Protein 1F8V (pdb70)

Sequence (1046 aa):
NRRNKARKVVSRSTALVPMAPASQRTGPAPRKPRKRNQALVRNPRLTDAGLAFLKCAFAAPDFSVDPGKGIPDNFHGRTLAIKDCNTTSVVFTPNTDTYIVVAPVPGFAYFRAEVAVGAQPTTFVGVPYPTYATNFGAGSQNGLPAVNNYSKFRYASMACGLYPTSNMMQFSGSVQVWRVDLNLSEAVNPAVTAITPAPGVFANFVDKRINGLRGIRPLAPRDNYSGNFIDGAYTFAFDKSTDFEWCDFVRSLEFSESNVLGAATAMKLLAPGGGTDTTLTGLGNVNTLVYKISTPTGAVNTAILRTWNCIELQPYTDSALFQFSGVSPPFDPLALECYHNLKMRFPVAVSSRENSKFWEGVLRVLNQISGTHQLTGMYMNPRLTDAGLAFLKCAFAAPDFSVDPGKGIPDNFHGRTLAIKDCNTTSVVFTPNTDTYIVVAPVPGFAYFRAEVAVGAQPTTFVGVPYPTYATNFGAGSQNGLPAVNNYSKFRYASMACGLYPTSNMMQFSGSVQVWRVDLNLSEAVNPAVTAITPAPGVFANFVDKRINGLRGIRPLAPRDNYSGNFIDGAYTFAFDKSTDFEWCDFVRSLEFSESNVLGAATAMKLLAPGGGTDTTLTGLGNVNTLVYKISTPTGAVNTAILRTWNCIELQPYTDSALFQFSGVSPPFDPLALECYHNLKMRFPVAVSSRENSKFWEGVLRVLNQISGTLSVIRLTDAGLAFLKCAFAAPDFSVDPGKGIPDNFHGRTLAIKDCNTTSVVFTPNTDTYIVVAPVPGFAYFRAEVAVGAQPTTFVGVPYPTYATNFGAGSQNGLPAVNNYSKFRYASMACGLYPTSNMMQFSGSVQVWRVDLNLSEAVNPAVTAITPAPGVFANFVDKRINGLRGIRPLAPRDNYSGNFIDGAYTFAFDKSTDFEWCDFVRSLEFSESNVLGAATAMKLLAPGGGTDTTLTGLGNVNTLVYKISTPTGAVNTAILRTWNCIELQPYTDSALFQFSGVSPPFDPLALECYHNLKMRFPVAVSSRENSKFWEGVLRVLNQISGTLSVI

Secondary structure (P-SEA, 3-state):
cccbbbbbccccccccccccbbbbbcccccccccccccbbbbbbcccaaaaaaaaaaccccccccccccccccccccbbbbbbbbbbbbbbbcccbbbbbcccccccccbbbbbccccccccbbbbbbccccccccccccccccccccccccccccccbbbbbbcccccccccbbbbbccccccbbbbbbbbcccccccbbbbbbbbbbcccccccccccccccccccccccccbbbbbcccccbbbbbbbccccccccccccccccccccccccccccccccccbbbbbbbbbbccccbbbbbbbbbbbbbbbccccccccccccccccccaaaaaaaaaaccccccccccccc/cccccaaaaaaaaaaccccccccccccccccccccccccccccccccccccccbbbbbcccccccccbbbbbccccccccbbbbbbccccccccccccccccccccccccccccccbbbbbbccccccbbbbbbbbccccccbbbbbbbbcccccccbbbbbbbbbbccccccccccccccbbbbcccccccbbbbbccccbbbbbbbbccccccccccccccccccccccccccccccccccbbbbbbbbbbcccbbbbbbbbbbbbbbbbccccccccccccccccccaaaaaaaaaaccccccccccccc/cccaaaaaaaaaaccccccccccccccccccccccccccccccbbbbbccccbbbbbbcccccccbbbbbccccccccbbbbbbccccccccccccccccccccccccccccccbbbbbbcccccccccbbbbbccccccbbbbbbbbcccccccbbbbbbbbbbcccccccccccccccccccccccccbbbbbcccccbbbbbbbccccccccccccccccccccccccccccccccccbbbbbbbbbbcccbbbbbbbbbbbbbbbbccccccccccccccccccaaaaaaaaaaccccccccccccc/caaaaaaaaaaaaaccccccccccc/ccaaaaaaaaaaacccccccc/ccaaaaaaaaaaaaccccccc

Foldseek 3Di:
DDDQDFAADDDDPPVPDDGDDGHDDDDDDDDDDDDPVPDDDDDQDFDQQLVLLQCCAWVVPPDPDRSHFAHAAPPFFKWFKDWDKDKFKDWADAQWKKKWKQFAFPFFQTWIFIGHQQDWTFETETDGDPCQCVAQNWFQCGQHPVRHFFFKKFFSWKKKWKAWDDDPPQAWWKKKKFWWAKDKDKDWDWDAPAVPPPVGDIDIDIAMAIPTQVCQGNDDDPQMDMDILNLIKMTIWDFPPPQRDMDGWDWDQKHWRDRDPPPVRIHIYGYPPSCRTHTGTHGHGTIMMMMITGHHHSHTIMTMMMMTTMMITHGDCPRPSNVNIDTGHHHNVSSSVCRVVCVVPDRSMDGPRPD/DVVVVVVVVVVVVQDDCCHDDVPDD/DDDDDQQLVLLLCCAWVVPPDPDNSHFFDAAPPFFKWQKDWDKDKFKDWADAQWKKKWKQFAFPFFLTWIFTGGQQDWTAETETDGDPCQCVAQNWFQCGQDPVRHFFFKKFWSWKKKWWFWDDDPVFFFWKKKKFWWAKDKDKDWAKDAPAVPPPVGDIDIDIAMAMPTQVQQGNDHDPQIDMDGLNLIKIGIWDFPDPQRDMDGWDWDQKHWRDRDPPPPRIHIYGYPPSCRTHTGTHGHRTIMMMIITHHHPRHIIMTIMMMITMMITHGDCPRPSSVNIDTGHHHDVVSSVVRVVCVVPDRSMGGSVVD/DPVVVVVVVVVVVDDDDDDDD/DFDQQLVLLLCCAWPVPPDDDRSHQFDAAPPFFWWFKDKFKDKDKDWADAQWKKKWKQFQFPQFRTWIFIGGQQDWTFETETDGGPCQCQAQNWAQCGQPPVRHFFFKKFWSWKKKWWAWDDDPPFAWWKKKKFWWAKDKDKDWDWDAPAVPPPVGDIDIDIAIAMPTLNCQGNDDDPQMDMDIQNLIKITIWDFPPLQRDMGGWDWDQKHWHDRDPPPPRIHIYGYPPSCRTHTGTHGHRTIMMMMITGHHHRGTIMTMMMMITIMITHGDCDHPSSVNIDTRHHHGVPSVVVRVVCVVPDRSMDGNVPD/DCVVVVVVVVCVVCVVVDPPD

InterPro domains:
  IPR000696 Peptidase A6, nodavirus coat protein [PF01829] (52-397)
  IPR000696 Peptidase A6, nodavirus coat protein [PR00863] (55-83)
  IPR000696 Peptidase A6, nodavirus coat protein [PR00863] (106-117)
  IPR000696 Peptidase A6, nodavirus coat protein [PR00863] (159-185)
  IPR000696 Peptidase A6, nodavirus coat protein [PR00863] (227-243)
  IPR000696 Peptidase A6, nodavirus coat protein [PR00863] (304-322)
  IPR000696 Peptidase A6, nodavirus coat protein [PR00863] (379-393)
  IPR029053 Viral coat protein subunit [G3DSA:2.60.120.20] (51-361)

CATH classification: 2.60.120.20

B-factor: mean 33.84, std 40.81, range [3.7, 229.76]

Structure (mmCIF, N/CA/C/O backbone):
data_1F8V
#
_entry.id   1F8V
#
_cell.length_a   329.332
_cell.length_b   346.944
_cell.length_c   424.893
_cell.angle_alpha   90.00
_cell.angle_beta   90.83
_cell.angle_gamma   90.00
#
_symmetry.space_group_name_H-M   'P 1 21 1'
#
loop_
_entity.id
_entity.type
_entity.pdbx_description
1 polymer RNA
2 polymer 'MATURE CAPSID PROTEIN BETA'
3 polymer 'MATURE CAPSID PROTEIN GAMMA'
4 non-polymer 'CALCIUM ION'
5 non-polymer 'SULFATE ION'
6 water water
#
loop_
_atom_site.group_PDB
_atom_site.id
_atom_site.type_symbol
_atom_site.label_atom_id
_atom_site.label_alt_id
_atom_site.label_comp_id
_atom_site.label_asym_id
_atom_site.label_entity_id
_atom_site.label_seq_id
_atom_site.pdbx_PDB_ins_code
_atom_site.Cartn_x
_atom_site.Cartn_y
_atom_site.Cartn_z
_atom_site.occupancy
_atom_site.B_iso_or_equiv
_atom_site.auth_seq_id
_atom_site.auth_comp_id
_atom_site.auth_asym_id
_atom_site.auth_atom_id
_atom_site.pdbx_PDB_model_num
ATOM 510 N N . ASN B 2 1 ? 153.395 -57.356 161.323 1.00 87.50 7 ASN A N 1
ATOM 511 C CA . ASN B 2 1 ? 153.092 -55.952 160.909 1.00 87.28 7 ASN A CA 1
ATOM 512 C C . ASN B 2 1 ? 154.221 -54.979 161.274 1.00 86.03 7 ASN A C 1
ATOM 513 O O . ASN B 2 1 ? 154.060 -53.761 161.150 1.00 86.44 7 ASN A O 1
ATOM 518 N N . ARG B 2 2 ? 155.366 -55.510 161.703 1.00 83.43 8 ARG A N 1
ATOM 519 C CA . ARG B 2 2 ? 156.478 -54.651 162.090 1.00 79.77 8 ARG A CA 1
ATOM 520 C C . ARG B 2 2 ? 157.711 -54.680 161.196 1.00 76.19 8 ARG A C 1
ATOM 521 O O . ARG B 2 2 ? 158.004 -55.669 160.523 1.00 75.19 8 ARG A O 1
ATOM 529 N N . ARG B 2 3 ? 158.433 -53.566 161.228 1.00 72.08 9 ARG A N 1
ATOM 530 C CA . ARG B 2 3 ? 159.621 -53.340 160.423 1.00 68.68 9 ARG A CA 1
ATOM 531 C C . ARG B 2 3 ? 160.889 -54.113 160.765 1.00 64.94 9 ARG A C 1
ATOM 532 O O . ARG B 2 3 ? 161.144 -55.198 160.241 1.00 65.80 9 ARG A O 1
ATOM 540 N N . ASN B 2 4 ? 161.688 -53.515 161.638 1.00 59.12 10 ASN A N 1
ATOM 541 C CA . ASN B 2 4 ? 162.971 -54.053 162.061 1.00 53.51 10 ASN A CA 1
ATOM 542 C C . ASN B 2 4 ? 162.887 -55.167 163.095 1.00 52.44 10 ASN A C 1
ATOM 543 O O . ASN B 2 4 ? 163.728 -55.248 163.982 1.00 52.35 10 ASN A O 1
ATOM 548 N N . LYS B 2 5 ? 161.889 -56.036 162.983 1.00 51.71 11 LYS A N 1
ATOM 549 C CA . LYS B 2 5 ? 161.735 -57.119 163.949 1.00 51.38 11 LYS A CA 1
ATOM 550 C C . LYS B 2 5 ? 162.651 -58.310 163.675 1.00 49.82 11 LYS A C 1
ATOM 551 O O . LYS B 2 5 ? 162.952 -58.617 162.525 1.00 49.02 11 LYS A O 1
ATOM 557 N N . ALA B 2 6 ? 163.094 -58.968 164.745 1.00 49.28 12 ALA A N 1
ATOM 558 C CA . ALA B 2 6 ? 163.977 -60.126 164.644 1.00 49.32 12 ALA A CA 1
ATOM 559 C C . ALA B 2 6 ? 163.202 -61.299 164.065 1.00 50.75 12 ALA A C 1
ATOM 560 O O . ALA B 2 6 ? 162.011 -61.440 164.319 1.00 50.80 12 ALA A O 1
ATOM 562 N N . ARG B 2 7 ? 163.878 -62.142 163.292 1.00 53.58 13 ARG A N 1
ATOM 563 C CA . ARG B 2 7 ? 163.231 -63.290 162.660 1.00 56.74 13 ARG A CA 1
ATOM 564 C C . ARG B 2 7 ? 163.290 -64.558 163.483 1.00 56.83 13 ARG A C 1
ATOM 565 O O . ARG B 2 7 ? 164.360 -64.984 163.902 1.00 56.35 13 ARG A O 1
ATOM 573 N N . LYS B 2 8 ? 162.127 -65.163 163.698 1.00 58.27 14 LYS A N 1
ATOM 574 C CA . LYS B 2 8 ? 162.027 -66.402 164.459 1.00 60.17 14 LYS A CA 1
ATOM 575 C C . LYS B 2 8 ? 162.242 -67.560 163.495 1.00 60.46 14 LYS A C 1
ATOM 576 O O . LYS B 2 8 ? 162.026 -67.404 162.293 1.00 60.08 14 LYS A O 1
ATOM 582 N N . VAL B 2 9 ? 162.688 -68.709 164.007 1.00 61.31 15 VAL A N 1
ATOM 583 C CA . VAL B 2 9 ? 162.872 -69.888 163.150 1.00 61.85 15 VAL A CA 1
ATOM 584 C C . VAL B 2 9 ? 162.202 -71.140 163.758 1.00 62.68 15 VAL A C 1
ATOM 585 O O . VAL B 2 9 ? 162.699 -71.753 164.704 1.00 61.59 15 VAL A O 1
ATOM 589 N N . VAL B 2 10 ? 161.047 -71.469 163.181 1.00 64.04 16 VAL A N 1
ATOM 590 C CA . VAL B 2 10 ? 160.180 -72.593 163.542 1.00 66.09 16 VAL A CA 1
ATOM 591 C C . VAL B 2 10 ? 160.696 -73.674 164.479 1.00 66.64 16 VAL A C 1
ATOM 592 O O . VAL B 2 10 ? 161.695 -74.344 164.188 1.00 66.69 16 VAL A O 1
ATOM 596 N N . SER B 2 11 ? 159.983 -73.858 165.590 1.00 67.20 17 SER A N 1
ATOM 597 C CA . SER B 2 11 ? 160.333 -74.885 166.572 1.00 67.37 17 SER A CA 1
ATOM 598 C C . SER B 2 11 ? 159.600 -76.130 166.090 1.00 68.52 17 SER A C 1
ATOM 599 O O . SER B 2 11 ? 158.491 -76.031 165.550 1.00 68.69 17 SER A O 1
ATOM 602 N N . ARG B 2 12 ? 160.236 -77.289 166.251 1.00 68.70 18 ARG A N 1
ATOM 603 C CA . ARG B 2 12 ? 159.636 -78.552 165.852 1.00 67.73 18 ARG A CA 1
ATOM 604 C C . ARG B 2 12 ? 158.246 -78.598 166.491 1.00 68.07 18 ARG A C 1
ATOM 605 O O . ARG B 2 12 ? 157.302 -78.016 165.959 1.00 68.09 18 ARG A O 1
ATOM 613 N N . SER B 2 13 ? 158.123 -79.287 167.630 1.00 68.88 19 SER A N 1
ATOM 614 C CA . SER B 2 13 ? 156.849 -79.369 168.366 1.00 67.57 19 SER A CA 1
ATOM 615 C C . SER B 2 13 ? 156.799 -78.081 169.174 1.00 64.73 19 SER A C 1
ATOM 616 O O . SER B 2 13 ? 157.672 -77.810 170.001 1.00 64.41 19 SER A O 1
ATOM 619 N N . THR B 2 14 ? 155.787 -77.271 168.930 1.00 61.95 20 THR A N 1
ATOM 620 C CA . THR B 2 14 ? 155.700 -76.012 169.641 1.00 57.74 20 THR A CA 1
ATOM 621 C C . THR B 2 14 ? 155.320 -76.227 171.119 1.00 53.31 20 THR A C 1
ATOM 622 O O . THR B 2 14 ? 155.431 -75.314 171.939 1.00 52.47 20 THR A O 1
ATOM 626 N N . ALA B 2 15 ? 154.927 -77.456 171.458 1.00 47.80 21 ALA A N 1
ATOM 627 C CA . ALA B 2 15 ? 154.531 -77.797 172.824 1.00 41.55 21 ALA A CA 1
ATOM 628 C C . ALA B 2 15 ? 155.609 -78.560 173.603 1.00 38.24 21 ALA A C 1
ATOM 629 O O . ALA B 2 15 ? 155.660 -78.507 174.833 1.00 36.58 21 ALA A O 1
ATOM 631 N N . LEU B 2 16 ? 156.473 -79.262 172.876 1.00 34.56 22 LEU A N 1
ATOM 632 C CA . LEU B 2 16 ? 157.528 -80.066 173.477 1.00 30.17 22 LEU A CA 1
ATOM 633 C C . LEU B 2 16 ? 158.926 -79.451 173.487 1.00 28.96 22 LEU A C 1
ATOM 634 O O . LEU B 2 16 ? 159.851 -80.012 174.087 1.00 29.61 22 LEU A O 1
ATOM 639 N N . VAL B 2 17 ? 159.091 -78.314 172.824 1.00 26.60 23 VAL A N 1
ATOM 640 C CA . VAL B 2 17 ? 160.389 -77.658 172.769 1.00 24.60 23 VAL A CA 1
ATOM 641 C C . VAL B 2 17 ? 160.290 -76.209 173.226 1.00 25.20 23 VAL A C 1
ATOM 642 O O . VAL B 2 17 ? 159.467 -75.452 172.710 1.00 26.56 23 VAL A O 1
ATOM 646 N N . PRO B 2 18 ? 161.114 -75.805 174.213 1.00 24.77 24 PRO A N 1
ATOM 647 C CA . PRO B 2 18 ? 161.085 -74.420 174.699 1.00 24.99 24 PRO A CA 1
ATOM 648 C C . PRO B 2 18 ? 161.429 -73.469 173.549 1.00 27.01 24 PRO A C 1
ATOM 649 O O . PRO B 2 18 ? 162.153 -73.846 172.622 1.00 28.81 24 PRO A O 1
ATOM 653 N N . MET B 2 19 ? 160.923 -72.242 173.603 1.00 28.15 25 MET A N 1
ATOM 654 C CA . MET B 2 19 ? 161.185 -71.287 172.532 1.00 29.38 25 MET A CA 1
ATOM 655 C C . MET B 2 19 ? 162.617 -70.767 172.519 1.00 28.10 25 MET A C 1
ATOM 656 O O . MET B 2 19 ? 163.192 -70.451 173.567 1.00 27.95 25 MET A O 1
ATOM 661 N N . ALA B 2 20 ? 163.187 -70.694 171.318 1.00 26.41 26 ALA A N 1
ATOM 662 C CA . ALA B 2 20 ? 164.545 -70.196 171.133 1.00 25.04 26 ALA A CA 1
ATOM 663 C C . ALA B 2 20 ? 164.452 -68.720 170.766 1.00 24.93 26 ALA A C 1
ATOM 664 O O . ALA B 2 20 ? 163.416 -68.257 170.277 1.00 26.29 26 ALA A O 1
ATOM 666 N N . PRO B 2 21 ? 165.536 -67.962 170.985 1.00 23.99 27 PRO A N 1
ATOM 667 C CA . PRO B 2 21 ? 165.526 -66.531 170.665 1.00 23.42 27 PRO A CA 1
ATOM 668 C C . PRO B 2 21 ? 165.553 -66.227 169.162 1.00 23.76 27 PRO A C 1
ATOM 669 O O . PRO B 2 21 ? 166.302 -66.854 168.404 1.00 24.43 27 PRO A O 1
ATOM 673 N N . ALA B 2 22 ? 164.736 -65.264 168.736 1.00 23.69 28 ALA A N 1
ATOM 674 C CA . ALA B 2 22 ? 164.682 -64.870 167.329 1.00 22.80 28 ALA A CA 1
ATOM 675 C C . ALA B 2 22 ? 166.030 -64.308 166.889 1.00 22.92 28 ALA A C 1
ATOM 676 O O . ALA B 2 22 ? 166.725 -63.646 167.667 1.00 22.90 28 ALA A O 1
ATOM 678 N N . SER B 2 23 ? 166.375 -64.563 165.628 1.00 23.36 29 SER A N 1
ATOM 679 C CA . SER B 2 23 ? 167.645 -64.141 165.039 1.00 23.39 29 SER A CA 1
ATOM 680 C C . SER B 2 23 ? 167.784 -62.651 164.772 1.00 22.13 29 SER A C 1
ATOM 681 O O . SER B 2 23 ? 166.840 -61.995 164.331 1.00 22.63 29 SER A O 1
ATOM 684 N N . GLN B 2 24 ? 168.975 -62.124 165.044 1.00 21.09 30 GLN A N 1
ATOM 685 C CA . GLN B 2 24 ? 169.263 -60.710 164.820 1.00 19.21 30 GLN A CA 1
ATOM 686 C C . GLN B 2 24 ? 170.469 -60.573 163.890 1.00 18.70 30 GLN A C 1
ATOM 687 O O . GLN B 2 24 ? 171.049 -61.576 163.460 1.00 19.35 30 GLN A O 1
ATOM 693 N N . ARG B 2 25 ? 170.852 -59.342 163.575 1.00 17.76 31 ARG A N 1
ATOM 694 C CA . ARG B 2 25 ? 171.986 -59.142 162.684 1.00 18.00 31 ARG A CA 1
ATOM 695 C C . ARG B 2 25 ? 172.843 -57.933 163.000 1.00 18.97 31 ARG A C 1
ATOM 696 O O . ARG B 2 25 ? 172.453 -57.038 163.765 1.00 19.21 31 ARG A O 1
ATOM 704 N N . THR B 2 26 ? 174.026 -57.927 162.395 1.00 19.47 32 THR A N 1
ATOM 705 C CA . THR B 2 26 ? 174.977 -56.843 162.546 1.00 20.87 32 THR A CA 1
ATOM 706 C C . THR B 2 26 ? 175.005 -56.086 161.224 1.00 23.43 32 THR A C 1
ATOM 707 O O . THR B 2 26 ? 175.159 -56.675 160.143 1.00 24.27 32 THR A O 1
ATOM 711 N N . GLY B 2 27 ? 174.846 -54.773 161.311 1.00 25.35 33 GLY A N 1
ATOM 712 C CA . GLY B 2 27 ? 174.840 -53.969 160.107 1.00 27.42 33 GLY A CA 1
ATOM 713 C C . GLY B 2 27 ? 173.506 -54.094 159.394 1.00 28.03 33 GLY A C 1
ATOM 714 O O . GLY B 2 27 ? 172.766 -55.056 159.610 1.00 26.80 33 GLY A O 1
ATOM 715 N N . PRO B 2 28 ? 173.175 -53.134 158.522 1.00 28.88 34 PRO A N 1
ATOM 716 C CA . PRO B 2 28 ? 171.903 -53.190 157.803 1.00 29.73 34 PRO A CA 1
ATOM 717 C C . PRO B 2 28 ? 171.858 -54.382 156.867 1.00 31.41 34 PRO A C 1
ATOM 718 O O . PRO B 2 28 ? 172.904 -54.900 156.452 1.00 32.45 34 PRO A O 1
ATOM 722 N N . ALA B 2 29 ? 170.643 -54.810 156.544 1.00 32.57 35 ALA A N 1
ATOM 723 C CA . ALA B 2 29 ? 170.432 -55.937 155.652 1.00 35.35 35 ALA A CA 1
ATOM 724 C C . ALA B 2 29 ? 170.595 -55.494 154.203 1.00 38.53 35 ALA A C 1
ATOM 725 O O . ALA B 2 29 ? 170.643 -54.296 153.914 1.00 38.37 35 ALA A O 1
ATOM 727 N N . PRO B 2 30 ? 170.709 -56.455 153.271 1.00 41.82 36 PRO A N 1
ATOM 728 C CA . PRO B 2 30 ? 170.859 -56.079 151.862 1.00 45.67 36 PRO A CA 1
ATOM 729 C C . PRO B 2 30 ? 169.654 -55.261 151.390 1.00 50.67 36 PRO A C 1
ATOM 730 O O . PRO B 2 30 ? 168.516 -55.538 151.776 1.00 51.09 36 PRO A O 1
ATOM 734 N N . ARG B 2 31 ? 169.909 -54.256 150.558 1.00 56.67 37 ARG A N 1
ATOM 735 C CA . ARG B 2 31 ? 168.855 -53.387 150.047 1.00 63.18 37 ARG A CA 1
ATOM 736 C C . ARG B 2 31 ? 167.798 -54.154 149.271 1.00 66.87 37 ARG A C 1
ATOM 737 O O . ARG B 2 31 ? 168.077 -55.209 148.710 1.00 66.27 37 ARG A O 1
ATOM 745 N N . LYS B 2 32 ? 166.582 -53.616 149.247 1.00 72.53 38 LYS A N 1
ATOM 746 C CA . LYS B 2 32 ? 165.481 -54.248 148.529 1.00 78.39 38 LYS A CA 1
ATOM 747 C C . LYS B 2 32 ? 165.887 -54.374 147.067 1.00 82.65 38 LYS A C 1
ATOM 748 O O . LYS B 2 32 ? 166.496 -53.460 146.506 1.00 82.69 38 LYS A O 1
ATOM 754 N N . PRO B 2 33 ? 165.550 -55.510 146.429 1.00 86.94 39 PRO A N 1
ATOM 755 C CA . PRO B 2 33 ? 165.885 -55.765 145.024 1.00 90.80 39 PRO A CA 1
ATOM 756 C C . PRO B 2 33 ? 165.768 -54.555 144.095 1.00 95.12 39 PRO A C 1
ATOM 757 O O . PRO B 2 33 ? 164.857 -53.728 144.233 1.00 95.29 39 PRO A O 1
ATOM 761 N N . ARG B 2 34 ? 166.706 -54.462 143.152 1.00 99.82 40 ARG A N 1
ATOM 762 C CA . ARG B 2 34 ? 166.732 -53.372 142.179 1.00 103.99 40 ARG A CA 1
ATOM 763 C C . ARG B 2 34 ? 165.602 -53.545 141.166 1.00 106.58 40 ARG A C 1
ATOM 764 O O . ARG B 2 34 ? 165.273 -54.670 140.771 1.00 106.96 40 ARG A O 1
ATOM 772 N N . LYS B 2 35 ? 165.010 -52.426 140.755 1.00 108.87 41 LYS A N 1
ATOM 773 C CA . LYS B 2 35 ? 163.915 -52.440 139.788 1.00 110.68 41 LYS A CA 1
ATOM 774 C C . LYS B 2 35 ? 164.426 -52.748 138.375 1.00 112.12 41 LYS A C 1
ATOM 775 O O . LYS B 2 35 ? 165.600 -52.520 138.064 1.00 112.01 41 LYS A O 1
ATOM 781 N N . ARG B 2 36 ? 163.543 -53.269 137.525 1.00 113.82 42 ARG A N 1
ATOM 782 C CA . ARG B 2 36 ? 163.910 -53.617 136.152 1.00 115.33 42 ARG A CA 1
ATOM 783 C C . ARG B 2 36 ? 163.983 -52.401 135.217 1.00 115.79 42 ARG A C 1
ATOM 784 O O . ARG B 2 36 ? 164.211 -52.553 134.013 1.00 115.73 42 ARG A O 1
ATOM 792 N N . ASN B 2 37 ? 163.790 -51.202 135.773 1.00 116.16 43 ASN A N 1
ATOM 793 C CA . ASN B 2 37 ? 163.851 -49.964 134.988 1.00 115.72 43 ASN A CA 1
ATOM 794 C C . ASN B 2 37 ? 165.304 -49.515 134.804 1.00 114.76 43 ASN A C 1
ATOM 795 O O . ASN B 2 37 ? 165.615 -48.746 133.890 1.00 114.93 43 ASN A O 1
ATOM 800 N N . GLN B 2 38 ? 166.181 -49.994 135.688 1.00 113.12 44 GLN A N 1
ATOM 801 C CA . GLN B 2 38 ? 167.607 -49.671 135.637 1.00 110.79 44 GLN A CA 1
ATOM 802 C C . GLN B 2 38 ? 168.248 -50.455 134.488 1.00 108.76 44 GLN A C 1
ATOM 803 O O . GLN B 2 38 ? 169.206 -51.215 134.675 1.00 108.23 44 GLN A O 1
ATOM 809 N N . ALA B 2 39 ? 167.694 -50.250 133.295 1.00 105.98 45 ALA A N 1
ATOM 810 C CA . ALA B 2 39 ? 168.143 -50.917 132.082 1.00 102.51 45 ALA A CA 1
ATOM 811 C C . ALA B 2 39 ? 169.449 -50.356 131.536 1.00 99.80 45 ALA A C 1
ATOM 812 O O . ALA B 2 39 ? 169.495 -49.231 131.030 1.00 99.92 45 ALA A O 1
ATOM 814 N N . LEU B 2 40 ? 170.509 -51.149 131.650 1.00 95.81 46 LEU A N 1
ATOM 815 C CA . LEU B 2 40 ? 171.814 -50.765 131.135 1.00 91.49 46 LEU A CA 1
ATOM 816 C C . LEU B 2 40 ? 171.961 -51.535 129.828 1.00 88.67 46 LEU A C 1
ATOM 817 O O . LEU B 2 40 ? 172.067 -52.760 129.832 1.00 88.62 46 LEU A O 1
ATOM 822 N N . VAL B 2 41 ? 171.951 -50.819 128.710 1.00 85.04 47 VAL A N 1
ATOM 823 C CA . VAL B 2 41 ? 172.053 -51.460 127.405 1.00 81.79 47 VAL A CA 1
ATOM 824 C C . VAL B 2 41 ? 173.476 -51.576 126.885 1.00 80.11 47 VAL A C 1
ATOM 825 O O . VAL B 2 41 ? 174.298 -50.694 127.104 1.00 80.13 47 VAL A O 1
ATOM 829 N N . ARG B 2 42 ? 173.760 -52.666 126.182 1.00 78.01 48 ARG A N 1
ATOM 830 C CA . ARG B 2 42 ? 175.092 -52.889 125.646 1.00 76.23 48 ARG A CA 1
ATOM 831 C C . ARG B 2 42 ? 175.116 -53.026 124.132 1.00 76.54 48 ARG A C 1
ATOM 832 O O . ARG B 2 42 ? 174.229 -53.629 123.529 1.00 76.22 48 ARG A O 1
ATOM 840 N N . ASN B 2 43 ? 176.152 -52.457 123.526 1.00 77.58 49 ASN A N 1
ATOM 841 C CA . ASN B 2 43 ? 176.333 -52.513 122.081 1.00 78.21 49 ASN A CA 1
ATOM 842 C C . ASN B 2 43 ? 177.368 -53.586 121.758 1.00 76.67 49 ASN A C 1
ATOM 843 O O . ASN B 2 43 ? 178.543 -53.472 122.114 1.00 76.39 49 ASN A O 1
ATOM 848 N N . PRO B 2 44 ? 176.933 -54.660 121.095 1.00 75.14 50 PRO A N 1
ATOM 849 C CA . PRO B 2 44 ? 177.875 -55.726 120.753 1.00 72.52 50 PRO A CA 1
ATOM 850 C C . PRO B 2 44 ? 178.781 -55.343 119.582 1.00 68.75 50 PRO A C 1
ATOM 851 O O . PRO B 2 44 ? 178.446 -55.566 118.419 1.00 68.50 50 PRO A O 1
ATOM 855 N N . ARG B 2 45 ? 179.928 -54.756 119.908 1.00 64.47 51 ARG A N 1
ATOM 856 C CA . ARG B 2 45 ? 180.905 -54.341 118.906 1.00 59.38 51 ARG A CA 1
ATOM 857 C C . ARG B 2 45 ? 182.280 -54.909 119.252 1.00 53.06 51 ARG A C 1
ATOM 858 O O . ARG B 2 45 ? 182.730 -54.826 120.394 1.00 52.22 51 ARG A O 1
ATOM 866 N N . LEU B 2 46 ? 182.948 -55.497 118.274 1.00 45.52 52 LEU A N 1
ATOM 867 C CA . LEU B 2 46 ? 184.271 -56.039 118.526 1.00 39.05 52 LEU A CA 1
ATOM 868 C C . LEU B 2 46 ? 185.291 -54.932 118.296 1.00 36.23 52 LEU A C 1
ATOM 869 O O . LEU B 2 46 ? 185.285 -54.300 117.248 1.00 36.65 52 LEU A O 1
ATOM 874 N N . THR B 2 47 ? 186.161 -54.677 119.267 1.00 33.21 53 THR A N 1
ATOM 875 C CA . THR B 2 47 ? 187.158 -53.629 119.088 1.00 29.79 53 THR A CA 1
ATOM 876 C C . THR B 2 47 ? 188.329 -54.147 118.272 1.00 29.68 53 THR A C 1
ATOM 877 O O . THR B 2 47 ? 188.518 -55.350 118.128 1.00 29.65 53 THR A O 1
ATOM 881 N N . ASP B 2 48 ? 189.109 -53.227 117.727 1.00 30.15 54 ASP A N 1
ATOM 882 C CA . ASP B 2 48 ? 190.259 -53.585 116.917 1.00 30.54 54 ASP A CA 1
ATOM 883 C C . ASP B 2 48 ? 191.261 -54.460 117.681 1.00 28.65 54 ASP A C 1
ATOM 884 O O . ASP B 2 48 ? 191.708 -55.497 117.180 1.00 27.75 54 ASP A O 1
ATOM 889 N N . ALA B 2 49 ? 191.612 -54.032 118.892 1.00 26.13 55 ALA A N 1
ATOM 890 C CA . ALA B 2 49 ? 192.552 -54.769 119.732 1.00 22.93 55 ALA A CA 1
ATOM 891 C C . ALA B 2 49 ? 191.963 -56.100 120.171 1.00 21.63 55 ALA A C 1
ATOM 892 O O . ALA B 2 49 ? 192.690 -57.074 120.358 1.00 23.06 55 ALA A O 1
ATOM 894 N N . GLY B 2 50 ? 190.647 -56.133 120.350 1.00 19.58 56 GLY A N 1
ATOM 895 C CA . GLY B 2 50 ? 189.990 -57.355 120.764 1.00 17.80 56 GLY A CA 1
ATOM 896 C C . GLY B 2 50 ? 190.119 -58.376 119.660 1.00 17.62 56 GLY A C 1
ATOM 897 O O . GLY B 2 50 ? 190.279 -59.571 119.905 1.00 18.73 56 GLY A O 1
ATOM 898 N N . LEU B 2 51 ? 190.051 -57.894 118.426 1.00 16.93 57 LEU A N 1
ATOM 899 C CA . LEU B 2 51 ? 190.172 -58.759 117.266 1.00 15.76 57 LEU A CA 1
ATOM 900 C C . LEU B 2 51 ? 191.606 -59.274 117.165 1.00 14.48 57 LEU A C 1
ATOM 901 O O . LEU B 2 51 ? 191.838 -60.453 116.910 1.00 13.46 57 LEU A O 1
ATOM 906 N N . ALA B 2 52 ? 192.567 -58.379 117.372 1.00 13.51 58 ALA A N 1
ATOM 907 C CA . ALA B 2 52 ? 193.976 -58.748 117.327 1.00 12.84 58 ALA A CA 1
ATOM 908 C C . ALA B 2 52 ? 194.270 -59.767 118.424 1.00 12.94 58 ALA A C 1
ATOM 909 O O . ALA B 2 52 ? 195.049 -60.703 118.232 1.00 12.51 58 ALA A O 1
ATOM 911 N N . PHE B 2 53 ? 193.642 -59.566 119.579 1.00 12.89 59 PHE A N 1
ATOM 912 C CA . PHE B 2 53 ? 193.816 -60.445 120.728 1.00 12.89 59 PHE A CA 1
ATOM 913 C C . PHE B 2 53 ? 193.392 -61.855 120.339 1.00 13.11 59 PHE A C 1
ATOM 914 O O . PHE B 2 53 ? 194.034 -62.842 120.708 1.00 13.22 59 PHE A O 1
ATOM 922 N N . LEU B 2 54 ? 192.322 -61.937 119.560 1.00 13.31 60 LEU A N 1
ATOM 923 C CA . LEU B 2 54 ? 191.805 -63.219 119.117 1.00 13.62 60 LEU A CA 1
ATOM 924 C C . LEU B 2 54 ? 192.736 -63.886 118.113 1.00 14.05 60 LEU A C 1
ATOM 925 O O . LEU B 2 54 ? 192.929 -65.095 118.166 1.00 14.22 60 LEU A O 1
ATOM 930 N N . LYS B 2 55 ? 193.301 -63.102 117.195 1.00 14.62 61 LYS A N 1
ATOM 931 C CA . LYS B 2 55 ? 194.218 -63.641 116.189 1.00 15.40 61 LYS A CA 1
ATOM 932 C C . LYS B 2 55 ? 195.461 -64.185 116.877 1.00 17.02 61 LYS A C 1
ATOM 933 O O . LYS B 2 55 ? 195.878 -65.322 116.647 1.00 17.58 61 LYS A O 1
ATOM 939 N N . CYS B 2 56 ? 196.058 -63.358 117.724 1.00 18.22 62 CYS A N 1
ATOM 940 C CA . CYS B 2 56 ? 197.249 -63.754 118.449 1.00 19.74 62 CYS A CA 1
ATOM 941 C C . CYS B 2 56 ? 197.005 -65.033 119.250 1.00 19.73 62 CYS A C 1
ATOM 942 O O . CYS B 2 56 ? 197.859 -65.918 119.303 1.00 20.34 62 CYS A O 1
ATOM 945 N N . ALA B 2 57 ? 195.831 -65.137 119.864 1.00 19.77 63 ALA A N 1
ATOM 946 C CA . ALA B 2 57 ? 195.509 -66.307 120.668 1.00 19.71 63 ALA A CA 1
ATOM 947 C C . ALA B 2 57 ? 195.437 -67.605 119.875 1.00 20.65 63 ALA A C 1
ATOM 948 O O . ALA B 2 57 ? 196.132 -68.570 120.191 1.00 21.77 63 ALA A O 1
ATOM 950 N N . PHE B 2 58 ? 194.620 -67.627 118.830 1.00 21.11 64 PHE A N 1
ATOM 951 C CA . PHE B 2 58 ? 194.436 -68.843 118.051 1.00 21.78 64 PHE A CA 1
ATOM 952 C C . PHE B 2 58 ? 195.240 -69.032 116.770 1.00 22.95 64 PHE A C 1
ATOM 953 O O . PHE B 2 58 ? 195.796 -70.106 116.545 1.00 24.32 64 PHE A O 1
ATOM 961 N N . ALA B 2 59 ? 195.295 -68.008 115.925 1.00 23.15 65 ALA A N 1
ATOM 962 C CA . ALA B 2 59 ? 196.017 -68.107 114.658 1.00 22.37 65 ALA A CA 1
ATOM 963 C C . ALA B 2 59 ? 197.371 -67.406 114.697 1.00 22.30 65 ALA A C 1
ATOM 964 O O . ALA B 2 59 ? 197.695 -66.605 113.823 1.00 22.37 65 ALA A O 1
ATOM 966 N N . ALA B 2 60 ? 198.163 -67.731 115.710 1.00 22.76 66 ALA A N 1
ATOM 967 C CA . ALA B 2 60 ? 199.488 -67.145 115.894 1.00 23.25 66 ALA A CA 1
ATOM 968 C C . ALA B 2 60 ? 200.372 -67.014 114.632 1.00 23.10 66 ALA A C 1
ATOM 969 O O . ALA B 2 60 ? 200.961 -65.960 114.382 1.00 23.94 66 ALA A O 1
ATOM 971 N N . PRO B 2 61 ? 200.474 -68.075 113.820 1.00 22.44 67 PRO A N 1
ATOM 972 C CA . PRO B 2 61 ? 201.307 -68.002 112.618 1.00 22.10 67 PRO A CA 1
ATOM 973 C C . PRO B 2 61 ? 200.691 -67.492 111.310 1.00 23.83 67 PRO A C 1
ATOM 974 O O . PRO B 2 61 ? 201.359 -67.505 110.273 1.00 24.77 67 PRO A O 1
ATOM 978 N N . ASP B 2 62 ? 199.452 -67.013 111.343 1.00 24.82 68 ASP A N 1
ATOM 979 C CA . ASP B 2 62 ? 198.792 -66.599 110.106 1.00 25.02 68 ASP A CA 1
ATOM 980 C C . ASP B 2 62 ? 198.903 -65.168 109.580 1.00 23.99 68 ASP A C 1
ATOM 981 O O . ASP B 2 62 ? 198.220 -64.824 108.613 1.00 23.63 68 ASP A O 1
ATOM 986 N N . PHE B 2 63 ? 199.755 -64.332 110.166 1.00 23.00 69 PHE A N 1
ATOM 987 C CA . PHE B 2 63 ? 199.836 -62.951 109.684 1.00 21.62 69 PHE A CA 1
ATOM 988 C C . PHE B 2 63 ? 201.222 -62.433 109.342 1.00 20.96 69 PHE A C 1
ATOM 989 O O . PHE B 2 63 ? 202.227 -63.096 109.610 1.00 22.85 69 PHE A O 1
ATOM 997 N N . SER B 2 64 ? 201.263 -61.252 108.732 1.00 18.48 70 SER A N 1
ATOM 998 C CA . SER B 2 64 ? 202.517 -60.636 108.321 1.00 17.04 70 SER A CA 1
ATOM 999 C C . SER B 2 64 ? 203.380 -60.214 109.501 1.00 17.37 70 SER A C 1
ATOM 1000 O O . SER B 2 64 ? 204.603 -60.312 109.440 1.00 18.28 70 SER A O 1
ATOM 1003 N N . VAL B 2 65 ? 202.738 -59.745 110.566 1.00 17.50 71 VAL A N 1
ATOM 1004 C CA . VAL B 2 65 ? 203.420 -59.289 111.781 1.00 17.47 71 VAL A CA 1
ATOM 1005 C C . VAL B 2 65 ? 202.518 -59.668 112.949 1.00 19.33 71 VAL A C 1
ATOM 1006 O O . VAL B 2 65 ? 201.309 -59.517 112.848 1.00 20.23 71 VAL A O 1
ATOM 1010 N N . ASP B 2 66 ? 203.086 -60.151 114.051 1.00 22.28 72 ASP A N 1
ATOM 1011 C CA . ASP B 2 66 ? 202.264 -60.535 115.192 1.00 25.49 72 ASP A CA 1
ATOM 1012 C C . ASP B 2 66 ? 201.303 -59.418 115.595 1.00 26.71 72 ASP A C 1
ATOM 1013 O O . ASP B 2 66 ? 201.717 -58.336 116.057 1.00 27.89 72 ASP A O 1
ATOM 1018 N N . PRO B 2 67 ? 199.992 -59.681 115.450 1.00 25.93 73 PRO A N 1
ATOM 1019 C CA . PRO B 2 67 ? 198.919 -58.737 115.769 1.00 25.22 73 PRO A CA 1
ATOM 1020 C C . PRO B 2 67 ? 198.663 -58.495 117.249 1.00 26.18 73 PRO A C 1
ATOM 1021 O O . PRO B 2 67 ? 198.148 -57.442 117.616 1.00 27.55 73 PRO A O 1
ATOM 1025 N N . GLY B 2 68 ? 199.016 -59.466 118.090 1.00 25.85 74 GLY A N 1
ATOM 1026 C CA . GLY B 2 68 ? 198.794 -59.335 119.519 1.00 25.81 74 GLY A CA 1
ATOM 1027 C C . GLY B 2 68 ? 199.153 -57.989 120.124 1.00 26.47 74 GLY A C 1
ATOM 1028 O O . GLY B 2 68 ? 200.140 -57.359 119.734 1.00 27.07 74 GLY A O 1
ATOM 1029 N N . LYS B 2 69 ? 198.344 -57.543 121.082 1.00 27.02 75 LYS A N 1
ATOM 1030 C CA . LYS B 2 69 ? 198.578 -56.273 121.763 1.00 26.79 75 LYS A CA 1
ATOM 1031 C C . LYS B 2 69 ? 198.320 -56.426 123.258 1.00 26.16 75 LYS A C 1
ATOM 1032 O O . LYS B 2 69 ? 198.623 -55.527 124.043 1.00 26.96 75 LYS A O 1
ATOM 1038 N N . GLY B 2 70 ? 197.767 -57.572 123.647 1.00 24.95 76 GLY A N 1
ATOM 1039 C CA . GLY B 2 70 ? 197.475 -57.818 125.050 1.00 23.15 76 GLY A CA 1
ATOM 1040 C C . GLY B 2 70 ? 196.035 -58.251 125.265 1.00 21.73 76 GLY A C 1
ATOM 1041 O O . GLY B 2 70 ? 195.293 -58.438 124.301 1.00 22.68 76 GLY A O 1
ATOM 1042 N N . ILE B 2 71 ? 195.635 -58.421 126.520 1.00 19.80 77 ILE A N 1
ATOM 1043 C CA . ILE B 2 71 ? 194.267 -58.826 126.832 1.00 18.20 77 ILE A CA 1
ATOM 1044 C C . ILE B 2 71 ? 193.405 -57.572 126.981 1.00 18.58 77 ILE A C 1
ATOM 1045 O O . ILE B 2 71 ? 193.720 -56.682 127.780 1.00 19.25 77 ILE A O 1
ATOM 1050 N N . PRO B 2 72 ? 192.297 -57.492 126.219 1.00 18.46 78 PRO A N 1
ATOM 1051 C CA . PRO B 2 72 ? 191.385 -56.349 126.248 1.00 18.63 78 PRO A CA 1
ATOM 1052 C C . PRO B 2 72 ? 190.364 -56.417 127.368 1.00 19.54 78 PRO A C 1
ATOM 1053 O O . PRO B 2 72 ? 189.159 -56.474 127.120 1.00 20.63 78 PRO A O 1
ATOM 1057 N N . ASP B 2 73 ? 190.838 -56.425 128.603 1.00 19.74 79 ASP A N 1
ATOM 1058 C CA . ASP B 2 73 ? 189.921 -56.458 129.721 1.00 20.28 79 ASP A CA 1
ATOM 1059 C C . ASP B 2 73 ? 190.039 -55.158 130.509 1.00 20.83 79 ASP A C 1
ATOM 1060 O O . ASP B 2 73 ? 190.609 -54.171 130.021 1.00 21.44 79 ASP A O 1
ATOM 1065 N N . ASN B 2 74 ? 189.512 -55.157 131.728 1.00 20.42 80 ASN A N 1
ATOM 1066 C CA . ASN B 2 74 ? 189.523 -53.965 132.553 1.00 19.83 80 ASN A CA 1
ATOM 1067 C C . ASN B 2 74 ? 190.846 -53.618 133.206 1.00 19.42 80 ASN A C 1
ATOM 1068 O O . ASN B 2 74 ? 190.902 -52.716 134.040 1.00 20.50 80 ASN A O 1
ATOM 1073 N N . PHE B 2 75 ? 191.918 -54.310 132.836 1.00 18.17 81 PHE A N 1
ATOM 1074 C CA . PHE B 2 75 ? 193.205 -53.987 133.430 1.00 17.32 81 PHE A CA 1
ATOM 1075 C C . PHE B 2 75 ? 193.555 -52.551 133.041 1.00 17.63 81 PHE A C 1
ATOM 1076 O O . PHE B 2 75 ? 193.985 -51.759 133.889 1.00 17.44 81 PHE A O 1
ATOM 1084 N N . HIS B 2 76 ? 193.369 -52.233 131.756 1.00 18.14 82 HIS A N 1
ATOM 1085 C CA . HIS B 2 76 ? 193.608 -50.891 131.211 1.00 18.26 82 HIS A CA 1
ATOM 1086 C C . HIS B 2 76 ? 194.721 -50.164 131.963 1.00 17.89 82 HIS A C 1
ATOM 1087 O O . HIS B 2 76 ? 194.482 -49.145 132.612 1.00 18.51 82 HIS A O 1
ATOM 1094 N N . GLY B 2 77 ? 195.937 -50.688 131.874 1.00 17.17 83 GLY A N 1
ATOM 1095 C CA . GLY B 2 77 ? 197.047 -50.077 132.579 1.00 16.06 83 GLY A CA 1
ATOM 1096 C C . GLY B 2 77 ? 198.360 -50.120 131.830 1.00 15.63 83 GLY A C 1
ATOM 1097 O O . GLY B 2 77 ? 198.413 -50.497 130.660 1.00 15.92 83 GLY A O 1
ATOM 1098 N N . ARG B 2 78 ? 199.430 -49.734 132.514 1.00 15.47 84 ARG A N 1
ATOM 1099 C CA . ARG B 2 78 ? 200.756 -49.706 131.910 1.00 14.99 84 ARG A CA 1
ATOM 1100 C C . ARG B 2 78 ? 201.369 -51.101 131.872 1.00 14.99 84 ARG A C 1
ATOM 1101 O O . ARG B 2 78 ? 201.594 -51.728 132.916 1.00 16.07 84 ARG A O 1
ATOM 1109 N N . THR B 2 79 ? 201.616 -51.587 130.660 1.00 14.17 85 THR A N 1
ATOM 1110 C CA . THR B 2 79 ? 202.209 -52.899 130.478 1.00 14.65 85 THR A CA 1
ATOM 1111 C C . THR B 2 79 ? 203.303 -52.888 129.431 1.00 15.62 85 THR A C 1
ATOM 1112 O O . THR B 2 79 ? 203.533 -51.893 128.742 1.00 16.58 85 THR A O 1
ATOM 1116 N N . LEU B 2 80 ? 203.986 -54.019 129.342 1.00 15.58 86 LEU A N 1
ATOM 1117 C CA . LEU B 2 80 ? 205.029 -54.243 128.363 1.00 15.09 86 LEU A CA 1
ATOM 1118 C C . LEU B 2 80 ? 204.560 -55.582 127.817 1.00 15.60 86 LEU A C 1
ATOM 1119 O O . LEU B 2 80 ? 204.395 -56.544 128.575 1.00 16.76 86 LEU A O 1
ATOM 1124 N N . ALA B 2 81 ? 204.291 -55.641 126.520 1.00 15.15 87 ALA A N 1
ATOM 1125 C CA . ALA B 2 81 ? 203.808 -56.875 125.924 1.00 15.27 87 ALA A CA 1
ATOM 1126 C C . ALA B 2 81 ? 204.865 -57.566 125.091 1.00 17.05 87 ALA A C 1
ATOM 1127 O O . ALA B 2 81 ? 205.386 -57.004 124.124 1.00 18.17 87 ALA A O 1
ATOM 1129 N N . ILE B 2 82 ? 205.184 -58.794 125.472 1.00 17.20 88 ILE A N 1
ATOM 1130 C CA . ILE B 2 82 ? 206.162 -59.558 124.732 1.00 17.58 88 ILE A CA 1
ATOM 1131 C C . ILE B 2 82 ? 205.428 -60.389 123.690 1.00 18.82 88 ILE A C 1
ATOM 1132 O O . ILE B 2 82 ? 204.555 -61.189 124.028 1.00 19.55 88 ILE A O 1
ATOM 1137 N N . LYS B 2 83 ? 205.763 -60.175 122.425 1.00 18.96 89 LYS A N 1
ATOM 1138 C CA . LYS B 2 83 ? 205.166 -60.943 121.343 1.00 19.80 89 LYS A CA 1
ATOM 1139 C C . LYS B 2 83 ? 206.371 -61.596 120.684 1.00 20.27 89 LYS A C 1
ATOM 1140 O O . LYS B 2 83 ? 207.090 -60.954 119.915 1.00 20.32 89 LYS A O 1
ATOM 1146 N N . ASP B 2 84 ? 206.609 -62.865 120.998 1.00 20.27 90 ASP A N 1
ATOM 1147 C CA . ASP B 2 84 ? 207.759 -63.550 120.435 1.00 20.28 90 ASP A CA 1
ATOM 1148 C C . ASP B 2 84 ? 207.553 -65.011 120.071 1.00 20.61 90 ASP A C 1
ATOM 1149 O O . ASP B 2 84 ? 206.594 -65.657 120.506 1.00 21.23 90 ASP A O 1
ATOM 1154 N N . CYS B 2 85 ? 208.474 -65.522 119.262 1.00 19.78 91 CYS A N 1
ATOM 1155 C CA . CYS B 2 85 ? 208.434 -66.904 118.824 1.00 19.45 91 CYS A CA 1
ATOM 1156 C C . CYS B 2 85 ? 209.837 -67.451 118.655 1.00 19.41 91 CYS A C 1
ATOM 1157 O O . CYS B 2 85 ? 210.651 -66.901 117.908 1.00 19.13 91 CYS A O 1
ATOM 1160 N N . ASN B 2 86 ? 210.100 -68.554 119.345 1.00 19.55 92 ASN A N 1
ATOM 1161 C CA . ASN B 2 86 ? 211.384 -69.222 119.278 1.00 19.22 92 ASN A CA 1
ATOM 1162 C C . ASN B 2 86 ? 211.361 -70.291 118.179 1.00 18.79 92 ASN A C 1
ATOM 1163 O O . ASN B 2 86 ? 210.768 -71.356 118.348 1.00 18.59 92 ASN A O 1
ATOM 1168 N N . THR B 2 87 ? 212.016 -69.992 117.058 1.00 18.59 93 THR A N 1
ATOM 1169 C CA . THR B 2 87 ? 212.077 -70.889 115.902 1.00 18.46 93 THR A CA 1
ATOM 1170 C C . THR B 2 87 ? 213.471 -71.518 115.811 1.00 18.20 93 THR A C 1
ATOM 1171 O O . THR B 2 87 ? 214.454 -70.824 115.533 1.00 18.42 93 THR A O 1
ATOM 1175 N N . THR B 2 88 ? 213.552 -72.830 116.029 1.00 17.25 94 THR A N 1
ATOM 1176 C CA . THR B 2 88 ? 214.835 -73.537 116.008 1.00 15.98 94 THR A CA 1
ATOM 1177 C C . THR B 2 88 ? 214.783 -74.910 115.358 1.00 16.51 94 THR A C 1
ATOM 1178 O O . THR B 2 88 ? 213.732 -75.544 115.300 1.00 17.43 94 THR A O 1
ATOM 1182 N N . SER B 2 89 ? 215.934 -75.377 114.885 1.00 16.85 95 SER A N 1
ATOM 1183 C CA . SER B 2 89 ? 216.013 -76.684 114.241 1.00 17.09 95 SER A CA 1
ATOM 1184 C C . SER B 2 89 ? 216.377 -77.760 115.246 1.00 16.97 95 SER A C 1
ATOM 1185 O O . SER B 2 89 ? 217.270 -77.572 116.072 1.00 17.74 95 SER A O 1
ATOM 1188 N N . VAL B 2 90 ? 215.686 -78.891 115.178 1.00 16.07 96 VAL A N 1
ATOM 1189 C CA . VAL B 2 90 ? 215.951 -79.967 116.116 1.00 15.28 96 VAL A CA 1
ATOM 1190 C C . VAL B 2 90 ? 216.058 -81.333 115.451 1.00 16.14 96 VAL A C 1
ATOM 1191 O O . VAL B 2 90 ? 215.673 -81.516 114.286 1.00 15.41 96 VAL A O 1
ATOM 1195 N N . VAL B 2 91 ? 216.605 -82.286 116.202 1.00 15.82 97 VAL A N 1
ATOM 1196 C CA . VAL B 2 91 ? 216.743 -83.650 115.717 1.00 15.21 97 VAL A CA 1
ATOM 1197 C C . VAL B 2 91 ? 216.294 -84.586 116.811 1.00 16.49 97 VAL A C 1
ATOM 1198 O O . VAL B 2 91 ? 216.604 -84.382 117.985 1.00 18.07 97 VAL A O 1
ATOM 1202 N N . PHE B 2 92 ? 215.560 -85.617 116.430 1.00 17.11 98 PHE A N 1
ATOM 1203 C CA . PHE B 2 92 ? 215.092 -86.563 117.412 1.00 17.68 98 PHE A CA 1
ATOM 1204 C C . PHE B 2 92 ? 215.950 -87.799 117.368 1.00 18.08 98 PHE A C 1
ATOM 1205 O O . PHE B 2 92 ? 216.143 -88.415 116.318 1.00 18.79 98 PHE A O 1
ATOM 1213 N N . THR B 2 93 ? 216.492 -88.130 118.530 1.00 17.83 99 THR A N 1
ATOM 1214 C CA . THR B 2 93 ? 217.355 -89.279 118.693 1.00 16.16 99 THR A CA 1
ATOM 1215 C C . THR B 2 93 ? 216.688 -90.578 118.284 1.00 16.05 99 THR A C 1
ATOM 1216 O O . THR B 2 93 ? 215.599 -90.918 118.766 1.00 16.01 99 THR A O 1
ATOM 1220 N N . PRO B 2 94 ? 217.334 -91.323 117.377 1.00 15.25 100 PRO A N 1
ATOM 1221 C CA . PRO B 2 94 ? 216.769 -92.592 116.921 1.00 15.57 100 PRO A CA 1
ATOM 1222 C C . PRO B 2 94 ? 216.512 -93.520 118.088 1.00 16.11 100 PRO A C 1
ATOM 1223 O O . PRO B 2 94 ? 217.273 -93.549 119.056 1.00 14.64 100 PRO A O 1
ATOM 1227 N N . ASN B 2 95 ? 215.418 -94.260 117.985 1.00 17.47 101 ASN A N 1
ATOM 1228 C CA . ASN B 2 95 ? 215.016 -95.199 119.011 1.00 18.19 101 ASN A CA 1
ATOM 1229 C C . ASN B 2 95 ? 214.771 -94.537 120.364 1.00 18.82 101 ASN A C 1
ATOM 1230 O O . ASN B 2 95 ? 215.321 -94.953 121.384 1.00 18.87 101 ASN A O 1
ATOM 1235 N N . THR B 2 96 ? 213.942 -93.498 120.367 1.00 19.70 102 THR A N 1
ATOM 1236 C CA . THR B 2 96 ? 213.597 -92.800 121.597 1.00 20.34 102 THR A CA 1
ATOM 1237 C C . THR B 2 96 ? 212.228 -92.161 121.480 1.00 21.23 102 THR A C 1
ATOM 1238 O O . THR B 2 96 ? 211.667 -92.014 120.387 1.00 20.85 102 THR A O 1
ATOM 1242 N N . ASP B 2 97 ? 211.696 -91.795 122.636 1.00 21.57 103 ASP A N 1
ATOM 1243 C CA . ASP B 2 97 ? 210.430 -91.103 122.725 1.00 21.50 103 ASP A CA 1
ATOM 1244 C C . ASP B 2 97 ? 210.907 -89.760 123.249 1.00 21.53 103 ASP A C 1
ATOM 1245 O O . ASP B 2 97 ? 211.490 -89.693 124.333 1.00 21.49 103 ASP A O 1
ATOM 1250 N N . THR B 2 98 ? 210.713 -88.699 122.473 1.00 20.71 104 THR A N 1
ATOM 1251 C CA . THR B 2 98 ? 211.136 -87.375 122.914 1.00 19.49 104 THR A CA 1
ATOM 1252 C C . THR B 2 98 ? 209.925 -86.548 123.304 1.00 19.00 104 THR A C 1
ATOM 1253 O O . THR B 2 98 ? 208.915 -86.540 122.597 1.00 18.92 104 THR A O 1
ATOM 1257 N N . TYR B 2 99 ? 210.022 -85.863 124.438 1.00 18.28 105 TYR A N 1
ATOM 1258 C CA . TYR B 2 99 ? 208.928 -85.023 124.899 1.00 18.05 105 TYR A CA 1
ATOM 1259 C C . TYR B 2 99 ? 209.328 -83.557 124.866 1.00 17.86 105 TYR A C 1
ATOM 1260 O O . TYR B 2 99 ? 210.309 -83.150 125.491 1.00 18.74 105 TYR A O 1
ATOM 1269 N N . ILE B 2 100 ? 208.584 -82.775 124.095 1.00 17.22 106 ILE A N 1
ATOM 1270 C CA . ILE B 2 100 ? 208.814 -81.341 124.017 1.00 16.84 106 ILE A CA 1
ATOM 1271 C C . ILE B 2 100 ? 207.638 -80.758 124.786 1.00 17.31 106 ILE A C 1
ATOM 1272 O O . ILE B 2 100 ? 206.493 -80.815 124.330 1.00 18.31 106 ILE A O 1
ATOM 1277 N N . VAL B 2 101 ? 207.914 -80.221 125.966 1.00 16.42 107 VAL A N 1
ATOM 1278 C CA . VAL B 2 101 ? 206.861 -79.668 126.792 1.00 15.53 107 VAL A CA 1
ATOM 1279 C C . VAL B 2 101 ? 206.889 -78.152 126.782 1.00 15.96 107 VAL A C 1
ATOM 1280 O O . VAL B 2 101 ? 207.860 -77.540 127.229 1.00 16.80 107 VAL A O 1
ATOM 1284 N N . VAL B 2 102 ? 205.821 -77.554 126.260 1.00 15.69 108 VAL A N 1
ATOM 1285 C CA . VAL B 2 102 ? 205.713 -76.103 126.194 1.00 15.64 108 VAL A CA 1
ATOM 1286 C C . VAL B 2 102 ? 204.837 -75.621 127.344 1.00 16.13 108 VAL A C 1
ATOM 1287 O O . VAL B 2 102 ? 203.607 -75.673 127.262 1.00 16.10 108 VAL A O 1
ATOM 1291 N N . ALA B 2 103 ? 205.482 -75.169 128.419 1.00 16.26 109 ALA A N 1
ATOM 1292 C CA . ALA B 2 103 ? 204.780 -74.679 129.603 1.00 15.97 109 ALA A CA 1
ATOM 1293 C C . ALA B 2 103 ? 204.985 -73.176 129.724 1.00 16.17 109 ALA A C 1
ATOM 1294 O O . ALA B 2 103 ? 206.003 -72.648 129.273 1.00 17.29 109 ALA A O 1
ATOM 1296 N N . PRO B 2 104 ? 204.024 -72.468 130.345 1.00 15.63 110 PRO A N 1
ATOM 1297 C CA . PRO B 2 104 ? 204.105 -71.016 130.518 1.00 14.30 110 PRO A CA 1
ATOM 1298 C C . PRO B 2 104 ? 205.099 -70.524 131.567 1.00 14.33 110 PRO A C 1
ATOM 1299 O O . PRO B 2 104 ? 204.713 -69.910 132.561 1.00 15.04 110 PRO A O 1
ATOM 1303 N N . VAL B 2 105 ? 206.379 -70.806 131.354 1.00 13.54 111 VAL A N 1
ATOM 1304 C CA . VAL B 2 105 ? 207.408 -70.332 132.269 1.00 12.74 111 VAL A CA 1
ATOM 1305 C C . VAL B 2 105 ? 208.110 -69.215 131.514 1.00 12.49 111 VAL A C 1
ATOM 1306 O O . VAL B 2 105 ? 208.831 -69.468 130.551 1.00 13.03 111 VAL A O 1
ATOM 1310 N N . PRO B 2 106 ? 207.879 -67.959 131.920 1.00 11.96 112 PRO A N 1
ATOM 1311 C CA . PRO B 2 106 ? 208.508 -66.815 131.250 1.00 11.84 112 PRO A CA 1
ATOM 1312 C C . PRO B 2 106 ? 210.007 -66.989 131.036 1.00 12.37 112 PRO A C 1
ATOM 1313 O O . PRO B 2 106 ? 210.737 -67.354 131.954 1.00 13.51 112 PRO A O 1
ATOM 1317 N N . GLY B 2 107 ? 210.458 -66.738 129.814 1.00 12.58 113 GLY A N 1
ATOM 1318 C CA . GLY B 2 107 ? 211.870 -66.868 129.517 1.00 13.54 113 GLY A CA 1
ATOM 1319 C C . GLY B 2 107 ? 212.264 -68.173 128.856 1.00 14.68 113 GLY A C 1
ATOM 1320 O O . GLY B 2 107 ? 213.342 -68.262 128.265 1.00 15.88 113 GLY A O 1
ATOM 1321 N N . PHE B 2 108 ? 211.402 -69.183 128.934 1.00 14.60 114 PHE A N 1
ATOM 1322 C CA . PHE B 2 108 ? 211.714 -70.476 128.344 1.00 15.76 114 PHE A CA 1
ATOM 1323 C C . PHE B 2 108 ? 210.861 -70.841 127.146 1.00 16.53 114 PHE A C 1
ATOM 1324 O O . PHE B 2 108 ? 209.655 -70.650 127.162 1.00 19.21 114 PHE A O 1
ATOM 1332 N N . ALA B 2 109 ? 211.496 -71.367 126.103 1.00 17.25 115 ALA A N 1
ATOM 1333 C CA . ALA B 2 109 ? 210.781 -71.766 124.901 1.00 17.05 115 ALA A CA 1
ATOM 1334 C C . ALA B 2 109 ? 210.085 -73.108 125.126 1.00 18.37 115 ALA A C 1
ATOM 1335 O O . ALA B 2 109 ? 208.938 -73.285 124.728 1.00 20.16 115 ALA A O 1
ATOM 1337 N N . TYR B 2 110 ? 210.772 -74.052 125.768 1.00 18.75 116 TYR A N 1
ATOM 1338 C CA . TYR B 2 110 ? 210.188 -75.366 126.056 1.00 18.13 116 TYR A CA 1
ATOM 1339 C C . TYR B 2 110 ? 211.105 -76.193 126.939 1.00 17.84 116 TYR A C 1
ATOM 1340 O O . TYR B 2 110 ? 212.215 -75.771 127.272 1.00 17.31 116 TYR A O 1
ATOM 1349 N N . PHE B 2 111 ? 210.627 -77.376 127.311 1.00 17.38 117 PHE A N 1
ATOM 1350 C CA . PHE B 2 111 ? 211.382 -78.285 128.162 1.00 17.82 117 PHE A CA 1
ATOM 1351 C C . PHE B 2 111 ? 211.482 -79.624 127.460 1.00 18.12 117 PHE A C 1
ATOM 1352 O O . PHE B 2 111 ? 210.488 -80.147 126.961 1.00 19.65 117 PHE A O 1
ATOM 1360 N N . ARG B 2 112 ? 212.688 -80.175 127.412 1.00 17.43 118 ARG A N 1
ATOM 1361 C CA . ARG B 2 112 ? 212.899 -81.428 126.710 1.00 16.54 118 ARG A CA 1
ATOM 1362 C C . ARG B 2 112 ? 213.285 -82.604 127.579 1.00 16.83 118 ARG A C 1
ATOM 1363 O O . ARG B 2 112 ? 213.890 -82.447 128.641 1.00 17.06 118 ARG A O 1
ATOM 1371 N N . ALA B 2 113 ? 212.917 -83.787 127.100 1.00 16.84 119 ALA A N 1
ATOM 1372 C CA . ALA B 2 113 ? 213.217 -85.044 127.765 1.00 17.07 119 ALA A CA 1
ATOM 1373 C C . ALA B 2 113 ? 213.256 -86.130 126.698 1.00 18.20 119 ALA A C 1
ATOM 1374 O O . ALA B 2 113 ? 212.413 -86.177 125.799 1.00 19.50 119 ALA A O 1
ATOM 1376 N N . GLU B 2 114 ? 214.262 -86.988 126.799 1.00 19.57 120 GLU A N 1
ATOM 1377 C CA . GLU B 2 114 ? 214.474 -88.093 125.869 1.00 19.45 120 GLU A CA 1
ATOM 1378 C C . GLU B 2 114 ? 214.368 -89.377 126.669 1.00 18.85 120 GLU A C 1
ATOM 1379 O O . GLU B 2 114 ? 214.875 -89.473 127.788 1.00 19.19 120 GLU A O 1
ATOM 1385 N N . VAL B 2 115 ? 213.745 -90.389 126.099 1.00 17.90 121 VAL A N 1
ATOM 1386 C CA . VAL B 2 115 ? 213.578 -91.610 126.852 1.00 15.86 121 VAL A CA 1
ATOM 1387 C C . VAL B 2 115 ? 213.469 -92.811 125.913 1.00 16.48 121 VAL A C 1
ATOM 1388 O O . VAL B 2 115 ? 213.259 -92.660 124.702 1.00 17.36 121 VAL A O 1
ATOM 1392 N N . ALA B 2 116 ? 213.644 -94.005 126.462 1.00 16.31 122 ALA A N 1
ATOM 1393 C CA . ALA B 2 116 ? 213.541 -95.211 125.654 1.00 15.63 122 ALA A CA 1
ATOM 1394 C C . ALA B 2 116 ? 212.119 -95.273 125.128 1.00 15.25 122 ALA A C 1
ATOM 1395 O O . ALA B 2 116 ? 211.175 -94.951 125.849 1.00 14.96 122 ALA A O 1
ATOM 1397 N N . VAL B 2 117 ? 211.949 -95.679 123.879 1.00 15.31 123 VAL A N 1
ATOM 1398 C CA . VAL B 2 117 ? 210.596 -95.758 123.341 1.00 14.78 123 VAL A CA 1
ATOM 1399 C C . VAL B 2 117 ? 209.704 -96.601 124.255 1.00 15.31 123 VAL A C 1
ATOM 1400 O O . VAL B 2 117 ? 209.979 -97.774 124.486 1.00 17.36 123 VAL A O 1
ATOM 1404 N N . GLY B 2 118 ? 208.644 -95.994 124.782 1.00 15.68 124 GLY A N 1
ATOM 1405 C CA . GLY B 2 118 ? 207.740 -96.716 125.658 1.00 15.00 124 GLY A CA 1
ATOM 1406 C C . GLY B 2 118 ? 207.981 -96.409 127.121 1.00 15.97 124 GLY A C 1
ATOM 1407 O O . GLY B 2 118 ? 207.123 -96.667 127.965 1.00 16.05 124 GLY A O 1
ATOM 1408 N N . ALA B 2 119 ? 209.148 -95.846 127.422 1.00 16.83 125 ALA A N 1
ATOM 1409 C CA . ALA B 2 119 ? 209.520 -95.511 128.793 1.00 17.38 125 ALA A CA 1
ATOM 1410 C C . ALA B 2 119 ? 208.846 -94.248 129.332 1.00 19.55 125 ALA A C 1
ATOM 1411 O O . ALA B 2 119 ? 208.232 -93.473 128.578 1.00 22.64 125 ALA A O 1
ATOM 1413 N N . GLN B 2 120 ? 208.988 -94.042 130.640 1.00 19.36 126 GLN A N 1
ATOM 1414 C CA . GLN B 2 120 ? 208.411 -92.890 131.317 1.00 19.93 126 GLN A CA 1
ATOM 1415 C C . GLN B 2 120 ? 209.415 -91.777 131.561 1.00 20.31 126 GLN A C 1
ATOM 1416 O O . GLN B 2 120 ? 210.405 -91.965 132.272 1.00 21.64 126 GLN A O 1
ATOM 1422 N N . PRO B 2 121 ? 209.168 -90.591 130.984 1.00 19.99 127 PRO A N 1
ATOM 1423 C CA . PRO B 2 121 ? 210.068 -89.443 131.160 1.00 19.83 127 PRO A CA 1
ATOM 1424 C C . PRO B 2 121 ? 209.994 -88.930 132.599 1.00 19.79 127 PRO A C 1
ATOM 1425 O O . PRO B 2 121 ? 208.983 -89.108 133.272 1.00 20.21 127 PRO A O 1
ATOM 1429 N N . THR B 2 122 ? 211.053 -88.294 133.080 1.00 20.18 128 THR A N 1
ATOM 1430 C CA . THR B 2 122 ? 211.028 -87.783 134.445 1.00 20.44 128 THR A CA 1
ATOM 1431 C C . THR B 2 122 ? 211.414 -86.320 134.520 1.00 20.02 128 THR A C 1
ATOM 1432 O O . THR B 2 122 ? 210.664 -85.490 135.044 1.00 20.39 128 THR A O 1
ATOM 1436 N N . THR B 2 123 ? 212.588 -86.002 133.997 1.00 18.30 129 THR A N 1
ATOM 1437 C CA . THR B 2 123 ? 213.048 -84.632 134.035 1.00 17.92 129 THR A CA 1
ATOM 1438 C C . THR B 2 123 ? 213.078 -83.989 132.664 1.00 17.82 129 THR A C 1
ATOM 1439 O O . THR B 2 123 ? 213.645 -84.534 131.711 1.00 19.13 129 THR A O 1
ATOM 1443 N N . PHE B 2 124 ? 212.449 -82.823 132.578 1.00 16.41 130 PHE A N 1
ATOM 1444 C CA . PHE B 2 124 ? 212.398 -82.063 131.343 1.00 14.69 130 PHE A CA 1
ATOM 1445 C C . PHE B 2 124 ? 213.240 -80.817 131.565 1.00 14.68 130 PHE A C 1
ATOM 1446 O O . PHE B 2 124 ? 212.970 -80.017 132.470 1.00 15.17 130 PHE A O 1
ATOM 1454 N N . VAL B 2 125 ? 214.275 -80.664 130.749 1.00 13.71 131 VAL A N 1
ATOM 1455 C CA . VAL B 2 125 ? 215.169 -79.527 130.883 1.00 12.98 131 VAL A CA 1
ATOM 1456 C C . VAL B 2 125 ? 214.796 -78.372 129.978 1.00 13.57 131 VAL A C 1
ATOM 1457 O O . VAL B 2 125 ? 214.554 -78.553 128.783 1.00 14.00 131 VAL A O 1
ATOM 1461 N N . GLY B 2 126 ? 214.771 -77.179 130.563 1.00 13.07 132 GLY A N 1
ATOM 1462 C CA . GLY B 2 126 ? 214.407 -75.995 129.818 1.00 14.14 132 GLY A CA 1
ATOM 1463 C C . GLY B 2 126 ? 215.392 -75.488 128.787 1.00 15.11 132 GLY A C 1
ATOM 1464 O O . GLY B 2 126 ? 216.611 -75.594 128.942 1.00 16.23 132 GLY A O 1
ATOM 1465 N N . VAL B 2 127 ? 214.831 -74.942 127.714 1.00 15.59 133 VAL A N 1
ATOM 1466 C CA . VAL B 2 127 ? 215.587 -74.351 126.616 1.00 14.82 133 VAL A CA 1
ATOM 1467 C C . VAL B 2 127 ? 215.062 -72.922 126.629 1.00 16.18 133 VAL A C 1
ATOM 1468 O O . VAL B 2 127 ? 213.904 -72.675 126.281 1.00 17.17 133 VAL A O 1
ATOM 1472 N N . PRO B 2 128 ? 215.900 -71.960 127.042 1.00 16.34 134 PRO A N 1
ATOM 1473 C CA . PRO B 2 128 ? 215.471 -70.560 127.103 1.00 16.53 134 PRO A CA 1
ATOM 1474 C C . PRO B 2 128 ? 215.466 -69.769 125.807 1.00 17.25 134 PRO A C 1
ATOM 1475 O O . PRO B 2 128 ? 216.123 -70.135 124.829 1.00 18.34 134 PRO A O 1
ATOM 1479 N N . TYR B 2 129 ? 214.709 -68.677 125.816 1.00 16.97 135 TYR A N 1
ATOM 1480 C CA . TYR B 2 129 ? 214.653 -67.773 124.679 1.00 16.73 135 TYR A CA 1
ATOM 1481 C C . TYR B 2 129 ? 215.944 -66.968 124.814 1.00 17.04 135 TYR A C 1
ATOM 1482 O O . TYR B 2 129 ? 216.415 -66.704 125.931 1.00 16.78 135 TYR A O 1
ATOM 1491 N N . PRO B 2 130 ? 216.542 -66.573 123.687 1.00 16.40 136 PRO A N 1
ATOM 1492 C CA . PRO B 2 130 ? 217.778 -65.784 123.734 1.00 16.24 136 PRO A CA 1
ATOM 1493 C C . PRO B 2 130 ? 217.557 -64.455 124.464 1.00 17.05 136 PRO A C 1
ATOM 1494 O O . PRO B 2 130 ? 218.504 -63.804 124.898 1.00 18.63 136 PRO A O 1
ATOM 1498 N N . THR B 2 131 ? 216.298 -64.059 124.605 1.00 17.54 137 THR A N 1
ATOM 1499 C CA . THR B 2 131 ? 215.962 -62.804 125.273 1.00 18.04 137 THR A CA 1
ATOM 1500 C C . THR B 2 131 ? 215.914 -62.911 126.796 1.00 17.66 137 THR A C 1
ATOM 1501 O O . THR B 2 131 ? 215.749 -61.904 127.488 1.00 17.79 137 THR A O 1
ATOM 1505 N N . TYR B 2 132 ? 216.051 -64.124 127.319 1.00 16.27 138 TYR A N 1
ATOM 1506 C CA . TYR B 2 132 ? 215.977 -64.317 128.756 1.00 15.07 138 TYR A CA 1
ATOM 1507 C C . TYR B 2 132 ? 216.726 -63.264 129.570 1.00 14.69 138 TYR A C 1
ATOM 1508 O O . TYR B 2 132 ? 216.130 -62.574 130.402 1.00 14.66 138 TYR A O 1
ATOM 1517 N N . ALA B 2 133 ? 218.028 -63.146 129.337 1.00 14.36 139 ALA A N 1
ATOM 1518 C CA . ALA B 2 133 ? 218.843 -62.186 130.069 1.00 13.80 139 ALA A CA 1
ATOM 1519 C C . ALA B 2 133 ? 218.267 -60.782 129.986 1.00 14.33 139 ALA A C 1
ATOM 1520 O O . ALA B 2 133 ? 218.152 -60.092 130.999 1.00 14.69 139 ALA A O 1
ATOM 1522 N N . THR B 2 134 ? 217.910 -60.365 128.774 1.00 14.05 140 THR A N 1
ATOM 1523 C CA . THR B 2 134 ? 217.338 -59.040 128.554 1.00 14.21 140 THR A CA 1
ATOM 1524 C C . THR B 2 134 ? 216.116 -58.787 129.424 1.00 14.48 140 THR A C 1
ATOM 1525 O O . THR B 2 134 ? 215.916 -57.679 129.930 1.00 14.34 140 THR A O 1
ATOM 1529 N N . ASN B 2 135 ? 215.298 -59.819 129.595 1.00 13.92 141 ASN A N 1
ATOM 1530 C CA . ASN B 2 135 ? 214.084 -59.691 130.373 1.00 13.90 141 ASN A CA 1
ATOM 1531 C C . ASN B 2 135 ? 214.225 -59.921 131.861 1.00 15.30 141 ASN A C 1
ATOM 1532 O O . ASN B 2 135 ? 213.743 -59.122 132.667 1.00 15.40 141 ASN A O 1
ATOM 1537 N N . PHE B 2 136 ? 214.904 -61.000 132.231 1.00 16.32 142 PHE A N 1
ATOM 1538 C CA . PHE B 2 136 ? 215.013 -61.348 133.637 1.00 17.30 142 PHE A CA 1
ATOM 1539 C C . PHE B 2 136 ? 216.358 -61.258 134.327 1.00 18.52 142 PHE A C 1
ATOM 1540 O O . PHE B 2 136 ? 216.493 -61.666 135.485 1.00 18.56 142 PHE A O 1
ATOM 1548 N N . GLY B 2 137 ? 217.350 -60.717 133.630 1.00 19.14 143 GLY A N 1
ATOM 1549 C CA . GLY B 2 137 ? 218.653 -60.562 134.241 1.00 20.49 143 GLY A CA 1
ATOM 1550 C C . GLY B 2 137 ? 219.672 -61.624 133.898 1.00 22.16 143 GLY A C 1
ATOM 1551 O O . GLY B 2 137 ? 219.337 -62.706 133.406 1.00 22.79 143 GLY A O 1
ATOM 1552 N N . ALA B 2 138 ? 220.932 -61.298 134.173 1.00 23.07 144 ALA A N 1
ATOM 1553 C CA . ALA B 2 138 ? 222.042 -62.195 133.907 1.00 22.96 144 ALA A CA 1
ATOM 1554 C C . ALA B 2 138 ? 222.849 -62.464 135.178 1.00 24.18 144 ALA A C 1
ATOM 1555 O O . ALA B 2 138 ? 222.601 -61.871 136.236 1.00 25.61 144 ALA A O 1
ATOM 1557 N N . GLY B 2 139 ? 223.816 -63.368 135.075 1.00 24.06 145 GLY A N 1
ATOM 1558 C CA . GLY B 2 139 ? 224.637 -63.681 136.226 1.00 24.33 145 GLY A CA 1
ATOM 1559 C C . GLY B 2 139 ? 223.940 -64.595 137.203 1.00 24.65 145 GLY A C 1
ATOM 1560 O O . GLY B 2 139 ? 222.838 -65.077 136.948 1.00 25.61 145 GLY A O 1
ATOM 1561 N N . SER B 2 140 ? 224.592 -64.836 138.329 1.00 24.83 146 SER A N 1
ATOM 1562 C CA . SER B 2 140 ? 224.048 -65.707 139.357 1.00 24.88 146 SER A CA 1
ATOM 1563 C C . SER B 2 140 ? 222.714 -65.207 139.878 1.00 25.50 146 SER A C 1
ATOM 1564 O O . SER B 2 140 ? 221.891 -65.988 140.354 1.00 26.33 146 SER A O 1
ATOM 1567 N N . GLN B 2 141 ? 222.503 -63.901 139.790 1.00 25.66 147 GLN A N 1
ATOM 1568 C CA . GLN B 2 141 ? 221.277 -63.305 140.290 1.00 24.96 147 GLN A CA 1
ATOM 1569 C C . GLN B 2 141 ? 220.099 -63.421 139.329 1.00 24.04 147 GLN A C 1
ATOM 1570 O O . GLN B 2 141 ? 218.974 -63.073 139.687 1.00 23.42 147 GLN A O 1
ATOM 1576 N N . ASN B 2 142 ? 220.366 -63.917 138.121 1.00 22.56 148 ASN A N 1
ATOM 1577 C CA . ASN B 2 142 ? 219.345 -64.056 137.087 1.00 20.61 148 ASN A CA 1
ATOM 1578 C C . ASN B 2 142 ? 218.006 -64.523 137.639 1.00 20.39 148 ASN A C 1
ATOM 1579 O O . ASN B 2 142 ? 217.930 -65.507 138.377 1.00 19.96 148 ASN A O 1
ATOM 1584 N N . GLY B 2 143 ? 216.953 -63.786 137.288 1.00 19.78 149 GLY A N 1
ATOM 1585 C CA . GLY B 2 143 ? 215.619 -64.120 137.742 1.00 18.75 149 GLY A CA 1
ATOM 1586 C C . GLY B 2 143 ? 215.177 -63.431 139.022 1.00 19.24 149 GLY A C 1
ATOM 1587 O O . GLY B 2 143 ? 213.983 -63.283 139.264 1.00 20.96 149 GLY A O 1
ATOM 1588 N N . LEU B 2 144 ? 216.114 -62.988 139.850 1.00 18.60 150 LEU A N 1
ATOM 1589 C CA . LEU B 2 144 ? 215.729 -62.347 141.103 1.00 17.59 150 LEU A CA 1
ATOM 1590 C C . LEU B 2 144 ? 215.332 -60.872 140.983 1.00 18.25 150 LEU A C 1
ATOM 1591 O O . LEU B 2 144 ? 215.679 -60.197 140.008 1.00 16.79 150 LEU A O 1
ATOM 1596 N N . PRO B 2 145 ? 214.592 -60.358 141.988 1.00 18.90 151 PRO A N 1
ATOM 1597 C CA . PRO B 2 145 ? 214.111 -58.972 142.044 1.00 18.39 151 PRO A CA 1
ATOM 1598 C C . PRO B 2 145 ? 215.140 -57.921 141.671 1.00 18.75 151 PRO A C 1
ATOM 1599 O O . PRO B 2 145 ? 214.809 -56.901 141.058 1.00 19.94 151 PRO A O 1
ATOM 1603 N N . ALA B 2 146 ? 216.388 -58.163 142.048 1.00 18.40 152 ALA A N 1
ATOM 1604 C CA . ALA B 2 146 ? 217.440 -57.206 141.761 1.00 16.81 152 ALA A CA 1
ATOM 1605 C C . ALA B 2 146 ? 217.702 -57.039 140.274 1.00 17.02 152 ALA A C 1
ATOM 1606 O O . ALA B 2 146 ? 217.985 -55.935 139.817 1.00 18.04 152 ALA A O 1
ATOM 1608 N N . VAL B 2 147 ? 217.591 -58.123 139.515 1.00 16.33 153 VAL A N 1
ATOM 1609 C CA . VAL B 2 147 ? 217.868 -58.061 138.086 1.00 14.84 153 VAL A CA 1
ATOM 1610 C C . VAL B 2 147 ? 216.675 -58.295 137.170 1.00 15.77 153 VAL A C 1
ATOM 1611 O O . VAL B 2 147 ? 216.783 -58.131 135.958 1.00 15.77 153 VAL A O 1
ATOM 1615 N N . ASN B 2 148 ? 215.540 -58.683 137.738 1.00 16.28 154 ASN A N 1
ATOM 1616 C CA . ASN B 2 148 ? 214.350 -58.909 136.931 1.00 16.09 154 ASN A CA 1
ATOM 1617 C C . ASN B 2 148 ? 213.855 -57.555 136.438 1.00 16.77 154 ASN A C 1
ATOM 1618 O O . ASN B 2 148 ? 213.999 -56.551 137.129 1.00 17.56 154 ASN A O 1
ATOM 1623 N N . ASN B 2 149 ? 213.265 -57.516 135.253 1.00 16.75 155 ASN A N 1
ATOM 1624 C CA . ASN B 2 149 ? 212.771 -56.253 134.726 1.00 16.72 155 ASN A CA 1
ATOM 1625 C C . ASN B 2 149 ? 211.255 -56.096 134.799 1.00 17.03 155 ASN A C 1
ATOM 1626 O O . ASN B 2 149 ? 210.705 -55.105 134.313 1.00 17.76 155 ASN A O 1
ATOM 1631 N N . TYR B 2 150 ? 210.595 -57.075 135.413 1.00 16.62 156 TYR A N 1
ATOM 1632 C CA . TYR B 2 150 ? 209.146 -57.071 135.566 1.00 16.69 156 TYR A CA 1
ATOM 1633 C C . TYR B 2 150 ? 208.768 -57.506 136.971 1.00 17.06 156 TYR A C 1
ATOM 1634 O O . TYR B 2 150 ? 209.558 -58.156 137.659 1.00 17.16 156 TYR A O 1
ATOM 1643 N N . SER B 2 151 ? 207.552 -57.161 137.389 1.00 16.17 157 SER A N 1
ATOM 1644 C CA . SER B 2 151 ? 207.091 -57.515 138.725 1.00 15.82 157 SER A CA 1
ATOM 1645 C C . SER B 2 151 ? 205.824 -58.368 138.710 1.00 15.44 157 SER A C 1
ATOM 1646 O O . SER B 2 151 ? 205.354 -58.819 139.760 1.00 15.54 157 SER A O 1
ATOM 1649 N N . LYS B 2 152 ? 205.276 -58.587 137.520 1.00 14.39 158 LYS A N 1
ATOM 1650 C CA . LYS B 2 152 ? 204.079 -59.406 137.372 1.00 13.83 158 LYS A CA 1
ATOM 1651 C C . LYS B 2 152 ? 203.868 -59.755 135.912 1.00 13.80 158 LYS A C 1
ATOM 1652 O O . LYS B 2 152 ? 204.273 -59.009 135.014 1.00 14.09 158 LYS A O 1
ATOM 1658 N N . PHE B 2 153 ? 203.231 -60.891 135.669 1.00 13.12 159 PHE A N 1
ATOM 1659 C CA . PHE B 2 153 ? 203.011 -61.323 134.300 1.00 13.16 159 PHE A CA 1
ATOM 1660 C C . PHE B 2 153 ? 201.766 -62.177 134.150 1.00 13.37 159 PHE A C 1
ATOM 1661 O O . PHE B 2 153 ? 201.244 -62.726 135.122 1.00 13.38 159 PHE A O 1
ATOM 1669 N N . ARG B 2 154 ? 201.298 -62.281 132.914 1.00 12.96 160 ARG A N 1
ATOM 1670 C CA . ARG B 2 154 ? 200.148 -63.106 132.598 1.00 13.18 160 ARG A CA 1
ATOM 1671 C C . ARG B 2 154 ? 200.254 -63.387 131.104 1.00 13.48 160 ARG A C 1
ATOM 1672 O O . ARG B 2 154 ? 200.696 -62.534 130.329 1.00 13.32 160 ARG A O 1
ATOM 1680 N N . TYR B 2 155 ? 199.898 -64.602 130.707 1.00 14.18 161 TYR A N 1
ATOM 1681 C CA . TYR B 2 155 ? 199.988 -64.999 129.307 1.00 15.69 161 TYR A CA 1
ATOM 1682 C C . TYR B 2 155 ? 198.719 -64.693 128.533 1.00 16.05 161 TYR A C 1
ATOM 1683 O O . TYR B 2 155 ? 197.625 -65.082 128.938 1.00 16.75 161 TYR A O 1
ATOM 1692 N N . ALA B 2 156 ? 198.871 -63.998 127.412 1.00 16.55 162 ALA A N 1
ATOM 1693 C CA . ALA B 2 156 ? 197.734 -63.657 126.569 1.00 16.57 162 ALA A CA 1
ATOM 1694 C C . ALA B 2 156 ? 197.591 -64.744 125.519 1.00 17.38 162 ALA A C 1
ATOM 1695 O O . ALA B 2 156 ? 196.507 -64.983 125.000 1.00 18.97 162 ALA A O 1
ATOM 1697 N N . SER B 2 157 ? 198.696 -65.407 125.203 1.00 18.01 163 SER A N 1
ATOM 1698 C CA . SER B 2 157 ? 198.667 -66.475 124.221 1.00 18.10 163 SER A CA 1
ATOM 1699 C C . SER B 2 157 ? 199.947 -67.309 124.267 1.00 17.93 163 SER A C 1
ATOM 1700 O O . SER B 2 157 ? 200.974 -66.873 124.791 1.00 17.43 163 SER A O 1
ATOM 1703 N N . MET B 2 158 ? 199.860 -68.521 123.731 1.00 17.44 164 MET A N 1
ATOM 1704 C CA . MET B 2 158 ? 200.986 -69.443 123.668 1.00 16.59 164 MET A CA 1
ATOM 1705 C C . MET B 2 158 ? 200.612 -70.557 122.698 1.00 16.70 164 MET A C 1
ATOM 1706 O O . MET B 2 158 ? 199.504 -71.100 122.755 1.00 16.13 164 MET A O 1
ATOM 1711 N N . ALA B 2 159 ? 201.529 -70.888 121.796 1.00 16.46 165 ALA A N 1
ATOM 1712 C CA . ALA B 2 159 ? 201.275 -71.937 120.820 1.00 16.52 165 ALA A CA 1
ATOM 1713 C C . ALA B 2 159 ? 202.571 -72.606 120.412 1.00 17.16 165 ALA A C 1
ATOM 1714 O O . ALA B 2 159 ? 203.659 -72.091 120.661 1.00 17.76 165 ALA A O 1
ATOM 1716 N N . CYS B 2 160 ? 202.445 -73.763 119.779 1.00 17.58 166 CYS A N 1
ATOM 1717 C CA . CYS B 2 160 ? 203.606 -74.494 119.328 1.00 17.01 166 CYS A CA 1
ATOM 1718 C C . CYS B 2 160 ? 203.351 -75.172 117.992 1.00 17.21 166 CYS A C 1
ATOM 1719 O O . CYS B 2 160 ? 202.239 -75.624 117.701 1.00 17.44 166 CYS A O 1
ATOM 1722 N N . GLY B 2 161 ? 204.393 -75.240 117.178 1.00 17.13 167 GLY A N 1
ATOM 1723 C CA . GLY B 2 161 ? 204.272 -75.875 115.886 1.00 16.81 167 GLY A CA 1
ATOM 1724 C C . GLY B 2 161 ? 205.511 -76.692 115.594 1.00 17.50 167 GLY A C 1
ATOM 1725 O O . GLY B 2 161 ? 206.639 -76.239 115.821 1.00 17.55 167 GLY A O 1
ATOM 1726 N N . LEU B 2 162 ? 205.301 -77.911 115.110 1.00 17.33 168 LEU A N 1
ATOM 1727 C CA . LEU B 2 162 ? 206.398 -78.797 114.758 1.00 16.44 168 LEU A CA 1
ATOM 1728 C C . LEU B 2 162 ? 206.387 -78.981 113.246 1.00 16.32 168 LEU A C 1
ATOM 1729 O O . LEU B 2 162 ? 205.448 -79.557 112.691 1.00 16.52 168 LEU A O 1
ATOM 1734 N N . TYR B 2 163 ? 207.433 -78.492 112.586 1.00 15.79 169 TYR A N 1
ATOM 1735 C CA . TYR B 2 163 ? 207.537 -78.573 111.134 1.00 16.61 169 TYR A CA 1
ATOM 1736 C C . TYR B 2 163 ? 208.613 -79.547 110.672 1.00 17.92 169 TYR A C 1
ATOM 1737 O O . TYR B 2 163 ? 209.800 -79.209 110.620 1.00 19.09 169 TYR A O 1
ATOM 1746 N N . PRO B 2 164 ? 208.207 -80.778 110.319 1.00 18.02 170 PRO A N 1
ATOM 1747 C CA . PRO B 2 164 ? 209.146 -81.806 109.863 1.00 17.80 170 PRO A CA 1
ATOM 1748 C C . PRO B 2 164 ? 210.035 -81.340 108.719 1.00 17.86 170 PRO A C 1
ATOM 1749 O O . PRO B 2 164 ? 209.585 -80.629 107.822 1.00 18.93 170 PRO A O 1
ATOM 1753 N N . THR B 2 165 ? 211.300 -81.745 108.754 1.00 17.98 171 THR A N 1
ATOM 1754 C CA . THR B 2 165 ? 212.237 -81.377 107.703 1.00 16.79 171 THR A CA 1
ATOM 1755 C C . THR B 2 165 ? 212.950 -82.586 107.091 1.00 16.82 171 THR A C 1
ATOM 1756 O O . THR B 2 165 ? 213.931 -82.427 106.371 1.00 17.86 171 THR A O 1
ATOM 1760 N N . SER B 2 166 ? 212.448 -83.788 107.373 1.00 16.69 172 SER A N 1
ATOM 1761 C CA . SER B 2 166 ? 213.014 -85.024 106.824 1.00 18.06 172 SER A CA 1
ATOM 1762 C C . SER B 2 166 ? 212.336 -85.318 105.488 1.00 18.76 172 SER A C 1
ATOM 1763 O O . SER B 2 166 ? 211.283 -84.759 105.204 1.00 20.71 172 SER A O 1
ATOM 1766 N N . ASN B 2 167 ? 212.927 -86.171 104.655 1.00 19.16 173 ASN A N 1
ATOM 1767 C CA . ASN B 2 167 ? 212.268 -86.511 103.402 1.00 19.55 173 ASN A CA 1
ATOM 1768 C C . ASN B 2 167 ? 211.331 -87.676 103.727 1.00 20.78 173 ASN A C 1
ATOM 1769 O O . ASN B 2 167 ? 211.359 -88.209 104.841 1.00 19.34 173 ASN A O 1
ATOM 1774 N N . MET B 2 168 ? 210.504 -88.068 102.763 1.00 22.66 174 MET A N 1
ATOM 1775 C CA . MET B 2 168 ? 209.511 -89.112 102.979 1.00 24.97 174 MET A CA 1
ATOM 1776 C C . MET B 2 168 ? 210.001 -90.532 103.154 1.00 25.68 174 MET A C 1
ATOM 1777 O O . MET B 2 168 ? 209.203 -91.432 103.419 1.00 26.08 174 MET A O 1
ATOM 1782 N N . MET B 2 169 ? 211.302 -90.749 103.017 1.00 26.58 175 MET A N 1
ATOM 1783 C CA . MET B 2 169 ? 211.833 -92.091 103.174 1.00 27.01 175 MET A CA 1
ATOM 1784 C C . MET B 2 169 ? 212.735 -92.235 104.394 1.00 25.81 175 MET A C 1
ATOM 1785 O O . MET B 2 169 ? 212.737 -93.274 105.045 1.00 26.70 175 MET A O 1
ATOM 1790 N N . GLN B 2 170 ? 213.483 -91.187 104.717 1.00 23.35 176 GLN A N 1
ATOM 1791 C CA . GLN B 2 170 ? 214.408 -91.231 105.841 1.00 21.45 176 GLN A CA 1
ATOM 1792 C C . GLN B 2 170 ? 213.819 -91.183 107.246 1.00 20.98 176 GLN A C 1
ATOM 1793 O O . GLN B 2 170 ? 214.447 -91.638 108.202 1.00 22.06 176 GLN A O 1
ATOM 1799 N N . PHE B 2 171 ? 212.626 -90.629 107.384 1.00 20.42 177 PHE A N 1
ATOM 1800 C CA . PHE B 2 171 ? 212.000 -90.521 108.696 1.00 19.46 177 PHE A CA 1
ATOM 1801 C C . PHE B 2 171 ? 211.158 -91.751 109.001 1.00 19.13 177 PHE A C 1
ATOM 1802 O O . PHE B 2 171 ? 211.066 -92.690 108.201 1.00 18.39 177 PHE A O 1
ATOM 1810 N N . SER B 2 172 ? 210.536 -91.708 110.173 1.00 17.87 178 SER A N 1
ATOM 1811 C CA . SER B 2 172 ? 209.607 -92.728 110.631 1.00 17.63 178 SER A CA 1
ATOM 1812 C C . SER B 2 172 ? 209.172 -92.408 112.045 1.00 17.61 178 SER A C 1
ATOM 1813 O O . SER B 2 172 ? 209.934 -91.840 112.828 1.00 18.90 178 SER A O 1
ATOM 1816 N N . GLY B 2 173 ? 207.936 -92.755 112.374 1.00 16.35 179 GLY A N 1
ATOM 1817 C CA . GLY B 2 173 ? 207.468 -92.471 113.710 1.00 16.12 179 GLY A CA 1
ATOM 1818 C C . GLY B 2 173 ? 206.196 -91.657 113.795 1.00 16.26 179 GLY A C 1
ATOM 1819 O O . GLY B 2 173 ? 205.456 -91.515 112.819 1.00 15.73 179 GLY A O 1
ATOM 1820 N N . SER B 2 174 ? 205.972 -91.087 114.976 1.00 16.28 180 SER A N 1
ATOM 1821 C CA . SER B 2 174 ? 204.770 -90.327 115.244 1.00 16.21 180 SER A CA 1
ATOM 1822 C C . SER B 2 174 ? 204.945 -89.038 116.029 1.00 17.23 180 SER A C 1
ATOM 1823 O O . SER B 2 174 ? 205.992 -88.774 116.625 1.00 17.60 180 SER A O 1
ATOM 1826 N N . VAL B 2 175 ? 203.876 -88.246 116.015 1.00 17.85 181 VAL A N 1
ATOM 1827 C CA . VAL B 2 175 ? 203.787 -86.998 116.757 1.00 17.18 181 VAL A CA 1
ATOM 1828 C C . VAL B 2 175 ? 202.475 -87.109 117.483 1.00 17.69 181 VAL A C 1
ATOM 1829 O O . VAL B 2 175 ? 201.479 -87.579 116.927 1.00 17.83 181 VAL A O 1
ATOM 1833 N N . GLN B 2 176 ? 202.466 -86.674 118.727 1.00 17.16 182 GLN A N 1
ATOM 1834 C CA . GLN B 2 176 ? 201.249 -86.716 119.489 1.00 15.95 182 GLN A CA 1
ATOM 1835 C C . GLN B 2 176 ? 201.234 -85.475 120.332 1.00 16.40 182 GLN A C 1
ATOM 1836 O O . GLN B 2 176 ? 202.269 -85.053 120.853 1.00 17.32 182 GLN A O 1
ATOM 1842 N N . VAL B 2 177 ? 200.060 -84.873 120.442 1.00 15.71 183 VAL A N 1
ATOM 1843 C CA . VAL B 2 177 ? 199.928 -83.656 121.209 1.00 14.71 183 VAL A CA 1
ATOM 1844 C C . VAL B 2 177 ? 198.726 -83.738 122.114 1.00 14.74 183 VAL A C 1
ATOM 1845 O O . VAL B 2 177 ? 197.725 -84.375 121.781 1.00 14.69 183 VAL A O 1
ATOM 1849 N N . TRP B 2 178 ? 198.852 -83.116 123.277 1.00 14.40 184 TRP A N 1
ATOM 1850 C CA . TRP B 2 178 ? 197.763 -83.032 124.232 1.00 15.48 184 TRP A CA 1
ATOM 1851 C C . TRP B 2 178 ? 198.137 -81.961 125.247 1.00 15.13 184 TRP A C 1
ATOM 1852 O O . TRP B 2 178 ? 199.290 -81.528 125.290 1.00 15.95 184 TRP A O 1
ATOM 1863 N N . ARG B 2 179 ? 197.170 -81.498 126.030 1.00 13.89 185 ARG A N 1
ATOM 1864 C CA . ARG B 2 179 ? 197.449 -80.453 127.003 1.00 13.23 185 ARG A CA 1
ATOM 1865 C C . ARG B 2 179 ? 197.276 -80.935 128.429 1.00 14.07 185 ARG A C 1
ATOM 1866 O O . ARG B 2 179 ? 196.419 -81.769 128.722 1.00 14.32 185 ARG A O 1
ATOM 1874 N N . VAL B 2 180 ? 198.094 -80.402 129.323 1.00 14.78 186 VAL A N 1
ATOM 1875 C CA . VAL B 2 180 ? 197.996 -80.763 130.725 1.00 15.69 186 VAL A CA 1
ATOM 1876 C C . VAL B 2 180 ? 197.857 -79.459 131.498 1.00 17.03 186 VAL A C 1
ATOM 1877 O O . VAL B 2 180 ? 198.406 -78.431 131.096 1.00 16.72 186 VAL A O 1
ATOM 1881 N N . ASP B 2 181 ? 197.099 -79.491 132.586 1.00 18.81 187 ASP A N 1
ATOM 1882 C CA . ASP B 2 181 ? 196.899 -78.293 133.386 1.00 20.99 187 ASP A CA 1
ATOM 1883 C C . ASP B 2 181 ? 197.960 -78.243 134.474 1.00 20.60 187 ASP A C 1
ATOM 1884 O O . ASP B 2 181 ? 197.754 -78.726 135.586 1.00 20.83 187 ASP A O 1
ATOM 1889 N N . LEU B 2 182 ? 199.108 -77.669 134.141 1.00 19.68 188 LEU A N 1
ATOM 1890 C CA . LEU B 2 182 ? 200.192 -77.552 135.098 1.00 18.24 188 LEU A CA 1
ATOM 1891 C C . LEU B 2 182 ? 199.938 -76.361 136.000 1.00 17.97 188 LEU A C 1
ATOM 1892 O O . LEU B 2 182 ? 199.701 -75.252 135.523 1.00 19.23 188 LEU A O 1
ATOM 1897 N N . ASN B 2 183 ? 199.978 -76.597 137.303 1.00 17.49 189 ASN A N 1
ATOM 1898 C CA . ASN B 2 183 ? 199.760 -75.546 138.285 1.00 17.09 189 ASN A CA 1
ATOM 1899 C C . ASN B 2 183 ? 200.778 -75.723 139.393 1.00 17.17 189 ASN A C 1
ATOM 1900 O O . ASN B 2 183 ? 201.123 -76.851 139.754 1.00 18.11 189 ASN A O 1
ATOM 1905 N N . LEU B 2 184 ? 201.272 -74.613 139.925 1.00 16.43 190 LEU A N 1
ATOM 1906 C CA . LEU B 2 184 ? 202.223 -74.685 141.020 1.00 15.41 190 LEU A CA 1
ATOM 1907 C C . LEU B 2 184 ? 201.410 -75.086 142.236 1.00 16.20 190 LEU A C 1
ATOM 1908 O O . LEU B 2 184 ? 200.184 -74.971 142.245 1.00 16.21 190 LEU A O 1
ATOM 1913 N N . SER B 2 185 ? 202.089 -75.569 143.261 1.00 17.27 191 SER A N 1
ATOM 1914 C CA . SER B 2 185 ? 201.412 -75.969 144.477 1.00 17.85 191 SER A CA 1
ATOM 1915 C C . SER B 2 185 ? 202.408 -75.868 145.616 1.00 18.43 191 SER A C 1
ATOM 1916 O O . SER B 2 185 ? 203.577 -75.537 145.402 1.00 18.04 191 SER A O 1
ATOM 1919 N N . GLU B 2 186 ? 201.950 -76.143 146.828 1.00 19.09 192 GLU A N 1
ATOM 1920 C CA . GLU B 2 186 ? 202.826 -76.062 147.978 1.00 19.85 192 GLU A CA 1
ATOM 1921 C C . GLU B 2 186 ? 202.655 -77.239 148.917 1.00 19.76 192 GLU A C 1
ATOM 1922 O O . GLU B 2 186 ? 201.661 -77.969 148.856 1.00 19.69 192 GLU A O 1
ATOM 1928 N N . ALA B 2 187 ? 203.653 -77.422 149.772 1.00 18.60 193 ALA A N 1
ATOM 1929 C CA . ALA B 2 187 ? 203.647 -78.472 150.776 1.00 17.69 193 ALA A CA 1
ATOM 1930 C C . ALA B 2 187 ? 204.286 -77.832 151.996 1.00 18.21 193 ALA A C 1
ATOM 1931 O O . ALA B 2 187 ? 205.257 -77.081 151.875 1.00 18.66 193 ALA A O 1
ATOM 1933 N N . VAL B 2 188 ? 203.728 -78.094 153.169 1.00 18.57 194 VAL A N 1
ATOM 1934 C CA . VAL B 2 188 ? 204.276 -77.529 154.392 1.00 18.66 194 VAL A CA 1
ATOM 1935 C C . VAL B 2 188 ? 205.103 -78.611 155.053 1.00 19.00 194 VAL A C 1
ATOM 1936 O O . VAL B 2 188 ? 204.601 -79.697 155.328 1.00 19.72 194 VAL A O 1
ATOM 1940 N N . ASN B 2 189 ? 206.374 -78.311 155.293 1.00 19.96 195 ASN A N 1
ATOM 1941 C CA . ASN B 2 189 ? 207.291 -79.266 155.899 1.00 20.16 195 ASN A CA 1
ATOM 1942 C C . ASN B 2 189 ? 208.186 -78.597 156.922 1.00 20.71 195 ASN A C 1
ATOM 1943 O O . ASN B 2 189 ? 208.381 -77.382 156.888 1.00 21.78 195 ASN A O 1
ATOM 1948 N N . PRO B 2 190 ? 208.761 -79.386 157.841 1.00 20.56 196 PRO A N 1
ATOM 1949 C CA . PRO B 2 190 ? 209.633 -78.815 158.868 1.00 20.25 196 PRO A CA 1
ATOM 1950 C C . PRO B 2 190 ? 211.030 -78.474 158.371 1.00 20.01 196 PRO A C 1
ATOM 1951 O O . PRO B 2 190 ? 211.543 -79.094 157.440 1.00 20.19 196 PRO A O 1
ATOM 1955 N N . ALA B 2 191 ? 211.624 -77.468 159.000 1.00 19.79 197 ALA A N 1
ATOM 1956 C CA . ALA B 2 191 ? 212.969 -77.019 158.674 1.00 20.59 197 ALA A CA 1
ATOM 1957 C C . ALA B 2 191 ? 213.598 -76.584 159.994 1.00 21.76 197 ALA A C 1
ATOM 1958 O O . ALA B 2 191 ? 212.887 -76.228 160.941 1.00 22.02 197 ALA A O 1
ATOM 1960 N N . VAL B 2 192 ? 214.924 -76.611 160.064 1.00 22.44 198 VAL A N 1
ATOM 1961 C CA . VAL B 2 192 ? 215.604 -76.236 161.294 1.00 23.68 198 VAL A CA 1
ATOM 1962 C C . VAL B 2 192 ? 215.585 -74.739 161.597 1.00 24.82 198 VAL A C 1
ATOM 1963 O O . VAL B 2 192 ? 215.976 -73.899 160.788 1.00 24.27 198 VAL A O 1
ATOM 1967 N N . THR B 2 193 ? 215.124 -74.434 162.801 1.00 26.76 199 THR A N 1
ATOM 1968 C CA . THR B 2 193 ? 214.996 -73.076 163.301 1.00 27.83 199 THR A CA 1
ATOM 1969 C C . THR B 2 193 ? 216.224 -72.678 164.118 1.00 29.36 199 THR A C 1
ATOM 1970 O O . THR B 2 193 ? 216.665 -71.526 164.090 1.00 29.02 199 THR A O 1
ATOM 1974 N N . ALA B 2 194 ? 216.759 -73.653 164.847 1.00 30.48 200 ALA A N 1
ATOM 1975 C CA . ALA B 2 194 ? 217.940 -73.479 165.683 1.00 30.36 200 ALA A CA 1
ATOM 1976 C C . ALA B 2 194 ? 218.637 -74.835 165.730 1.00 31.47 200 ALA A C 1
ATOM 1977 O O . ALA B 2 194 ? 217.971 -75.877 165.769 1.00 31.47 200 ALA A O 1
ATOM 1979 N N . ILE B 2 195 ? 219.969 -74.828 165.719 1.00 31.94 201 ILE A N 1
ATOM 1980 C CA . ILE B 2 195 ? 220.737 -76.073 165.756 1.00 32.28 201 ILE A CA 1
ATOM 1981 C C . ILE B 2 195 ? 220.994 -76.546 167.190 1.00 33.76 201 ILE A C 1
ATOM 1982 O O . ILE B 2 195 ? 221.631 -77.573 167.419 1.00 34.13 201 ILE A O 1
ATOM 1987 N N . THR B 2 196 ? 220.460 -75.794 168.145 1.00 35.04 202 THR A N 1
ATOM 1988 C CA . THR B 2 196 ? 220.618 -76.078 169.563 1.00 35.47 202 THR A CA 1
ATOM 1989 C C . THR B 2 196 ? 219.271 -76.027 170.266 1.00 36.86 202 THR A C 1
ATOM 1990 O O . THR B 2 196 ? 218.509 -75.072 170.096 1.00 38.12 202 THR A O 1
ATOM 1994 N N . PRO B 2 197 ? 218.960 -77.046 171.077 1.00 37.44 203 PRO A N 1
ATOM 1995 C CA . PRO B 2 197 ? 219.792 -78.219 171.357 1.00 38.01 203 PRO A CA 1
ATOM 1996 C C . PRO B 2 197 ? 219.489 -79.343 170.380 1.00 38.40 203 PRO A C 1
ATOM 1997 O O . PRO B 2 197 ? 218.336 -79.522 169.989 1.00 39.33 203 PRO A O 1
ATOM 2001 N N . ALA B 2 198 ? 220.510 -80.105 169.998 1.00 38.08 204 ALA A N 1
ATOM 2002 C CA . ALA B 2 198 ? 220.318 -81.212 169.064 1.00 38.03 204 ALA A CA 1
ATOM 2003 C C . ALA B 2 198 ? 219.100 -82.050 169.469 1.00 38.28 204 ALA A C 1
ATOM 2004 O O . ALA B 2 198 ? 218.786 -82.166 170.654 1.00 38.65 204 ALA A O 1
ATOM 2006 N N . PRO B 2 199 ? 218.390 -82.636 168.485 1.00 38.14 205 PRO A N 1
ATOM 2007 C CA . PRO B 2 199 ? 218.660 -82.561 167.043 1.00 37.75 205 PRO A CA 1
ATOM 2008 C C . PRO B 2 199 ? 218.235 -81.233 166.408 1.00 37.44 205 PRO A C 1
ATOM 2009 O O . PRO B 2 199 ? 218.068 -81.142 165.189 1.00 37.17 205 PRO A O 1
ATOM 2013 N N . GLY B 2 200 ? 218.059 -80.211 167.243 1.00 36.82 206 GLY A N 1
ATOM 2014 C CA . GLY B 2 200 ? 217.671 -78.903 166.747 1.00 35.71 206 GLY A CA 1
ATOM 2015 C C . GLY B 2 200 ? 216.204 -78.565 166.932 1.00 34.62 206 GLY A C 1
ATOM 2016 O O . GLY B 2 200 ? 215.388 -79.414 167.299 1.00 34.44 206 GLY A O 1
ATOM 2017 N N . VAL B 2 201 ? 215.874 -77.305 166.673 1.00 33.29 207 VAL A N 1
ATOM 2018 C CA . VAL B 2 201 ? 214.508 -76.820 166.789 1.00 31.28 207 VAL A CA 1
ATOM 2019 C C . VAL B 2 201 ? 213.893 -76.675 165.397 1.00 30.89 207 VAL A C 1
ATOM 2020 O O . VAL B 2 201 ? 214.545 -76.208 164.460 1.00 29.75 207 VAL A O 1
ATOM 2024 N N . PHE B 2 202 ? 212.633 -77.073 165.268 1.00 30.42 208 PHE A N 1
ATOM 2025 C CA . PHE B 2 202 ? 211.951 -77.009 163.985 1.00 29.73 208 PHE A CA 1
ATOM 2026 C C . PHE B 2 202 ? 210.683 -76.168 163.962 1.00 29.68 208 PHE A C 1
ATOM 2027 O O . PHE B 2 202 ? 210.121 -75.810 164.997 1.00 29.66 208 PHE A O 1
ATOM 2035 N N . ALA B 2 203 ? 210.249 -75.870 162.745 1.00 29.36 209 ALA A N 1
ATOM 2036 C CA . ALA B 2 203 ? 209.043 -75.107 162.478 1.00 28.02 209 ALA A CA 1
ATOM 2037 C C . ALA B 2 203 ? 208.657 -75.548 161.078 1.00 28.07 209 ALA A C 1
ATOM 2038 O O . ALA B 2 203 ? 209.499 -76.061 160.332 1.00 27.56 209 ALA A O 1
ATOM 2040 N N . ASN B 2 204 ? 207.394 -75.366 160.718 1.00 27.46 210 ASN A N 1
ATOM 2041 C CA . ASN B 2 204 ? 206.946 -75.770 159.401 1.00 26.90 210 ASN A CA 1
ATOM 2042 C C . ASN B 2 204 ? 206.942 -74.607 158.435 1.00 26.04 210 ASN A C 1
ATOM 2043 O O . ASN B 2 204 ? 206.316 -73.579 158.685 1.00 27.39 210 ASN A O 1
ATOM 2048 N N . PHE B 2 205 ? 207.656 -74.783 157.331 1.00 23.78 211 PHE A N 1
ATOM 2049 C CA . PHE B 2 205 ? 207.750 -73.768 156.303 1.00 22.60 211 PHE A CA 1
ATOM 2050 C C . PHE B 2 205 ? 207.145 -74.334 155.032 1.00 22.43 211 PHE A C 1
ATOM 2051 O O . PHE B 2 205 ? 206.905 -75.540 154.933 1.00 21.61 211 PHE A O 1
ATOM 2059 N N . VAL B 2 206 ? 206.884 -73.475 154.057 1.00 22.02 212 VAL A N 1
ATOM 2060 C CA . VAL B 2 206 ? 206.300 -73.969 152.823 1.00 22.06 212 VAL A CA 1
ATOM 2061 C C . VAL B 2 206 ? 207.339 -74.131 151.732 1.00 21.91 212 VAL A C 1
ATOM 2062 O O . VAL B 2 206 ? 208.274 -73.335 151.612 1.00 21.92 212 VAL A O 1
ATOM 2066 N N . ASP B 2 207 ? 207.181 -75.194 150.959 1.00 21.17 213 ASP A N 1
ATOM 2067 C CA . ASP B 2 207 ? 208.067 -75.445 149.846 1.00 22.03 213 ASP A CA 1
ATOM 2068 C C . ASP B 2 207 ? 207.175 -75.502 148.607 1.00 21.26 213 ASP A C 1
ATOM 2069 O O . ASP B 2 207 ? 205.978 -75.780 148.710 1.00 21.61 213 ASP A O 1
ATOM 2074 N N . LYS B 2 208 ? 207.746 -75.214 147.444 1.00 19.89 214 LYS A N 1
ATOM 2075 C CA . LYS B 2 208 ? 206.980 -75.215 146.207 1.00 18.86 214 LYS A CA 1
ATOM 2076 C C . LYS B 2 208 ? 207.079 -76.518 145.425 1.00 19.21 214 LYS A C 1
ATOM 2077 O O . LYS B 2 208 ? 208.114 -77.188 145.432 1.00 20.20 214 LYS A O 1
ATOM 2083 N N . ARG B 2 209 ? 205.987 -76.873 144.756 1.00 18.49 215 ARG A N 1
ATOM 2084 C CA . ARG B 2 209 ? 205.934 -78.074 143.936 1.00 17.84 215 ARG A CA 1
ATOM 2085 C C . ARG B 2 209 ? 205.128 -77.729 142.699 1.00 18.38 215 ARG A C 1
ATOM 2086 O O . ARG B 2 209 ? 204.773 -76.570 142.477 1.00 19.17 215 ARG A O 1
ATOM 2094 N N . ILE B 2 210 ? 204.837 -78.738 141.893 1.00 17.77 216 ILE A N 1
ATOM 2095 C CA . ILE B 2 210 ? 204.068 -78.521 140.690 1.00 17.29 216 ILE A CA 1
ATOM 2096 C C . ILE B 2 210 ? 203.211 -79.748 140.417 1.00 18.87 216 ILE A C 1
ATOM 2097 O O . ILE B 2 210 ? 203.699 -80.883 140.410 1.00 18.89 216 ILE A O 1
ATOM 2102 N N . ASN B 2 211 ? 201.919 -79.513 140.206 1.00 19.47 217 ASN A N 1
ATOM 2103 C CA . ASN B 2 211 ? 200.991 -80.595 139.938 1.00 18.69 217 ASN A CA 1
ATOM 2104 C C . ASN B 2 211 ? 200.683 -80.694 138.458 1.00 18.67 217 ASN A C 1
ATOM 2105 O O . ASN B 2 211 ? 200.678 -79.686 137.748 1.00 18.44 217 ASN A O 1
ATOM 2110 N N . GLY B 2 212 ? 200.450 -81.921 137.997 1.00 18.51 218 GLY A N 1
ATOM 2111 C CA . GLY B 2 212 ? 200.113 -82.140 136.606 1.00 17.56 218 GLY A CA 1
ATOM 2112 C C . GLY B 2 212 ? 201.102 -82.908 135.757 1.00 17.62 218 GLY A C 1
ATOM 2113 O O . GLY B 2 212 ? 200.700 -83.538 134.780 1.00 18.23 218 GLY A O 1
ATOM 2114 N N . LEU B 2 213 ? 202.382 -82.869 136.119 1.00 17.07 219 LEU A N 1
ATOM 2115 C CA . LEU B 2 213 ? 203.428 -83.549 135.349 1.00 16.05 219 LEU A CA 1
ATOM 2116 C C . LEU B 2 213 ? 203.209 -85.033 135.080 1.00 15.55 219 LEU A C 1
ATOM 2117 O O . LEU B 2 213 ? 203.552 -85.532 134.006 1.00 15.30 219 LEU A O 1
ATOM 2122 N N . ARG B 2 214 ? 202.645 -85.742 136.049 1.00 15.71 220 ARG A N 1
ATOM 2123 C CA . ARG B 2 214 ? 202.405 -87.169 135.883 1.00 15.87 220 ARG A CA 1
ATOM 2124 C C . ARG B 2 214 ? 201.633 -87.499 134.606 1.00 16.58 220 ARG A C 1
ATOM 2125 O O . ARG B 2 214 ? 201.680 -88.627 134.115 1.00 17.23 220 ARG A O 1
ATOM 2133 N N . GLY B 2 215 ? 200.925 -86.507 134.074 1.00 17.59 221 GLY A N 1
ATOM 2134 C CA . GLY B 2 215 ? 200.146 -86.699 132.862 1.00 16.75 221 GLY A CA 1
ATOM 2135 C C . GLY B 2 215 ? 200.997 -86.771 131.609 1.00 16.28 221 GLY A C 1
ATOM 2136 O O . GLY B 2 215 ? 200.487 -87.076 130.525 1.00 15.70 221 GLY A O 1
ATOM 2137 N N . ILE B 2 216 ? 202.286 -86.468 131.746 1.00 15.53 222 ILE A N 1
ATOM 2138 C CA . ILE B 2 216 ? 203.202 -86.546 130.612 1.00 16.27 222 ILE A CA 1
ATOM 2139 C C . ILE B 2 216 ? 203.807 -87.950 130.631 1.00 17.71 222 ILE A C 1
ATOM 2140 O O . ILE B 2 216 ? 204.745 -88.238 131.381 1.00 18.25 222 ILE A O 1
ATOM 2145 N N . ARG B 2 217 ? 203.245 -88.819 129.800 1.00 18.49 223 ARG A N 1
ATOM 2146 C CA . ARG B 2 217 ? 203.663 -90.205 129.717 1.00 19.27 223 ARG A CA 1
ATOM 2147 C C . ARG B 2 217 ? 203.488 -90.680 128.289 1.00 19.37 223 ARG A C 1
ATOM 2148 O O . ARG B 2 217 ? 202.914 -89.976 127.463 1.00 20.78 223 ARG A O 1
ATOM 2156 N N . PRO B 2 218 ? 203.965 -91.895 127.981 1.00 19.03 224 PRO A N 1
ATOM 2157 C CA . PRO B 2 218 ? 203.834 -92.425 126.620 1.00 17.53 224 PRO A CA 1
ATOM 2158 C C . PRO B 2 218 ? 202.385 -92.658 126.179 1.00 17.13 224 PRO A C 1
ATOM 2159 O O . PRO B 2 218 ? 202.078 -92.594 124.991 1.00 18.14 224 PRO A O 1
ATOM 2163 N N . LEU B 2 219 ? 201.495 -92.922 127.130 1.00 16.32 225 LEU A N 1
ATOM 2164 C CA . LEU B 2 219 ? 200.091 -93.166 126.804 1.00 15.58 225 LEU A CA 1
ATOM 2165 C C . LEU B 2 219 ? 199.253 -91.884 126.759 1.00 17.40 225 LEU A C 1
ATOM 2166 O O . LEU B 2 219 ? 198.870 -91.332 127.808 1.00 18.45 225 LEU A O 1
ATOM 2171 N N . ALA B 2 220 ? 198.948 -91.432 125.543 1.00 17.76 226 ALA A N 1
ATOM 2172 C CA . ALA B 2 220 ? 198.179 -90.204 125.341 1.00 17.75 226 ALA A CA 1
ATOM 2173 C C . ALA B 2 220 ? 196.753 -90.269 125.882 1.00 18.53 226 ALA A C 1
ATOM 2174 O O . ALA B 2 220 ? 196.008 -91.228 125.616 1.00 20.39 226 ALA A O 1
ATOM 2176 N N . PRO B 2 221 ? 196.348 -89.231 126.636 1.00 17.97 227 PRO A N 1
ATOM 2177 C CA . PRO B 2 221 ? 195.014 -89.125 127.236 1.00 18.26 227 PRO A CA 1
ATOM 2178 C C . PRO B 2 221 ? 193.926 -88.937 126.179 1.00 18.98 227 PRO A C 1
ATOM 2179 O O . PRO B 2 221 ? 194.225 -88.622 125.026 1.00 19.94 227 PRO A O 1
ATOM 2183 N N . ARG B 2 222 ? 192.668 -89.123 126.580 1.00 18.73 228 ARG A N 1
ATOM 2184 C CA . ARG B 2 222 ? 191.523 -88.989 125.670 1.00 16.84 228 ARG A CA 1
ATOM 2185 C C . ARG B 2 222 ? 191.589 -87.811 124.703 1.00 15.20 228 ARG A C 1
ATOM 2186 O O . ARG B 2 222 ? 191.473 -87.997 123.498 1.00 15.85 228 ARG A O 1
ATOM 2194 N N . ASP B 2 223 ? 191.767 -86.602 125.229 1.00 14.53 229 ASP A N 1
ATOM 2195 C CA . ASP B 2 223 ? 191.837 -85.403 124.389 1.00 14.15 229 ASP A CA 1
ATOM 2196 C C . ASP B 2 223 ? 193.239 -85.226 123.824 1.00 13.55 229 ASP A C 1
ATOM 2197 O O . ASP B 2 223 ? 194.087 -84.597 124.451 1.00 14.11 229 ASP A O 1
ATOM 2202 N N . ASN B 2 224 ? 193.484 -85.753 122.632 1.00 12.57 230 ASN A N 1
ATOM 2203 C CA . ASN B 2 224 ? 194.812 -85.630 122.054 1.00 12.16 230 ASN A CA 1
ATOM 2204 C C . ASN B 2 224 ? 194.789 -85.594 120.538 1.00 12.32 230 ASN A C 1
ATOM 2205 O O . ASN B 2 224 ? 193.737 -85.684 119.911 1.00 12.36 230 ASN A O 1
ATOM 2210 N N . TYR B 2 225 ? 195.973 -85.450 119.961 1.00 12.37 231 TYR A N 1
ATOM 2211 C CA . TYR B 2 225 ? 196.131 -85.468 118.523 1.00 12.62 231 TYR A CA 1
ATOM 2212 C C . TYR B 2 225 ? 197.242 -86.479 118.275 1.00 13.52 231 TYR A C 1
ATOM 2213 O O . TYR B 2 225 ? 198.309 -86.397 118.887 1.00 14.70 231 TYR A O 1
ATOM 2222 N N . SER B 2 226 ? 196.992 -87.436 117.392 1.00 13.35 232 SER A N 1
ATOM 2223 C CA . SER B 2 226 ? 197.992 -88.448 117.075 1.00 13.67 232 SER A CA 1
ATOM 2224 C C . SER B 2 226 ? 198.162 -88.516 115.569 1.00 14.46 232 SER A C 1
ATOM 2225 O O . SER B 2 226 ? 197.186 -88.655 114.832 1.00 15.60 232 SER A O 1
ATOM 2228 N N . GLY B 2 227 ? 199.398 -88.419 115.102 1.00 14.40 233 GLY A N 1
ATOM 2229 C CA . GLY B 2 227 ? 199.598 -88.477 113.672 1.00 15.73 233 GLY A CA 1
ATOM 2230 C C . GLY B 2 227 ? 200.964 -88.936 113.229 1.00 16.15 233 GLY A C 1
ATOM 2231 O O . GLY B 2 227 ? 201.852 -89.195 114.040 1.00 15.16 233 GLY A O 1
ATOM 2232 N N . ASN B 2 228 ? 201.119 -89.038 111.916 1.00 17.30 234 ASN A N 1
ATOM 2233 C CA . ASN B 2 228 ? 202.376 -89.450 111.325 1.00 17.43 234 ASN A CA 1
ATOM 2234 C C . ASN B 2 228 ? 203.384 -88.322 111.526 1.00 17.22 234 ASN A C 1
ATOM 2235 O O . ASN B 2 228 ? 203.086 -87.160 111.247 1.00 16.38 234 ASN A O 1
ATOM 2240 N N . PHE B 2 229 ? 204.574 -88.663 112.010 1.00 16.67 235 PHE A N 1
ATOM 2241 C CA . PHE B 2 229 ? 205.590 -87.650 112.243 1.00 16.06 235 PHE A CA 1
ATOM 2242 C C . PHE B 2 229 ? 205.716 -86.628 111.111 1.00 16.24 235 PHE A C 1
ATOM 2243 O O . PHE B 2 229 ? 205.770 -85.423 111.350 1.00 16.18 235 PHE A O 1
ATOM 2251 N N . ILE B 2 230 ? 205.755 -87.111 109.877 1.00 16.90 236 ILE A N 1
ATOM 2252 C CA . ILE B 2 230 ? 205.923 -86.240 108.722 1.00 17.61 236 ILE A CA 1
ATOM 2253 C C . ILE B 2 230 ? 204.835 -85.195 108.491 1.00 19.28 236 ILE A C 1
ATOM 2254 O O . ILE B 2 230 ? 205.007 -84.289 107.678 1.00 20.34 236 ILE A O 1
ATOM 2259 N N . ASP B 2 231 ? 203.719 -85.309 109.198 1.00 20.21 237 ASP A N 1
ATOM 2260 C CA . ASP B 2 231 ? 202.638 -84.347 109.031 1.00 20.41 237 ASP A CA 1
ATOM 2261 C C . ASP B 2 231 ? 202.742 -83.200 110.022 1.00 20.05 237 ASP A C 1
ATOM 2262 O O . ASP B 2 231 ? 201.947 -82.269 109.983 1.00 20.04 237 ASP A O 1
ATOM 2267 N N . GLY B 2 232 ? 203.727 -83.273 110.909 1.00 19.72 238 GLY A N 1
ATOM 2268 C CA . GLY B 2 232 ? 203.911 -82.231 111.898 1.00 18.82 238 GLY A CA 1
ATOM 2269 C C . GLY B 2 232 ? 202.683 -82.066 112.765 1.00 18.70 238 GLY A C 1
ATOM 2270 O O . GLY B 2 232 ? 201.794 -82.918 112.767 1.00 18.28 238 GLY A O 1
ATOM 2271 N N . ALA B 2 233 ? 202.634 -80.966 113.506 1.00 18.31 239 ALA A N 1
ATOM 2272 C CA . ALA B 2 233 ? 201.503 -80.694 114.376 1.00 18.03 239 ALA A CA 1
ATOM 2273 C C . ALA B 2 233 ? 201.570 -79.267 114.886 1.00 18.74 239 ALA A C 1
ATOM 2274 O O . ALA B 2 233 ? 202.654 -78.721 115.101 1.00 20.25 239 ALA A O 1
ATOM 2276 N N . TYR B 2 234 ? 200.402 -78.663 115.067 1.00 18.25 240 TYR A N 1
ATOM 2277 C CA . TYR B 2 234 ? 200.313 -77.305 115.573 1.00 16.73 240 TYR A CA 1
ATOM 2278 C C . TYR B 2 234 ? 199.108 -77.153 116.486 1.00 15.86 240 TYR A C 1
ATOM 2279 O O . TYR B 2 234 ? 198.084 -77.815 116.303 1.00 15.74 240 TYR A O 1
ATOM 2288 N N . THR B 2 235 ? 199.241 -76.282 117.475 1.00 14.22 241 THR A N 1
ATOM 2289 C CA . THR B 2 235 ? 198.139 -76.002 118.367 1.00 14.76 241 THR A CA 1
ATOM 2290 C C . THR B 2 235 ? 198.439 -74.836 119.285 1.00 14.86 241 THR A C 1
ATOM 2291 O O . THR B 2 235 ? 199.574 -74.363 119.367 1.00 14.27 241 THR A O 1
ATOM 2295 N N . PHE B 2 236 ? 197.398 -74.373 119.965 1.00 14.16 242 PHE A N 1
ATOM 2296 C CA . PHE B 2 236 ? 197.510 -73.253 120.878 1.00 14.29 242 PHE A CA 1
ATOM 2297 C C . PHE B 2 236 ? 197.182 -73.722 122.285 1.00 14.08 242 PHE A C 1
ATOM 2298 O O . PHE B 2 236 ? 196.595 -74.786 122.479 1.00 14.26 242 PHE A O 1
ATOM 2306 N N . ALA B 2 237 ? 197.580 -72.924 123.265 1.00 13.67 243 ALA A N 1
ATOM 2307 C CA . ALA B 2 237 ? 197.280 -73.218 124.656 1.00 13.92 243 ALA A CA 1
ATOM 2308 C C . ALA B 2 237 ? 196.220 -72.176 124.994 1.00 15.24 243 ALA A C 1
ATOM 2309 O O . ALA B 2 237 ? 196.033 -71.213 124.244 1.00 15.38 243 ALA A O 1
ATOM 2311 N N . PHE B 2 238 ? 195.507 -72.354 126.097 1.00 15.37 244 PHE A N 1
ATOM 2312 C CA . PHE B 2 238 ? 194.511 -71.361 126.450 1.00 15.47 244 PHE A CA 1
ATOM 2313 C C . PHE B 2 238 ? 194.368 -71.189 127.948 1.00 16.22 244 PHE A C 1
ATOM 2314 O O . PHE B 2 238 ? 194.781 -72.043 128.729 1.00 15.39 244 PHE A O 1
ATOM 2322 N N . ASP B 2 239 ? 193.786 -70.061 128.333 1.00 17.08 245 ASP A N 1
ATOM 2323 C CA . ASP B 2 239 ? 193.603 -69.717 129.725 1.00 17.75 245 ASP A CA 1
ATOM 2324 C C . ASP B 2 239 ? 192.919 -70.793 130.559 1.00 18.82 245 ASP A C 1
ATOM 2325 O O . ASP B 2 239 ? 191.849 -71.296 130.206 1.00 19.24 245 ASP A O 1
ATOM 2330 N N . LYS B 2 240 ? 193.560 -71.141 131.671 1.00 19.52 246 LYS A N 1
ATOM 2331 C CA . LYS B 2 240 ? 193.040 -72.146 132.584 1.00 19.76 246 LYS A CA 1
ATOM 2332 C C . LYS B 2 240 ? 192.730 -71.515 133.945 1.00 21.41 246 LYS A C 1
ATOM 2333 O O . LYS B 2 240 ? 192.295 -72.205 134.865 1.00 22.49 246 LYS A O 1
ATOM 2339 N N . SER B 2 241 ? 192.989 -70.211 134.082 1.00 23.42 247 SER A N 1
ATOM 2340 C CA . SER B 2 241 ? 192.626 -69.475 135.303 1.00 25.90 247 SER A CA 1
ATOM 2341 C C . SER B 2 241 ? 191.232 -69.075 134.851 1.00 29.65 247 SER A C 1
ATOM 2342 O O . SER B 2 241 ? 190.778 -69.565 133.810 1.00 33.87 247 SER A O 1
ATOM 2345 N N . THR B 2 242 ? 190.513 -68.208 135.537 1.00 30.57 248 THR A N 1
ATOM 2346 C CA . THR B 2 242 ? 189.192 -67.959 134.957 1.00 34.11 248 THR A CA 1
ATOM 2347 C C . THR B 2 242 ? 189.091 -66.693 134.117 1.00 33.28 248 THR A C 1
ATOM 2348 O O . THR B 2 242 ? 188.296 -66.615 133.174 1.00 33.03 248 THR A O 1
ATOM 2352 N N . ASP B 2 243 ? 189.948 -65.733 134.445 1.00 31.31 249 ASP A N 1
ATOM 2353 C CA . ASP B 2 243 ? 189.945 -64.423 133.827 1.00 29.09 249 ASP A CA 1
ATOM 2354 C C . ASP B 2 243 ? 191.316 -63.935 133.408 1.00 27.32 249 ASP A C 1
ATOM 2355 O O . ASP B 2 243 ? 191.573 -62.740 133.498 1.00 27.50 249 ASP A O 1
ATOM 2360 N N . PHE B 2 244 ? 192.198 -64.815 132.949 1.00 24.82 250 PHE A N 1
ATOM 2361 C CA . PHE B 2 244 ? 193.543 -64.367 132.594 1.00 22.93 250 PHE A CA 1
ATOM 2362 C C . PHE B 2 244 ? 194.115 -63.730 133.855 1.00 23.11 250 PHE A C 1
ATOM 2363 O O . PHE B 2 244 ? 194.426 -62.531 133.893 1.00 22.70 250 PHE A O 1
ATOM 2371 N N . GLU B 2 245 ? 194.221 -64.559 134.888 1.00 22.68 251 GLU A N 1
ATOM 2372 C CA . GLU B 2 245 ? 194.735 -64.178 136.190 1.00 23.74 251 GLU A CA 1
ATOM 2373 C C . GLU B 2 245 ? 196.188 -63.720 136.131 1.00 22.13 251 GLU A C 1
ATOM 2374 O O . GLU B 2 245 ? 196.991 -64.302 135.408 1.00 23.16 251 GLU A O 1
ATOM 2380 N N . TRP B 2 246 ? 196.530 -62.686 136.894 1.00 20.32 252 TRP A N 1
ATOM 2381 C CA . TRP B 2 246 ? 197.903 -62.181 136.919 1.00 18.52 252 TRP A CA 1
ATOM 2382 C C . TRP B 2 246 ? 198.747 -63.104 137.783 1.00 18.35 252 TRP A C 1
ATOM 2383 O O . TRP B 2 246 ? 198.275 -63.607 138.806 1.00 17.80 252 TRP A O 1
ATOM 2394 N N . CYS B 2 247 ? 199.995 -63.322 137.374 1.00 18.58 253 CYS A N 1
ATOM 2395 C CA . CYS B 2 247 ? 200.899 -64.192 138.114 1.00 18.32 253 CYS A CA 1
ATOM 2396 C C . CYS B 2 247 ? 202.116 -63.472 138.667 1.00 18.90 253 CYS A C 1
ATOM 2397 O O . CYS B 2 247 ? 202.647 -62.539 138.057 1.00 18.19 253 CYS A O 1
ATOM 2400 N N . ASP B 2 248 ? 202.545 -63.925 139.840 1.00 20.25 254 ASP A N 1
ATOM 2401 C CA . ASP B 2 248 ? 203.712 -63.377 140.508 1.00 21.13 254 ASP A CA 1
ATOM 2402 C C . ASP B 2 248 ? 204.887 -64.267 140.138 1.00 19.65 254 ASP A C 1
ATOM 2403 O O . ASP B 2 248 ? 204.708 -65.420 139.748 1.00 18.89 254 ASP A O 1
ATOM 2408 N N . PHE B 2 249 ? 206.091 -63.729 140.254 1.00 18.50 255 PHE A N 1
ATOM 2409 C CA . PHE B 2 249 ? 207.282 -64.490 139.922 1.00 17.02 255 PHE A CA 1
ATOM 2410 C C . PHE B 2 249 ? 207.703 -65.416 141.048 1.00 17.08 255 PHE A C 1
ATOM 2411 O O . PHE B 2 249 ? 207.625 -65.063 142.225 1.00 18.05 255 PHE A O 1
ATOM 2419 N N . VAL B 2 250 ? 208.129 -66.617 140.690 1.00 16.63 256 VAL A N 1
ATOM 2420 C CA . VAL B 2 250 ? 208.641 -67.542 141.688 1.00 17.47 256 VAL A CA 1
ATOM 2421 C C . VAL B 2 250 ? 209.873 -68.158 141.016 1.00 17.38 256 VAL A C 1
ATOM 2422 O O . VAL B 2 250 ? 209.782 -69.059 140.173 1.00 16.67 256 VAL A O 1
ATOM 2426 N N . ARG B 2 251 ? 211.020 -67.583 141.379 1.00 17.26 257 ARG A N 1
ATOM 2427 C CA . ARG B 2 251 ? 212.335 -67.948 140.870 1.00 17.54 257 ARG A CA 1
ATOM 2428 C C . ARG B 2 251 ? 212.845 -69.217 141.521 1.00 18.59 257 ARG A C 1
ATOM 2429 O O . ARG B 2 251 ? 213.059 -69.263 142.737 1.00 19.63 257 ARG A O 1
ATOM 2437 N N . SER B 2 252 ? 213.058 -70.243 140.708 1.00 18.20 258 SER A N 1
ATOM 2438 C CA . SER B 2 252 ? 213.524 -71.512 141.225 1.00 18.30 258 SER A CA 1
ATOM 2439 C C . SER B 2 252 ? 214.369 -72.228 140.187 1.00 19.47 258 SER A C 1
ATOM 2440 O O . SER B 2 252 ? 214.318 -71.904 139.000 1.00 19.74 258 SER A O 1
ATOM 2443 N N . LEU B 2 253 ? 215.153 -73.201 140.643 1.00 20.27 259 LEU A N 1
ATOM 2444 C CA . LEU B 2 253 ? 215.998 -73.965 139.745 1.00 21.06 259 LEU A CA 1
ATOM 2445 C C . LEU B 2 253 ? 215.174 -75.086 139.126 1.00 21.75 259 LEU A C 1
ATOM 2446 O O . LEU B 2 253 ? 215.447 -75.533 138.007 1.00 21.80 259 LEU A O 1
ATOM 2451 N N . GLU B 2 254 ? 214.166 -75.544 139.861 1.00 22.47 260 GLU A N 1
ATOM 2452 C CA . GLU B 2 254 ? 213.293 -76.590 139.353 1.00 24.08 260 GLU A CA 1
ATOM 2453 C C . GLU B 2 254 ? 211.891 -76.506 139.948 1.00 22.90 260 GLU A C 1
ATOM 2454 O O . GLU B 2 254 ? 211.692 -75.933 141.018 1.00 22.30 260 GLU A O 1
ATOM 2460 N N . PHE B 2 255 ? 210.917 -77.034 139.210 1.00 21.93 261 PHE A N 1
ATOM 2461 C CA . PHE B 2 255 ? 209.525 -77.100 139.655 1.00 20.48 261 PHE A CA 1
ATOM 2462 C C . PHE B 2 255 ? 209.321 -78.611 139.629 1.00 20.52 261 PHE A C 1
ATOM 2463 O O . PHE B 2 255 ? 209.140 -79.196 138.558 1.00 20.36 261 PHE A O 1
ATOM 2471 N N . SER B 2 256 ? 209.376 -79.246 140.796 1.00 19.58 262 SER A N 1
ATOM 2472 C CA . SER B 2 256 ? 209.260 -80.695 140.862 1.00 20.18 262 SER A CA 1
ATOM 2473 C C . SER B 2 256 ? 208.192 -81.222 141.809 1.00 20.21 262 SER A C 1
ATOM 2474 O O . SER B 2 256 ? 207.528 -80.453 142.507 1.00 20.13 262 SER A O 1
ATOM 2477 N N . GLU B 2 257 ? 208.016 -82.542 141.807 1.00 20.08 263 GLU A N 1
ATOM 2478 C CA . GLU B 2 257 ? 207.051 -83.189 142.682 1.00 20.37 263 GLU A CA 1
ATOM 2479 C C . GLU B 2 257 ? 207.625 -83.271 144.094 1.00 20.29 263 GLU A C 1
ATOM 2480 O O . GLU B 2 257 ? 206.886 -83.479 145.060 1.00 20.64 263 GLU A O 1
ATOM 2486 N N . SER B 2 258 ? 208.945 -83.114 144.200 1.00 19.73 264 SER A N 1
ATOM 2487 C CA . SER B 2 258 ? 209.646 -83.174 145.481 1.00 19.60 264 SER A CA 1
ATOM 2488 C C . SER B 2 258 ? 210.407 -81.887 145.809 1.00 19.83 264 SER A C 1
ATOM 2489 O O . SER B 2 258 ? 210.859 -81.171 144.913 1.00 19.71 264 SER A O 1
ATOM 2492 N N . ASN B 2 259 ? 210.563 -81.608 147.099 1.00 20.26 265 ASN A N 1
ATOM 2493 C CA . ASN B 2 259 ? 211.285 -80.419 147.539 1.00 20.88 265 ASN A CA 1
ATOM 2494 C C . ASN B 2 259 ? 212.770 -80.737 147.718 1.00 20.77 265 ASN A C 1
ATOM 2495 O O . ASN B 2 259 ? 213.535 -79.932 148.243 1.00 20.96 265 ASN A O 1
ATOM 2500 N N . VAL B 2 260 ? 213.168 -81.926 147.283 1.00 21.05 266 VAL A N 1
ATOM 2501 C CA . VAL B 2 260 ? 214.557 -82.349 147.370 1.00 20.96 266 VAL A CA 1
ATOM 2502 C C . VAL B 2 260 ? 215.229 -82.182 146.014 1.00 22.72 266 VAL A C 1
ATOM 2503 O O . VAL B 2 260 ? 214.820 -82.795 145.017 1.00 22.98 266 VAL A O 1
ATOM 2507 N N . LEU B 2 261 ? 216.266 -81.351 145.987 1.00 24.18 267 LEU A N 1
ATOM 2508 C CA . LEU B 2 261 ? 216.994 -81.072 144.757 1.00 25.74 267 LEU A CA 1
ATOM 2509 C C . LEU B 2 261 ? 217.515 -82.313 144.068 1.00 25.74 267 LEU A C 1
ATOM 2510 O O . LEU B 2 261 ? 218.054 -83.212 144.709 1.00 26.88 267 LEU A O 1
ATOM 2515 N N . GLY B 2 262 ? 217.339 -82.356 142.755 1.00 25.72 268 GLY A N 1
ATOM 2516 C CA . GLY B 2 262 ? 217.824 -83.478 141.979 1.00 26.83 268 GLY A CA 1
ATOM 2517 C C . GLY B 2 262 ? 217.245 -84.855 142.244 1.00 27.66 268 GLY A C 1
ATOM 2518 O O . GLY B 2 262 ? 217.759 -85.833 141.701 1.00 28.61 268 GLY A O 1
ATOM 2519 N N . ALA B 2 263 ? 216.197 -84.955 143.061 1.00 28.29 269 ALA A N 1
ATOM 2520 C CA . ALA B 2 263 ? 215.578 -86.253 143.340 1.00 28.36 269 ALA A CA 1
ATOM 2521 C C . ALA B 2 263 ? 215.340 -86.967 142.003 1.00 29.09 269 ALA A C 1
ATOM 2522 O O . ALA B 2 263 ? 214.484 -86.564 141.218 1.00 29.56 269 ALA A O 1
ATOM 2524 N N . ALA B 2 264 ? 216.109 -88.024 141.751 1.00 30.10 270 ALA A N 1
ATOM 2525 C CA . ALA B 2 264 ? 216.035 -88.777 140.498 1.00 30.01 270 ALA A CA 1
ATOM 2526 C C . ALA B 2 264 ? 214.659 -89.289 140.094 1.00 30.42 270 ALA A C 1
ATOM 2527 O O . ALA B 2 264 ? 214.313 -89.278 138.914 1.00 31.36 270 ALA A O 1
ATOM 2529 N N . THR B 2 265 ? 213.881 -89.741 141.067 1.00 30.06 271 THR A N 1
ATOM 2530 C CA . THR B 2 265 ? 212.548 -90.268 140.796 1.00 30.03 271 THR A CA 1
ATOM 2531 C C . THR B 2 265 ? 211.464 -89.204 140.622 1.00 29.52 271 THR A C 1
ATOM 2532 O O . THR B 2 265 ? 210.403 -89.482 140.062 1.00 30.93 271 THR A O 1
ATOM 2536 N N . ALA B 2 266 ? 211.721 -87.995 141.113 1.00 27.66 272 ALA A N 1
ATOM 2537 C CA . ALA B 2 266 ? 210.749 -86.914 141.021 1.00 24.93 272 ALA A CA 1
ATOM 2538 C C . ALA B 2 266 ? 210.672 -86.297 139.634 1.00 24.10 272 ALA A C 1
ATOM 2539 O O . ALA B 2 266 ? 211.693 -85.890 139.067 1.00 24.06 272 ALA A O 1
ATOM 2541 N N . MET B 2 267 ? 209.456 -86.242 139.090 1.00 22.42 273 MET A N 1
ATOM 2542 C CA . MET B 2 267 ? 209.224 -85.638 137.783 1.00 20.64 273 MET A CA 1
ATOM 2543 C C . MET B 2 267 ? 209.412 -84.147 137.982 1.00 19.96 273 MET A C 1
ATOM 2544 O O . MET B 2 267 ? 209.028 -83.603 139.023 1.00 19.50 273 MET A O 1
ATOM 2549 N N . LYS B 2 268 ? 210.000 -83.473 137.005 1.00 18.89 274 LYS A N 1
ATOM 2550 C CA . LYS B 2 268 ? 210.204 -82.056 137.186 1.00 18.19 274 LYS A CA 1
ATOM 2551 C C . LYS B 2 268 ? 210.635 -81.277 135.971 1.00 18.03 274 LYS A C 1
ATOM 2552 O O . LYS B 2 268 ? 211.136 -81.831 134.985 1.00 17.14 274 LYS A O 1
ATOM 2558 N N . LEU B 2 269 ? 210.415 -79.970 136.069 1.00 17.63 275 LEU A N 1
ATOM 2559 C CA . LEU B 2 269 ? 210.813 -79.026 135.042 1.00 17.11 275 LEU A CA 1
ATOM 2560 C C . LEU B 2 269 ? 212.099 -78.491 135.636 1.00 17.17 275 LEU A C 1
ATOM 2561 O O . LEU B 2 269 ? 212.117 -78.012 136.778 1.00 16.11 275 LEU A O 1
ATOM 2566 N N . LEU B 2 270 ? 213.175 -78.568 134.868 1.00 16.73 276 LEU A N 1
ATOM 2567 C CA . LEU B 2 270 ? 214.453 -78.136 135.383 1.00 16.13 276 LEU A CA 1
ATOM 2568 C C . LEU B 2 270 ? 215.186 -77.121 134.531 1.00 16.04 276 LEU A C 1
ATOM 2569 O O . LEU B 2 270 ? 215.358 -77.316 133.326 1.00 15.49 276 LEU A O 1
ATOM 2574 N N . ALA B 2 271 ? 215.616 -76.037 135.174 1.00 16.36 277 ALA A N 1
ATOM 2575 C CA . ALA B 2 271 ? 216.372 -74.988 134.500 1.00 17.24 277 ALA A CA 1
ATOM 2576 C C . ALA B 2 271 ? 217.724 -75.588 134.107 1.00 18.49 277 ALA A C 1
ATOM 2577 O O . ALA B 2 271 ? 218.353 -76.320 134.888 1.00 18.66 277 ALA A O 1
ATOM 2579 N N . PRO B 2 272 ? 218.205 -75.261 132.901 1.00 18.64 278 PRO A N 1
ATOM 2580 C CA . PRO B 2 272 ? 219.481 -75.788 132.420 1.00 18.44 278 PRO A CA 1
ATOM 2581 C C . PRO B 2 272 ? 220.686 -75.192 133.137 1.00 19.34 278 PRO A C 1
ATOM 2582 O O . PRO B 2 272 ? 220.586 -74.149 133.793 1.00 19.86 278 PRO A O 1
ATOM 2586 N N . GLY B 2 273 ? 221.821 -75.875 133.007 1.00 19.47 279 GLY A N 1
ATOM 2587 C CA . GLY B 2 273 ? 223.062 -75.415 133.605 1.00 19.29 279 GLY A CA 1
ATOM 2588 C C . GLY B 2 273 ? 223.022 -75.079 135.080 1.00 19.58 279 GLY A C 1
ATOM 2589 O O . GLY B 2 273 ? 223.690 -74.141 135.525 1.00 19.41 279 GLY A O 1
ATOM 2590 N N . GLY B 2 274 ? 222.245 -75.838 135.844 1.00 19.63 280 GLY A N 1
ATOM 2591 C CA . GLY B 2 274 ? 222.164 -75.580 137.266 1.00 19.98 280 GLY A CA 1
ATOM 2592 C C . GLY B 2 274 ? 221.695 -74.179 137.606 1.00 20.86 280 GLY A C 1
ATOM 2593 O O . GLY B 2 274 ? 221.999 -73.677 138.683 1.00 21.50 280 GLY A O 1
ATOM 2594 N N . GLY B 2 275 ? 220.961 -73.548 136.689 1.00 21.73 281 GLY A N 1
ATOM 2595 C CA . GLY B 2 275 ? 220.442 -72.211 136.929 1.00 22.08 281 GLY A CA 1
ATOM 2596 C C . GLY B 2 275 ? 221.494 -71.129 137.070 1.00 22.32 281 GLY A C 1
ATOM 2597 O O . GLY B 2 275 ? 221.265 -70.086 137.686 1.00 22.21 281 GLY A O 1
ATOM 2598 N N . THR B 2 276 ? 222.653 -71.384 136.484 1.00 22.55 282 THR A N 1
ATOM 2599 C CA . THR B 2 276 ? 223.768 -70.454 136.523 1.00 22.73 282 THR A CA 1
ATOM 2600 C C . THR B 2 276 ? 223.455 -69.150 135.810 1.00 23.29 282 THR A C 1
ATOM 2601 O O . THR B 2 276 ? 223.884 -68.074 136.243 1.00 23.65 282 THR A O 1
ATOM 2605 N N . ASP B 2 277 ? 222.713 -69.253 134.713 1.00 23.60 283 ASP A N 1
ATOM 2606 C CA . ASP B 2 277 ? 222.361 -68.084 133.924 1.00 24.28 283 ASP A CA 1
ATOM 2607 C C . ASP B 2 277 ? 220.876 -67.935 133.698 1.00 23.36 283 ASP A C 1
ATOM 2608 O O . ASP B 2 277 ? 220.385 -66.821 133.518 1.00 24.97 283 ASP A O 1
ATOM 2613 N N . THR B 2 278 ? 220.158 -69.049 133.696 1.00 20.63 284 THR A N 1
ATOM 2614 C CA . THR B 2 278 ? 218.728 -68.995 133.482 1.00 18.10 284 THR A CA 1
ATOM 2615 C C . THR B 2 278 ? 217.988 -69.901 134.437 1.00 18.02 284 THR A C 1
ATOM 2616 O O . THR B 2 278 ? 218.160 -71.115 134.403 1.00 19.50 284 THR A O 1
ATOM 2620 N N . THR B 2 279 ? 217.162 -69.306 135.290 1.00 17.49 285 THR A N 1
ATOM 2621 C CA . THR B 2 279 ? 216.376 -70.073 136.249 1.00 17.43 285 THR A CA 1
ATOM 2622 C C . THR B 2 279 ? 214.887 -69.988 135.911 1.00 17.24 285 THR A C 1
ATOM 2623 O O . THR B 2 279 ? 214.461 -69.123 135.145 1.00 17.33 285 THR A O 1
ATOM 2627 N N . LEU B 2 280 ? 214.100 -70.896 136.477 1.00 16.51 286 LEU A N 1
ATOM 2628 C CA . LEU B 2 280 ? 212.661 -70.891 136.256 1.00 15.28 286 LEU A CA 1
ATOM 2629 C C . LEU B 2 280 ? 212.101 -69.597 136.879 1.00 15.67 286 LEU A C 1
ATOM 2630 O O . LEU B 2 280 ? 212.436 -69.239 138.013 1.00 16.00 286 LEU A O 1
ATOM 2635 N N . THR B 2 281 ? 211.247 -68.902 136.133 1.00 15.74 287 THR A N 1
ATOM 2636 C CA . THR B 2 281 ? 210.676 -67.625 136.571 1.00 15.62 287 THR A CA 1
ATOM 2637 C C . THR B 2 281 ? 209.302 -67.685 137.254 1.00 16.27 287 THR A C 1
ATOM 2638 O O . THR B 2 281 ? 208.974 -66.843 138.100 1.00 15.77 287 THR A O 1
ATOM 2642 N N . GLY B 2 282 ? 208.499 -68.671 136.869 1.00 15.94 288 GLY A N 1
ATOM 2643 C CA . GLY B 2 282 ? 207.176 -68.823 137.440 1.00 15.60 288 GLY A CA 1
ATOM 2644 C C . GLY B 2 282 ? 206.331 -69.629 136.476 1.00 16.65 288 GLY A C 1
ATOM 2645 O O . GLY B 2 282 ? 206.840 -70.105 135.459 1.00 18.38 288 GLY A O 1
ATOM 2646 N N . LEU B 2 283 ? 205.047 -69.788 136.780 1.00 15.56 289 LEU A N 1
ATOM 2647 C CA . LEU B 2 283 ? 204.156 -70.550 135.912 1.00 14.24 289 LEU A CA 1
ATOM 2648 C C . LEU B 2 283 ? 202.903 -69.751 135.574 1.00 14.99 289 LEU A C 1
ATOM 2649 O O . LEU B 2 283 ? 202.169 -69.327 136.466 1.00 15.95 289 LEU A O 1
ATOM 2654 N N . GLY B 2 284 ? 202.654 -69.569 134.280 1.00 15.32 290 GLY A N 1
ATOM 2655 C CA . GLY B 2 284 ? 201.509 -68.790 133.829 1.00 15.89 290 GLY A CA 1
ATOM 2656 C C . GLY B 2 284 ? 200.105 -69.369 133.935 1.00 16.30 290 GLY A C 1
ATOM 2657 O O . GLY B 2 284 ? 199.898 -70.503 134.383 1.00 16.48 290 GLY A O 1
ATOM 2658 N N . ASN B 2 285 ? 199.140 -68.569 133.480 1.00 16.31 291 ASN A N 1
ATOM 2659 C CA . ASN B 2 285 ? 197.715 -68.899 133.517 1.00 16.29 291 ASN A CA 1
ATOM 2660 C C . ASN B 2 285 ? 197.173 -69.834 132.438 1.00 16.27 291 ASN A C 1
ATOM 2661 O O . ASN B 2 285 ? 196.048 -70.311 132.553 1.00 16.17 291 ASN A O 1
ATOM 2666 N N . VAL B 2 286 ? 197.939 -70.091 131.386 1.00 16.23 292 VAL A N 1
ATOM 2667 C CA . VAL B 2 286 ? 197.448 -70.980 130.335 1.00 16.18 292 VAL A CA 1
ATOM 2668 C C . VAL B 2 286 ? 197.859 -72.428 130.606 1.00 17.08 292 VAL A C 1
ATOM 2669 O O . VAL B 2 286 ? 198.751 -72.691 131.424 1.00 18.45 292 VAL A O 1
ATOM 2673 N N . ASN B 2 287 ? 197.203 -73.370 129.936 1.00 16.74 293 ASN A N 1
ATOM 2674 C CA . ASN B 2 287 ? 197.549 -74.772 130.122 1.00 16.81 293 ASN A CA 1
ATOM 2675 C C . ASN B 2 287 ? 198.868 -75.075 129.397 1.00 17.35 293 ASN A C 1
ATOM 2676 O O . ASN B 2 287 ? 199.411 -74.222 128.681 1.00 16.83 293 ASN A O 1
ATOM 2681 N N . THR B 2 288 ? 199.379 -76.288 129.584 1.00 17.38 294 THR A N 1
ATOM 2682 C CA . THR B 2 288 ? 200.646 -76.677 128.978 1.00 16.60 294 THR A CA 1
ATOM 2683 C C . THR B 2 288 ? 200.509 -77.645 127.820 1.00 16.03 294 THR A C 1
ATOM 2684 O O . THR B 2 288 ? 199.754 -78.617 127.885 1.00 15.91 294 THR A O 1
ATOM 2688 N N . LEU B 2 289 ? 201.266 -77.364 126.766 1.00 15.54 295 LEU A N 1
ATOM 2689 C CA . LEU B 2 289 ? 201.273 -78.171 125.553 1.00 15.10 295 LEU A CA 1
ATOM 2690 C C . LEU B 2 289 ? 202.322 -79.279 125.636 1.00 15.67 295 LEU A C 1
ATOM 2691 O O . LEU B 2 289 ? 203.476 -79.025 125.988 1.00 16.58 295 LEU A O 1
ATOM 2696 N N . VAL B 2 290 ? 201.922 -80.501 125.299 1.00 15.27 296 VAL A N 1
ATOM 2697 C CA . VAL B 2 290 ? 202.827 -81.647 125.340 1.00 14.56 296 VAL A CA 1
ATOM 2698 C C . VAL B 2 290 ? 202.970 -82.292 123.967 1.00 15.21 296 VAL A C 1
ATOM 2699 O O . VAL B 2 290 ? 201.985 -82.759 123.385 1.00 15.13 296 VAL A O 1
ATOM 2703 N N . TYR B 2 291 ? 204.196 -82.318 123.456 1.00 15.65 297 TYR A N 1
ATOM 2704 C CA . TYR B 2 291 ? 204.472 -82.924 122.159 1.00 16.54 297 TYR A CA 1
ATOM 2705 C C . TYR B 2 291 ? 205.324 -84.163 122.368 1.00 16.70 297 TYR A C 1
ATOM 2706 O O . TYR B 2 291 ? 206.397 -84.093 122.967 1.00 17.71 297 TYR A O 1
ATOM 2715 N N . LYS B 2 292 ? 204.846 -85.301 121.881 1.00 15.89 298 LYS A N 1
ATOM 2716 C CA . LYS B 2 292 ? 205.589 -86.539 122.025 1.00 15.03 298 LYS A CA 1
ATOM 2717 C C . LYS B 2 292 ? 205.970 -87.107 120.666 1.00 16.08 298 LYS A C 1
ATOM 2718 O O . LYS B 2 292 ? 205.103 -87.503 119.884 1.00 16.79 298 LYS A O 1
ATOM 2724 N N . ILE B 2 293 ? 207.269 -87.143 120.386 1.00 15.91 299 ILE A N 1
ATOM 2725 C CA . ILE B 2 293 ? 207.754 -87.679 119.122 1.00 15.94 299 ILE A CA 1
ATOM 2726 C C . ILE B 2 293 ? 208.416 -89.023 119.358 1.00 16.63 299 ILE A C 1
ATOM 2727 O O . ILE B 2 293 ? 209.308 -89.143 120.199 1.00 17.58 299 ILE A O 1
ATOM 2732 N N . SER B 2 294 ? 207.973 -90.035 118.621 1.00 17.26 300 SER A N 1
ATOM 2733 C CA . SER B 2 294 ? 208.549 -91.366 118.747 1.00 17.77 300 SER A CA 1
ATOM 2734 C C . SER B 2 294 ? 209.377 -91.655 117.502 1.00 18.76 300 SER A C 1
ATOM 2735 O O . SER B 2 294 ? 208.840 -91.746 116.394 1.00 18.68 300 SER A O 1
ATOM 2738 N N . THR B 2 295 ? 210.688 -91.787 117.693 1.00 18.49 301 THR A N 1
ATOM 2739 C CA . THR B 2 295 ? 211.610 -92.043 116.592 1.00 17.69 301 THR A CA 1
ATOM 2740 C C . THR B 2 295 ? 212.203 -93.441 116.688 1.00 18.47 301 THR A C 1
ATOM 2741 O O . THR B 2 295 ? 212.967 -93.736 117.605 1.00 19.21 301 THR A O 1
ATOM 2745 N N . PRO B 2 296 ? 211.857 -94.328 115.745 1.00 18.36 302 PRO A N 1
ATOM 2746 C CA . PRO B 2 296 ? 212.409 -95.684 115.794 1.00 18.35 302 PRO A CA 1
ATOM 2747 C C . PRO B 2 296 ? 213.898 -95.714 115.438 1.00 19.21 302 PRO A C 1
ATOM 2748 O O . PRO B 2 296 ? 214.475 -94.714 115.000 1.00 20.23 302 PRO A O 1
ATOM 2752 N N . THR B 2 297 ? 214.520 -96.868 115.637 1.00 19.46 303 THR A N 1
ATOM 2753 C CA . THR B 2 297 ? 215.931 -97.023 115.330 1.00 18.92 303 THR A CA 1
ATOM 2754 C C . THR B 2 297 ? 216.115 -96.809 113.836 1.00 19.24 303 THR A C 1
ATOM 2755 O O . THR B 2 297 ? 215.289 -97.251 113.040 1.00 19.94 303 THR A O 1
ATOM 2759 N N . GLY B 2 298 ? 217.190 -96.122 113.464 1.00 18.79 304 GLY A N 1
ATOM 2760 C CA . GLY B 2 298 ? 217.479 -95.888 112.063 1.00 18.76 304 GLY A CA 1
ATOM 2761 C C . GLY B 2 298 ? 216.721 -94.748 111.423 1.00 20.55 304 GLY A C 1
ATOM 2762 O O . GLY B 2 298 ? 217.054 -94.316 110.312 1.00 22.03 304 GLY A O 1
ATOM 2763 N N . ALA B 2 299 ? 215.699 -94.249 112.110 1.00 20.52 305 ALA A N 1
ATOM 2764 C CA . ALA B 2 299 ? 214.902 -93.158 111.564 1.00 18.75 305 ALA A CA 1
ATOM 2765 C C . ALA B 2 299 ? 215.634 -91.828 111.680 1.00 17.67 305 ALA A C 1
ATOM 2766 O O . ALA B 2 299 ? 216.311 -91.568 112.676 1.00 18.19 305 ALA A O 1
ATOM 2768 N N . VAL B 2 300 ? 215.515 -91.002 110.645 1.00 15.91 306 VAL A N 1
ATOM 2769 C CA . VAL B 2 300 ? 216.117 -89.673 110.647 1.00 13.75 306 VAL A CA 1
ATOM 2770 C C . VAL B 2 300 ? 214.960 -88.683 110.723 1.00 15.94 306 VAL A C 1
ATOM 2771 O O . VAL B 2 300 ? 214.348 -88.331 109.700 1.00 17.21 306 VAL A O 1
ATOM 2775 N N . ASN B 2 301 ? 214.658 -88.254 111.945 1.00 15.67 307 ASN A N 1
ATOM 2776 C CA . ASN B 2 301 ? 213.566 -87.332 112.198 1.00 14.36 307 ASN A CA 1
ATOM 2777 C C . ASN B 2 301 ? 214.086 -85.968 112.588 1.00 14.33 307 ASN A C 1
ATOM 2778 O O . ASN B 2 301 ? 214.603 -85.785 113.691 1.00 14.94 307 ASN A O 1
ATOM 2783 N N . THR B 2 302 ? 213.958 -85.013 111.677 1.00 14.69 308 THR A N 1
ATOM 2784 C CA . THR B 2 302 ? 214.389 -83.646 111.948 1.00 15.19 308 THR A CA 1
ATOM 2785 C C . THR B 2 302 ? 213.211 -82.722 111.709 1.00 15.29 308 THR A C 1
ATOM 2786 O O . THR B 2 302 ? 212.295 -83.055 110.963 1.00 15.72 308 THR A O 1
ATOM 2790 N N . ALA B 2 303 ? 213.233 -81.560 112.344 1.00 15.66 309 ALA A N 1
ATOM 2791 C CA . ALA B 2 303 ? 212.142 -80.620 112.183 1.00 15.97 309 ALA A CA 1
ATOM 2792 C C . ALA B 2 303 ? 212.497 -79.267 112.746 1.00 16.60 309 ALA A C 1
ATOM 2793 O O . ALA B 2 303 ? 213.484 -79.116 113.473 1.00 16.72 309 ALA A O 1
ATOM 2795 N N . ILE B 2 304 ? 211.699 -78.271 112.385 1.00 16.89 310 ILE A N 1
ATOM 2796 C CA . ILE B 2 304 ? 211.890 -76.952 112.948 1.00 16.74 310 ILE A CA 1
ATOM 2797 C C . ILE B 2 304 ? 210.808 -76.855 114.022 1.00 16.99 310 ILE A C 1
ATOM 2798 O O . ILE B 2 304 ? 209.667 -77.286 113.834 1.00 16.18 310 ILE A O 1
ATOM 2803 N N . LEU B 2 305 ? 211.192 -76.319 115.165 1.00 17.23 311 LEU A N 1
ATOM 2804 C CA . LEU B 2 305 ? 210.285 -76.192 116.274 1.00 17.52 311 LEU A CA 1
ATOM 2805 C C . LEU B 2 305 ? 209.994 -74.722 116.521 1.00 18.64 311 LEU A C 1
ATOM 2806 O O . LEU B 2 305 ? 210.915 -73.920 116.725 1.00 19.03 311 LEU A O 1
ATOM 2811 N N . ARG B 2 306 ? 208.712 -74.367 116.487 1.00 18.20 312 ARG A N 1
ATOM 2812 C CA . ARG B 2 306 ? 208.309 -72.993 116.726 1.00 17.32 312 ARG A CA 1
ATOM 2813 C C . ARG B 2 306 ? 207.502 -72.914 118.005 1.00 18.01 312 ARG A C 1
ATOM 2814 O O . ARG B 2 306 ? 206.562 -73.678 118.218 1.00 18.33 312 ARG A O 1
ATOM 2822 N N . THR B 2 307 ? 207.901 -71.990 118.868 1.00 19.25 313 THR A N 1
ATOM 2823 C CA . THR B 2 307 ? 207.238 -71.778 120.141 1.00 19.28 313 THR A CA 1
ATOM 2824 C C . THR B 2 307 ? 206.860 -70.311 120.227 1.00 19.60 313 THR A C 1
ATOM 2825 O O . THR B 2 307 ? 207.718 -69.435 120.155 1.00 20.63 313 THR A O 1
ATOM 2829 N N . TRP B 2 308 ? 205.567 -70.052 120.367 1.00 19.30 314 TRP A N 1
ATOM 2830 C CA . TRP B 2 308 ? 205.057 -68.692 120.443 1.00 18.58 314 TRP A CA 1
ATOM 2831 C C . TRP B 2 308 ? 204.542 -68.383 121.824 1.00 19.42 314 TRP A C 1
ATOM 2832 O O . TRP B 2 308 ? 204.128 -69.272 122.566 1.00 19.90 314 TRP A O 1
ATOM 2843 N N . ASN B 2 309 ? 204.544 -67.102 122.151 1.00 20.14 315 ASN A N 1
AT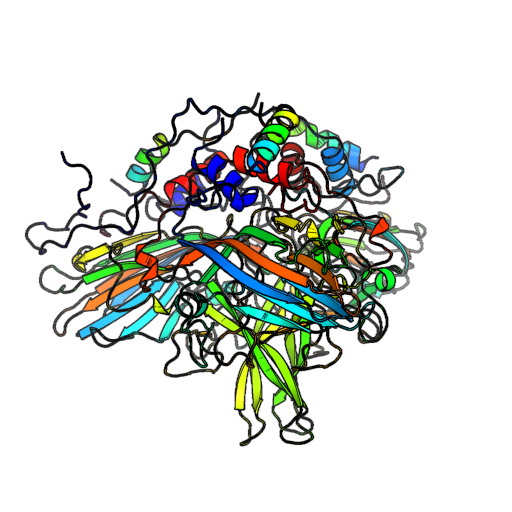OM 2844 C CA . ASN B 2 309 ? 203.976 -66.655 123.402 1.00 21.22 315 ASN A CA 1
ATOM 2845 C C . ASN B 2 309 ? 203.820 -65.142 123.435 1.00 20.75 315 ASN A C 1
ATOM 2846 O O . ASN B 2 309 ? 204.640 -64.390 122.905 1.00 20.15 315 ASN A O 1
ATOM 2851 N N . CYS B 2 310 ? 202.701 -64.714 123.998 1.00 20.42 316 CYS A N 1
ATOM 2852 C CA . CYS B 2 310 ? 202.403 -63.309 124.141 1.00 19.97 316 CYS A CA 1
ATOM 2853 C C . CYS B 2 310 ? 202.198 -63.103 125.623 1.00 18.45 316 CYS A C 1
ATOM 2854 O O . CYS B 2 310 ? 201.289 -63.682 126.206 1.00 18.54 316 CYS A O 1
ATOM 2857 N N . ILE B 2 311 ? 203.039 -62.284 126.237 1.00 17.28 317 ILE A N 1
ATOM 2858 C CA . ILE B 2 311 ? 202.929 -62.063 127.666 1.00 16.88 317 ILE A CA 1
ATOM 2859 C C . ILE B 2 311 ? 202.770 -60.602 128.044 1.00 18.00 317 ILE A C 1
ATOM 2860 O O . ILE B 2 311 ? 203.506 -59.742 127.549 1.00 18.22 317 ILE A O 1
ATOM 2865 N N . GLU B 2 312 ? 201.792 -60.327 128.906 1.00 18.16 318 GLU A N 1
ATOM 2866 C CA . GLU B 2 312 ? 201.559 -58.973 129.395 1.00 19.25 318 GLU A CA 1
ATOM 2867 C C . GLU B 2 312 ? 202.345 -58.932 130.696 1.00 17.85 318 GLU A C 1
ATOM 2868 O O . GLU B 2 312 ? 202.211 -59.831 131.537 1.00 16.38 318 GLU A O 1
ATOM 2874 N N . LEU B 2 313 ? 203.169 -57.903 130.861 1.00 16.57 319 LEU A N 1
ATOM 2875 C CA . LEU B 2 313 ? 203.971 -57.779 132.068 1.00 15.90 319 LEU A CA 1
ATOM 2876 C C . LEU B 2 313 ? 203.949 -56.383 132.657 1.00 16.39 319 LEU A C 1
ATOM 2877 O O . LEU B 2 313 ? 203.903 -55.388 131.931 1.00 16.93 319 LEU A O 1
ATOM 2882 N N . GLN B 2 314 ? 203.974 -56.319 133.984 1.00 16.52 320 GLN A N 1
ATOM 2883 C CA . GLN B 2 314 ? 204.019 -55.048 134.691 1.00 16.75 320 GLN A CA 1
ATOM 2884 C C . GLN B 2 314 ? 205.518 -54.794 134.788 1.00 17.20 320 GLN A C 1
ATOM 2885 O O . GLN B 2 314 ? 206.240 -55.515 135.472 1.00 17.63 320 GLN A O 1
ATOM 2891 N N . PRO B 2 315 ? 206.000 -53.751 134.102 1.00 17.88 321 PRO A N 1
ATOM 2892 C CA . PRO B 2 315 ? 207.414 -53.390 134.066 1.00 18.79 321 PRO A CA 1
ATOM 2893 C C . PRO B 2 315 ? 208.000 -52.550 135.177 1.00 19.92 321 PRO A C 1
ATOM 2894 O O . PRO B 2 315 ? 207.297 -51.762 135.820 1.00 21.45 321 PRO A O 1
ATOM 2898 N N . TYR B 2 316 ? 209.307 -52.731 135.379 1.00 20.20 322 TYR A N 1
ATOM 2899 C CA . TYR B 2 316 ? 210.063 -51.945 136.341 1.00 19.74 322 TYR A CA 1
ATOM 2900 C C . TYR B 2 316 ? 210.177 -50.642 135.562 1.00 19.86 322 TYR A C 1
ATOM 2901 O O . TYR B 2 316 ? 210.386 -50.663 134.345 1.00 20.90 322 TYR A O 1
ATOM 2910 N N . THR B 2 317 ? 210.045 -49.517 136.243 1.00 18.58 323 THR A N 1
ATOM 2911 C CA . THR B 2 317 ? 210.105 -48.238 135.566 1.00 18.92 323 THR A CA 1
ATOM 2912 C C . THR B 2 317 ? 211.513 -47.791 135.173 1.00 19.94 323 THR A C 1
ATOM 2913 O O . THR B 2 317 ? 211.677 -46.736 134.558 1.00 21.25 323 THR A O 1
ATOM 2917 N N . ASP B 2 318 ? 212.526 -48.587 135.503 1.00 19.99 324 ASP A N 1
ATOM 2918 C CA . ASP B 2 318 ? 213.899 -48.205 135.188 1.00 19.33 324 ASP A CA 1
ATOM 2919 C C . ASP B 2 318 ? 214.620 -48.969 134.067 1.00 19.58 324 ASP A C 1
ATOM 2920 O O . ASP B 2 318 ? 215.668 -48.522 133.603 1.00 19.81 324 ASP A O 1
ATOM 2925 N N . SER B 2 319 ? 214.074 -50.101 133.623 1.00 19.32 325 SER A N 1
ATOM 2926 C CA . SER B 2 319 ? 214.715 -50.879 132.561 1.00 18.84 325 SER A CA 1
ATOM 2927 C C . SER B 2 319 ? 214.790 -50.113 131.255 1.00 19.14 325 SER A C 1
ATOM 2928 O O . SER B 2 319 ? 214.059 -49.151 131.044 1.00 19.89 325 SER A O 1
ATOM 2931 N N . ALA B 2 320 ? 215.690 -50.543 130.378 1.00 20.73 326 ALA A N 1
ATOM 2932 C CA . ALA B 2 320 ? 215.858 -49.908 129.072 1.00 21.28 326 ALA A CA 1
ATOM 2933 C C . ALA B 2 320 ? 214.679 -50.314 128.201 1.00 21.90 326 ALA A C 1
ATOM 2934 O O . ALA B 2 320 ? 214.463 -49.760 127.120 1.00 23.40 326 ALA A O 1
ATOM 2936 N N . LEU B 2 321 ? 213.925 -51.294 128.688 1.00 20.38 327 LEU A N 1
ATOM 2937 C CA . LEU B 2 321 ? 212.761 -51.798 127.986 1.00 18.54 327 LEU A CA 1
ATOM 2938 C C . LEU B 2 321 ? 211.528 -50.940 128.249 1.00 17.12 327 LEU A C 1
ATOM 2939 O O . LEU B 2 321 ? 210.564 -50.976 127.483 1.00 16.74 327 LEU A O 1
ATOM 2944 N N . PHE B 2 322 ? 211.567 -50.165 129.327 1.00 15.10 328 PHE A N 1
ATOM 2945 C CA . PHE B 2 322 ? 210.443 -49.324 129.701 1.00 14.52 328 PHE A CA 1
ATOM 2946 C C . PHE B 2 322 ? 210.006 -48.362 128.604 1.00 15.71 328 PHE A C 1
ATOM 2947 O O . PHE B 2 322 ? 208.831 -48.002 128.515 1.00 16.63 328 PHE A O 1
ATOM 2955 N N . GLN B 2 323 ? 210.943 -47.943 127.765 1.00 16.26 329 GLN A N 1
ATOM 2956 C CA . GLN B 2 323 ? 210.608 -47.022 126.687 1.00 16.20 329 GLN A CA 1
ATOM 2957 C C . GLN B 2 323 ? 209.579 -47.590 125.707 1.00 16.59 329 GLN A C 1
ATOM 2958 O O . GLN B 2 323 ? 209.076 -46.872 124.846 1.00 17.72 329 GLN A O 1
ATOM 2964 N N . PHE B 2 324 ? 209.264 -48.874 125.830 1.00 16.32 330 PHE A N 1
ATOM 2965 C CA . PHE B 2 324 ? 208.294 -49.493 124.933 1.00 17.48 330 PHE A CA 1
ATOM 2966 C C . PHE B 2 324 ? 206.966 -49.767 125.620 1.00 17.98 330 PHE A C 1
ATOM 2967 O O . PHE B 2 324 ? 206.023 -50.250 124.997 1.00 17.16 330 PHE A O 1
ATOM 2975 N N . SER B 2 325 ? 206.893 -49.463 126.909 1.00 18.63 331 SER A N 1
ATOM 2976 C CA . SER B 2 325 ? 205.671 -49.688 127.659 1.00 18.64 331 SER A CA 1
ATOM 2977 C C . SER B 2 325 ? 204.614 -48.659 127.281 1.00 20.13 331 SER A C 1
ATOM 2978 O O . SER B 2 325 ? 204.923 -47.533 126.868 1.00 21.86 331 SER A O 1
ATOM 2981 N N . GLY B 2 326 ? 203.358 -49.056 127.426 1.00 19.88 332 GLY A N 1
ATOM 2982 C CA . GLY B 2 326 ? 202.259 -48.171 127.105 1.00 20.32 332 GLY A CA 1
ATOM 2983 C C . GLY B 2 326 ? 201.028 -48.686 127.813 1.00 20.10 332 GLY A C 1
ATOM 2984 O O . GLY B 2 326 ? 201.119 -49.608 128.630 1.00 20.49 332 GLY A O 1
ATOM 2985 N N . VAL B 2 327 ? 199.872 -48.106 127.513 1.00 19.16 333 VAL A N 1
ATOM 2986 C CA . VAL B 2 327 ? 198.658 -48.563 128.163 1.00 17.08 333 VAL A CA 1
ATOM 2987 C C . VAL B 2 327 ? 198.111 -49.753 127.388 1.00 16.30 333 VAL A C 1
ATOM 2988 O O . VAL B 2 327 ? 198.147 -49.767 126.154 1.00 15.62 333 VAL A O 1
ATOM 2992 N N . SER B 2 328 ? 197.639 -50.756 128.131 1.00 15.68 334 SER A N 1
ATOM 2993 C CA . SER B 2 328 ? 197.097 -51.981 127.558 1.00 15.80 334 SER A CA 1
ATOM 2994 C C . SER B 2 328 ? 195.789 -51.750 126.801 1.00 16.51 334 SER A C 1
ATOM 2995 O O . SER B 2 328 ? 195.187 -50.679 126.887 1.00 17.16 334 SER A O 1
ATOM 2998 N N . PRO B 2 329 ? 195.322 -52.764 126.053 1.00 16.69 335 PRO A N 1
ATOM 2999 C CA . PRO B 2 329 ? 194.083 -52.614 125.292 1.00 16.86 335 PRO A CA 1
ATOM 3000 C C . PRO B 2 329 ? 192.847 -52.216 126.078 1.00 18.70 335 PRO A C 1
ATOM 3001 O O . PRO B 2 329 ? 192.662 -52.603 127.241 1.00 19.48 335 PRO A O 1
ATOM 3005 N N . PRO B 2 330 ? 191.987 -51.403 125.448 1.00 19.92 336 PRO A N 1
ATOM 3006 C CA . PRO B 2 330 ? 190.753 -50.961 126.097 1.00 19.39 336 PRO A CA 1
ATOM 3007 C C . PRO B 2 330 ? 189.768 -52.130 126.193 1.00 19.18 336 PRO A C 1
ATOM 3008 O O . PRO B 2 330 ? 189.750 -53.019 125.334 1.00 19.21 336 PRO A O 1
ATOM 3012 N N . PHE B 2 331 ? 188.973 -52.114 127.256 1.00 19.22 337 PHE A N 1
ATOM 3013 C CA . PHE B 2 331 ? 187.962 -53.127 127.549 1.00 18.74 337 PHE A CA 1
ATOM 3014 C C . PHE B 2 331 ? 187.101 -53.537 126.349 1.00 18.71 337 PHE A C 1
ATOM 3015 O O . PHE B 2 331 ? 186.466 -52.698 125.707 1.00 20.08 337 PHE A O 1
ATOM 3023 N N . ASP B 2 332 ? 187.082 -54.833 126.054 1.00 16.96 338 ASP A N 1
ATOM 3024 C CA . ASP B 2 332 ? 186.292 -55.367 124.953 1.00 15.72 338 ASP A CA 1
ATOM 3025 C C . ASP B 2 332 ? 185.683 -56.679 125.439 1.00 15.84 338 ASP A C 1
ATOM 3026 O O . ASP B 2 332 ? 186.172 -57.768 125.131 1.00 16.37 338 ASP A O 1
ATOM 3031 N N . PRO B 2 333 ? 184.581 -56.585 126.193 1.00 15.28 339 PRO A N 1
ATOM 3032 C CA . PRO B 2 333 ? 183.883 -57.746 126.748 1.00 14.84 339 PRO A CA 1
ATOM 3033 C C . PRO B 2 333 ? 183.458 -58.767 125.704 1.00 15.24 339 PRO A C 1
ATOM 3034 O O . PRO B 2 333 ? 183.407 -59.965 125.977 1.00 16.14 339 PRO A O 1
ATOM 3038 N N . LEU B 2 334 ? 183.148 -58.299 124.506 1.00 14.93 340 LEU A N 1
ATOM 3039 C CA . LEU B 2 334 ? 182.732 -59.215 123.465 1.00 14.74 340 LEU A CA 1
ATOM 3040 C C . LEU B 2 334 ? 183.893 -60.132 123.106 1.00 15.16 340 LEU A C 1
ATOM 3041 O O . LEU B 2 334 ? 183.745 -61.360 123.061 1.00 14.23 340 LEU A O 1
ATOM 3046 N N . ALA B 2 335 ? 185.048 -59.522 122.857 1.00 15.00 341 ALA A N 1
ATOM 3047 C CA . ALA B 2 335 ? 186.256 -60.257 122.508 1.00 14.38 341 ALA A CA 1
ATOM 3048 C C . ALA B 2 335 ? 186.581 -61.296 123.580 1.00 14.42 341 ALA A C 1
ATOM 3049 O O . ALA B 2 335 ? 186.861 -62.455 123.270 1.00 14.71 341 ALA A O 1
ATOM 3051 N N . LEU B 2 336 ? 186.541 -60.880 124.842 1.00 13.63 342 LEU A N 1
ATOM 3052 C CA . LEU B 2 336 ? 186.839 -61.790 125.938 1.00 13.45 342 LEU A CA 1
ATOM 3053 C C . LEU B 2 336 ? 185.893 -62.977 125.925 1.00 14.56 342 LEU A C 1
ATOM 3054 O O . LEU B 2 336 ? 186.312 -64.130 126.022 1.00 14.95 342 LEU A O 1
ATOM 3059 N N . GLU B 2 337 ? 184.609 -62.689 125.796 1.00 15.82 343 GLU A N 1
ATOM 3060 C CA . GLU B 2 337 ? 183.608 -63.732 125.763 1.00 17.99 343 GLU A CA 1
ATOM 3061 C C . GLU B 2 337 ? 183.850 -64.687 124.595 1.00 18.10 343 GLU A C 1
ATOM 3062 O O . GLU B 2 337 ? 183.729 -65.906 124.735 1.00 17.76 343 GLU A O 1
ATOM 3068 N N . CYS B 2 338 ? 184.191 -64.126 123.440 1.00 17.85 344 CYS A N 1
ATOM 3069 C CA . CYS B 2 338 ? 184.458 -64.922 122.246 1.00 18.10 344 CYS A CA 1
ATOM 3070 C C . CYS B 2 338 ? 185.597 -65.885 122.493 1.00 17.26 344 CYS A C 1
ATOM 3071 O O . CYS B 2 338 ? 185.529 -67.063 122.140 1.00 16.57 344 CYS A O 1
ATOM 3074 N N . TYR B 2 339 ? 186.661 -65.356 123.081 1.00 16.42 345 TYR A N 1
ATOM 3075 C CA . TYR B 2 339 ? 187.832 -66.147 123.379 1.00 15.07 345 TYR A CA 1
ATOM 3076 C C . TYR B 2 339 ? 187.467 -67.375 124.198 1.00 14.64 345 TYR A C 1
ATOM 3077 O O . TYR B 2 339 ? 187.724 -68.503 123.782 1.00 14.49 345 TYR A O 1
ATOM 3086 N N . HIS B 2 340 ? 186.865 -67.154 125.361 1.00 13.67 346 HIS A N 1
ATOM 3087 C CA . HIS B 2 340 ? 186.505 -68.259 126.236 1.00 14.19 346 HIS A CA 1
ATOM 3088 C C . HIS B 2 340 ? 185.543 -69.225 125.595 1.00 15.35 346 HIS A C 1
ATOM 3089 O O . HIS B 2 340 ? 185.502 -70.402 125.938 1.00 16.00 346 HIS A O 1
ATOM 3096 N N . ASN B 2 341 ? 184.770 -68.730 124.646 1.00 16.85 347 ASN A N 1
ATOM 3097 C CA . ASN B 2 341 ? 183.826 -69.586 123.958 1.00 17.26 347 ASN A CA 1
ATOM 3098 C C . ASN B 2 341 ? 184.567 -70.429 122.913 1.00 16.65 347 ASN A C 1
ATOM 3099 O O . ASN B 2 341 ? 184.456 -71.655 122.887 1.00 16.51 347 ASN A O 1
ATOM 3104 N N . LEU B 2 342 ? 185.340 -69.752 122.072 1.00 15.33 348 LEU A N 1
ATOM 3105 C CA . LEU B 2 342 ? 186.102 -70.385 121.009 1.00 14.46 348 LEU A CA 1
ATOM 3106 C C . LEU B 2 342 ? 187.155 -71.402 121.440 1.00 14.44 348 LEU A C 1
ATOM 3107 O O . LEU B 2 342 ? 187.320 -72.434 120.792 1.00 14.57 348 LEU A O 1
ATOM 3112 N N . LYS B 2 343 ? 187.876 -71.107 122.517 1.00 14.11 349 LYS A N 1
ATOM 3113 C CA . LYS B 2 343 ? 188.948 -71.982 122.981 1.00 13.18 349 LYS A CA 1
ATOM 3114 C C . LYS B 2 343 ? 188.607 -73.463 123.077 1.00 14.38 349 LYS A C 1
ATOM 3115 O O . LYS B 2 343 ? 189.490 -74.315 123.050 1.00 15.01 349 LYS A O 1
ATOM 3121 N N . MET B 2 344 ? 187.328 -73.780 123.157 1.00 15.74 350 MET A N 1
ATOM 3122 C CA . MET B 2 344 ? 186.928 -75.168 123.279 1.00 17.20 350 MET A CA 1
ATOM 3123 C C . MET B 2 344 ? 186.480 -75.838 121.974 1.00 18.31 350 MET A C 1
ATOM 3124 O O . MET B 2 344 ? 186.265 -77.052 121.936 1.00 18.17 350 MET A O 1
ATOM 3129 N N . ARG B 2 345 ? 186.377 -75.062 120.901 1.00 19.65 351 ARG A N 1
ATOM 3130 C CA . ARG B 2 345 ? 185.877 -75.589 119.640 1.00 21.31 351 ARG A CA 1
ATOM 3131 C C . ARG B 2 345 ? 186.831 -76.033 118.547 1.00 21.50 351 ARG A C 1
ATOM 3132 O O . ARG B 2 345 ? 186.442 -76.078 117.376 1.00 22.83 351 ARG A O 1
ATOM 3140 N N . PHE B 2 346 ? 188.062 -76.378 118.894 1.00 20.99 352 PHE A N 1
ATOM 3141 C CA . PHE B 2 346 ? 189.002 -76.822 117.873 1.00 19.16 352 PHE A CA 1
ATOM 3142 C C . PHE B 2 346 ? 189.639 -78.138 118.266 1.00 17.91 352 PHE A C 1
ATOM 3143 O O . PHE B 2 346 ? 189.638 -78.505 119.440 1.00 17.71 352 PHE A O 1
ATOM 3151 N N . PRO B 2 347 ? 190.181 -78.877 117.285 1.00 16.74 353 PRO A N 1
ATOM 3152 C CA . PRO B 2 347 ? 190.818 -80.158 117.594 1.00 15.52 353 PRO A CA 1
ATOM 3153 C C . PRO B 2 347 ? 191.996 -79.872 118.511 1.00 15.44 353 PRO A C 1
ATOM 3154 O O . PRO B 2 347 ? 192.584 -78.789 118.439 1.00 15.49 353 PRO A O 1
ATOM 3158 N N . VAL B 2 348 ? 192.338 -80.824 119.375 1.00 15.01 354 VAL A N 1
ATOM 3159 C CA . VAL B 2 348 ? 193.449 -80.616 120.297 1.00 13.54 354 VAL A CA 1
ATOM 3160 C C . VAL B 2 348 ? 194.690 -80.145 119.542 1.00 14.23 354 VAL A C 1
ATOM 3161 O O . VAL B 2 348 ? 195.499 -79.395 120.070 1.00 15.66 354 VAL A O 1
ATOM 3165 N N . ALA B 2 349 ? 194.836 -80.579 118.300 1.00 14.20 355 ALA A N 1
ATOM 3166 C CA . ALA B 2 349 ? 195.958 -80.143 117.486 1.00 14.02 355 ALA A CA 1
ATOM 3167 C C . ALA B 2 349 ? 195.639 -80.475 116.048 1.00 15.30 355 ALA A C 1
ATOM 3168 O O . ALA B 2 349 ? 194.697 -81.213 115.761 1.00 15.21 355 ALA A O 1
ATOM 3170 N N . VAL B 2 350 ? 196.416 -79.916 115.137 1.00 17.32 356 VAL A N 1
ATOM 3171 C CA . VAL B 2 350 ? 196.201 -80.169 113.723 1.00 19.25 356 VAL A CA 1
ATOM 3172 C C . VAL B 2 350 ? 197.541 -80.353 113.052 1.00 21.57 356 VAL A C 1
ATOM 3173 O O . VAL B 2 350 ? 198.561 -79.877 113.543 1.00 22.44 356 VAL A O 1
ATOM 3177 N N . SER B 2 351 ? 197.545 -81.056 111.933 1.00 24.71 357 SER A N 1
ATOM 3178 C CA . SER B 2 351 ? 198.784 -81.264 111.221 1.00 28.02 357 SER A CA 1
ATOM 3179 C C . SER B 2 351 ? 199.278 -79.889 110.795 1.00 30.48 357 SER A C 1
ATOM 3180 O O . SER B 2 351 ? 198.479 -79.023 110.462 1.00 31.32 357 SER A O 1
ATOM 3183 N N . SER B 2 352 ? 200.586 -79.678 110.822 1.00 34.62 358 SER A N 1
ATOM 3184 C CA . SER B 2 352 ? 201.148 -78.397 110.426 1.00 39.70 358 SER A CA 1
ATOM 3185 C C . SER B 2 352 ? 201.440 -78.429 108.942 1.00 45.29 358 SER A C 1
ATOM 3186 O O . SER B 2 352 ? 201.291 -77.429 108.252 1.00 44.55 358 SER A O 1
ATOM 3189 N N . ARG B 2 353 ? 201.848 -79.602 108.465 1.00 54.04 359 ARG A N 1
ATOM 3190 C CA . ARG B 2 353 ? 202.190 -79.826 107.061 1.00 62.78 359 ARG A CA 1
ATOM 3191 C C . ARG B 2 353 ? 200.993 -80.294 106.240 1.00 68.79 359 ARG A C 1
ATOM 3192 O O . ARG B 2 353 ? 200.912 -81.458 105.833 1.00 69.85 359 ARG A O 1
ATOM 3200 N N . GLU B 2 354 ? 200.068 -79.374 105.998 1.00 75.96 360 GLU A N 1
ATOM 3201 C CA . GLU B 2 354 ? 198.863 -79.647 105.221 1.00 83.73 360 GLU A CA 1
ATOM 3202 C C . GLU B 2 354 ? 198.243 -78.279 104.967 1.00 87.17 360 GLU A C 1
ATOM 3203 O O . GLU B 2 354 ? 197.528 -78.068 103.976 1.00 87.92 360 GLU A O 1
ATOM 3209 N N . ASN B 2 355 ? 198.558 -77.354 105.876 1.00 90.40 361 ASN A N 1
ATOM 3210 C CA . ASN B 2 355 ? 198.075 -75.974 105.832 1.00 93.62 361 ASN A CA 1
ATOM 3211 C C . ASN B 2 355 ? 198.478 -75.227 104.547 1.00 95.08 361 ASN A C 1
ATOM 3212 O O . ASN B 2 355 ? 197.563 -74.893 103.755 1.00 95.87 361 ASN A O 1
ATOM 3218 N N . SER C 3 1 ? 196.592 -68.570 105.979 1.00 57.35 362 SER D N 1
ATOM 3219 C CA . SER C 3 1 ? 195.644 -68.077 107.026 1.00 57.14 362 SER D CA 1
ATOM 3220 C C . SER C 3 1 ? 194.528 -69.112 107.191 1.00 56.30 362 SER D C 1
ATOM 3221 O O . SER C 3 1 ? 193.375 -68.763 107.468 1.00 57.39 362 SER D O 1
ATOM 3224 N N . LYS C 3 2 ? 194.883 -70.385 107.020 1.00 53.83 363 LYS D N 1
ATOM 3225 C CA . LYS C 3 2 ? 193.923 -71.478 107.136 1.00 50.99 363 LYS D CA 1
ATOM 3226 C C . LYS C 3 2 ? 193.367 -71.627 108.544 1.00 48.23 363 LYS D C 1
ATOM 3227 O O . LYS C 3 2 ? 192.180 -71.905 108.707 1.00 47.97 363 LYS D O 1
ATOM 3233 N N . PHE C 3 3 ? 194.200 -71.445 109.565 1.00 45.36 364 PHE D N 1
ATOM 3234 C CA . PHE C 3 3 ? 193.685 -71.583 110.919 1.00 43.31 364 PHE D CA 1
ATOM 3235 C C . PHE C 3 3 ? 192.756 -70.428 111.294 1.00 41.30 364 PHE D C 1
ATOM 3236 O O . PHE C 3 3 ? 191.723 -70.639 111.935 1.00 41.04 364 PHE D O 1
ATOM 3244 N N . TRP C 3 4 ? 193.108 -69.211 110.890 1.00 38.83 365 TRP D N 1
ATOM 3245 C CA . TRP C 3 4 ? 192.272 -68.057 111.199 1.00 37.04 365 TRP D CA 1
ATOM 3246 C C . TRP C 3 4 ? 190.928 -68.177 110.493 1.00 37.47 365 TRP D C 1
ATOM 3247 O O . TRP C 3 4 ? 189.885 -67.821 111.047 1.00 36.36 365 TRP D O 1
ATOM 3258 N N . GLU C 3 5 ? 190.968 -68.664 109.257 1.00 38.32 366 GLU D N 1
ATOM 3259 C CA . GLU C 3 5 ? 189.767 -68.857 108.460 1.00 39.03 366 GLU D CA 1
ATOM 3260 C C . GLU C 3 5 ? 188.833 -69.766 109.245 1.00 36.52 366 GLU D C 1
ATOM 3261 O O . GLU C 3 5 ? 187.618 -69.573 109.262 1.00 35.47 366 GLU D O 1
ATOM 3267 N N . GLY C 3 6 ? 189.421 -70.759 109.899 1.00 34.65 367 GLY D N 1
ATOM 3268 C CA . GLY C 3 6 ? 188.646 -71.687 110.697 1.00 33.09 367 GLY D CA 1
ATOM 3269 C C . GLY C 3 6 ? 188.058 -70.986 111.901 1.00 32.07 367 GLY D C 1
ATOM 3270 O O . GLY C 3 6 ? 186.917 -71.235 112.278 1.00 32.06 367 GLY D O 1
ATOM 3271 N N . VAL C 3 7 ? 188.842 -70.109 112.514 1.00 31.60 368 VAL D N 1
ATOM 3272 C CA . VAL C 3 7 ? 188.375 -69.359 113.671 1.00 30.51 368 VAL D CA 1
ATOM 3273 C C . VAL C 3 7 ? 187.190 -68.497 113.252 1.00 29.77 368 VAL D C 1
ATOM 3274 O O . VAL C 3 7 ? 186.180 -68.436 113.946 1.00 29.28 368 VAL D O 1
ATOM 3278 N N . LEU C 3 8 ? 187.320 -67.836 112.107 1.00 29.21 369 LEU D N 1
ATOM 3279 C CA . LEU C 3 8 ? 186.257 -66.985 111.589 1.00 29.24 369 LEU D CA 1
ATOM 3280 C C . LEU C 3 8 ? 184.990 -67.791 111.391 1.00 30.62 369 LEU D C 1
ATOM 3281 O O . LEU C 3 8 ? 183.900 -67.346 111.744 1.00 30.46 369 LEU D O 1
ATOM 3286 N N . ARG C 3 9 ? 185.146 -68.976 110.811 1.00 32.85 370 ARG D N 1
ATOM 3287 C CA . ARG C 3 9 ? 184.029 -69.875 110.559 1.00 35.40 370 ARG D CA 1
ATOM 3288 C C . ARG C 3 9 ? 183.269 -70.148 111.855 1.00 36.15 370 ARG D C 1
ATOM 3289 O O . ARG C 3 9 ? 182.070 -69.888 111.948 1.00 36.39 370 ARG D O 1
ATOM 3297 N N . VAL C 3 10 ? 183.977 -70.677 112.851 1.00 36.93 371 VAL D N 1
ATOM 3298 C CA . VAL C 3 10 ? 183.389 -70.978 114.153 1.00 37.23 371 VAL D CA 1
ATOM 3299 C C . VAL C 3 10 ? 182.823 -69.699 114.764 1.00 38.63 371 VAL D C 1
ATOM 3300 O O . VAL C 3 10 ? 181.767 -69.708 115.388 1.00 38.73 371 VAL D O 1
ATOM 3304 N N . LEU C 3 11 ? 183.540 -68.598 114.580 1.00 40.41 372 LEU D N 1
ATOM 3305 C CA . LEU C 3 11 ? 183.117 -67.314 115.115 1.00 42.42 372 LEU D CA 1
ATOM 3306 C C . LEU C 3 11 ? 181.720 -66.946 114.654 1.00 45.41 372 LEU D C 1
ATOM 3307 O O . LEU C 3 11 ? 181.012 -66.217 115.339 1.00 46.48 372 LEU D O 1
ATOM 3312 N N . ASN C 3 12 ? 181.323 -67.449 113.492 1.00 49.26 373 ASN D N 1
ATOM 3313 C CA . ASN C 3 12 ? 180.002 -67.151 112.962 1.00 53.48 373 ASN D CA 1
ATOM 3314 C C . ASN C 3 12 ? 178.948 -68.132 113.440 1.00 54.91 373 ASN D C 1
ATOM 3315 O O . ASN C 3 12 ? 177.781 -67.778 113.572 1.00 55.30 373 ASN D O 1
ATOM 3320 N N . GLN C 3 13 ? 179.361 -69.364 113.709 1.00 57.14 374 GLN D N 1
ATOM 3321 C CA . GLN C 3 13 ? 178.436 -70.374 114.194 1.00 59.57 374 GLN D CA 1
ATOM 3322 C C . GLN C 3 13 ? 177.958 -70.025 115.609 1.00 61.67 374 GLN D C 1
ATOM 3323 O O . GLN C 3 13 ? 176.961 -70.569 116.080 1.00 62.42 374 GLN D O 1
ATOM 3329 N N . ILE C 3 14 ? 178.663 -69.116 116.283 1.00 63.99 375 ILE D N 1
ATOM 3330 C CA . ILE C 3 14 ? 178.286 -68.707 117.638 1.00 66.14 375 ILE D CA 1
ATOM 3331 C C . ILE C 3 14 ? 177.816 -67.254 117.708 1.00 69.15 375 ILE D C 1
ATOM 3332 O O . ILE C 3 14 ? 177.541 -6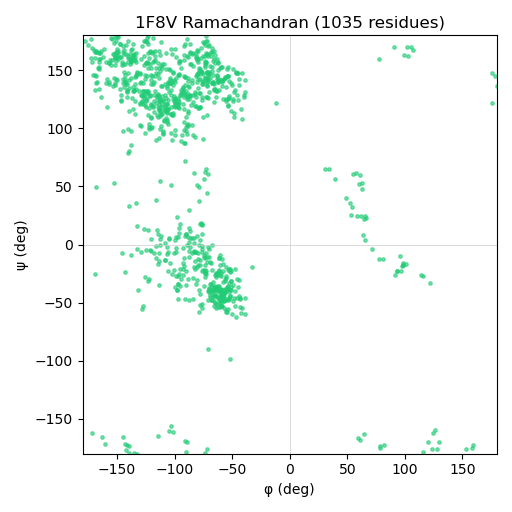6.738 118.791 1.00 69.09 375 ILE D O 1
ATOM 3337 N N . SER C 3 15 ? 177.726 -66.600 116.553 1.00 72.95 376 SER D N 1
ATOM 3338 C CA . SER C 3 15 ? 177.282 -65.210 116.489 1.00 76.94 376 SER D CA 1
ATOM 3339 C C . SER C 3 15 ? 175.756 -65.130 116.449 1.00 80.58 376 SER D C 1
ATOM 3340 O O . SER C 3 15 ? 175.140 -65.365 115.406 1.00 81.09 376 SER D O 1
ATOM 3343 N N . GLY C 3 16 ? 175.153 -64.792 117.589 1.00 84.40 377 GLY D N 1
ATOM 3344 C CA . GLY C 3 16 ? 173.704 -64.700 117.673 1.00 88.32 377 GLY D CA 1
ATOM 3345 C C . GLY C 3 16 ? 173.126 -63.335 118.019 1.00 91.21 377 GLY D C 1
ATOM 3346 O O . GLY C 3 16 ? 171.906 -63.162 117.982 1.00 91.55 377 GLY D O 1
ATOM 3347 N N . THR C 3 17 ? 173.983 -62.369 118.359 1.00 93.64 378 THR D N 1
ATOM 3348 C CA . THR C 3 17 ? 173.524 -61.014 118.699 1.00 94.99 378 THR D CA 1
ATOM 3349 C C . THR C 3 17 ? 173.797 -60.000 117.573 1.00 95.67 378 THR D C 1
ATOM 3350 O O . THR C 3 17 ? 173.541 -58.792 117.790 1.00 96.10 378 THR D O 1
ATOM 3354 N N . LEU C 3 18 ? 174.255 -60.421 116.483 1.00 95.60 379 LEU D N 1
ATOM 3355 N N . HIS C 3 33 ? 176.051 -72.046 124.111 1.00 77.95 394 HIS D N 1
ATOM 3356 C CA . HIS C 3 33 ? 175.327 -71.764 122.833 1.00 78.48 394 HIS D CA 1
ATOM 3357 C C . HIS C 3 33 ? 175.856 -70.508 122.121 1.00 77.48 394 HIS D C 1
ATOM 3358 O O . HIS C 3 33 ? 177.017 -70.464 121.694 1.00 77.08 394 HIS D O 1
ATOM 3365 N N . GLN C 3 34 ? 174.993 -69.497 121.995 1.00 75.92 395 GLN D N 1
ATOM 3366 C CA . GLN C 3 34 ? 175.338 -68.235 121.337 1.00 73.37 395 GLN D CA 1
ATOM 3367 C C . GLN C 3 34 ? 175.974 -67.248 122.304 1.00 71.09 395 GLN D C 1
ATOM 3368 O O . GLN C 3 34 ? 175.891 -67.412 123.519 1.00 70.20 395 GLN D O 1
ATOM 3374 N N . LEU C 3 35 ? 176.593 -66.211 121.753 1.00 68.91 396 LEU D N 1
ATOM 3375 C CA . LEU C 3 35 ? 177.238 -65.190 122.564 1.00 67.11 396 LEU D CA 1
ATOM 3376 C C . LEU C 3 35 ? 176.221 -64.236 123.186 1.00 67.12 396 LEU D C 1
ATOM 3377 O O . LEU C 3 35 ? 175.409 -63.632 122.486 1.00 67.95 396 LEU D O 1
ATOM 3382 N N . THR C 3 36 ? 176.271 -64.113 124.508 1.00 66.82 397 THR D N 1
ATOM 3383 C CA . THR C 3 36 ? 175.384 -63.223 125.246 1.00 66.66 397 THR D CA 1
ATOM 3384 C C . THR C 3 36 ? 176.197 -61.974 125.542 1.00 67.63 397 THR D C 1
ATOM 3385 O O . THR C 3 36 ? 176.928 -61.937 126.528 1.00 69.17 397 THR D O 1
ATOM 3389 N N . GLY C 3 37 ? 176.079 -60.961 124.689 1.00 67.57 398 GLY D N 1
ATOM 3390 C CA . GLY C 3 37 ? 176.845 -59.735 124.871 1.00 68.45 398 GLY D CA 1
ATOM 3391 C C . GLY C 3 37 ? 177.156 -59.276 126.292 1.00 69.10 398 GLY D C 1
ATOM 3392 O O . GLY C 3 37 ? 178.087 -58.495 126.501 1.00 68.32 398 GLY D O 1
ATOM 3393 N N . MET C 3 38 ? 176.391 -59.774 127.263 1.00 70.29 399 MET D N 1
ATOM 3394 C CA . MET C 3 38 ? 176.533 -59.410 128.675 1.00 70.84 399 MET D CA 1
ATOM 3395 C C . MET C 3 38 ? 177.748 -59.912 129.459 1.00 70.67 399 MET D C 1
ATOM 3396 O O . MET C 3 38 ? 177.605 -60.357 130.598 1.00 70.12 399 MET D O 1
ATOM 3401 N N . TYR C 3 39 ? 178.938 -59.842 128.873 1.00 71.18 400 TYR D N 1
ATOM 3402 C CA . TYR C 3 39 ? 180.134 -60.262 129.598 1.00 71.58 400 TYR D CA 1
ATOM 3403 C C . TYR C 3 39 ? 180.532 -59.116 130.544 1.00 73.26 400 TYR D C 1
ATOM 3404 O O . TYR C 3 39 ? 180.546 -57.951 130.144 1.00 73.61 400 TYR D O 1
ATOM 3413 N N . MET C 3 40 ? 180.857 -59.432 131.794 1.00 75.09 401 MET D N 1
ATOM 3414 C CA . MET C 3 40 ? 181.248 -58.384 132.738 1.00 77.02 401 MET D CA 1
ATOM 3415 C C . MET C 3 40 ? 182.500 -58.733 133.547 1.00 77.91 401 MET D C 1
ATOM 3416 O O . MET C 3 40 ? 182.755 -59.942 133.759 1.00 78.25 401 MET D O 1
ATOM 3422 N N . ASN D 2 43 ? 166.793 -58.707 130.341 1.00 89.61 49 ASN B N 1
ATOM 3423 C CA . ASN D 2 43 ? 166.786 -59.115 128.904 1.00 89.26 49 ASN B CA 1
ATOM 3424 C C . ASN D 2 43 ? 166.544 -60.628 128.726 1.00 87.84 49 ASN B C 1
ATOM 3425 O O . ASN D 2 43 ? 165.555 -61.029 128.096 1.00 88.07 49 ASN B O 1
ATOM 3430 N N . PRO D 2 44 ? 167.439 -61.486 129.277 1.00 85.57 50 PRO B N 1
ATOM 3431 C CA . PRO D 2 44 ? 167.300 -62.947 129.162 1.00 82.52 50 PRO B CA 1
ATOM 3432 C C . PRO D 2 44 ? 166.742 -63.650 130.415 1.00 78.95 50 PRO B C 1
ATOM 3433 O O . PRO D 2 44 ? 166.107 -63.028 131.277 1.00 78.69 50 PRO B O 1
ATOM 3437 N N . ARG D 2 45 ? 166.967 -64.963 130.480 1.00 73.96 51 ARG B N 1
ATOM 3438 C CA . ARG D 2 45 ? 166.573 -65.765 131.634 1.00 68.70 51 ARG B CA 1
ATOM 3439 C C . ARG D 2 45 ? 167.620 -66.854 131.853 1.00 63.08 51 ARG B C 1
ATOM 3440 O O . ARG D 2 45 ? 168.511 -67.047 131.023 1.00 62.07 51 ARG B O 1
ATOM 3448 N N . LEU D 2 46 ? 167.512 -67.554 132.975 1.00 56.20 52 LEU B N 1
ATOM 3449 C CA . LEU D 2 46 ? 168.476 -68.581 133.335 1.00 49.44 52 LEU B CA 1
ATOM 3450 C C . LEU D 2 46 ? 168.656 -69.728 132.352 1.00 45.47 52 LEU B C 1
ATOM 3451 O O . LEU D 2 46 ? 167.705 -70.201 131.745 1.00 44.76 52 LEU B O 1
ATOM 3456 N N . THR D 2 47 ? 169.901 -70.160 132.195 1.00 41.70 53 THR B N 1
ATOM 3457 C CA . THR D 2 47 ? 170.215 -71.282 131.329 1.00 37.55 53 THR B CA 1
ATOM 3458 C C . THR D 2 47 ? 169.990 -72.490 132.217 1.00 36.68 53 THR B C 1
ATOM 3459 O O . THR D 2 47 ? 169.917 -72.362 133.439 1.00 36.42 53 THR B O 1
ATOM 3463 N N . ASP D 2 48 ? 169.886 -73.663 131.615 1.00 35.62 54 ASP B N 1
ATOM 3464 C CA . ASP D 2 48 ? 169.654 -74.866 132.387 1.00 34.47 54 ASP B CA 1
ATOM 3465 C C . ASP D 2 48 ? 170.733 -75.092 133.441 1.00 31.36 54 ASP B C 1
ATOM 3466 O O . ASP D 2 48 ? 170.437 -75.359 134.604 1.00 29.94 54 ASP B O 1
ATOM 3471 N N . ALA D 2 49 ? 171.986 -74.985 133.024 1.00 29.11 55 ALA B N 1
ATOM 3472 C CA . ALA D 2 49 ? 173.111 -75.179 133.928 1.00 27.33 55 ALA B CA 1
ATOM 3473 C C . ALA D 2 49 ? 173.136 -74.084 134.991 1.00 26.06 55 ALA B C 1
ATOM 3474 O O . ALA D 2 49 ? 173.473 -74.337 136.146 1.00 26.70 55 ALA B O 1
ATOM 3476 N N . GLY D 2 50 ? 172.788 -72.865 134.589 1.00 23.90 56 GLY B N 1
ATOM 3477 C CA . GLY D 2 50 ? 172.772 -71.758 135.523 1.00 21.10 56 GLY B CA 1
ATOM 3478 C C . GLY D 2 50 ? 171.761 -72.026 136.617 1.00 19.77 56 GLY B C 1
ATOM 3479 O O . GLY D 2 50 ? 171.994 -71.743 137.794 1.00 19.97 56 GLY B O 1
ATOM 3480 N N . LEU D 2 51 ? 170.621 -72.577 136.231 1.00 18.05 57 LEU B N 1
ATOM 3481 C CA . LEU D 2 51 ? 169.602 -72.882 137.209 1.00 17.10 57 LEU B CA 1
ATOM 3482 C C . LEU D 2 51 ? 170.086 -73.977 138.159 1.00 16.05 57 LEU B C 1
ATOM 3483 O O . LEU D 2 51 ? 169.910 -73.877 139.373 1.00 15.71 57 LEU B O 1
ATOM 3488 N N . ALA D 2 52 ? 170.695 -75.018 137.595 1.00 14.76 58 ALA B N 1
ATOM 3489 C CA . ALA D 2 52 ? 171.226 -76.132 138.374 1.00 13.42 58 ALA B CA 1
ATOM 3490 C C . ALA D 2 52 ? 172.263 -75.615 139.364 1.00 13.66 58 ALA B C 1
ATOM 3491 O O . ALA D 2 52 ? 172.317 -76.041 140.523 1.00 13.35 58 ALA B O 1
ATOM 3493 N N . PHE D 2 53 ? 173.090 -74.695 138.878 1.00 13.69 59 PHE B N 1
ATOM 3494 C CA . PHE D 2 53 ? 174.146 -74.074 139.664 1.00 13.62 59 PHE B CA 1
ATOM 3495 C C . PHE D 2 53 ? 173.544 -73.460 140.919 1.00 13.56 59 PHE B C 1
ATOM 3496 O O . PHE D 2 53 ? 174.042 -73.660 142.031 1.00 13.28 59 PHE B O 1
ATOM 3504 N N . LEU D 2 54 ? 172.454 -72.725 140.725 1.00 13.87 60 LEU B N 1
ATOM 3505 C CA . LEU D 2 54 ? 171.754 -72.067 141.818 1.00 13.48 60 LEU B CA 1
ATOM 3506 C C . LEU D 2 54 ? 171.154 -73.081 142.783 1.00 14.14 60 LEU B C 1
ATOM 3507 O O . LEU D 2 54 ? 171.265 -72.919 143.996 1.00 14.44 60 LEU B O 1
ATOM 3512 N N . LYS D 2 55 ? 170.519 -74.124 142.247 1.00 15.12 61 LYS B N 1
ATOM 3513 C CA . LYS D 2 55 ? 169.914 -75.169 143.076 1.00 16.05 61 LYS B CA 1
ATOM 3514 C C . LYS D 2 55 ? 170.990 -75.840 143.918 1.00 17.17 61 LYS B C 1
ATOM 3515 O O . LYS D 2 55 ? 170.848 -75.998 145.131 1.00 16.99 61 LYS B O 1
ATOM 3521 N N . CYS D 2 56 ? 172.071 -76.238 143.261 1.00 18.37 62 CYS B N 1
ATOM 3522 C CA . CYS D 2 56 ? 173.172 -76.891 143.947 1.00 20.15 62 CYS B CA 1
ATOM 3523 C C . CYS D 2 56 ? 173.739 -76.006 145.055 1.00 20.05 62 CYS B C 1
ATOM 3524 O O . CYS D 2 56 ? 174.004 -76.471 146.160 1.00 20.40 62 CYS B O 1
ATOM 3527 N N . ALA D 2 57 ? 173.910 -74.725 144.757 1.00 20.34 63 ALA B N 1
ATOM 3528 C CA . ALA D 2 57 ? 174.468 -73.789 145.720 1.00 20.32 63 ALA B CA 1
ATOM 3529 C C . ALA D 2 57 ? 173.639 -73.599 146.985 1.00 21.21 63 ALA B C 1
ATOM 3530 O O . ALA D 2 57 ? 174.141 -73.769 148.095 1.00 22.25 63 ALA B O 1
ATOM 3532 N N . PHE D 2 58 ? 172.364 -73.270 146.818 1.00 21.46 64 PHE B N 1
ATOM 3533 C CA . PHE D 2 58 ? 171.501 -72.998 147.959 1.00 21.43 64 PHE B CA 1
ATOM 3534 C C . PHE D 2 58 ? 170.587 -74.100 148.481 1.00 22.31 64 PHE B C 1
ATOM 3535 O O . PHE D 2 58 ? 170.406 -74.231 149.688 1.00 23.17 64 PHE B O 1
ATOM 3543 N N . ALA D 2 59 ? 169.994 -74.879 147.587 1.00 23.06 65 ALA B N 1
ATOM 3544 C CA . ALA D 2 59 ? 169.074 -75.931 148.009 1.00 22.76 65 ALA B CA 1
ATOM 3545 C C . ALA D 2 59 ? 169.615 -77.324 147.731 1.00 22.75 65 ALA B C 1
ATOM 3546 O O . ALA D 2 59 ? 168.961 -78.141 147.085 1.00 23.12 65 ALA B O 1
ATOM 3548 N N . ALA D 2 60 ? 170.808 -77.590 148.242 1.00 22.72 66 ALA B N 1
ATOM 3549 C CA . ALA D 2 60 ? 171.470 -78.873 148.055 1.00 22.13 66 ALA B CA 1
ATOM 3550 C C . ALA D 2 60 ? 170.638 -80.136 148.329 1.00 21.53 66 ALA B C 1
ATOM 3551 O O . ALA D 2 60 ? 170.637 -81.068 147.527 1.00 22.81 66 ALA B O 1
ATOM 3553 N N . PRO D 2 61 ? 169.904 -80.180 149.449 1.00 20.29 67 PRO B N 1
ATOM 3554 C CA . PRO D 2 61 ? 169.106 -81.371 149.761 1.00 19.87 67 PRO B CA 1
ATOM 3555 C C . PRO D 2 61 ? 167.728 -81.522 149.124 1.00 21.35 67 PRO B C 1
ATOM 3556 O O . PRO D 2 61 ? 167.017 -82.483 149.419 1.00 22.27 67 PRO B O 1
ATOM 3560 N N . ASP D 2 62 ? 167.355 -80.618 148.230 1.00 22.62 68 ASP B N 1
ATOM 3561 C CA . ASP D 2 62 ? 166.006 -80.654 147.677 1.00 23.53 68 ASP B CA 1
ATOM 3562 C C . ASP D 2 62 ? 165.627 -81.454 146.437 1.00 22.82 68 ASP B C 1
ATOM 3563 O O . ASP D 2 62 ? 164.455 -81.444 146.050 1.00 22.62 68 ASP B O 1
ATOM 3568 N N . PHE D 2 63 ? 166.556 -82.161 145.810 1.00 21.82 69 PHE B N 1
ATOM 3569 C CA . PHE D 2 63 ? 166.159 -82.869 144.598 1.00 20.12 69 PHE B CA 1
ATOM 3570 C C . PHE D 2 63 ? 166.411 -84.361 144.571 1.00 19.12 69 PHE B C 1
ATOM 3571 O O . PHE D 2 63 ? 166.930 -84.931 145.534 1.00 20.92 69 PHE B O 1
ATOM 3579 N N . SER D 2 64 ? 166.000 -84.996 143.481 1.00 16.62 70 SER B N 1
ATOM 3580 C CA . SER D 2 64 ? 166.153 -86.436 143.333 1.00 15.59 70 SER B CA 1
ATOM 3581 C C . SER D 2 64 ? 167.608 -86.833 143.147 1.00 15.43 70 SER B C 1
ATOM 3582 O O . SER D 2 64 ? 168.043 -87.862 143.655 1.00 15.69 70 SER B O 1
ATOM 3585 N N . VAL D 2 65 ? 168.347 -86.010 142.412 1.00 15.52 71 VAL B N 1
ATOM 3586 C CA . VAL D 2 65 ? 169.761 -86.242 142.124 1.00 15.89 71 VAL B CA 1
ATOM 3587 C C . VAL D 2 65 ? 170.459 -84.879 142.111 1.00 18.13 71 VAL B C 1
ATOM 3588 O O . VAL D 2 65 ? 169.940 -83.925 141.535 1.00 18.15 71 VAL B O 1
ATOM 3592 N N . ASP D 2 66 ? 171.623 -84.779 142.743 1.00 20.95 72 ASP B N 1
ATOM 3593 C CA . ASP D 2 66 ? 172.336 -83.510 142.761 1.00 24.60 72 ASP B CA 1
ATOM 3594 C C . ASP D 2 66 ? 172.427 -82.916 141.355 1.00 25.28 72 ASP B C 1
ATOM 3595 O O . ASP D 2 66 ? 173.122 -83.451 140.468 1.00 26.99 72 ASP B O 1
ATOM 3600 N N . PRO D 2 67 ? 171.747 -81.774 141.145 1.00 24.11 73 PRO B N 1
ATOM 3601 C CA . PRO D 2 67 ? 171.694 -81.052 139.871 1.00 23.15 73 PRO B CA 1
ATOM 3602 C C . PRO D 2 67 ? 172.962 -80.301 139.495 1.00 23.84 73 PRO B C 1
ATOM 3603 O O . PRO D 2 67 ? 173.136 -79.938 138.332 1.00 24.70 73 PRO B O 1
ATOM 3607 N N . GLY D 2 68 ? 173.832 -80.062 140.475 1.00 23.29 74 GLY B N 1
ATOM 3608 C CA . GLY D 2 68 ? 175.062 -79.332 140.227 1.00 23.02 74 GLY B CA 1
ATOM 3609 C C . GLY D 2 68 ? 175.850 -79.778 139.011 1.00 23.45 74 GLY B C 1
ATOM 3610 O O . GLY D 2 68 ? 175.831 -80.949 138.639 1.00 24.04 74 GLY B O 1
ATOM 3611 N N . LYS D 2 69 ? 176.543 -78.837 138.382 1.00 24.49 75 LYS B N 1
ATOM 3612 C CA . LYS D 2 69 ? 177.355 -79.144 137.210 1.00 25.25 75 LYS B CA 1
ATOM 3613 C C . LYS D 2 69 ? 178.602 -78.263 137.192 1.00 25.48 75 LYS B C 1
ATOM 3614 O O . LYS D 2 69 ? 179.500 -78.459 136.369 1.00 26.24 75 LYS B O 1
ATOM 3620 N N . GLY D 2 70 ? 178.657 -77.301 138.110 1.00 24.34 76 GLY B N 1
ATOM 3621 C CA . GLY D 2 70 ? 179.800 -76.408 138.172 1.00 22.67 76 GLY B CA 1
ATOM 3622 C C . GLY D 2 70 ? 179.417 -74.944 138.055 1.00 21.19 76 GLY B C 1
ATOM 3623 O O . GLY D 2 70 ? 178.236 -74.605 137.994 1.00 21.91 76 GLY B O 1
ATOM 3624 N N . ILE D 2 71 ? 180.417 -74.072 138.028 1.00 19.30 77 ILE B N 1
ATOM 3625 C CA . ILE D 2 71 ? 180.184 -72.638 137.919 1.00 17.50 77 ILE B CA 1
ATOM 3626 C C . ILE D 2 71 ? 180.033 -72.232 136.450 1.00 17.86 77 ILE B C 1
ATOM 3627 O O . ILE D 2 71 ? 180.947 -72.428 135.641 1.00 18.09 77 ILE B O 1
ATOM 3632 N N . PRO D 2 72 ? 178.871 -71.654 136.094 1.00 17.83 78 PRO B N 1
ATOM 3633 C CA . PRO D 2 72 ? 178.567 -71.214 134.732 1.00 18.07 78 PRO B CA 1
ATOM 3634 C C . PRO D 2 72 ? 179.194 -69.889 134.329 1.00 18.78 78 PRO B C 1
ATOM 3635 O O . PRO D 2 72 ? 178.505 -69.003 133.827 1.00 19.39 78 PRO B O 1
ATOM 3639 N N . ASP D 2 73 ? 180.493 -69.741 134.553 1.00 18.99 79 ASP B N 1
ATOM 3640 C CA . ASP D 2 73 ? 181.161 -68.515 134.152 1.00 19.98 79 ASP B CA 1
ATOM 3641 C C . ASP D 2 73 ? 181.970 -68.754 132.877 1.00 20.41 79 ASP B C 1
ATOM 3642 O O . ASP D 2 73 ? 181.680 -69.683 132.111 1.00 21.14 79 ASP B O 1
ATOM 3647 N N . ASN D 2 74 ? 182.989 -67.934 132.651 1.00 20.32 80 ASN B N 1
ATOM 3648 C CA . ASN D 2 74 ? 183.788 -68.069 131.439 1.00 20.80 80 ASN B CA 1
ATOM 3649 C C . ASN D 2 74 ? 184.949 -69.047 131.468 1.00 19.84 80 ASN B C 1
ATOM 3650 O O . ASN D 2 74 ? 185.776 -69.041 130.554 1.00 19.73 80 ASN B O 1
ATOM 3655 N N . PHE D 2 75 ? 185.026 -69.883 132.498 1.00 18.66 81 PHE B N 1
ATOM 3656 C CA . PHE D 2 75 ? 186.109 -70.848 132.553 1.00 17.49 81 PHE B CA 1
ATOM 3657 C C . PHE D 2 75 ? 186.003 -71.728 131.319 1.00 17.70 81 PHE B C 1
ATOM 3658 O O . PHE D 2 75 ? 186.993 -71.953 130.626 1.00 18.18 81 PHE B O 1
ATOM 3666 N N . HIS D 2 76 ? 184.793 -72.227 131.061 1.00 18.60 82 HIS B N 1
ATOM 3667 C CA . HIS D 2 76 ? 184.516 -73.047 129.884 1.00 18.60 82 HIS B CA 1
ATOM 3668 C C . HIS D 2 76 ? 185.721 -73.923 129.515 1.00 17.95 82 HIS B C 1
ATOM 3669 O O . HIS D 2 76 ? 186.321 -73.760 128.449 1.00 17.61 82 HIS B O 1
ATOM 3676 N N . GLY D 2 77 ? 186.071 -74.851 130.401 1.00 17.26 83 GLY B N 1
ATOM 3677 C CA . GLY D 2 77 ? 187.214 -75.710 130.149 1.00 16.76 83 GLY B CA 1
ATOM 3678 C C . GLY D 2 77 ? 187.066 -77.126 130.670 1.00 16.46 83 GLY B C 1
ATOM 3679 O O . GLY D 2 77 ? 185.971 -77.550 131.020 1.00 16.44 83 GLY B O 1
ATOM 3680 N N . ARG D 2 78 ? 188.177 -77.857 130.726 1.00 16.64 84 ARG B N 1
ATOM 3681 C CA . ARG D 2 78 ? 188.163 -79.241 131.187 1.00 16.85 84 ARG B CA 1
ATOM 3682 C C . ARG D 2 78 ? 188.161 -79.345 132.697 1.00 17.18 84 ARG B C 1
ATOM 3683 O O . ARG D 2 78 ? 189.091 -78.885 133.366 1.00 18.93 84 ARG B O 1
ATOM 3691 N N . THR D 2 79 ? 187.118 -79.962 133.234 1.00 16.42 85 THR B N 1
ATOM 3692 C CA . THR D 2 79 ? 187.014 -80.115 134.672 1.00 16.55 85 THR B CA 1
ATOM 3693 C C . THR D 2 79 ? 186.464 -81.469 135.060 1.00 16.80 85 THR B C 1
ATOM 3694 O O . THR D 2 79 ? 185.855 -82.177 134.260 1.00 17.41 85 THR B O 1
ATOM 3698 N N . LEU D 2 80 ? 186.714 -81.816 136.311 1.00 16.26 86 LEU B N 1
ATOM 3699 C CA . LEU D 2 80 ? 186.199 -83.029 136.906 1.00 15.36 86 LEU B CA 1
ATOM 3700 C C . LEU D 2 80 ? 185.426 -82.364 138.039 1.00 15.42 86 LEU B C 1
ATOM 3701 O O . LEU D 2 80 ? 186.001 -81.603 138.828 1.00 15.22 86 LEU B O 1
ATOM 3706 N N . ALA D 2 81 ? 184.121 -82.600 138.086 1.00 14.60 87 ALA B N 1
ATOM 3707 C CA . ALA D 2 81 ? 183.295 -81.980 139.103 1.00 14.97 87 ALA B CA 1
ATOM 3708 C C . ALA D 2 81 ? 182.812 -82.961 140.146 1.00 16.58 87 ALA B C 1
ATOM 3709 O O . ALA D 2 81 ? 182.062 -83.894 139.851 1.00 18.12 87 ALA B O 1
ATOM 3711 N N . ILE D 2 82 ? 183.250 -82.745 141.377 1.00 16.43 88 ILE B N 1
ATOM 3712 C CA . ILE D 2 82 ? 182.829 -83.598 142.460 1.00 16.71 88 ILE B CA 1
ATOM 3713 C C . ILE D 2 82 ? 181.540 -83.030 143.019 1.00 18.15 88 ILE B C 1
ATOM 3714 O O . ILE D 2 82 ? 181.458 -81.837 143.331 1.00 18.80 88 ILE B O 1
ATOM 3719 N N . LYS D 2 83 ? 180.530 -83.885 143.114 1.00 18.46 89 LYS B N 1
ATOM 3720 C CA . LYS D 2 83 ? 179.249 -83.510 143.688 1.00 19.15 89 LYS B CA 1
ATOM 3721 C C . LYS D 2 83 ? 179.027 -84.624 144.690 1.00 19.24 89 LYS B C 1
ATOM 3722 O O . LYS D 2 83 ? 178.658 -85.736 144.322 1.00 19.04 89 LYS B O 1
ATOM 3728 N N . ASP D 2 84 ? 179.273 -84.326 145.959 1.00 19.67 90 ASP B N 1
ATOM 3729 C CA . ASP D 2 84 ? 179.150 -85.338 146.990 1.00 20.61 90 ASP B CA 1
ATOM 3730 C C . ASP D 2 84 ? 178.616 -84.807 148.308 1.00 20.54 90 ASP B C 1
ATOM 3731 O O . ASP D 2 84 ? 178.612 -83.600 148.560 1.00 20.57 90 ASP B O 1
ATOM 3736 N N . CYS D 2 85 ? 178.175 -85.734 149.149 1.00 19.74 91 CYS B N 1
ATOM 3737 C CA . CYS D 2 85 ? 177.649 -85.400 150.457 1.00 19.86 91 CYS B CA 1
ATOM 3738 C C . CYS D 2 85 ? 177.995 -86.508 151.435 1.00 19.88 91 CYS B C 1
ATOM 3739 O O . CYS D 2 85 ? 177.635 -87.674 151.227 1.00 20.02 91 CYS B O 1
ATOM 3742 N N . ASN D 2 86 ? 178.681 -86.125 152.506 1.00 18.78 92 ASN B N 1
ATOM 3743 C CA . ASN D 2 86 ? 179.080 -87.048 153.548 1.00 18.12 92 ASN B CA 1
ATOM 3744 C C . ASN D 2 86 ? 177.987 -87.125 154.623 1.00 17.93 92 ASN B C 1
ATOM 3745 O O . ASN D 2 86 ? 177.875 -86.249 155.477 1.00 18.59 92 ASN B O 1
ATOM 3750 N N . THR D 2 87 ? 177.188 -88.187 154.573 1.00 17.94 93 THR B N 1
ATOM 3751 C CA . THR D 2 87 ? 176.086 -88.399 155.510 1.00 17.89 93 THR B CA 1
ATOM 3752 C C . THR D 2 87 ? 176.478 -89.447 156.550 1.00 17.82 93 THR B C 1
ATOM 3753 O O . THR D 2 87 ? 176.615 -90.629 156.226 1.00 18.34 93 THR B O 1
ATOM 3757 N N . THR D 2 88 ? 176.627 -89.017 157.800 1.00 17.14 94 THR B N 1
ATOM 3758 C CA . THR D 2 88 ? 177.047 -89.913 158.876 1.00 16.36 94 THR B CA 1
ATOM 3759 C C . THR D 2 88 ? 176.297 -89.722 160.185 1.00 16.01 94 THR B C 1
ATOM 3760 O O . THR D 2 88 ? 175.743 -88.657 160.439 1.00 16.87 94 THR B O 1
ATOM 3764 N N . SER D 2 89 ? 176.295 -90.758 161.021 1.00 15.93 95 SER B N 1
ATOM 3765 C CA . SER D 2 89 ? 175.622 -90.696 162.318 1.00 15.55 95 SER B CA 1
ATOM 3766 C C . SER D 2 89 ? 176.620 -90.220 163.350 1.00 15.82 95 SER B C 1
ATOM 3767 O O . SER D 2 89 ? 177.766 -90.661 163.358 1.00 17.22 95 SER B O 1
ATOM 3770 N N . VAL D 2 90 ? 176.193 -89.322 164.225 1.00 15.77 96 VAL B N 1
ATOM 3771 C CA . VAL D 2 90 ? 177.098 -88.793 165.234 1.00 15.14 96 VAL B CA 1
ATOM 3772 C C . VAL D 2 90 ? 176.452 -88.727 166.606 1.00 15.75 96 VAL B C 1
ATOM 3773 O O . VAL D 2 90 ? 175.222 -88.784 166.739 1.00 16.10 96 VAL B O 1
ATOM 3777 N N . VAL D 2 91 ? 177.295 -88.631 167.628 1.00 15.61 97 VAL B N 1
ATOM 3778 C CA . VAL D 2 91 ? 176.814 -88.518 168.995 1.00 16.80 97 VAL B CA 1
ATOM 3779 C C . VAL D 2 91 ? 177.614 -87.432 169.673 1.00 18.62 97 VAL B C 1
ATOM 3780 O O . VAL D 2 91 ? 178.846 -87.398 169.588 1.00 20.45 97 VAL B O 1
ATOM 3784 N N . PHE D 2 92 ? 176.917 -86.542 170.357 1.00 18.87 98 PHE B N 1
ATOM 3785 C CA . PHE D 2 92 ? 177.602 -85.473 171.035 1.00 18.51 98 PHE B CA 1
ATOM 3786 C C . PHE D 2 92 ? 177.794 -85.849 172.484 1.00 18.51 98 PHE B C 1
ATOM 3787 O O . PHE D 2 92 ? 176.840 -86.134 173.208 1.00 18.98 98 PHE B O 1
ATOM 3795 N N . THR D 2 93 ? 179.055 -85.881 172.881 1.00 17.72 99 THR B N 1
ATOM 3796 C CA . THR D 2 93 ? 179.434 -86.235 174.231 1.00 16.62 99 THR B CA 1
ATOM 3797 C C . THR D 2 93 ? 178.764 -85.385 175.290 1.00 17.03 99 THR B C 1
ATOM 3798 O O . THR D 2 93 ? 178.867 -84.154 175.274 1.00 17.32 99 THR B O 1
ATOM 3802 N N . PRO D 2 94 ? 178.057 -86.033 176.227 1.00 16.85 100 PRO B N 1
ATOM 3803 C CA . PRO D 2 94 ? 177.381 -85.293 177.294 1.00 17.13 100 PRO B CA 1
ATOM 3804 C C . PRO D 2 94 ? 178.368 -84.425 178.047 1.00 17.34 100 PRO B C 1
ATOM 3805 O O . PRO D 2 94 ? 179.521 -84.803 178.246 1.00 16.03 100 PRO B O 1
ATOM 3809 N N . ASN D 2 95 ? 177.893 -83.256 178.446 1.00 18.92 101 ASN B N 1
ATOM 3810 C CA . ASN D 2 95 ? 178.683 -82.290 179.181 1.00 20.02 101 ASN B CA 1
ATOM 3811 C C . ASN D 2 95 ? 179.896 -81.760 178.409 1.00 20.16 101 ASN B C 1
ATOM 3812 O O . ASN D 2 95 ? 181.010 -81.704 178.933 1.00 20.25 101 ASN B O 1
ATOM 3817 N N . THR D 2 96 ? 179.662 -81.363 177.161 1.00 20.72 102 THR B N 1
ATOM 3818 C CA . THR D 2 96 ? 180.706 -80.807 176.305 1.00 20.92 102 THR B CA 1
ATOM 3819 C C . THR D 2 96 ? 180.118 -79.907 175.228 1.00 21.70 102 THR B C 1
ATOM 3820 O O . THR D 2 96 ? 178.953 -80.049 174.833 1.00 21.48 102 THR B O 1
ATOM 3824 N N . ASP D 2 97 ? 180.948 -78.977 174.765 1.00 22.42 103 ASP B N 1
ATOM 3825 C CA . ASP D 2 97 ? 180.602 -78.070 173.681 1.00 22.66 103 ASP B CA 1
ATOM 3826 C C . ASP D 2 97 ? 181.305 -78.745 172.505 1.00 21.93 103 ASP B C 1
ATOM 3827 O O . ASP D 2 97 ? 182.511 -78.978 172.554 1.00 21.39 103 ASP B O 1
ATOM 3832 N N . THR D 2 98 ? 180.560 -79.089 171.465 1.00 21.12 104 THR B N 1
ATOM 3833 C CA . THR D 2 98 ? 181.159 -79.746 170.312 1.00 20.17 104 THR B CA 1
ATOM 3834 C C . THR D 2 98 ? 181.093 -78.821 169.109 1.00 19.64 104 THR B C 1
ATOM 3835 O O . THR D 2 98 ? 180.022 -78.335 168.748 1.00 20.01 104 THR B O 1
ATOM 3839 N N . TYR D 2 99 ? 182.241 -78.562 168.497 1.00 18.66 105 TYR B N 1
ATOM 3840 C CA . TYR D 2 99 ? 182.275 -77.691 167.336 1.00 17.29 105 TYR B CA 1
ATOM 3841 C C . TYR D 2 99 ? 182.471 -78.511 166.070 1.00 16.84 105 TYR B C 1
ATOM 3842 O O . TYR D 2 99 ? 183.411 -79.303 165.961 1.00 16.42 105 TYR B O 1
ATOM 3851 N N . ILE D 2 100 ? 181.549 -78.342 165.131 1.00 16.20 106 ILE B N 1
ATOM 3852 C CA . ILE D 2 100 ? 181.626 -79.015 163.843 1.00 15.24 106 ILE B CA 1
ATOM 3853 C C . ILE D 2 100 ? 181.894 -77.898 162.848 1.00 15.85 106 ILE B C 1
ATOM 3854 O O . ILE D 2 100 ? 180.992 -77.139 162.484 1.00 16.52 106 ILE B O 1
ATOM 3859 N N . VAL D 2 101 ? 183.147 -77.785 162.432 1.00 15.60 107 VAL B N 1
ATOM 3860 C CA . VAL D 2 101 ? 183.548 -76.753 161.492 1.00 14.37 107 VAL B CA 1
ATOM 3861 C C . VAL D 2 101 ? 183.602 -77.313 160.080 1.00 14.48 107 VAL B C 1
ATOM 3862 O O . VAL D 2 101 ? 184.364 -78.240 159.805 1.00 15.82 107 VAL B O 1
ATOM 3866 N N . VAL D 2 102 ? 182.789 -76.752 159.193 1.00 13.38 108 VAL B N 1
ATOM 3867 C CA . VAL D 2 102 ? 182.745 -77.202 157.808 1.00 12.90 108 VAL B CA 1
ATOM 3868 C C . VAL D 2 102 ? 183.511 -76.209 156.950 1.00 13.79 108 VAL B C 1
ATOM 3869 O O . VAL D 2 102 ? 182.947 -75.237 156.447 1.00 14.42 108 VAL B O 1
ATOM 3873 N N . ALA D 2 103 ? 184.808 -76.457 156.794 1.00 14.72 109 ALA B N 1
ATOM 3874 C CA . ALA D 2 103 ? 185.670 -75.578 156.010 1.00 15.00 109 ALA B CA 1
ATOM 3875 C C . ALA D 2 103 ? 185.986 -76.202 154.657 1.00 15.48 109 ALA B C 1
ATOM 3876 O O . ALA D 2 103 ? 186.045 -77.428 154.531 1.00 16.55 109 ALA B O 1
ATOM 3878 N N . PRO D 2 104 ? 186.209 -75.361 153.629 1.00 15.14 110 PRO B N 1
ATOM 3879 C CA . PRO D 2 104 ? 186.515 -75.838 152.277 1.00 13.67 110 PRO B CA 1
ATOM 3880 C C . PRO D 2 104 ? 187.905 -76.441 152.058 1.00 13.37 110 PRO B C 1
ATOM 3881 O O . PRO D 2 104 ? 188.718 -75.892 151.310 1.00 13.75 110 PRO B O 1
ATOM 3885 N N . VAL D 2 105 ? 188.176 -77.564 152.718 1.00 12.36 111 VAL B N 1
ATOM 3886 C CA . VAL D 2 105 ? 189.447 -78.269 152.548 1.00 11.67 111 VAL B CA 1
ATOM 3887 C C . VAL D 2 105 ? 189.106 -79.538 151.772 1.00 11.69 111 VAL B C 1
ATOM 3888 O O . VAL D 2 105 ? 188.508 -80.469 152.317 1.00 12.12 111 VAL B O 1
ATOM 3892 N N . PRO D 2 106 ? 189.467 -79.585 150.480 1.00 11.27 112 PRO B N 1
ATOM 3893 C CA . PRO D 2 106 ? 189.171 -80.763 149.658 1.00 11.08 112 PRO B CA 1
ATOM 3894 C C . PRO D 2 106 ? 189.540 -82.082 150.328 1.00 12.33 112 PRO B C 1
ATOM 3895 O O . PRO D 2 106 ? 190.628 -82.227 150.887 1.00 13.80 112 PRO B O 1
ATOM 3899 N N . GLY D 2 107 ? 188.620 -83.038 150.279 1.00 12.81 113 GLY B N 1
ATOM 3900 C CA . GLY D 2 107 ? 188.867 -84.334 150.879 1.00 13.42 113 GLY B CA 1
ATOM 3901 C C . GLY D 2 107 ? 188.281 -84.484 152.271 1.00 14.76 113 GLY B C 1
ATOM 3902 O O . GLY D 2 107 ? 188.098 -85.604 152.756 1.00 15.18 113 GLY B O 1
ATOM 3903 N N . PHE D 2 108 ? 187.968 -83.369 152.921 1.00 15.12 114 PHE B N 1
ATOM 3904 C CA . PHE D 2 108 ? 187.423 -83.437 154.268 1.00 16.29 114 PHE B CA 1
ATOM 3905 C C . PHE D 2 108 ? 185.969 -83.025 154.388 1.00 16.81 114 PHE B C 1
ATOM 3906 O O . PHE D 2 108 ? 185.551 -82.031 153.804 1.00 18.76 114 PHE B O 1
ATOM 3914 N N . ALA D 2 109 ? 185.202 -83.803 155.149 1.00 17.09 115 ALA B N 1
ATOM 3915 C CA . ALA D 2 109 ? 183.790 -83.523 155.365 1.00 16.95 115 ALA B CA 1
ATOM 3916 C C . ALA D 2 109 ? 183.642 -82.415 156.400 1.00 18.00 115 ALA B C 1
ATOM 3917 O O . ALA D 2 109 ? 182.777 -81.554 156.269 1.00 20.13 115 ALA B O 1
ATOM 3919 N N . TYR D 2 110 ? 184.483 -82.432 157.429 1.00 17.32 116 TYR B N 1
ATOM 3920 C CA . TYR D 2 110 ? 184.431 -81.397 158.459 1.00 16.90 116 TYR B CA 1
ATOM 3921 C C . TYR D 2 110 ? 185.524 -81.594 159.494 1.00 16.60 116 TYR B C 1
ATOM 3922 O O . TYR D 2 110 ? 186.256 -82.585 159.469 1.00 15.93 116 TYR B O 1
ATOM 3931 N N . PHE D 2 111 ? 185.620 -80.637 160.406 1.00 16.14 117 PHE B N 1
ATOM 3932 C CA . PHE D 2 111 ? 186.610 -80.683 161.460 1.00 16.59 117 PHE B CA 1
ATOM 3933 C C . PHE D 2 111 ? 185.881 -80.607 162.776 1.00 17.17 117 PHE B C 1
ATOM 3934 O O . PHE D 2 111 ? 185.024 -79.750 162.976 1.00 19.04 117 PHE B O 1
ATOM 3942 N N . ARG D 2 112 ? 186.220 -81.522 163.672 1.00 16.70 118 ARG B N 1
ATOM 3943 C CA . ARG D 2 112 ? 185.562 -81.596 164.961 1.00 15.98 118 ARG B CA 1
ATOM 3944 C C . ARG D 2 112 ? 186.460 -81.250 166.137 1.00 16.38 118 ARG B C 1
ATOM 3945 O O . ARG D 2 112 ? 187.672 -81.475 166.107 1.00 17.20 118 ARG B O 1
ATOM 3953 N N . ALA D 2 113 ? 185.843 -80.694 167.172 1.00 16.27 119 ALA B N 1
ATOM 3954 C CA . ALA D 2 113 ? 186.537 -80.329 168.396 1.00 16.16 119 ALA B CA 1
ATOM 3955 C C . ALA D 2 113 ? 185.550 -80.510 169.542 1.00 16.96 119 ALA B C 1
ATOM 3956 O O . ALA D 2 113 ? 184.388 -80.110 169.444 1.00 17.81 119 ALA B O 1
ATOM 3958 N N . GLU D 2 114 ? 186.013 -81.147 170.613 1.00 17.86 120 GLU B N 1
ATOM 3959 C CA . GLU D 2 114 ? 185.197 -81.384 171.798 1.00 17.94 120 GLU B CA 1
ATOM 3960 C C . GLU D 2 114 ? 185.848 -80.638 172.950 1.00 17.35 120 GLU B C 1
ATOM 3961 O O . GLU D 2 114 ? 187.052 -80.745 173.177 1.00 17.92 120 GLU B O 1
ATOM 3967 N N . VAL D 2 115 ? 185.050 -79.896 173.697 1.00 16.46 121 VAL B N 1
ATOM 3968 C CA . VAL D 2 115 ? 185.594 -79.088 174.768 1.00 14.86 121 VAL B CA 1
ATOM 3969 C C . VAL D 2 115 ? 184.581 -78.989 175.912 1.00 15.70 121 VAL B C 1
ATOM 3970 O O . VAL D 2 115 ? 183.391 -79.260 175.722 1.00 16.33 121 VAL B O 1
ATOM 3974 N N . ALA D 2 116 ? 185.047 -78.628 177.104 1.00 16.07 122 ALA B N 1
ATOM 3975 C CA . ALA D 2 116 ? 184.138 -78.480 178.241 1.00 15.50 122 ALA B CA 1
ATOM 3976 C C . ALA D 2 116 ? 183.174 -77.356 177.892 1.00 16.28 122 ALA B C 1
ATOM 3977 O O . ALA D 2 116 ? 183.574 -76.365 177.277 1.00 16.68 122 ALA B O 1
ATOM 3979 N N . VAL D 2 117 ? 181.910 -77.488 178.276 1.00 16.97 123 VAL B N 1
ATOM 3980 C CA . VAL D 2 117 ? 180.961 -76.429 177.951 1.00 16.60 123 VAL B CA 1
ATOM 3981 C C . VAL D 2 117 ? 181.500 -75.076 178.427 1.00 17.02 123 VAL B C 1
ATOM 3982 O O . VAL D 2 117 ? 181.877 -74.917 179.589 1.00 17.04 123 VAL B O 1
ATOM 3986 N N . GLY D 2 118 ? 181.560 -74.115 177.510 1.00 17.11 124 GLY B N 1
ATOM 3987 C CA . GLY D 2 118 ? 182.053 -72.795 177.855 1.00 17.04 124 GLY B CA 1
ATOM 3988 C C . GLY D 2 118 ? 183.518 -72.573 177.519 1.00 17.06 124 GLY B C 1
ATOM 3989 O O . GLY D 2 118 ? 183.958 -71.429 177.352 1.00 17.17 124 GLY B O 1
ATOM 3990 N N . ALA D 2 119 ? 184.274 -73.663 177.414 1.00 16.41 125 ALA B N 1
ATOM 3991 C CA . ALA D 2 119 ? 185.698 -73.586 177.109 1.00 15.93 125 ALA B CA 1
ATOM 3992 C C . ALA D 2 119 ? 186.014 -73.210 175.659 1.00 17.08 125 ALA B C 1
ATOM 3993 O O . ALA D 2 119 ? 185.151 -73.273 174.766 1.00 19.02 125 ALA B O 1
ATOM 3995 N N . GLN D 2 120 ? 187.268 -72.832 175.436 1.00 17.08 126 GLN B N 1
ATOM 3996 C CA . GLN D 2 120 ? 187.737 -72.434 174.118 1.00 18.28 126 GLN B CA 1
ATOM 3997 C C . GLN D 2 120 ? 188.322 -73.586 173.330 1.00 19.64 126 GLN B C 1
ATOM 3998 O O . GLN D 2 120 ? 189.334 -74.170 173.725 1.00 21.03 126 GLN B O 1
ATOM 4004 N N . PRO D 2 121 ? 187.694 -73.933 172.198 1.00 19.94 127 PRO B N 1
ATOM 4005 C CA . PRO D 2 121 ? 188.198 -75.030 171.366 1.00 19.58 127 PRO B CA 1
ATOM 4006 C C . PRO D 2 121 ? 189.477 -74.532 170.706 1.00 20.14 127 PRO B C 1
ATOM 4007 O O . PRO D 2 121 ? 189.599 -73.340 170.444 1.00 21.56 127 PRO B O 1
ATOM 4011 N N . THR D 2 122 ? 190.440 -75.407 170.446 1.00 20.35 128 THR B N 1
ATOM 4012 C CA . THR D 2 122 ? 191.654 -74.934 169.792 1.00 20.92 128 THR B CA 1
ATOM 4013 C C . THR D 2 122 ? 192.039 -75.817 168.608 1.00 20.37 128 THR B C 1
ATOM 4014 O O . THR D 2 122 ? 192.464 -75.319 167.561 1.00 20.65 128 THR B O 1
ATOM 4018 N N . THR D 2 123 ? 191.868 -77.125 168.757 1.00 19.27 129 THR B N 1
ATOM 4019 C CA . THR D 2 123 ? 192.220 -78.030 167.675 1.00 18.59 129 THR B CA 1
ATOM 4020 C C . THR D 2 123 ? 191.024 -78.753 167.094 1.00 18.66 129 THR B C 1
ATOM 4021 O O . THR D 2 123 ? 190.337 -79.511 167.782 1.00 19.01 129 THR B O 1
ATOM 4025 N N . PHE D 2 124 ? 190.789 -78.513 165.810 1.00 18.10 130 PHE B N 1
ATOM 4026 C CA . PHE D 2 124 ? 189.684 -79.136 165.106 1.00 17.75 130 PHE B CA 1
ATOM 4027 C C . PHE D 2 124 ? 190.262 -80.199 164.193 1.00 17.74 130 PHE B C 1
ATOM 4028 O O . PHE D 2 124 ? 190.992 -79.898 163.248 1.00 18.65 130 PHE B O 1
ATOM 4036 N N . VAL D 2 125 ? 189.942 -81.452 164.491 1.00 16.77 131 VAL B N 1
ATOM 4037 C CA . VAL D 2 125 ? 190.466 -82.557 163.710 1.00 16.48 131 VAL B CA 1
ATOM 4038 C C . VAL D 2 125 ? 189.583 -82.959 162.545 1.00 16.71 131 VAL B C 1
ATOM 4039 O O . VAL D 2 125 ? 188.388 -83.212 162.708 1.00 17.13 131 VAL B O 1
ATOM 4043 N N . GLY D 2 126 ? 190.198 -83.034 161.370 1.00 15.88 132 GLY B N 1
ATOM 4044 C CA . GLY D 2 126 ? 189.466 -83.391 160.175 1.00 16.24 132 GLY B CA 1
ATOM 4045 C C . GLY D 2 126 ? 188.912 -84.801 160.103 1.00 16.23 132 GLY B C 1
ATOM 4046 O O . GLY D 2 126 ? 189.494 -85.759 160.614 1.00 17.35 132 GLY B O 1
ATOM 4047 N N . VAL D 2 127 ? 187.753 -84.908 159.467 1.00 15.70 133 VAL B N 1
ATOM 4048 C CA . VAL D 2 127 ? 187.073 -86.176 159.244 1.00 14.27 133 VAL B CA 1
ATOM 4049 C C . VAL D 2 127 ? 186.998 -86.207 157.724 1.00 16.23 133 VAL B C 1
ATOM 4050 O O . VAL D 2 127 ? 186.260 -85.434 157.112 1.00 17.90 133 VAL B O 1
ATOM 4054 N N . PRO D 2 128 ? 187.773 -87.088 157.087 1.00 16.60 134 PRO B N 1
ATOM 4055 C CA . PRO D 2 128 ? 187.754 -87.150 155.625 1.00 17.28 134 PRO B CA 1
ATOM 4056 C C . PRO D 2 128 ? 186.610 -87.908 154.966 1.00 18.03 134 PRO B C 1
ATOM 4057 O O . PRO D 2 128 ? 185.950 -88.749 155.586 1.00 18.22 134 PRO B O 1
ATOM 4061 N N . TYR D 2 129 ? 186.382 -87.587 153.696 1.00 18.22 135 TYR B N 1
ATOM 4062 C CA . TYR D 2 129 ? 185.374 -88.276 152.904 1.00 18.30 135 TYR B CA 1
ATOM 4063 C C . TYR D 2 129 ? 186.065 -89.600 152.581 1.00 18.47 135 TYR B C 1
ATOM 4064 O O . TYR D 2 129 ? 187.298 -89.662 152.457 1.00 17.91 135 TYR B O 1
ATOM 4073 N N . PRO D 2 130 ? 185.289 -90.678 152.458 1.00 17.77 136 PRO B N 1
ATOM 4074 C CA . PRO D 2 130 ? 185.875 -91.977 152.135 1.00 17.06 136 PRO B CA 1
ATOM 4075 C C . PRO D 2 130 ? 186.567 -91.905 150.774 1.00 17.75 136 PRO B C 1
ATOM 4076 O O . PRO D 2 130 ? 187.448 -92.704 150.469 1.00 20.13 136 PRO B O 1
ATOM 4080 N N . THR D 2 131 ? 186.173 -90.938 149.953 1.00 17.21 137 THR B N 1
ATOM 4081 C CA . THR D 2 131 ? 186.772 -90.797 148.632 1.00 17.69 137 THR B CA 1
ATOM 4082 C C . THR D 2 131 ? 188.136 -90.115 148.630 1.00 17.44 137 THR B C 1
ATOM 4083 O O . THR D 2 131 ? 188.747 -89.952 147.570 1.00 17.72 137 THR B O 1
ATOM 4087 N N . TYR D 2 132 ? 188.621 -89.717 149.802 1.00 16.20 138 TYR B N 1
ATOM 4088 C CA . TYR D 2 132 ? 189.902 -89.026 149.871 1.00 15.02 138 TYR B CA 1
ATOM 4089 C C . TYR D 2 132 ? 191.020 -89.681 149.066 1.00 14.45 138 TYR B C 1
ATOM 4090 O O . TYR D 2 132 ? 191.558 -89.079 148.131 1.00 13.26 138 TYR B O 1
ATOM 4099 N N . ALA D 2 133 ? 191.373 -90.908 149.437 1.00 14.93 139 ALA B N 1
ATOM 4100 C CA . ALA D 2 133 ? 192.434 -91.641 148.754 1.00 15.20 139 ALA B CA 1
ATOM 4101 C C . ALA D 2 133 ? 192.221 -91.614 147.247 1.00 16.48 139 ALA B C 1
ATOM 4102 O O . ALA D 2 133 ? 193.141 -91.318 146.480 1.00 17.50 139 ALA B O 1
ATOM 4104 N N . THR D 2 134 ? 190.998 -91.920 146.830 1.00 16.51 140 THR B N 1
ATOM 4105 C CA . THR D 2 134 ? 190.645 -91.930 145.418 1.00 15.47 140 THR B CA 1
ATOM 4106 C C . THR D 2 134 ? 190.977 -90.626 144.710 1.00 16.08 140 THR B C 1
ATOM 4107 O O . THR D 2 134 ? 191.396 -90.626 143.554 1.00 17.54 140 THR B O 1
ATOM 4111 N N . ASN D 2 135 ? 190.796 -89.511 145.402 1.00 15.35 141 ASN B N 1
ATOM 4112 C CA . ASN D 2 135 ? 191.053 -88.225 144.784 1.00 15.26 141 ASN B CA 1
ATOM 4113 C C . ASN D 2 135 ? 192.457 -87.701 144.951 1.00 16.01 141 ASN B C 1
ATOM 4114 O O . ASN D 2 135 ? 193.080 -87.254 143.985 1.00 15.47 141 ASN B O 1
ATOM 4119 N N . PHE D 2 136 ? 192.960 -87.772 146.179 1.00 16.99 142 PHE B N 1
ATOM 4120 C CA . PHE D 2 136 ? 194.268 -87.219 146.489 1.00 17.33 142 PHE B CA 1
ATOM 4121 C C . PHE D 2 136 ? 195.440 -88.142 146.764 1.00 17.87 142 PHE B C 1
ATOM 4122 O O . PHE D 2 136 ? 196.549 -87.675 147.029 1.00 18.07 142 PHE B O 1
ATOM 4130 N N . GLY D 2 137 ? 195.205 -89.445 146.686 1.00 18.15 143 GLY B N 1
ATOM 4131 C CA . GLY D 2 137 ? 196.287 -90.385 146.893 1.00 19.52 143 GLY B CA 1
ATOM 4132 C C . GLY D 2 137 ? 196.303 -91.054 148.246 1.00 20.90 143 GLY B C 1
ATOM 4133 O O . GLY D 2 137 ? 195.673 -90.587 149.198 1.00 21.35 143 GLY B O 1
ATOM 4134 N N . ALA D 2 138 ? 197.037 -92.160 148.325 1.00 21.52 144 ALA B N 1
ATOM 4135 C CA . ALA D 2 138 ? 197.153 -92.912 149.564 1.00 21.48 144 ALA B CA 1
ATOM 4136 C C . ALA D 2 138 ? 198.610 -93.064 150.005 1.00 22.14 144 ALA B C 1
ATOM 4137 O O . ALA D 2 138 ? 199.545 -92.687 149.295 1.00 23.09 144 ALA B O 1
ATOM 4139 N N . GLY D 2 139 ? 198.804 -93.607 151.195 1.00 22.58 145 GLY B N 1
ATOM 4140 C CA . GLY D 2 139 ? 200.153 -93.797 151.675 1.00 24.20 145 GLY B CA 1
ATOM 4141 C C . GLY D 2 139 ? 200.741 -92.544 152.267 1.00 24.80 145 GLY B C 1
ATOM 4142 O O . GLY D 2 139 ? 200.055 -91.538 152.431 1.00 25.96 145 GLY B O 1
ATOM 4143 N N . SER D 2 140 ? 202.025 -92.616 152.588 1.00 25.11 146 SER B N 1
ATOM 4144 C CA . SER D 2 140 ? 202.741 -91.502 153.183 1.00 24.68 146 SER B CA 1
ATOM 4145 C C . SER D 2 140 ? 202.763 -90.299 152.263 1.00 25.06 146 SER B C 1
ATOM 4146 O O . SER D 2 140 ? 202.940 -89.165 152.713 1.00 24.95 146 SER B O 1
ATOM 4149 N N . GLN D 2 141 ? 202.587 -90.547 150.971 1.00 25.25 147 GLN B N 1
ATOM 4150 C CA . GLN D 2 141 ? 202.620 -89.465 150.000 1.00 25.45 147 GLN B CA 1
ATOM 4151 C C . GLN D 2 141 ? 201.279 -88.775 149.767 1.00 24.44 147 GLN B C 1
ATOM 4152 O O . GLN D 2 141 ? 201.217 -87.781 149.042 1.00 24.12 147 GLN B O 1
ATOM 4158 N N . ASN D 2 142 ? 200.221 -89.300 150.386 1.00 22.70 148 ASN B N 1
ATOM 4159 C CA . ASN D 2 142 ? 198.876 -88.758 150.232 1.00 20.98 148 ASN B CA 1
ATOM 4160 C C . ASN D 2 142 ? 198.877 -87.234 150.176 1.00 21.48 148 ASN B C 1
ATOM 4161 O O . ASN D 2 142 ? 199.507 -86.572 151.003 1.00 22.08 148 ASN B O 1
ATOM 4166 N N . GLY D 2 143 ? 198.187 -86.687 149.177 1.00 20.56 149 GLY B N 1
ATOM 4167 C CA . GLY D 2 143 ? 198.114 -85.249 149.027 1.00 19.23 149 GLY B CA 1
ATOM 4168 C C . GLY D 2 143 ? 199.176 -84.615 148.144 1.00 19.39 149 GLY B C 1
ATOM 4169 O O . GLY D 2 143 ? 198.943 -83.552 147.567 1.00 20.38 149 GLY B O 1
ATOM 4170 N N . LEU D 2 144 ? 200.336 -85.250 148.011 1.00 18.32 150 LEU B N 1
ATOM 4171 C CA . LEU D 2 144 ? 201.405 -84.673 147.200 1.00 16.93 150 LEU B CA 1
ATOM 4172 C C . LEU D 2 144 ? 201.264 -84.859 145.686 1.00 17.50 150 LEU B C 1
ATOM 4173 O O . LEU D 2 144 ? 200.593 -85.784 145.215 1.00 16.62 150 LEU B O 1
ATOM 4178 N N . PRO D 2 145 ? 201.923 -83.981 144.904 1.00 17.80 151 PRO B N 1
ATOM 4179 C CA . PRO D 2 145 ? 201.902 -83.981 143.435 1.00 18.01 151 PRO B CA 1
ATOM 4180 C C . PRO D 2 145 ? 202.050 -85.336 142.767 1.00 19.14 151 PRO B C 1
ATOM 4181 O O . PRO D 2 145 ? 201.519 -85.567 141.672 1.00 21.07 151 PR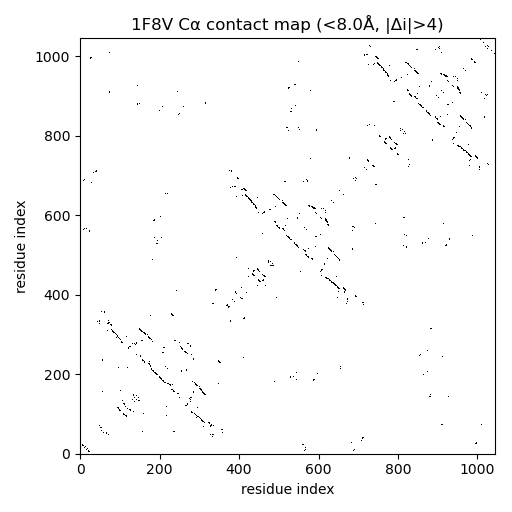O B O 1
ATOM 4185 N N . ALA D 2 146 ? 202.778 -86.232 143.419 1.00 18.95 152 ALA B N 1
ATOM 4186 C CA . ALA D 2 146 ? 203.000 -87.550 142.858 1.00 17.10 152 ALA B CA 1
ATOM 4187 C C . ALA D 2 146 ? 201.743 -88.398 142.858 1.00 17.53 152 ALA B C 1
ATOM 4188 O O . ALA D 2 146 ? 201.478 -89.122 141.901 1.00 18.08 152 ALA B O 1
ATOM 4190 N N . VAL D 2 147 ? 200.956 -88.292 143.921 1.00 17.59 153 VAL B N 1
ATOM 4191 C CA . VAL D 2 147 ? 199.749 -89.097 144.045 1.00 17.04 153 VAL B CA 1
ATOM 4192 C C . VAL D 2 147 ? 198.422 -88.354 143.889 1.00 18.01 153 VAL B C 1
ATOM 4193 O O . VAL D 2 147 ? 197.370 -88.978 143.736 1.00 17.68 153 VAL B O 1
ATOM 4197 N N . ASN D 2 148 ? 198.468 -87.028 143.926 1.00 18.90 154 ASN B N 1
ATOM 4198 C CA . ASN D 2 148 ? 197.259 -86.230 143.775 1.00 19.38 154 ASN B CA 1
ATOM 4199 C C . ASN D 2 148 ? 196.747 -86.353 142.340 1.00 19.61 154 ASN B C 1
ATOM 4200 O O . ASN D 2 148 ? 197.540 -86.414 141.399 1.00 20.56 154 ASN B O 1
ATOM 4205 N N . ASN D 2 149 ? 195.431 -86.378 142.165 1.00 18.46 155 ASN B N 1
ATOM 4206 C CA . ASN D 2 149 ? 194.860 -86.495 140.829 1.00 17.69 155 ASN B CA 1
ATOM 4207 C C . ASN D 2 149 ? 194.374 -85.190 140.212 1.00 17.39 155 ASN B C 1
ATOM 4208 O O . ASN D 2 149 ? 193.806 -85.197 139.115 1.00 18.18 155 ASN B O 1
ATOM 4213 N N . TYR D 2 150 ? 194.593 -84.083 140.916 1.00 16.11 156 TYR B N 1
ATOM 4214 C CA . TYR D 2 150 ? 194.181 -82.769 140.443 1.00 15.46 156 TYR B CA 1
ATOM 4215 C C . TYR D 2 150 ? 195.291 -81.753 140.645 1.00 16.17 156 TYR B C 1
ATOM 4216 O O . TYR D 2 150 ? 196.183 -81.952 141.479 1.00 15.73 156 TYR B O 1
ATOM 4225 N N . SER D 2 151 ? 195.227 -80.656 139.893 1.00 15.24 157 SER B N 1
ATOM 4226 C CA . SER D 2 151 ? 196.238 -79.616 139.997 1.00 14.87 157 SER B CA 1
ATOM 4227 C C . SER D 2 151 ? 195.657 -78.266 140.399 1.00 15.53 157 SER B C 1
ATOM 4228 O O . SER D 2 151 ? 196.399 -77.308 140.624 1.00 17.09 157 SER B O 1
ATOM 4231 N N . LYS D 2 152 ? 194.334 -78.186 140.486 1.00 15.29 158 LYS B N 1
ATOM 4232 C CA . LYS D 2 152 ? 193.673 -76.945 140.882 1.00 15.09 158 LYS B CA 1
ATOM 4233 C C . LYS D 2 152 ? 192.214 -77.201 141.234 1.00 15.50 158 LYS B C 1
ATOM 4234 O O . LYS D 2 152 ? 191.589 -78.140 140.727 1.00 15.93 158 LYS B O 1
ATOM 4240 N N . PHE D 2 153 ? 191.665 -76.364 142.105 1.00 14.78 159 PHE B N 1
ATOM 4241 C CA . PHE D 2 153 ? 190.286 -76.546 142.515 1.00 14.77 159 PHE B CA 1
ATOM 4242 C C . PHE D 2 153 ? 189.604 -75.248 142.910 1.00 15.32 159 PHE B C 1
ATOM 4243 O O . PHE D 2 153 ? 190.257 -74.244 143.216 1.00 15.37 159 PHE B O 1
ATOM 4251 N N . ARG D 2 154 ? 188.277 -75.288 142.904 1.00 14.49 160 ARG B N 1
ATOM 4252 C CA . ARG D 2 154 ? 187.461 -74.151 143.293 1.00 13.78 160 ARG B CA 1
ATOM 4253 C C . ARG D 2 154 ? 186.110 -74.737 143.702 1.00 14.15 160 ARG B C 1
ATOM 4254 O O . ARG D 2 154 ? 185.611 -75.680 143.077 1.00 13.69 160 ARG B O 1
ATOM 4262 N N . TYR D 2 155 ? 185.549 -74.211 144.787 1.00 14.91 161 TYR B N 1
ATOM 4263 C CA . TYR D 2 155 ? 184.269 -74.690 145.305 1.00 15.22 161 TYR B CA 1
ATOM 4264 C C . TYR D 2 155 ? 183.086 -73.985 144.654 1.00 15.52 161 TYR B C 1
ATOM 4265 O O . TYR D 2 155 ? 183.002 -72.758 144.653 1.00 15.98 161 TYR B O 1
ATOM 4274 N N . ALA D 2 156 ? 182.170 -74.767 144.097 1.00 16.41 162 ALA B N 1
ATOM 4275 C CA . ALA D 2 156 ? 180.988 -74.212 143.454 1.00 16.45 162 ALA B CA 1
ATOM 4276 C C . ALA D 2 156 ? 179.864 -74.140 144.477 1.00 17.29 162 ALA B C 1
ATOM 4277 O O . ALA D 2 156 ? 178.911 -73.388 144.312 1.00 18.66 162 ALA B O 1
ATOM 4279 N N . SER D 2 157 ? 179.978 -74.929 145.538 1.00 17.75 163 SER B N 1
ATOM 4280 C CA . SER D 2 157 ? 178.968 -74.933 146.583 1.00 17.40 163 SER B CA 1
ATOM 4281 C C . SER D 2 157 ? 179.423 -75.782 147.764 1.00 17.38 163 SER B C 1
ATOM 4282 O O . SER D 2 157 ? 180.319 -76.617 147.637 1.00 18.37 163 SER B O 1
ATOM 4285 N N . MET D 2 158 ? 178.808 -75.547 148.917 1.00 16.58 164 MET B N 1
ATOM 4286 C CA . MET D 2 158 ? 179.115 -76.284 150.134 1.00 15.81 164 MET B CA 1
ATOM 4287 C C . MET D 2 158 ? 178.037 -75.940 151.158 1.00 15.60 164 MET B C 1
ATOM 4288 O O . MET D 2 158 ? 177.690 -74.774 151.344 1.00 14.39 164 MET B O 1
ATOM 4293 N N . ALA D 2 159 ? 177.493 -76.961 151.807 1.00 15.79 165 ALA B N 1
ATOM 4294 C CA . ALA D 2 159 ? 176.449 -76.752 152.796 1.00 16.25 165 ALA B CA 1
ATOM 4295 C C . ALA D 2 159 ? 176.513 -77.832 153.855 1.00 17.66 165 ALA B C 1
ATOM 4296 O O . ALA D 2 159 ? 177.205 -78.838 153.695 1.00 18.86 165 ALA B O 1
ATOM 4298 N N . CYS D 2 160 ? 175.784 -77.621 154.942 1.00 18.35 166 CYS B N 1
ATOM 4299 C CA . CYS D 2 160 ? 175.759 -78.584 156.022 1.00 18.11 166 CYS B CA 1
ATOM 4300 C C . CYS D 2 160 ? 174.386 -78.640 156.674 1.00 17.95 166 CYS B C 1
ATOM 4301 O O . CYS D 2 160 ? 173.710 -77.619 156.827 1.00 17.71 166 CYS B O 1
ATOM 4304 N N . GLY D 2 161 ? 173.980 -79.843 157.060 1.00 17.39 167 GLY B N 1
ATOM 4305 C CA . GLY D 2 161 ? 172.698 -80.011 157.709 1.00 16.60 167 GLY B CA 1
ATOM 4306 C C . GLY D 2 161 ? 172.824 -80.948 158.892 1.00 16.53 167 GLY B C 1
ATOM 4307 O O . GLY D 2 161 ? 173.424 -82.016 158.786 1.00 16.68 167 GLY B O 1
ATOM 4308 N N . LEU D 2 162 ? 172.276 -80.541 160.030 1.00 16.00 168 LEU B N 1
ATOM 4309 C CA . LEU D 2 162 ? 172.308 -81.369 161.226 1.00 15.56 168 LEU B CA 1
ATOM 4310 C C . LEU D 2 162 ? 170.891 -81.887 161.474 1.00 15.45 168 LEU B C 1
ATOM 4311 O O . LEU D 2 162 ? 169.965 -81.105 161.690 1.00 15.97 168 LEU B O 1
ATOM 4316 N N . TYR D 2 163 ? 170.730 -83.206 161.443 1.00 14.90 169 TYR B N 1
ATOM 4317 C CA . TYR D 2 163 ? 169.423 -83.826 161.627 1.00 14.91 169 TYR B CA 1
ATOM 4318 C C . TYR D 2 163 ? 169.322 -84.623 162.912 1.00 16.47 169 TYR B C 1
ATOM 4319 O O . TYR D 2 163 ? 169.757 -85.780 162.977 1.00 18.20 169 TYR B O 1
ATOM 4328 N N . PRO D 2 164 ? 168.725 -84.020 163.953 1.00 16.22 170 PRO B N 1
ATOM 4329 C CA . PRO D 2 164 ? 168.563 -84.670 165.257 1.00 16.01 170 PRO B CA 1
ATOM 4330 C C . PRO D 2 164 ? 167.873 -86.020 165.158 1.00 16.12 170 PRO B C 1
ATOM 4331 O O . PRO D 2 164 ? 166.984 -86.217 164.328 1.00 16.95 170 PRO B O 1
ATOM 4335 N N . THR D 2 165 ? 168.288 -86.947 166.012 1.00 15.84 171 THR B N 1
ATOM 4336 C CA . THR D 2 165 ? 167.707 -88.278 166.024 1.00 15.21 171 THR B CA 1
ATOM 4337 C C . THR D 2 165 ? 167.358 -88.706 167.449 1.00 16.05 171 THR B C 1
ATOM 4338 O O . THR D 2 165 ? 167.131 -89.887 167.711 1.00 17.37 171 THR B O 1
ATOM 4342 N N . SER D 2 166 ? 167.314 -87.740 168.365 1.00 16.61 172 SER B N 1
ATOM 4343 C CA . SER D 2 166 ? 166.975 -88.002 169.767 1.00 17.26 172 SER B CA 1
ATOM 4344 C C . SER D 2 166 ? 165.464 -87.920 169.951 1.00 17.79 172 SER B C 1
ATOM 4345 O O . SER D 2 166 ? 164.771 -87.349 169.112 1.00 18.57 172 SER B O 1
ATOM 4348 N N . ASN D 2 167 ? 164.945 -88.490 171.037 1.00 18.41 173 ASN B N 1
ATOM 4349 C CA . ASN D 2 167 ? 163.512 -88.411 171.279 1.00 19.04 173 ASN B CA 1
ATOM 4350 C C . ASN D 2 167 ? 163.200 -87.191 172.145 1.00 20.02 173 ASN B C 1
ATOM 4351 O O . ASN D 2 167 ? 164.107 -86.529 172.665 1.00 19.40 173 ASN B O 1
ATOM 4356 N N . MET D 2 168 ? 161.913 -86.896 172.286 1.00 20.79 174 MET B N 1
ATOM 4357 C CA . MET D 2 168 ? 161.450 -85.728 173.024 1.00 21.23 174 MET B CA 1
ATOM 4358 C C . MET D 2 168 ? 161.671 -85.724 174.521 1.00 21.30 174 MET B C 1
ATOM 4359 O O . MET D 2 168 ? 161.323 -84.763 175.209 1.00 22.04 174 MET B O 1
ATOM 4364 N N . MET D 2 169 ? 162.264 -86.791 175.026 1.00 21.92 175 MET B N 1
ATOM 4365 C CA . MET D 2 169 ? 162.520 -86.907 176.447 1.00 22.39 175 MET B CA 1
ATOM 4366 C C . MET D 2 169 ? 164.020 -86.956 176.718 1.00 22.30 175 MET B C 1
ATOM 4367 O O . MET D 2 169 ? 164.447 -86.812 177.853 1.00 22.86 175 MET B O 1
ATOM 4372 N N . GLN D 2 170 ? 164.821 -87.126 175.672 1.00 21.91 176 GLN B N 1
ATOM 4373 C CA . GLN D 2 170 ? 166.260 -87.221 175.854 1.00 21.24 176 GLN B CA 1
ATOM 4374 C C . GLN D 2 170 ? 167.133 -86.108 175.277 1.00 22.20 176 GLN B C 1
ATOM 4375 O O . GLN D 2 170 ? 168.301 -85.989 175.647 1.00 22.91 176 GLN B O 1
ATOM 4381 N N . PHE D 2 171 ? 166.602 -85.299 174.369 1.00 22.63 177 PHE B N 1
ATOM 4382 C CA . PHE D 2 171 ? 167.419 -84.219 173.821 1.00 22.73 177 PHE B CA 1
ATOM 4383 C C . PHE D 2 171 ? 167.588 -83.160 174.905 1.00 22.57 177 PHE B C 1
ATOM 4384 O O . PHE D 2 171 ? 166.862 -83.158 175.897 1.00 23.49 177 PHE B O 1
ATOM 4392 N N . SER D 2 172 ? 168.550 -82.268 174.716 1.00 22.16 178 SER B N 1
ATOM 4393 C CA . SER D 2 172 ? 168.806 -81.196 175.671 1.00 22.43 178 SER B CA 1
ATOM 4394 C C . SER D 2 172 ? 170.028 -80.441 175.201 1.00 22.50 178 SER B C 1
ATOM 4395 O O . SER D 2 172 ? 171.095 -81.021 175.039 1.00 23.70 178 SER B O 1
ATOM 4398 N N . GLY D 2 173 ? 169.877 -79.146 174.970 1.00 21.82 179 GLY B N 1
ATOM 4399 C CA . GLY D 2 173 ? 171.008 -78.379 174.501 1.00 21.16 179 GLY B CA 1
ATOM 4400 C C . GLY D 2 173 ? 170.678 -77.559 173.273 1.00 20.51 179 GLY B C 1
ATOM 4401 O O . GLY D 2 173 ? 169.523 -77.477 172.866 1.00 20.01 179 GLY B O 1
ATOM 4402 N N . SER D 2 174 ? 171.708 -76.988 172.656 1.00 20.07 180 SER B N 1
ATOM 4403 C CA . SER D 2 174 ? 171.510 -76.127 171.509 1.00 19.18 180 SER B CA 1
ATOM 4404 C C . SER D 2 174 ? 172.463 -76.315 170.348 1.00 19.95 180 SER B C 1
ATOM 4405 O O . SER D 2 174 ? 173.486 -76.986 170.454 1.00 21.13 180 SER B O 1
ATOM 4408 N N . VAL D 2 175 ? 172.102 -75.686 169.235 1.00 20.24 181 VAL B N 1
ATOM 4409 C CA . VAL D 2 175 ? 172.898 -75.683 168.017 1.00 19.48 181 VAL B CA 1
ATOM 4410 C C . VAL D 2 175 ? 173.022 -74.216 167.677 1.00 19.71 181 VAL B C 1
ATOM 4411 O O . VAL D 2 175 ? 172.015 -73.531 167.497 1.00 19.50 181 VAL B O 1
ATOM 4415 N N . GLN D 2 176 ? 174.248 -73.724 167.607 1.00 19.33 182 GLN B N 1
ATOM 4416 C CA . GLN D 2 176 ? 174.463 -72.336 167.251 1.00 18.16 182 GLN B CA 1
ATOM 4417 C C . GLN D 2 176 ? 175.258 -72.376 165.969 1.00 17.95 182 GLN B C 1
ATOM 4418 O O . GLN D 2 176 ? 176.273 -73.064 165.880 1.00 18.79 182 GLN B O 1
ATOM 4424 N N . VAL D 2 177 ? 174.788 -71.648 164.970 1.00 16.96 183 VAL B N 1
ATOM 4425 C CA . VAL D 2 177 ? 175.454 -71.646 163.687 1.00 16.06 183 VAL B CA 1
ATOM 4426 C C . VAL D 2 177 ? 175.800 -70.252 163.213 1.00 16.63 183 VAL B C 1
ATOM 4427 O O . VAL D 2 177 ? 175.044 -69.304 163.422 1.00 17.79 183 VAL B O 1
ATOM 4431 N N . TRP D 2 178 ? 176.963 -70.133 162.587 1.00 15.93 184 TRP B N 1
ATOM 4432 C CA . TRP D 2 178 ? 177.397 -68.868 162.026 1.00 15.49 184 TRP B CA 1
ATOM 4433 C C . TRP D 2 178 ? 178.569 -69.113 161.087 1.00 15.32 184 TRP B C 1
ATOM 4434 O O . TRP D 2 178 ? 179.237 -70.145 161.180 1.00 15.98 184 TRP B O 1
ATOM 4445 N N . ARG D 2 179 ? 178.786 -68.194 160.152 1.00 14.32 185 ARG B N 1
ATOM 4446 C CA . ARG D 2 179 ? 179.860 -68.349 159.185 1.00 13.82 185 ARG B CA 1
ATOM 4447 C C . ARG D 2 179 ? 181.071 -67.500 159.535 1.00 14.96 185 ARG B C 1
ATOM 4448 O O . ARG D 2 179 ? 180.939 -66.417 160.115 1.00 15.03 185 ARG B O 1
ATOM 4456 N N . VAL D 2 180 ? 182.251 -68.002 159.173 1.00 15.50 186 VAL B N 1
ATOM 4457 C CA . VAL D 2 180 ? 183.507 -67.296 159.404 1.00 16.43 186 VAL B CA 1
ATOM 4458 C C . VAL D 2 180 ? 184.313 -67.337 158.109 1.00 17.72 186 VAL B C 1
ATOM 4459 O O . VAL D 2 180 ? 184.199 -68.283 157.333 1.00 18.04 186 VAL B O 1
ATOM 4463 N N . ASP D 2 181 ? 185.110 -66.303 157.867 1.00 20.30 187 ASP B N 1
ATOM 4464 C CA . ASP D 2 181 ? 185.915 -66.230 156.650 1.00 22.73 187 ASP B CA 1
ATOM 4465 C C . ASP D 2 181 ? 187.317 -66.773 156.879 1.00 22.64 187 ASP B C 1
ATOM 4466 O O . ASP D 2 181 ? 188.238 -66.034 157.237 1.00 22.72 187 ASP B O 1
ATOM 4471 N N . LEU D 2 182 ? 187.479 -68.072 156.677 1.00 21.61 188 LEU B N 1
ATOM 4472 C CA . LEU D 2 182 ? 188.779 -68.676 156.856 1.00 20.12 188 LEU B CA 1
ATOM 4473 C C . LEU D 2 182 ? 189.591 -68.444 155.596 1.00 20.30 188 LEU B C 1
ATOM 4474 O O . LEU D 2 182 ? 189.105 -68.667 154.487 1.00 21.57 188 LEU B O 1
ATOM 4479 N N . ASN D 2 183 ? 190.821 -67.976 155.772 1.00 19.79 189 ASN B N 1
ATOM 4480 C CA . ASN D 2 183 ? 191.720 -67.718 154.656 1.00 18.65 189 ASN B CA 1
ATOM 4481 C C . ASN D 2 183 ? 193.131 -68.093 155.065 1.00 18.26 189 ASN B C 1
ATOM 4482 O O . ASN D 2 183 ? 193.548 -67.844 156.198 1.00 18.43 189 ASN B O 1
ATOM 4487 N N . LEU D 2 184 ? 193.867 -68.701 154.148 1.00 17.32 190 LEU B N 1
ATOM 4488 C CA . LEU D 2 184 ? 195.240 -69.069 154.438 1.00 16.27 190 LEU B CA 1
ATOM 4489 C C . LEU D 2 184 ? 196.039 -67.782 154.443 1.00 16.46 190 LEU B C 1
ATOM 4490 O O . LEU D 2 184 ? 195.637 -66.794 153.841 1.00 17.32 190 LEU B O 1
ATOM 4495 N N . SER D 2 185 ? 197.165 -67.782 155.130 1.00 17.37 191 SER B N 1
ATOM 4496 C CA . SER D 2 185 ? 197.996 -66.595 155.175 1.00 18.09 191 SER B CA 1
ATOM 4497 C C . SER D 2 185 ? 199.447 -67.036 155.307 1.00 18.90 191 SER B C 1
ATOM 4498 O O . SER D 2 185 ? 199.738 -68.232 155.378 1.00 18.88 191 SER B O 1
ATOM 4501 N N . GLU D 2 186 ? 200.360 -66.075 155.331 1.00 19.11 192 GLU B N 1
ATOM 4502 C CA . GLU D 2 186 ? 201.767 -66.402 155.446 1.00 19.15 192 GLU B CA 1
ATOM 4503 C C . GLU D 2 186 ? 202.476 -65.524 156.460 1.00 19.08 192 GLU B C 1
ATOM 4504 O O . GLU D 2 186 ? 201.997 -64.444 156.820 1.00 18.45 192 GLU B O 1
ATOM 4510 N N . ALA D 2 187 ? 203.614 -66.019 156.935 1.00 18.63 193 ALA B N 1
ATOM 4511 C CA . ALA D 2 187 ? 204.457 -65.292 157.874 1.00 17.79 193 ALA B CA 1
ATOM 4512 C C . ALA D 2 187 ? 205.883 -65.602 157.431 1.00 18.23 193 ALA B C 1
ATOM 4513 O O . ALA D 2 187 ? 206.213 -66.752 157.137 1.00 18.21 193 ALA B O 1
ATOM 4515 N N . VAL D 2 188 ? 206.717 -64.575 157.335 1.00 18.84 194 VAL B N 1
ATOM 4516 C CA . VAL D 2 188 ? 208.098 -64.781 156.926 1.00 18.89 194 VAL B CA 1
ATOM 4517 C C . VAL D 2 188 ? 208.942 -64.867 158.179 1.00 19.44 194 VAL B C 1
ATOM 4518 O O . VAL D 2 188 ? 208.938 -63.949 158.999 1.00 19.66 194 VAL B O 1
ATOM 4522 N N . ASN D 2 189 ? 209.650 -65.981 158.328 1.00 20.43 195 ASN B N 1
ATOM 4523 C CA . ASN D 2 189 ? 210.491 -66.208 159.492 1.00 21.44 195 ASN B CA 1
ATOM 4524 C C . ASN D 2 189 ? 211.822 -66.815 159.096 1.00 22.43 195 ASN B C 1
ATOM 4525 O O . ASN D 2 189 ? 211.953 -67.415 158.025 1.00 23.06 195 ASN B O 1
ATOM 4530 N N . PRO D 2 190 ? 212.831 -66.684 159.969 1.00 22.48 196 PRO B N 1
ATOM 4531 C CA . PRO D 2 190 ? 214.153 -67.232 159.665 1.00 22.29 196 PRO B CA 1
ATOM 4532 C C . PRO D 2 190 ? 214.291 -68.736 159.883 1.00 21.64 196 PRO B C 1
ATOM 4533 O O . PRO D 2 190 ? 213.630 -69.322 160.741 1.00 21.73 196 PRO B O 1
ATOM 4537 N N . ALA D 2 191 ? 215.147 -69.344 159.073 1.00 21.29 197 ALA B N 1
ATOM 4538 C CA . ALA D 2 191 ? 215.433 -70.768 159.145 1.00 21.16 197 ALA B CA 1
ATOM 4539 C C . ALA D 2 191 ? 216.923 -70.938 158.842 1.00 21.84 197 ALA B C 1
ATOM 4540 O O . ALA D 2 191 ? 217.537 -70.088 158.177 1.00 21.02 197 ALA B O 1
ATOM 4542 N N . VAL D 2 192 ? 217.501 -72.030 159.335 1.00 22.00 198 VAL B N 1
ATOM 4543 C CA . VAL D 2 192 ? 218.918 -72.296 159.136 1.00 22.13 198 VAL B CA 1
ATOM 4544 C C . VAL D 2 192 ? 219.282 -72.670 157.703 1.00 22.97 198 VAL B C 1
ATOM 4545 O O . VAL D 2 192 ? 218.736 -73.602 157.108 1.00 22.27 198 VAL B O 1
ATOM 4549 N N . THR D 2 193 ? 220.235 -71.919 157.174 1.00 24.34 199 THR B N 1
ATOM 4550 C CA . THR D 2 193 ? 220.735 -72.071 155.824 1.00 25.46 199 THR B CA 1
ATOM 4551 C C . THR D 2 193 ? 222.010 -72.918 155.811 1.00 27.69 199 THR B C 1
ATOM 4552 O O . THR D 2 193 ? 222.263 -73.674 154.867 1.00 27.45 199 THR B O 1
ATOM 4556 N N . ALA D 2 194 ? 222.800 -72.777 156.875 1.00 29.06 200 ALA B N 1
ATOM 4557 C CA . ALA D 2 194 ? 224.056 -73.498 157.048 1.00 29.14 200 ALA B CA 1
ATOM 4558 C C . ALA D 2 194 ? 224.289 -73.656 158.543 1.00 30.52 200 ALA B C 1
ATOM 4559 O O . ALA D 2 194 ? 224.077 -72.704 159.301 1.00 30.86 200 ALA B O 1
ATOM 4561 N N . ILE D 2 195 ? 224.726 -74.844 158.967 1.00 31.24 201 ILE B N 1
ATOM 4562 C CA . ILE D 2 195 ? 224.976 -75.114 160.389 1.00 31.78 201 ILE B CA 1
ATOM 4563 C C . ILE D 2 195 ? 226.355 -74.641 160.874 1.00 32.92 201 ILE B C 1
ATOM 4564 O O . ILE D 2 195 ? 226.712 -74.803 162.042 1.00 32.76 201 ILE B O 1
ATOM 4569 N N . THR D 2 196 ? 227.106 -74.030 159.965 1.00 34.11 202 THR B N 1
ATOM 4570 C CA . THR D 2 196 ? 228.443 -73.524 160.239 1.00 34.74 202 THR B CA 1
ATOM 4571 C C . THR D 2 196 ? 228.574 -72.114 159.684 1.00 35.45 202 THR B C 1
ATOM 4572 O O . THR D 2 196 ? 228.192 -71.849 158.544 1.00 36.44 202 THR B O 1
ATOM 4576 N N . PRO D 2 197 ? 229.125 -71.190 160.475 1.00 35.67 203 PRO B N 1
ATOM 4577 C CA . PRO D 2 197 ? 229.612 -71.404 161.837 1.00 36.65 203 PRO B CA 1
ATOM 4578 C C . PRO D 2 197 ? 228.504 -71.186 162.860 1.00 37.13 203 PRO B C 1
ATOM 4579 O O . PRO D 2 197 ? 227.700 -70.266 162.708 1.00 38.51 203 PRO B O 1
ATOM 4583 N N . ALA D 2 198 ? 228.465 -72.015 163.901 1.00 36.65 204 ALA B N 1
ATOM 4584 C CA . ALA D 2 198 ? 227.443 -71.873 164.939 1.00 36.22 204 ALA B CA 1
ATOM 4585 C C . ALA D 2 198 ? 227.310 -70.404 165.354 1.00 36.07 204 ALA B C 1
ATOM 4586 O O . ALA D 2 198 ? 228.287 -69.653 165.328 1.00 35.84 204 ALA B O 1
ATOM 4588 N N . PRO D 2 199 ? 226.091 -69.972 165.732 1.00 35.66 205 PRO B N 1
ATOM 4589 C CA . PRO D 2 199 ? 224.856 -70.766 165.793 1.00 35.25 205 PRO B CA 1
ATOM 4590 C C . PRO D 2 199 ? 224.206 -71.037 164.430 1.00 34.78 205 PRO B C 1
ATOM 4591 O O . PRO D 2 199 ? 223.031 -71.398 164.356 1.00 34.27 205 PRO B O 1
ATOM 4595 N N . GLY D 2 200 ? 224.974 -70.853 163.360 1.00 34.12 206 GLY B N 1
ATOM 4596 C CA . GLY D 2 200 ? 224.459 -71.102 162.027 1.00 32.97 206 GLY B CA 1
ATOM 4597 C C . GLY D 2 200 ? 224.154 -69.856 161.221 1.00 32.74 206 GLY B C 1
ATOM 4598 O O . GLY D 2 200 ? 224.174 -68.734 161.734 1.00 32.90 206 GLY B O 1
ATOM 4599 N N . VAL D 2 201 ? 223.877 -70.072 159.940 1.00 31.86 207 VAL B N 1
ATOM 4600 C CA . VAL D 2 201 ? 223.540 -69.002 159.012 1.00 30.51 207 VAL B CA 1
ATOM 4601 C C . VAL D 2 201 ? 222.036 -69.054 158.758 1.00 30.01 207 VAL B C 1
ATOM 4602 O O . VAL D 2 201 ? 221.465 -70.133 158.603 1.00 29.62 207 VAL B O 1
ATOM 4606 N N . PHE D 2 202 ? 221.398 -67.891 158.708 1.00 29.40 208 PHE B N 1
ATOM 4607 C CA . PHE D 2 202 ? 219.960 -67.840 158.492 1.00 29.11 208 PHE B CA 1
ATOM 4608 C C . PHE D 2 202 ? 219.504 -67.056 157.272 1.00 29.52 208 PHE B C 1
ATOM 4609 O O . PHE D 2 202 ? 220.265 -66.303 156.662 1.00 30.05 208 PHE B O 1
ATOM 4617 N N . ALA D 2 203 ? 218.236 -67.254 156.932 1.00 28.88 209 ALA B N 1
ATOM 4618 C CA . ALA D 2 203 ? 217.588 -66.578 155.820 1.00 27.55 209 ALA B CA 1
ATOM 4619 C C . ALA D 2 203 ? 216.120 -66.646 156.185 1.00 27.77 209 ALA B C 1
ATOM 4620 O O . ALA D 2 203 ? 215.712 -67.517 156.959 1.00 27.50 209 ALA B O 1
ATOM 4622 N N . ASN D 2 204 ? 215.323 -65.734 155.645 1.00 27.59 210 ASN B N 1
ATOM 4623 C CA . ASN D 2 204 ? 213.911 -65.734 155.968 1.00 27.42 210 ASN B CA 1
ATOM 4624 C C . ASN D 2 204 ? 213.089 -66.454 154.923 1.00 26.59 210 ASN B C 1
ATOM 4625 O O . ASN D 2 204 ? 213.180 -66.159 153.734 1.00 27.43 210 ASN B O 1
ATOM 4630 N N . PHE D 2 205 ? 212.298 -67.417 155.383 1.00 25.20 211 PHE B N 1
ATOM 4631 C CA . PHE D 2 205 ? 211.441 -68.209 154.511 1.00 24.08 211 PHE B CA 1
ATOM 4632 C C . PHE D 2 205 ? 209.994 -68.009 154.915 1.00 23.49 211 PHE B C 1
ATOM 4633 O O . PHE D 2 205 ? 209.712 -67.482 155.994 1.00 23.38 211 PHE B O 1
ATOM 4641 N N . VAL D 2 206 ? 209.068 -68.419 154.059 1.00 22.45 212 VAL B N 1
ATOM 4642 C CA . VAL D 2 206 ? 207.671 -68.249 154.412 1.00 22.40 212 VAL B CA 1
ATOM 4643 C C . VAL D 2 206 ? 207.108 -69.527 154.995 1.00 23.16 212 VAL B C 1
ATOM 4644 O O . VAL D 2 206 ? 207.514 -70.631 154.625 1.00 24.23 212 VAL B O 1
ATOM 4648 N N . ASP D 2 207 ? 206.199 -69.363 155.945 1.00 22.93 213 ASP B N 1
ATOM 4649 C CA . ASP D 2 207 ? 205.522 -70.493 156.544 1.00 22.41 213 ASP B CA 1
ATOM 4650 C C . ASP D 2 207 ? 204.047 -70.157 156.377 1.00 21.49 213 ASP B C 1
ATOM 4651 O O . ASP D 2 207 ? 203.678 -68.985 156.252 1.00 21.52 213 ASP B O 1
ATOM 4656 N N . LYS D 2 208 ? 203.206 -71.179 156.343 1.00 20.10 214 LYS B N 1
ATOM 4657 C CA . LYS D 2 208 ? 201.785 -70.963 156.152 1.00 18.57 214 LYS B CA 1
ATOM 4658 C C . LYS D 2 208 ? 201.008 -70.934 157.455 1.00 18.72 214 LYS B C 1
ATOM 4659 O O . LYS D 2 208 ? 201.360 -71.612 158.418 1.00 19.26 214 LYS B O 1
ATOM 4665 N N . ARG D 2 209 ? 199.955 -70.124 157.476 1.00 18.41 215 ARG B N 1
ATOM 4666 C CA . ARG D 2 209 ? 199.084 -70.007 158.636 1.00 17.63 215 ARG B CA 1
ATOM 4667 C C . ARG D 2 209 ? 197.663 -69.862 158.125 1.00 17.54 215 ARG B C 1
ATOM 4668 O O . ARG D 2 209 ? 197.414 -69.921 156.920 1.00 17.21 215 ARG B O 1
ATOM 4676 N N . ILE D 2 210 ? 196.728 -69.676 159.045 1.00 17.45 216 ILE B N 1
ATOM 4677 C CA . ILE D 2 210 ? 195.342 -69.514 158.666 1.00 17.11 216 ILE B CA 1
ATOM 4678 C C . ILE D 2 210 ? 194.689 -68.467 159.561 1.00 18.60 216 ILE B C 1
ATOM 4679 O O . ILE D 2 210 ? 194.828 -68.496 160.789 1.00 19.08 216 ILE B O 1
ATOM 4684 N N . ASN D 2 211 ? 193.986 -67.529 158.934 1.00 19.52 217 ASN B N 1
ATOM 4685 C CA . ASN D 2 211 ? 193.308 -66.468 159.664 1.00 19.46 217 ASN B CA 1
ATOM 4686 C C . ASN D 2 211 ? 191.813 -66.717 159.730 1.00 19.33 217 ASN B C 1
ATOM 4687 O O . ASN D 2 211 ? 191.210 -67.197 158.766 1.00 19.63 217 ASN B O 1
ATOM 4692 N N . GLY D 2 212 ? 191.225 -66.392 160.878 1.00 18.46 218 GLY B N 1
ATOM 4693 C CA . GLY D 2 212 ? 189.797 -66.556 161.048 1.00 17.38 218 GLY B CA 1
ATOM 4694 C C . GLY D 2 212 ? 189.362 -67.452 162.186 1.00 17.55 218 GLY B C 1
ATOM 4695 O O . GLY D 2 212 ? 188.326 -67.205 162.796 1.00 18.05 218 GLY B O 1
ATOM 4696 N N . LEU D 2 213 ? 190.147 -68.484 162.476 1.00 17.57 219 LEU B N 1
ATOM 4697 C CA . LEU D 2 213 ? 189.816 -69.438 163.532 1.00 16.92 219 LEU B CA 1
ATOM 4698 C C . LEU D 2 213 ? 189.399 -68.827 164.864 1.00 16.92 219 LEU B C 1
ATOM 4699 O O . LEU D 2 213 ? 188.481 -69.324 165.515 1.00 17.09 219 LEU B O 1
ATOM 4704 N N . ARG D 2 214 ? 190.064 -67.753 165.273 1.00 16.91 220 ARG B N 1
ATOM 4705 C CA . ARG D 2 214 ? 189.740 -67.126 166.547 1.00 17.22 220 ARG B CA 1
ATOM 4706 C C . ARG D 2 214 ? 188.259 -66.798 166.729 1.00 17.41 220 ARG B C 1
ATOM 4707 O O . ARG D 2 214 ? 187.781 -66.678 167.855 1.00 17.20 220 ARG B O 1
ATOM 4715 N N . GLY D 2 215 ? 187.542 -66.655 165.620 1.00 18.57 221 GLY B N 1
ATOM 4716 C CA . GLY D 2 215 ? 186.120 -66.348 165.669 1.00 19.18 221 GLY B CA 1
ATOM 4717 C C . GLY D 2 215 ? 185.256 -67.532 166.080 1.00 18.93 221 GLY B C 1
ATOM 4718 O O . GLY D 2 215 ? 184.058 -67.369 166.334 1.00 18.74 221 GLY B O 1
ATOM 4719 N N . ILE D 2 216 ? 185.861 -68.721 166.128 1.00 17.66 222 ILE B N 1
ATOM 4720 C CA . ILE D 2 216 ? 185.168 -69.944 166.537 1.00 17.24 222 ILE B CA 1
ATOM 4721 C C . ILE D 2 216 ? 185.349 -70.065 168.047 1.00 18.06 222 ILE B C 1
ATOM 4722 O O . ILE D 2 216 ? 186.376 -70.551 168.533 1.00 18.80 222 ILE B O 1
ATOM 4727 N N . ARG D 2 217 ? 184.343 -69.621 168.786 1.00 18.26 223 ARG B N 1
ATOM 4728 C CA . ARG D 2 217 ? 184.411 -69.628 170.236 1.00 18.34 223 ARG B CA 1
ATOM 4729 C C . ARG D 2 217 ? 183.038 -69.856 170.850 1.00 19.21 223 ARG B C 1
ATOM 4730 O O . ARG D 2 217 ? 182.028 -69.848 170.150 1.00 20.39 223 ARG B O 1
ATOM 4738 N N . PRO D 2 218 ? 182.978 -70.039 172.179 1.00 19.54 224 PRO B N 1
ATOM 4739 C CA . PRO D 2 218 ? 181.688 -70.265 172.840 1.00 19.14 224 PRO B CA 1
ATOM 4740 C C . PRO D 2 218 ? 180.703 -69.086 172.738 1.00 19.27 224 PRO B C 1
ATOM 4741 O O . PRO D 2 218 ? 179.495 -69.299 172.589 1.00 19.89 224 PRO B O 1
ATOM 4745 N N . LEU D 2 219 ? 181.206 -67.853 172.819 1.00 18.01 225 LEU B N 1
ATOM 4746 C CA . LEU D 2 219 ? 180.342 -66.672 172.714 1.00 16.63 225 LEU B CA 1
ATOM 4747 C C . LEU D 2 219 ? 180.205 -66.243 171.253 1.00 17.34 225 LEU B C 1
ATOM 4748 O O . LEU D 2 219 ? 181.046 -65.506 170.727 1.00 17.88 225 LEU B O 1
ATOM 4753 N N . ALA D 2 220 ? 179.134 -66.701 170.609 1.00 16.86 226 ALA B N 1
ATOM 4754 C CA . ALA D 2 220 ? 178.877 -66.398 169.204 1.00 16.60 226 ALA B CA 1
ATOM 4755 C C . ALA D 2 220 ? 178.441 -64.951 168.956 1.00 17.22 226 ALA B C 1
ATOM 4756 O O . ALA D 2 220 ? 177.947 -64.278 169.865 1.00 17.77 226 ALA B O 1
ATOM 4758 N N . PRO D 2 221 ? 178.639 -64.454 167.717 1.00 16.96 227 PRO B N 1
ATOM 4759 C CA . PRO D 2 221 ? 178.278 -63.092 167.282 1.00 17.21 227 PRO B CA 1
ATOM 4760 C C . PRO D 2 221 ? 176.756 -62.887 167.266 1.00 18.28 227 PRO B C 1
ATOM 4761 O O . PRO D 2 221 ? 176.011 -63.863 167.169 1.00 18.58 227 PRO B O 1
ATOM 4765 N N . ARG D 2 222 ? 176.283 -61.640 167.343 1.00 19.20 228 ARG B N 1
ATOM 4766 C CA . ARG D 2 222 ? 174.830 -61.427 167.367 1.00 20.44 228 ARG B CA 1
ATOM 4767 C C . ARG D 2 222 ? 174.112 -61.998 166.147 1.00 20.97 228 ARG B C 1
ATOM 4768 O O . ARG D 2 222 ? 172.917 -62.323 166.213 1.00 22.15 228 ARG B O 1
ATOM 4776 N N . ASP D 2 223 ? 174.851 -62.172 165.057 1.00 20.94 229 ASP B N 1
ATOM 4777 C CA . ASP D 2 223 ? 174.279 -62.706 163.826 1.00 22.61 229 ASP B CA 1
ATOM 4778 C C . ASP D 2 223 ? 173.961 -64.195 163.882 1.00 23.36 229 ASP B C 1
ATOM 4779 O O . ASP D 2 223 ? 173.124 -64.690 163.126 1.00 25.08 229 ASP B O 1
ATOM 4784 N N . ASN D 2 224 ? 174.624 -64.905 164.783 1.00 22.92 230 ASN B N 1
ATOM 4785 C CA . ASN D 2 224 ? 174.434 -66.342 164.922 1.00 22.86 230 ASN B CA 1
ATOM 4786 C C . ASN D 2 224 ? 172.984 -66.806 165.013 1.00 22.13 230 ASN B C 1
ATOM 4787 O O . ASN D 2 224 ? 172.106 -66.075 165.481 1.00 23.75 230 ASN B O 1
ATOM 4792 N N . TYR D 2 225 ? 172.748 -68.029 164.548 1.00 20.74 231 TYR B N 1
ATOM 4793 C CA . TYR D 2 225 ? 171.434 -68.654 164.617 1.00 19.99 231 TYR B CA 1
ATOM 4794 C C . TYR D 2 225 ? 171.537 -69.567 165.830 1.00 19.79 231 TYR B C 1
ATOM 4795 O O . TYR D 2 225 ? 172.401 -70.435 165.876 1.00 20.69 231 TYR B O 1
ATOM 4804 N N . SER D 2 226 ? 170.687 -69.371 166.824 1.00 20.18 232 SER B N 1
ATOM 4805 C CA . SER D 2 226 ? 170.751 -70.229 167.996 1.00 20.98 232 SER B CA 1
ATOM 4806 C C . SER D 2 226 ? 169.425 -70.921 168.226 1.00 20.51 232 SER B C 1
ATOM 4807 O O . SER D 2 226 ? 168.476 -70.312 168.708 1.00 21.40 232 SER B O 1
ATOM 4810 N N . GLY D 2 227 ? 169.366 -72.198 167.875 1.00 19.74 233 GLY B N 1
ATOM 4811 C CA . GLY D 2 227 ? 168.147 -72.952 168.067 1.00 19.44 233 GLY B CA 1
ATOM 4812 C C . GLY D 2 227 ? 168.355 -74.115 169.014 1.00 19.85 233 GLY B C 1
ATOM 4813 O O . GLY D 2 227 ? 169.464 -74.352 169.502 1.00 19.22 233 GLY B O 1
ATOM 4814 N N . ASN D 2 228 ? 167.281 -74.844 169.289 1.00 19.56 234 ASN B N 1
ATOM 4815 C CA . ASN D 2 228 ? 167.383 -75.985 170.170 1.00 19.09 234 ASN B CA 1
ATOM 4816 C C . ASN D 2 228 ? 168.008 -77.112 169.380 1.00 19.48 234 ASN B C 1
ATOM 4817 O O . ASN D 2 228 ? 167.819 -77.210 168.163 1.00 20.63 234 ASN B O 1
ATOM 4822 N N . PHE D 2 229 ? 168.760 -77.965 170.062 1.00 18.34 235 PHE B N 1
ATOM 4823 C CA . PHE D 2 229 ? 169.388 -79.072 169.372 1.00 17.30 235 PHE B CA 1
ATOM 4824 C C . PHE D 2 229 ? 168.359 -79.858 168.559 1.00 17.25 235 PHE B C 1
ATOM 4825 O O . PHE D 2 229 ? 168.594 -80.204 167.404 1.00 16.02 235 PHE B O 1
ATOM 4833 N N . ILE D 2 230 ? 167.212 -80.122 169.172 1.00 18.34 236 ILE B N 1
ATOM 4834 C CA . ILE D 2 230 ? 166.156 -80.904 168.541 1.00 18.38 236 ILE B CA 1
ATOM 4835 C C . ILE D 2 230 ? 165.589 -80.296 167.264 1.00 19.78 236 ILE B C 1
ATOM 4836 O O . ILE D 2 230 ? 164.864 -80.960 166.524 1.00 20.54 236 ILE B O 1
ATOM 4841 N N . ASP D 2 231 ? 165.921 -79.041 166.998 1.00 21.05 237 ASP B N 1
ATOM 4842 C CA . ASP D 2 231 ? 165.431 -78.382 165.795 1.00 22.53 237 ASP B CA 1
ATOM 4843 C C . ASP D 2 231 ? 166.411 -78.559 164.647 1.00 21.77 237 ASP B C 1
ATOM 4844 O O . ASP D 2 231 ? 166.088 -78.275 163.499 1.00 22.07 237 ASP B O 1
ATOM 4849 N N . GLY D 2 232 ? 167.606 -79.043 164.966 1.00 21.38 238 GLY B N 1
ATOM 4850 C CA . GLY D 2 232 ? 168.623 -79.235 163.953 1.00 19.81 238 GLY B CA 1
ATOM 4851 C C . GLY D 2 232 ? 169.004 -77.888 163.378 1.00 20.00 238 GLY B C 1
ATOM 4852 O O . GLY D 2 232 ? 168.715 -76.842 163.973 1.00 21.14 238 GLY B O 1
ATOM 4853 N N . ALA D 2 233 ? 169.654 -77.905 162.221 1.00 18.79 239 ALA B N 1
ATOM 4854 C CA . ALA D 2 233 ? 170.054 -76.672 161.564 1.00 17.63 239 ALA B CA 1
ATOM 4855 C C . ALA D 2 233 ? 170.574 -76.962 160.175 1.00 17.84 239 ALA B C 1
ATOM 4856 O O . ALA D 2 233 ? 171.182 -78.003 159.928 1.00 18.67 239 ALA B O 1
ATOM 4858 N N . TYR D 2 234 ? 170.318 -76.037 159.262 1.00 17.56 240 TYR B N 1
A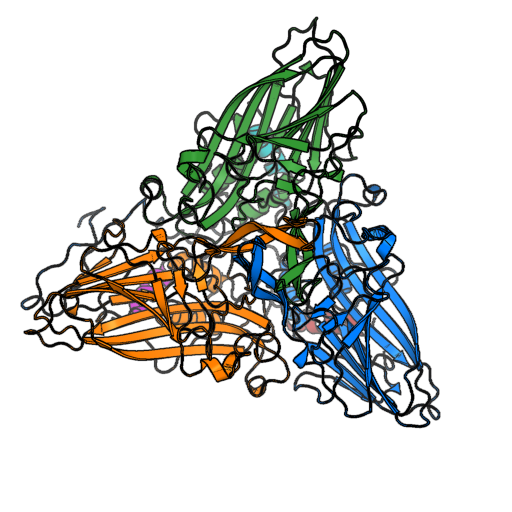TOM 4859 C CA . TYR D 2 234 ? 170.792 -76.183 157.900 1.00 16.88 240 TYR B CA 1
ATOM 4860 C C . TYR D 2 234 ? 171.210 -74.844 157.334 1.00 16.44 240 TYR B C 1
ATOM 4861 O O . TYR D 2 234 ? 170.592 -73.818 157.614 1.00 17.14 240 TYR B O 1
ATOM 4870 N N . THR D 2 235 ? 172.272 -74.860 156.543 1.00 15.70 241 THR B N 1
ATOM 4871 C CA . THR D 2 235 ? 172.715 -73.655 155.877 1.00 16.07 241 THR B CA 1
ATOM 4872 C C . THR D 2 235 ? 173.760 -73.951 154.825 1.00 16.11 241 THR B C 1
ATOM 4873 O O . THR D 2 235 ? 174.316 -75.048 154.769 1.00 15.77 241 THR B O 1
ATOM 4877 N N . PHE D 2 236 ? 174.003 -72.959 153.980 1.00 15.78 242 PHE B N 1
ATOM 4878 C CA . PHE D 2 236 ? 174.965 -73.083 152.903 1.00 15.47 242 PHE B CA 1
ATOM 4879 C C . PHE D 2 236 ? 176.072 -72.064 153.118 1.00 14.82 242 PHE B C 1
ATOM 4880 O O . PHE D 2 236 ? 175.885 -71.071 153.825 1.00 14.75 242 PHE B O 1
ATOM 4888 N N . ALA D 2 237 ? 177.227 -72.329 152.520 1.00 13.89 243 ALA B N 1
ATOM 4889 C CA . ALA D 2 237 ? 178.360 -71.418 152.586 1.00 13.36 243 ALA B CA 1
ATOM 4890 C C . ALA D 2 237 ? 178.334 -70.750 151.219 1.00 14.11 243 ALA B C 1
ATOM 4891 O O . ALA D 2 237 ? 177.603 -71.193 150.332 1.00 14.08 243 ALA B O 1
ATOM 4893 N N . PHE D 2 238 ? 179.103 -69.688 151.029 1.00 14.67 244 PHE B N 1
ATOM 4894 C CA . PHE D 2 238 ? 179.105 -69.042 149.725 1.00 15.07 244 PHE B CA 1
ATOM 4895 C C . PHE D 2 238 ? 180.434 -68.392 149.387 1.00 15.14 244 PHE B C 1
ATOM 4896 O O . PHE D 2 238 ? 181.291 -68.221 150.251 1.00 14.32 244 PHE B O 1
ATOM 4904 N N . ASP D 2 239 ? 180.593 -68.041 148.116 1.00 15.91 245 ASP B N 1
ATOM 4905 C CA . ASP D 2 239 ? 181.821 -67.440 147.628 1.00 17.34 245 ASP B CA 1
ATOM 4906 C C . ASP D 2 239 ? 182.246 -66.181 148.377 1.00 19.09 245 ASP B C 1
ATOM 4907 O O . ASP D 2 239 ? 181.479 -65.223 148.506 1.00 20.56 245 ASP B O 1
ATOM 4912 N N . LYS D 2 240 ? 183.480 -66.198 148.873 1.00 19.52 246 LYS B N 1
ATOM 4913 C CA . LYS D 2 240 ? 184.043 -65.073 149.602 1.00 19.54 246 LYS B CA 1
ATOM 4914 C C . LYS D 2 240 ? 185.294 -64.620 148.853 1.00 21.23 246 LYS B C 1
ATOM 4915 O O . LYS D 2 240 ? 186.028 -63.742 149.298 1.00 21.47 246 LYS B O 1
ATOM 4921 N N . SER D 2 241 ? 185.535 -65.244 147.704 1.00 23.88 247 SER B N 1
ATOM 4922 C CA . SER D 2 241 ? 186.671 -64.885 146.865 1.00 26.23 247 SER B CA 1
ATOM 4923 C C . SER D 2 241 ? 186.139 -63.807 145.952 1.00 28.62 247 SER B C 1
ATOM 4924 O O . SER D 2 241 ? 184.950 -63.482 145.990 1.00 30.35 247 SER B O 1
ATOM 4927 N N . THR D 2 242 ? 186.997 -63.253 145.117 1.00 31.63 248 THR B N 1
ATOM 4928 C CA . THR D 2 242 ? 186.537 -62.189 144.244 1.00 36.15 248 THR B CA 1
ATOM 4929 C C . THR D 2 242 ? 185.351 -62.648 143.372 1.00 37.51 248 THR B C 1
ATOM 4930 O O . THR D 2 242 ? 184.245 -62.066 143.407 1.00 38.99 248 THR B O 1
ATOM 4934 N N . ASP D 2 243 ? 185.583 -63.753 142.666 1.00 36.05 249 ASP B N 1
ATOM 4935 C CA . ASP D 2 243 ? 184.656 -64.279 141.673 1.00 32.78 249 ASP B CA 1
ATOM 4936 C C . ASP D 2 243 ? 184.805 -65.794 141.517 1.00 30.27 249 ASP B C 1
ATOM 4937 O O . ASP D 2 243 ? 184.976 -66.258 140.395 1.00 29.13 249 ASP B O 1
ATOM 4942 N N . PHE D 2 244 ? 184.748 -66.576 142.586 1.00 27.57 250 PHE B N 1
ATOM 4943 C CA . PHE D 2 244 ? 184.953 -68.015 142.426 1.00 24.97 250 PHE B CA 1
ATOM 4944 C C . PHE D 2 244 ? 186.364 -68.205 141.870 1.00 24.50 250 PHE B C 1
ATOM 4945 O O . PHE D 2 244 ? 186.544 -68.749 140.777 1.00 23.76 250 PHE B O 1
ATOM 4953 N N . GLU D 2 245 ? 187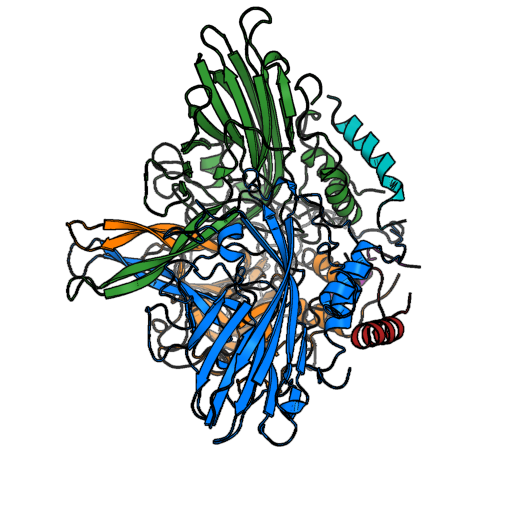.353 -67.730 142.625 1.00 24.33 251 GLU B N 1
ATOM 4954 C CA . GLU D 2 245 ? 188.756 -67.832 142.237 1.00 24.28 251 GLU B CA 1
ATOM 4955 C C . GLU D 2 245 ? 189.219 -69.269 142.356 1.00 22.02 251 GLU B C 1
ATOM 4956 O O . GLU D 2 245 ? 188.746 -70.010 143.214 1.00 22.07 251 GLU B O 1
ATOM 4962 N N . TRP D 2 246 ? 190.150 -69.658 141.493 1.00 19.83 252 TRP B N 1
ATOM 4963 C CA . TRP D 2 246 ? 190.702 -71.005 141.516 1.00 17.52 252 TRP B CA 1
ATOM 4964 C C . TRP D 2 246 ? 191.763 -71.069 142.608 1.00 17.94 252 TRP B C 1
ATOM 4965 O O . TRP D 2 246 ? 192.469 -70.090 142.851 1.00 17.37 252 TRP B O 1
ATOM 4976 N N . CYS D 2 247 ? 191.879 -72.218 143.263 1.00 18.77 253 CYS B N 1
ATOM 4977 C CA . CYS D 2 247 ? 192.864 -72.378 144.323 1.00 19.49 253 CYS B CA 1
ATOM 4978 C C . CYS D 2 247 ? 193.874 -73.472 144.028 1.00 20.12 253 CYS B C 1
ATOM 4979 O O . CYS D 2 247 ? 193.546 -74.500 143.423 1.00 20.39 253 CYS B O 1
ATOM 4982 N N . ASP D 2 248 ? 195.109 -73.235 144.460 1.00 20.60 254 ASP B N 1
ATOM 4983 C CA . ASP D 2 248 ? 196.190 -74.195 144.283 1.00 20.47 254 ASP B CA 1
ATOM 4984 C C . ASP D 2 248 ? 196.215 -75.060 145.531 1.00 17.86 254 ASP B C 1
ATOM 4985 O O . ASP D 2 248 ? 195.702 -74.664 146.576 1.00 16.64 254 ASP B O 1
ATOM 4990 N N . PHE D 2 249 ? 196.797 -76.244 145.427 1.00 15.78 255 PHE B N 1
ATOM 4991 C CA . PHE D 2 249 ? 196.863 -77.123 146.578 1.00 14.06 255 PHE B CA 1
ATOM 4992 C C . PHE D 2 249 ? 198.007 -76.734 147.490 1.00 13.90 255 PHE B C 1
ATOM 4993 O O . PHE D 2 249 ? 199.053 -76.273 147.032 1.00 14.11 255 PHE B O 1
ATOM 5001 N N . VAL D 2 250 ? 197.794 -76.894 148.788 1.00 13.53 256 VAL B N 1
ATOM 5002 C CA . VAL D 2 250 ? 198.842 -76.642 149.765 1.00 14.18 256 VAL B CA 1
ATOM 5003 C C . VAL D 2 250 ? 198.640 -77.772 150.773 1.00 14.33 256 VAL B C 1
ATOM 5004 O O . VAL D 2 250 ? 197.740 -77.739 151.620 1.00 13.32 256 VAL B O 1
ATOM 5008 N N . ARG D 2 251 ? 199.473 -78.800 150.599 1.00 15.14 257 ARG B N 1
ATOM 5009 C CA . ARG D 2 251 ? 199.474 -80.026 151.393 1.00 16.34 257 ARG B CA 1
ATOM 5010 C C . ARG D 2 251 ? 200.160 -79.826 152.735 1.00 17.23 257 ARG B C 1
ATOM 5011 O O . ARG D 2 251 ? 201.358 -79.539 152.797 1.00 18.30 257 ARG B O 1
ATOM 5019 N N . SER D 2 252 ? 199.403 -79.995 153.811 1.00 16.70 258 SER B N 1
ATOM 5020 C CA . SER D 2 252 ? 199.954 -79.799 155.135 1.00 17.91 258 SER B CA 1
ATOM 5021 C C . SER D 2 252 ? 199.268 -80.675 156.170 1.00 19.37 258 SER B C 1
ATOM 5022 O O . SER D 2 252 ? 198.168 -81.175 155.945 1.00 20.22 258 SER B O 1
ATOM 5025 N N . LEU D 2 253 ? 199.929 -80.865 157.306 1.00 20.38 259 LEU B N 1
ATOM 5026 C CA . LEU D 2 253 ? 199.368 -81.671 158.372 1.00 21.80 259 LEU B CA 1
ATOM 5027 C C . LEU D 2 253 ? 198.387 -80.809 159.157 1.00 22.27 259 LEU B C 1
ATOM 5028 O O . LEU D 2 253 ? 197.371 -81.300 159.654 1.00 22.40 259 LEU B O 1
ATOM 5033 N N . GLU D 2 254 ? 198.698 -79.521 159.274 1.00 22.62 260 GLU B N 1
ATOM 5034 C CA . GLU D 2 254 ? 197.814 -78.601 159.973 1.00 23.26 260 GLU B CA 1
ATOM 5035 C C . GLU D 2 254 ? 197.816 -77.200 159.364 1.00 22.13 260 GLU B C 1
ATOM 5036 O O . GLU D 2 254 ? 198.739 -76.820 158.647 1.00 21.44 260 GLU B O 1
ATOM 5042 N N . PHE D 2 255 ? 196.736 -76.465 159.614 1.00 21.39 261 PHE B N 1
ATOM 5043 C CA . PHE D 2 255 ? 196.581 -75.079 159.175 1.00 19.51 261 PHE B CA 1
ATOM 5044 C C . PHE D 2 255 ? 196.364 -74.424 160.534 1.00 19.79 261 PHE B C 1
ATOM 5045 O O . PHE D 2 255 ? 195.264 -74.477 161.086 1.00 19.66 261 PHE B O 1
ATOM 5053 N N . SER D 2 256 ? 197.416 -73.836 161.090 1.00 19.89 262 SER B N 1
ATOM 5054 C CA . SER D 2 256 ? 197.317 -73.236 162.409 1.00 20.83 262 SER B CA 1
ATOM 5055 C C . SER D 2 256 ? 197.751 -71.777 162.486 1.00 21.25 262 SER B C 1
ATOM 5056 O O . SER D 2 256 ? 198.212 -71.191 161.504 1.00 20.16 262 SER B O 1
ATOM 5059 N N . GLU D 2 257 ? 197.570 -71.191 163.666 1.00 22.14 263 GLU B N 1
ATOM 5060 C CA . GLU D 2 257 ? 197.954 -69.810 163.901 1.00 22.81 263 GLU B CA 1
ATOM 5061 C C . GLU D 2 257 ? 199.466 -69.732 164.061 1.00 23.41 263 GLU B C 1
ATOM 5062 O O . GLU D 2 257 ? 200.060 -68.671 163.864 1.00 24.40 263 GLU B O 1
ATOM 5068 N N . SER D 2 258 ? 200.076 -70.861 164.423 1.00 23.63 264 SER B N 1
ATOM 5069 C CA . SER D 2 258 ? 201.523 -70.950 164.640 1.00 23.51 264 SER B CA 1
ATOM 5070 C C . SER D 2 258 ? 202.216 -71.882 163.654 1.00 23.19 264 SER B C 1
ATOM 5071 O O . SER D 2 258 ? 201.611 -72.832 163.164 1.00 23.55 264 SER B O 1
ATOM 5074 N N . ASN D 2 259 ? 203.491 -71.620 163.378 1.00 23.20 265 ASN B N 1
ATOM 5075 C CA . ASN D 2 259 ? 204.253 -72.466 162.460 1.00 24.17 265 ASN B CA 1
ATOM 5076 C C . ASN D 2 259 ? 204.960 -73.584 163.233 1.00 23.83 265 ASN B C 1
ATOM 5077 O O . ASN D 2 259 ? 205.771 -74.330 162.683 1.00 23.81 265 ASN B O 1
ATOM 5082 N N . VAL D 2 260 ? 204.649 -73.687 164.517 1.00 23.39 266 VAL B N 1
ATOM 5083 C CA . VAL D 2 260 ? 205.229 -74.717 165.358 1.00 23.18 266 VAL B CA 1
ATOM 5084 C C . VAL D 2 260 ? 204.241 -75.855 165.490 1.00 25.76 266 VAL B C 1
ATOM 5085 O O . VAL D 2 260 ? 203.111 -75.665 165.958 1.00 26.53 266 VAL B O 1
ATOM 5089 N N . LEU D 2 261 ? 204.678 -77.041 165.085 1.00 27.92 267 LEU B N 1
ATOM 5090 C CA . LEU D 2 261 ? 203.838 -78.226 165.126 1.00 29.32 267 LEU B CA 1
ATOM 5091 C C . LEU D 2 261 ? 203.325 -78.567 166.517 1.00 30.06 267 LEU B C 1
ATOM 5092 O O . LEU D 2 261 ? 204.065 -78.507 167.498 1.00 30.72 267 LEU B O 1
ATOM 5097 N N . GLY D 2 262 ? 202.046 -78.917 166.592 1.00 31.04 268 GLY B N 1
ATOM 5098 C CA . GLY D 2 262 ? 201.450 -79.282 167.862 1.00 32.43 268 GLY B CA 1
ATOM 5099 C C . GLY D 2 262 ? 201.342 -78.208 168.934 1.00 33.58 268 GLY B C 1
ATOM 5100 O O . GLY D 2 262 ? 200.906 -78.513 170.044 1.00 34.63 268 GLY B O 1
ATOM 5101 N N . ALA D 2 263 ? 201.728 -76.969 168.628 1.00 34.11 269 ALA B N 1
ATOM 5102 C CA . ALA D 2 263 ? 201.641 -75.877 169.603 1.00 33.87 269 ALA B CA 1
ATOM 5103 C C . ALA D 2 263 ? 200.309 -75.983 170.346 1.00 34.36 269 ALA B C 1
ATOM 5104 O O . ALA D 2 263 ? 199.241 -75.871 169.749 1.00 34.91 269 ALA B O 1
ATOM 5106 N N . ALA D 2 264 ? 200.383 -76.205 171.654 1.00 35.42 270 ALA B N 1
ATOM 5107 C CA . ALA D 2 264 ? 199.194 -76.381 172.486 1.00 35.47 270 ALA B CA 1
ATOM 5108 C C . ALA D 2 264 ? 198.182 -75.242 172.467 1.00 35.68 270 ALA B C 1
ATOM 5109 O O . ALA D 2 264 ? 196.973 -75.478 172.455 1.00 36.29 270 ALA B O 1
ATOM 5111 N N . THR D 2 265 ? 198.670 -74.010 172.467 1.00 35.31 271 THR B N 1
ATOM 5112 C CA . THR D 2 265 ? 197.787 -72.851 172.474 1.00 35.17 271 THR B CA 1
ATOM 5113 C C . THR D 2 265 ? 197.332 -72.366 171.096 1.00 34.07 271 THR B C 1
ATOM 5114 O O . THR D 2 265 ? 196.442 -71.517 170.992 1.00 34.95 271 THR B O 1
ATOM 5118 N N . ALA D 2 266 ? 197.942 -72.887 170.040 1.00 31.27 272 ALA B N 1
ATOM 5119 C CA . ALA D 2 266 ? 197.565 -72.470 168.702 1.00 28.16 272 ALA B CA 1
ATOM 5120 C C . ALA D 2 266 ? 196.244 -73.094 168.283 1.00 27.08 272 ALA B C 1
ATOM 5121 O O . ALA D 2 266 ? 195.975 -74.268 168.556 1.00 27.52 272 ALA B O 1
ATOM 5123 N N . MET D 2 267 ? 195.404 -72.291 167.644 1.00 25.02 273 MET B N 1
ATOM 5124 C CA . MET D 2 267 ? 194.137 -72.784 167.141 1.00 22.73 273 MET B CA 1
ATOM 5125 C C . MET D 2 267 ? 194.519 -73.367 165.790 1.00 22.23 273 MET B C 1
ATOM 5126 O O . MET D 2 267 ? 195.359 -72.802 165.085 1.00 21.94 273 MET B O 1
ATOM 5131 N N . LYS D 2 268 ? 193.925 -74.493 165.418 1.00 21.09 274 LYS B N 1
ATOM 5132 C CA . LYS D 2 268 ? 194.304 -75.090 164.154 1.00 19.96 274 LYS B CA 1
ATOM 5133 C C . LYS D 2 268 ? 193.339 -76.100 163.598 1.00 19.65 274 LYS B C 1
ATOM 5134 O O . LYS D 2 268 ? 192.486 -76.646 164.306 1.00 19.67 274 LYS B O 1
ATOM 5140 N N . LEU D 2 269 ? 193.496 -76.336 162.303 1.00 18.40 275 LEU B N 1
ATOM 5141 C CA . LEU D 2 269 ? 192.720 -77.338 161.603 1.00 17.70 275 LEU B CA 1
ATOM 5142 C C . LEU D 2 269 ? 193.785 -78.419 161.516 1.00 17.72 275 LEU B C 1
ATOM 5143 O O . LEU D 2 269 ? 194.910 -78.157 161.085 1.00 17.12 275 LEU B O 1
ATOM 5148 N N . LEU D 2 270 ? 193.442 -79.627 161.936 1.00 17.34 276 LEU B N 1
ATOM 5149 C CA . LEU D 2 270 ? 194.422 -80.690 161.958 1.00 16.62 276 LEU B CA 1
ATOM 5150 C C . LEU D 2 270 ? 194.044 -81.964 161.233 1.00 17.00 276 LEU B C 1
ATOM 5151 O O . LEU D 2 270 ? 192.982 -82.533 161.487 1.00 17.96 276 LEU B O 1
ATOM 5156 N N . ALA D 2 271 ? 194.924 -82.411 160.338 1.00 16.89 277 ALA B N 1
ATOM 5157 C CA . ALA D 2 271 ? 194.699 -83.654 159.609 1.00 17.36 277 ALA B CA 1
ATOM 5158 C C . ALA D 2 271 ? 194.763 -84.767 160.655 1.00 18.41 277 ALA B C 1
ATOM 5159 O O . ALA D 2 271 ? 195.614 -84.754 161.554 1.00 19.14 277 ALA B O 1
ATOM 5161 N N . PRO D 2 272 ? 193.873 -85.758 160.545 1.00 18.53 278 PRO B N 1
ATOM 5162 C CA . PRO D 2 272 ? 193.871 -86.851 161.517 1.00 17.86 278 PRO B CA 1
ATOM 5163 C C . PRO D 2 272 ? 195.013 -87.842 161.317 1.00 18.26 278 PRO B C 1
ATOM 5164 O O . PRO D 2 272 ? 195.637 -87.886 160.254 1.00 18.66 278 PRO B O 1
ATOM 5168 N N . GLY D 2 273 ? 195.280 -88.631 162.354 1.00 18.27 279 GLY B N 1
ATOM 5169 C CA . GLY D 2 273 ? 196.324 -89.639 162.289 1.00 18.16 279 GLY B CA 1
ATOM 5170 C C . GLY D 2 273 ? 197.706 -89.167 161.882 1.00 18.63 279 GLY B C 1
ATOM 5171 O O . GLY D 2 273 ? 198.463 -89.914 161.258 1.00 18.92 279 GLY B O 1
ATOM 5172 N N . GLY D 2 274 ? 198.043 -87.933 162.237 1.00 18.52 280 GLY B N 1
ATOM 5173 C CA . GLY D 2 274 ? 199.348 -87.411 161.889 1.00 17.95 280 GLY B CA 1
ATOM 5174 C C . GLY D 2 274 ? 199.577 -87.328 160.396 1.00 18.83 280 GLY B C 1
ATOM 5175 O O . GLY D 2 274 ? 200.717 -87.355 159.952 1.00 19.63 280 GLY B O 1
ATOM 5176 N N . GLY D 2 275 ? 198.499 -87.231 159.619 1.00 19.77 281 GLY B N 1
ATOM 5177 C CA . GLY D 2 275 ? 198.624 -87.123 158.173 1.00 20.03 281 GLY B CA 1
ATOM 5178 C C . GLY D 2 275 ? 199.220 -88.348 157.514 1.00 20.25 281 GLY B C 1
ATOM 5179 O O . GLY D 2 275 ? 199.748 -88.293 156.402 1.00 20.40 281 GLY B O 1
ATOM 5180 N N . THR D 2 276 ? 199.124 -89.468 158.210 1.00 20.49 282 THR B N 1
ATOM 5181 C CA . THR D 2 276 ? 199.647 -90.726 157.720 1.00 20.68 282 THR B CA 1
ATOM 5182 C C . THR D 2 276 ? 198.962 -91.185 156.438 1.00 21.14 282 THR B C 1
ATOM 5183 O O . THR D 2 276 ? 199.608 -91.727 155.538 1.00 21.37 282 THR B O 1
ATOM 5187 N N . ASP D 2 277 ? 197.653 -90.963 156.358 1.00 21.61 283 ASP B N 1
ATOM 5188 C CA . ASP D 2 277 ? 196.878 -91.364 155.191 1.00 21.79 283 ASP B CA 1
ATOM 5189 C C . ASP D 2 277 ? 196.139 -90.203 154.562 1.00 20.98 283 ASP B C 1
ATOM 5190 O O . ASP D 2 277 ? 195.917 -90.188 153.350 1.00 21.97 283 ASP B O 1
ATOM 5195 N N . THR D 2 278 ? 195.749 -89.235 155.384 1.00 18.89 284 THR B N 1
ATOM 5196 C CA . THR D 2 278 ? 195.028 -88.078 154.883 1.00 16.72 284 THR B CA 1
ATOM 5197 C C . THR D 2 278 ? 195.574 -86.792 155.459 1.00 15.96 284 THR B C 1
ATOM 5198 O O . THR D 2 278 ? 195.620 -86.625 156.674 1.00 16.82 284 THR B O 1
ATOM 5202 N N . THR D 2 279 ? 195.978 -85.884 154.578 1.00 15.54 285 THR B N 1
ATOM 5203 C CA . THR D 2 279 ? 196.507 -84.587 154.993 1.00 15.40 285 THR B CA 1
ATOM 5204 C C . THR D 2 279 ? 195.653 -83.450 154.433 1.00 15.07 285 THR B C 1
ATOM 5205 O O . THR D 2 279 ? 194.839 -83.655 153.530 1.00 15.09 285 THR B O 1
ATOM 5209 N N . LEU D 2 280 ? 195.840 -82.253 154.978 1.00 14.45 286 LEU B N 1
ATOM 5210 C CA . LEU D 2 280 ? 195.110 -81.082 154.508 1.00 14.05 286 LEU B CA 1
ATOM 5211 C C . LEU D 2 280 ? 195.562 -80.781 153.065 1.00 14.71 286 LEU B C 1
ATOM 5212 O O . LEU D 2 280 ? 196.758 -80.756 152.760 1.00 14.78 286 LEU B O 1
ATOM 5217 N N . THR D 2 281 ? 194.597 -80.552 152.184 1.00 15.01 287 THR B N 1
ATOM 5218 C CA . THR D 2 281 ? 194.875 -80.309 150.772 1.00 15.13 287 THR B CA 1
ATOM 5219 C C . THR D 2 281 ? 194.938 -78.837 150.344 1.00 16.22 287 THR B C 1
ATOM 5220 O O . THR D 2 281 ? 195.588 -78.494 149.345 1.00 15.78 287 THR B O 1
ATOM 5224 N N . GLY D 2 282 ? 194.252 -77.978 151.093 1.00 16.11 288 GLY B N 1
ATOM 5225 C CA . GLY D 2 282 ? 194.234 -76.560 150.782 1.00 16.00 288 GLY B CA 1
ATOM 5226 C C . GLY D 2 282 ? 192.959 -75.920 151.299 1.00 16.59 288 GLY B C 1
ATOM 5227 O O . GLY D 2 282 ? 192.159 -76.593 151.952 1.00 18.20 288 GLY B O 1
ATOM 5228 N N . LEU D 2 283 ? 192.761 -74.634 151.015 1.00 15.19 289 LEU B N 1
ATOM 5229 C CA . LEU D 2 283 ? 191.565 -73.931 151.471 1.00 14.25 289 LEU B CA 1
ATOM 5230 C C . LEU D 2 283 ? 190.801 -73.268 150.327 1.00 15.03 289 LEU B C 1
ATOM 5231 O O . LEU D 2 283 ? 191.355 -72.442 149.598 1.00 15.78 289 LEU B O 1
ATOM 5236 N N . GLY D 2 284 ? 189.521 -73.615 150.195 1.00 15.09 290 GLY B N 1
ATOM 5237 C CA . GLY D 2 284 ? 188.684 -73.073 149.130 1.00 15.68 290 GLY B CA 1
ATOM 5238 C C . GLY D 2 284 ? 188.219 -71.620 149.190 1.00 15.78 290 GLY B C 1
ATOM 5239 O O . GLY D 2 284 ? 188.503 -70.888 150.142 1.00 16.28 290 GLY B O 1
ATOM 5240 N N . ASN D 2 285 ? 187.464 -71.222 148.166 1.00 15.57 291 ASN B N 1
ATOM 5241 C CA . ASN D 2 285 ? 186.953 -69.856 148.013 1.00 15.63 291 ASN B CA 1
ATOM 5242 C C . ASN D 2 285 ? 185.667 -69.493 148.755 1.00 16.13 291 ASN B C 1
ATOM 5243 O O . ASN D 2 285 ? 185.250 -68.339 148.730 1.00 16.45 291 ASN B O 1
ATOM 5248 N N . VAL D 2 286 ? 185.023 -70.458 149.397 1.00 16.06 292 VAL B N 1
ATOM 5249 C CA . VAL D 2 286 ? 183.792 -70.162 150.115 1.00 15.71 292 VAL B CA 1
ATOM 5250 C C . VAL D 2 286 ? 184.063 -69.984 151.608 1.00 17.15 292 VAL B C 1
ATOM 5251 O O . VAL D 2 286 ? 185.109 -70.404 152.110 1.00 18.59 292 VAL B O 1
ATOM 5255 N N . ASN D 2 287 ? 183.135 -69.351 152.321 1.00 17.80 293 ASN B N 1
ATOM 5256 C CA . ASN D 2 287 ? 183.329 -69.162 153.753 1.00 18.09 293 ASN B CA 1
ATOM 5257 C C . ASN D 2 287 ? 183.137 -70.485 154.485 1.00 18.47 293 ASN B C 1
ATOM 5258 O O . ASN D 2 287 ? 182.759 -71.498 153.886 1.00 18.42 293 ASN B O 1
ATOM 5263 N N . THR D 2 288 ? 183.392 -70.467 155.786 1.00 17.89 294 THR B N 1
ATOM 5264 C CA . THR D 2 288 ? 183.294 -71.663 156.599 1.00 16.54 294 THR B CA 1
ATOM 5265 C C . THR D 2 288 ? 182.097 -71.671 157.532 1.00 16.45 294 THR B C 1
ATOM 5266 O O . THR D 2 288 ? 181.771 -70.664 158.161 1.00 17.11 294 THR B O 1
ATOM 5270 N N . LEU D 2 289 ? 181.455 -72.829 157.621 1.00 15.41 295 LEU B N 1
ATOM 5271 C CA . LEU D 2 289 ? 180.285 -73.011 158.461 1.00 14.32 295 LEU B CA 1
ATOM 5272 C C . LEU D 2 289 ? 180.672 -73.498 159.858 1.00 14.97 295 LEU B C 1
ATOM 5273 O O . LEU D 2 289 ? 181.429 -74.460 159.998 1.00 16.45 295 LEU B O 1
ATOM 5278 N N . VAL D 2 290 ? 180.147 -72.838 160.887 1.00 14.02 296 VAL B N 1
ATOM 5279 C CA . VAL D 2 290 ? 180.441 -73.210 162.271 1.00 13.15 296 VAL B CA 1
ATOM 5280 C C . VAL D 2 290 ? 179.194 -73.701 163.008 1.00 14.50 296 VAL B C 1
ATOM 5281 O O . VAL D 2 290 ? 178.178 -73.005 163.054 1.00 15.34 296 VAL B O 1
ATOM 5285 N N . TYR D 2 291 ? 179.276 -74.896 163.584 1.00 14.96 297 TYR B N 1
ATOM 5286 C CA . TYR D 2 291 ? 178.157 -75.466 164.328 1.00 15.77 297 TYR B CA 1
ATOM 5287 C C . TYR D 2 291 ? 178.603 -75.800 165.743 1.00 16.09 297 TYR B C 1
ATOM 5288 O O . TYR D 2 291 ? 179.399 -76.719 165.933 1.00 17.55 297 TYR B O 1
ATOM 5297 N N . LYS D 2 292 ? 178.098 -75.066 166.731 1.00 15.08 298 LYS B N 1
ATOM 5298 C CA . LYS D 2 292 ? 178.454 -75.323 168.124 1.00 14.75 298 LYS B CA 1
ATOM 5299 C C . LYS D 2 292 ? 177.299 -76.049 168.806 1.00 15.81 298 LYS B C 1
ATOM 5300 O O . LYS D 2 292 ? 176.225 -75.472 168.994 1.00 17.09 298 LYS B O 1
ATOM 5306 N N . ILE D 2 293 ? 177.512 -77.312 169.168 1.00 15.44 299 ILE B N 1
ATOM 5307 C CA . ILE D 2 293 ? 176.468 -78.091 169.829 1.00 15.53 299 ILE B CA 1
ATOM 5308 C C . ILE D 2 293 ? 176.777 -78.294 171.307 1.00 17.09 299 ILE B C 1
ATOM 5309 O O . ILE D 2 293 ? 177.772 -78.934 171.667 1.00 18.46 299 ILE B O 1
ATOM 5314 N N . SER D 2 294 ? 175.905 -77.755 172.154 1.00 17.87 300 SER B N 1
ATOM 5315 C CA . SER D 2 294 ? 176.050 -77.842 173.603 1.00 19.47 300 SER B CA 1
ATOM 5316 C C . SER D 2 294 ? 175.229 -78.987 174.198 1.00 20.85 300 SER B C 1
ATOM 5317 O O . SER D 2 294 ? 174.006 -79.011 174.061 1.00 21.05 300 SER B O 1
ATOM 5320 N N . THR D 2 295 ? 175.905 -79.921 174.872 1.00 21.63 301 THR B N 1
ATOM 5321 C CA . THR D 2 295 ? 175.247 -81.086 175.479 1.00 21.20 301 THR B CA 1
ATOM 5322 C C . THR D 2 295 ? 175.551 -81.202 176.968 1.00 21.67 301 THR B C 1
ATOM 5323 O O . THR D 2 295 ? 176.709 -81.235 177.359 1.00 23.09 301 THR B O 1
ATOM 5327 N N . PRO D 2 296 ? 174.518 -81.251 177.823 1.00 21.98 302 PRO B N 1
ATOM 5328 C CA . PRO D 2 296 ? 174.754 -81.372 179.267 1.00 22.66 302 PRO B CA 1
ATOM 5329 C C . PRO D 2 296 ? 174.893 -82.834 179.710 1.00 23.80 302 PRO B C 1
ATOM 5330 O O . PRO D 2 296 ? 174.556 -83.752 178.955 1.00 23.74 302 PRO B O 1
ATOM 5334 N N . THR D 2 297 ? 175.400 -83.061 180.920 1.00 24.86 303 THR B N 1
ATOM 5335 C CA . THR D 2 297 ? 175.513 -84.439 181.408 1.00 25.52 303 THR B CA 1
ATOM 5336 C C . THR D 2 297 ? 174.077 -84.933 181.555 1.00 24.70 303 THR B C 1
ATOM 5337 O O . THR D 2 297 ? 173.203 -84.192 182.008 1.00 24.77 303 THR B O 1
ATOM 5341 N N . GLY D 2 298 ? 173.830 -86.170 181.145 1.00 24.02 304 GLY B N 1
ATOM 5342 C CA . GLY D 2 298 ? 172.498 -86.725 181.264 1.00 22.90 304 GLY B CA 1
ATOM 5343 C C . GLY D 2 298 ? 171.672 -86.665 180.001 1.00 23.34 304 GLY B C 1
ATOM 5344 O O . GLY D 2 298 ? 170.658 -87.354 179.882 1.00 25.22 304 GLY B O 1
ATOM 5345 N N . ALA D 2 299 ? 172.091 -85.850 179.046 1.00 22.98 305 ALA B N 1
ATOM 5346 C CA . ALA D 2 299 ? 171.340 -85.730 177.805 1.00 22.01 305 ALA B CA 1
ATOM 5347 C C . ALA D 2 299 ? 171.896 -86.654 176.742 1.00 21.79 305 ALA B C 1
ATOM 5348 O O . ALA D 2 299 ? 173.080 -86.992 176.764 1.00 23.77 305 ALA B O 1
ATOM 5350 N N . VAL D 2 300 ? 171.039 -87.088 175.825 1.00 20.02 306 VAL B N 1
ATOM 5351 C CA . VAL D 2 300 ? 171.507 -87.911 174.720 1.00 18.62 306 VAL B CA 1
ATOM 5352 C C . VAL D 2 300 ? 171.113 -87.182 173.426 1.00 18.92 306 VAL B C 1
ATOM 5353 O O . VAL D 2 300 ? 169.948 -87.173 173.004 1.00 18.93 306 VAL B O 1
ATOM 5357 N N . ASN D 2 301 ? 172.118 -86.521 172.851 1.00 18.15 307 ASN B N 1
ATOM 5358 C CA . ASN D 2 301 ? 171.993 -85.750 171.623 1.00 17.29 307 ASN B CA 1
ATOM 5359 C C . ASN D 2 301 ? 172.671 -86.503 170.496 1.00 17.24 307 ASN B C 1
ATOM 5360 O O . ASN D 2 301 ? 173.902 -86.553 170.418 1.00 17.75 307 ASN B O 1
ATOM 5365 N N . THR D 2 302 ? 171.869 -87.096 169.627 1.00 16.67 308 THR B N 1
ATOM 5366 C CA . THR D 2 302 ? 172.413 -87.821 168.496 1.00 16.37 308 THR B CA 1
ATOM 5367 C C . THR D 2 302 ? 171.810 -87.223 167.249 1.00 16.29 308 THR B C 1
ATOM 5368 O O . THR D 2 302 ? 170.748 -86.600 167.300 1.00 17.23 308 THR B O 1
ATOM 5372 N N . ALA D 2 303 ? 172.486 -87.397 166.125 1.00 15.13 309 ALA B N 1
ATOM 5373 C CA . ALA D 2 303 ? 171.972 -86.840 164.895 1.00 15.12 309 ALA B CA 1
ATOM 5374 C C . ALA D 2 303 ? 172.721 -87.387 163.709 1.00 15.93 309 ALA B C 1
ATOM 5375 O O . ALA D 2 303 ? 173.763 -88.032 163.851 1.00 16.81 309 ALA B O 1
ATOM 5377 N N . ILE D 2 304 ? 172.161 -87.155 162.531 1.00 15.59 310 ILE B N 1
ATOM 5378 C CA . ILE D 2 304 ? 172.826 -87.556 161.317 1.00 15.22 310 ILE B CA 1
ATOM 5379 C C . ILE D 2 304 ? 173.369 -86.229 160.805 1.00 15.30 310 ILE B C 1
ATOM 5380 O O . ILE D 2 304 ? 172.674 -85.213 160.808 1.00 15.51 310 ILE B O 1
ATOM 5385 N N . LEU D 2 305 ? 174.631 -86.236 160.409 1.00 14.92 311 LEU B N 1
ATOM 5386 C CA . LEU D 2 305 ? 175.276 -85.036 159.930 1.00 14.52 311 LEU B CA 1
ATOM 5387 C C . LEU D 2 305 ? 175.533 -85.127 158.435 1.00 14.90 311 LEU B C 1
ATOM 5388 O O . LEU D 2 305 ? 176.165 -86.070 157.966 1.00 16.87 311 LEU B O 1
ATOM 5393 N N . ARG D 2 306 ? 175.036 -84.149 157.686 1.00 14.34 312 ARG B N 1
ATOM 5394 C CA . ARG D 2 306 ? 175.234 -84.133 156.248 1.00 14.51 312 ARG B CA 1
ATOM 5395 C C . ARG D 2 306 ? 176.089 -82.950 155.847 1.00 16.08 312 ARG B C 1
ATOM 5396 O O . ARG D 2 306 ? 175.825 -81.807 156.223 1.00 17.29 312 ARG B O 1
ATOM 5404 N N . THR D 2 307 ? 177.125 -83.244 155.075 1.00 17.50 313 THR B N 1
ATOM 5405 C CA . THR D 2 307 ? 178.047 -82.236 154.596 1.00 18.03 313 THR B CA 1
ATOM 5406 C C . THR D 2 307 ? 178.079 -82.349 153.086 1.00 18.75 313 THR B C 1
ATOM 5407 O O . THR D 2 307 ? 178.441 -83.393 152.548 1.00 20.65 313 THR B O 1
ATOM 5411 N N . TRP D 2 308 ? 177.686 -81.281 152.404 1.00 18.51 314 TRP B N 1
ATOM 5412 C CA . TRP D 2 308 ? 177.668 -81.268 150.947 1.00 18.16 314 TRP B CA 1
ATOM 5413 C C . TRP D 2 308 ? 178.763 -80.376 150.412 1.00 19.10 314 TRP B C 1
ATOM 5414 O O . TRP D 2 308 ? 179.202 -79.443 151.077 1.00 19.30 314 TRP B O 1
ATOM 5425 N N . ASN D 2 309 ? 179.180 -80.653 149.188 1.00 20.70 315 ASN B N 1
ATOM 5426 C CA . ASN D 2 309 ? 180.147 -79.805 148.519 1.00 22.45 315 ASN B CA 1
ATOM 5427 C C . ASN D 2 309 ? 180.267 -80.138 147.037 1.00 22.21 315 ASN B C 1
ATOM 5428 O O . ASN D 2 309 ? 180.205 -81.300 146.627 1.00 22.16 315 ASN B O 1
ATOM 5433 N N . CYS D 2 310 ? 180.357 -79.091 146.230 1.00 21.34 316 CYS B N 1
ATOM 5434 C CA . CYS D 2 310 ? 180.506 -79.251 144.800 1.00 21.29 316 CYS B CA 1
ATOM 5435 C C . CYS D 2 310 ? 181.827 -78.594 144.462 1.00 19.92 316 CYS B C 1
ATOM 5436 O O . CYS D 2 310 ? 182.006 -77.400 144.691 1.00 19.61 316 CYS B O 1
ATOM 5439 N N . ILE D 2 311 ? 182.757 -79.374 143.925 1.00 18.22 317 ILE B N 1
ATOM 5440 C CA . ILE D 2 311 ? 184.067 -78.840 143.603 1.00 16.79 317 ILE B CA 1
ATOM 5441 C C . ILE D 2 311 ? 184.469 -79.035 142.157 1.00 17.08 317 ILE B C 1
ATOM 5442 O O . ILE D 2 311 ? 184.376 -80.137 141.617 1.00 16.66 317 ILE B O 1
ATOM 5447 N N . GLU D 2 312 ? 184.910 -77.949 141.534 1.00 17.27 318 GLU B N 1
ATOM 5448 C CA . GLU D 2 312 ? 185.370 -77.996 140.157 1.00 18.06 318 GLU B CA 1
ATOM 5449 C C . GLU D 2 312 ? 186.884 -78.177 140.277 1.00 16.89 318 GLU B C 1
ATOM 5450 O O . GLU D 2 312 ? 187.541 -77.431 141.009 1.00 16.54 318 GLU B O 1
ATOM 5456 N N . LEU D 2 313 ? 187.435 -79.172 139.588 1.00 15.69 319 LEU B N 1
ATOM 5457 C CA . LEU D 2 313 ? 188.874 -79.417 139.646 1.00 14.34 319 LEU B CA 1
ATOM 5458 C C . LEU D 2 313 ? 189.509 -79.631 138.281 1.00 14.53 319 LEU B C 1
ATOM 5459 O O . LEU D 2 313 ? 188.890 -80.192 137.376 1.00 14.45 319 LEU B O 1
ATOM 5464 N N . GLN D 2 314 ? 190.745 -79.164 138.132 1.00 15.39 320 GLN B N 1
ATOM 5465 C CA . GLN D 2 314 ? 191.492 -79.355 136.891 1.00 16.65 320 GLN B CA 1
ATOM 5466 C C . GLN D 2 314 ? 192.179 -80.704 137.122 1.00 17.40 320 GLN B C 1
ATOM 5467 O O . GLN D 2 314 ? 193.044 -80.841 137.992 1.00 17.49 320 GLN B O 1
ATOM 5473 N N . PRO D 2 315 ? 191.810 -81.716 136.324 1.00 17.66 321 PRO B N 1
ATOM 5474 C CA . PRO D 2 315 ? 192.374 -83.050 136.477 1.00 19.14 321 PRO B CA 1
ATOM 5475 C C . PRO D 2 315 ? 193.681 -83.406 135.798 1.00 20.81 321 PRO B C 1
ATOM 5476 O O . PRO D 2 315 ? 194.065 -82.809 134.781 1.00 22.39 321 PRO B O 1
ATOM 5480 N N . TYR D 2 316 ? 194.347 -84.401 136.389 1.00 20.78 322 TYR B N 1
ATOM 5481 C CA . TYR D 2 316 ? 195.580 -84.947 135.850 1.00 20.35 322 TYR B CA 1
ATOM 5482 C C . TYR D 2 316 ? 195.008 -85.774 134.712 1.00 20.52 322 TYR B C 1
ATOM 5483 O O . TYR D 2 316 ? 193.985 -86.442 134.887 1.00 21.17 322 TYR B O 1
ATOM 5492 N N . THR D 2 317 ? 195.652 -85.730 133.555 1.00 19.56 323 THR B N 1
ATOM 5493 C CA . THR D 2 317 ? 195.175 -86.459 132.393 1.00 19.68 323 THR B CA 1
ATOM 5494 C C . THR D 2 317 ? 195.363 -87.977 132.456 1.00 20.63 323 THR B C 1
ATOM 5495 O O . THR D 2 317 ? 194.866 -88.707 131.593 1.00 20.70 323 THR B O 1
ATOM 5499 N N . ASP D 2 318 ? 196.059 -88.464 133.477 1.00 21.04 324 ASP B N 1
ATOM 5500 C CA . ASP D 2 318 ? 196.305 -89.894 133.573 1.00 21.06 324 ASP B CA 1
ATOM 5501 C C . ASP D 2 318 ? 195.516 -90.661 134.632 1.00 21.17 324 ASP B C 1
ATOM 5502 O O . ASP D 2 318 ? 195.568 -91.884 134.653 1.00 22.13 324 ASP B O 1
ATOM 5507 N N . SER D 2 319 ? 194.785 -89.971 135.503 1.00 21.40 325 SER B N 1
ATOM 5508 C CA . SER D 2 319 ? 194.015 -90.665 136.536 1.00 21.37 325 SER B CA 1
ATOM 5509 C C . SER D 2 319 ? 192.906 -91.507 135.930 1.00 21.46 325 SER B C 1
ATOM 5510 O O . SER D 2 319 ? 192.502 -91.294 134.788 1.00 21.85 325 SER B O 1
ATOM 5513 N N . ALA D 2 320 ? 192.424 -92.479 136.696 1.00 22.57 326 ALA B N 1
ATOM 5514 C CA . ALA D 2 320 ? 191.344 -93.347 136.231 1.00 22.97 326 ALA B CA 1
ATOM 5515 C C . ALA D 2 320 ? 190.035 -92.576 136.321 1.00 22.99 326 ALA B C 1
ATOM 5516 O O . ALA D 2 320 ? 188.979 -93.069 135.927 1.00 23.96 326 ALA B O 1
ATOM 5518 N N . LEU D 2 321 ? 190.124 -91.360 136.853 1.00 21.48 327 LEU B N 1
ATOM 5519 C CA . LEU D 2 321 ? 188.969 -90.495 137.004 1.00 19.49 327 LEU B CA 1
ATOM 5520 C C . LEU D 2 321 ? 188.773 -89.626 135.765 1.00 18.77 327 LEU B C 1
ATOM 5521 O O . LEU D 2 321 ? 187.672 -89.153 135.491 1.00 19.09 327 LEU B O 1
ATOM 5526 N N . PHE D 2 322 ? 189.848 -89.426 135.015 1.00 17.30 328 PHE B N 1
ATOM 5527 C CA . PHE D 2 322 ? 189.798 -88.599 133.822 1.00 16.05 328 PHE B CA 1
ATOM 5528 C C . PHE D 2 322 ? 188.672 -88.954 132.861 1.00 16.85 328 PHE B C 1
ATOM 5529 O O . PHE D 2 322 ? 188.146 -88.081 132.168 1.00 17.68 328 PHE B O 1
ATOM 5537 N N . GLN D 2 323 ? 188.302 -90.231 132.816 1.00 17.03 329 GLN B N 1
ATOM 5538 C CA . GLN D 2 323 ? 187.234 -90.691 131.926 1.00 16.27 329 GLN B CA 1
ATOM 5539 C C . GLN D 2 323 ? 185.898 -89.998 132.187 1.00 16.09 329 GLN B C 1
ATOM 5540 O O . GLN D 2 323 ? 184.970 -90.110 131.385 1.00 16.35 329 GLN B O 1
ATOM 5546 N N . PHE D 2 324 ? 185.802 -89.291 133.308 1.00 15.33 330 PHE B N 1
ATOM 5547 C CA . PHE D 2 324 ? 184.577 -88.590 133.664 1.00 15.74 330 PHE B CA 1
ATOM 5548 C C . PHE D 2 324 ? 184.682 -87.086 133.471 1.00 16.85 330 PHE B C 1
ATOM 5549 O O . PHE D 2 324 ? 183.697 -86.372 133.626 1.00 17.15 330 PHE B O 1
ATOM 5557 N N . SER D 2 325 ? 185.873 -86.601 133.138 1.00 17.64 331 SER B N 1
ATOM 5558 C CA . SER D 2 325 ? 186.069 -85.172 132.924 1.00 16.74 331 SER B CA 1
ATOM 5559 C C . SER D 2 325 ? 185.436 -84.745 131.604 1.00 17.40 331 SER B C 1
ATOM 5560 O O . SER D 2 325 ? 185.286 -85.545 130.678 1.00 19.07 331 SER B O 1
ATOM 5563 N N . GLY D 2 326 ? 185.068 -83.475 131.526 1.00 17.19 332 GLY B N 1
ATOM 5564 C CA . GLY D 2 326 ? 184.456 -82.944 130.323 1.00 17.66 332 GLY B CA 1
ATOM 5565 C C . GLY D 2 326 ? 184.533 -81.433 130.387 1.00 17.93 332 GLY B C 1
ATOM 5566 O O . GLY D 2 326 ? 185.277 -80.890 131.212 1.00 18.10 332 GLY B O 1
ATOM 5567 N N . VAL D 2 327 ? 183.773 -80.742 129.542 1.00 17.27 333 VAL B N 1
ATOM 5568 C CA . VAL D 2 327 ? 183.820 -79.286 129.562 1.00 16.03 333 VAL B CA 1
ATOM 5569 C C . VAL D 2 327 ? 182.807 -78.721 130.556 1.00 16.14 333 VAL B C 1
ATOM 5570 O O . VAL D 2 327 ? 181.670 -79.200 130.640 1.00 16.09 333 VAL B O 1
ATOM 5574 N N . SER D 2 328 ? 183.255 -77.722 131.324 1.00 15.91 334 SER B N 1
ATOM 5575 C CA . SER D 2 328 ? 182.441 -77.069 132.340 1.00 16.24 334 SER B CA 1
ATOM 5576 C C . SER D 2 328 ? 181.265 -76.327 131.717 1.00 17.32 334 SER B C 1
ATOM 5577 O O . SER D 2 328 ? 181.254 -76.055 130.510 1.00 17.46 334 SER B O 1
ATOM 5580 N N . PRO D 2 329 ? 180.257 -75.983 132.538 1.00 17.73 335 PRO B N 1
ATOM 5581 C CA . PRO D 2 329 ? 179.066 -75.279 132.056 1.00 17.70 335 PRO B CA 1
ATOM 5582 C C . PRO D 2 329 ? 179.296 -73.993 131.278 1.00 18.76 335 PRO B C 1
ATOM 5583 O O . PRO D 2 329 ? 180.236 -73.235 131.548 1.00 19.50 335 PRO B O 1
ATOM 5587 N N . PRO D 2 330 ? 178.440 -73.747 130.271 1.00 19.49 336 PRO B N 1
ATOM 5588 C CA . PRO D 2 330 ? 178.529 -72.545 129.437 1.00 19.38 336 PRO B CA 1
ATOM 5589 C C . PRO D 2 330 ? 178.141 -71.299 130.231 1.00 20.28 336 PRO B C 1
ATOM 5590 O O . PRO D 2 330 ? 177.315 -71.349 131.153 1.00 21.27 336 PRO B O 1
ATOM 5594 N N . PHE D 2 331 ? 178.764 -70.192 129.854 1.00 20.23 337 PHE B N 1
ATOM 5595 C CA . PHE D 2 331 ? 178.574 -68.886 130.465 1.00 19.66 337 PHE B CA 1
ATOM 5596 C C . PHE D 2 331 ? 177.117 -68.446 130.634 1.00 20.87 337 PHE B C 1
ATOM 5597 O O . PHE D 2 331 ? 176.353 -68.394 129.667 1.00 22.10 337 PHE B O 1
ATOM 5605 N N . ASP D 2 332 ? 176.741 -68.132 131.871 1.00 20.34 338 ASP B N 1
ATOM 5606 C CA . ASP D 2 332 ? 175.399 -67.657 132.182 1.00 19.05 338 ASP B CA 1
ATOM 5607 C C . ASP D 2 332 ? 175.563 -66.512 133.176 1.00 18.84 338 ASP B C 1
ATOM 5608 O O . ASP D 2 332 ? 175.480 -66.701 134.393 1.00 18.40 338 ASP B O 1
ATOM 5613 N N . PRO D 2 333 ? 175.791 -65.297 132.658 1.00 18.37 339 PRO B N 1
ATOM 5614 C CA . PRO D 2 333 ? 175.982 -64.098 133.480 1.00 17.64 339 PRO B CA 1
ATOM 5615 C C . PRO D 2 333 ? 174.815 -63.797 134.404 1.00 17.24 339 PRO B C 1
ATOM 5616 O O . PRO D 2 333 ? 175.008 -63.273 135.503 1.00 17.36 339 PRO B O 1
ATOM 5620 N N . LEU D 2 334 ? 173.608 -64.130 133.960 1.00 15.89 340 LEU B N 1
ATOM 5621 C CA . LEU D 2 334 ? 172.426 -63.887 134.767 1.00 15.20 340 LEU B CA 1
ATOM 5622 C C . LEU D 2 334 ? 172.472 -64.742 136.019 1.00 15.29 340 LEU B C 1
ATOM 5623 O O . LEU D 2 334 ? 172.255 -64.249 137.123 1.00 15.67 340 LEU B O 1
ATOM 5628 N N . ALA D 2 335 ? 172.758 -66.028 135.843 1.00 15.54 341 ALA B N 1
ATOM 5629 C CA . ALA D 2 335 ? 172.839 -66.950 136.968 1.00 15.14 341 ALA B CA 1
ATOM 5630 C C . ALA D 2 335 ? 173.883 -66.458 137.968 1.00 15.78 341 ALA B C 1
ATOM 5631 O O . ALA D 2 335 ? 173.661 -66.483 139.177 1.00 15.88 341 ALA B O 1
ATOM 5633 N N . LEU D 2 336 ? 175.021 -66.000 137.460 1.00 16.56 342 LEU B N 1
ATOM 5634 C CA . LEU D 2 336 ? 176.083 -65.518 138.328 1.00 17.94 342 LEU B CA 1
ATOM 5635 C C . LEU D 2 336 ? 175.636 -64.315 139.137 1.00 20.15 342 LEU B C 1
ATOM 5636 O O . LEU D 2 336 ? 175.810 -64.284 140.358 1.00 21.05 342 LEU B O 1
ATOM 5641 N N . GLU D 2 337 ? 175.061 -63.325 138.460 1.00 21.80 343 GLU B N 1
ATOM 5642 C CA . GLU D 2 337 ? 174.585 -62.130 139.141 1.00 23.44 343 GLU B CA 1
ATOM 5643 C C . GLU D 2 337 ? 173.587 -62.530 140.217 1.00 22.39 343 GLU B C 1
ATOM 5644 O O . GLU D 2 337 ? 173.641 -62.042 141.345 1.00 23.27 343 GLU B O 1
ATOM 5650 N N . CYS D 2 338 ? 172.676 -63.429 139.868 1.00 20.44 344 CYS B N 1
ATOM 5651 C CA . CYS D 2 338 ? 171.671 -63.881 140.815 1.00 19.75 344 CYS B CA 1
ATOM 5652 C C . CYS D 2 338 ? 172.297 -64.517 142.029 1.00 18.33 344 CYS B C 1
ATOM 5653 O O . CYS D 2 338 ? 171.928 -64.215 143.157 1.00 18.26 344 CYS B O 1
ATOM 5656 N N . TYR D 2 339 ? 173.244 -65.412 141.787 1.00 17.54 345 TYR B N 1
ATOM 5657 C CA . TYR D 2 339 ? 173.915 -66.104 142.868 1.00 15.79 345 TYR B CA 1
ATOM 5658 C C . TYR D 2 339 ? 174.499 -65.117 143.872 1.00 14.73 345 TYR B C 1
ATOM 5659 O O . TYR D 2 339 ? 174.210 -65.182 145.069 1.00 13.06 345 TYR B O 1
ATOM 5668 N N . HIS D 2 340 ? 175.322 -64.202 143.378 1.00 14.22 346 HIS B N 1
ATOM 5669 C CA . HIS D 2 340 ? 175.967 -63.231 144.245 1.00 15.61 346 HIS B CA 1
ATOM 5670 C C . HIS D 2 340 ? 174.984 -62.319 144.926 1.00 16.30 346 HIS B C 1
ATOM 5671 O O . HIS D 2 340 ? 175.246 -61.787 146.004 1.00 16.89 346 HIS B O 1
ATOM 5678 N N . ASN D 2 341 ? 173.840 -62.137 144.296 1.00 17.27 347 ASN B N 1
ATOM 5679 C CA . ASN D 2 341 ? 172.834 -61.293 144.883 1.00 18.55 347 ASN B CA 1
ATOM 5680 C C . ASN D 2 341 ? 172.145 -62.037 146.030 1.00 18.02 347 ASN B C 1
ATOM 5681 O O . ASN D 2 341 ? 172.056 -61.538 147.147 1.00 18.56 347 ASN B O 1
ATOM 5686 N N . LEU D 2 342 ? 171.689 -63.248 145.745 1.00 17.11 348 LEU B N 1
ATOM 5687 C CA . LEU D 2 342 ? 170.993 -64.062 146.722 1.00 17.11 348 LEU B CA 1
ATOM 5688 C C . LEU D 2 342 ? 171.765 -64.526 147.949 1.00 17.62 348 LEU B C 1
ATOM 5689 O O . LEU D 2 342 ? 171.206 -64.554 149.038 1.00 18.32 348 LEU B O 1
ATOM 5694 N N . LYS D 2 343 ? 173.032 -64.896 147.789 1.00 18.40 349 LYS B N 1
ATOM 5695 C CA . LYS D 2 343 ? 173.817 -65.412 148.917 1.00 19.38 349 LYS B CA 1
ATOM 5696 C C . LYS D 2 343 ? 173.674 -64.642 150.232 1.00 20.66 349 LYS B C 1
ATOM 5697 O O . LYS D 2 343 ? 173.509 -65.229 151.308 1.00 21.11 349 LYS B O 1
ATOM 5703 N N . MET D 2 344 ? 173.713 -63.323 150.137 1.00 21.95 350 MET B N 1
ATOM 5704 C CA . MET D 2 344 ? 173.608 -62.460 151.303 1.00 22.96 350 MET B CA 1
ATOM 5705 C C . MET D 2 344 ? 172.155 -62.273 151.797 1.00 23.07 350 MET B C 1
ATOM 5706 O O . MET D 2 344 ? 171.919 -61.691 152.860 1.00 23.05 350 MET B O 1
ATOM 5711 N N . ARG D 2 345 ? 171.191 -62.784 151.036 1.00 22.48 351 ARG B N 1
ATOM 5712 C CA . ARG D 2 345 ? 169.778 -62.616 151.360 1.00 21.77 351 ARG B CA 1
ATOM 5713 C C . ARG D 2 345 ? 169.037 -63.708 152.113 1.00 22.68 351 ARG B C 1
ATOM 5714 O O . ARG D 2 345 ? 167.809 -63.694 152.146 1.00 23.93 351 ARG B O 1
ATOM 5722 N N . PHE D 2 346 ? 169.734 -64.664 152.707 1.00 22.85 352 PHE B N 1
ATOM 5723 C CA . PHE D 2 346 ? 169.012 -65.696 153.439 1.00 22.38 352 PHE B CA 1
ATOM 5724 C C . PHE D 2 346 ? 169.528 -65.770 154.850 1.00 22.15 352 PHE B C 1
ATOM 5725 O O . PHE D 2 346 ? 170.666 -65.374 155.127 1.00 24.79 352 PHE B O 1
ATOM 5733 N N . PRO D 2 347 ? 168.704 -66.283 155.769 1.00 20.00 353 PRO B N 1
ATOM 5734 C CA . PRO D 2 347 ? 169.123 -66.394 157.168 1.00 19.23 353 PRO B CA 1
ATOM 5735 C C . PRO D 2 347 ? 170.453 -67.134 157.318 1.00 18.98 353 PRO B C 1
ATOM 5736 O O . PRO D 2 347 ? 170.819 -67.965 156.476 1.00 19.64 353 PRO B O 1
ATOM 5740 N N . VAL D 2 348 ? 171.182 -66.814 158.382 1.00 18.10 354 VAL B N 1
ATOM 5741 C CA . VAL D 2 348 ? 172.463 -67.456 158.632 1.00 17.31 354 VAL B CA 1
ATOM 5742 C C . VAL D 2 348 ? 172.258 -68.965 158.641 1.00 18.04 354 VAL B C 1
ATOM 5743 O O . VAL D 2 348 ? 173.106 -69.720 158.173 1.00 18.63 354 VAL B O 1
ATOM 5747 N N . ALA D 2 349 ? 171.120 -69.398 159.173 1.00 18.22 355 ALA B N 1
ATOM 5748 C CA . ALA D 2 349 ? 170.785 -70.812 159.227 1.00 18.80 355 ALA B CA 1
ATOM 5749 C C . ALA D 2 349 ? 169.309 -70.928 159.542 1.00 19.95 355 ALA B C 1
ATOM 5750 O O . ALA D 2 349 ? 168.677 -69.960 159.966 1.00 20.12 355 ALA B O 1
ATOM 5752 N N . VAL D 2 350 ? 168.758 -72.115 159.331 1.00 21.65 356 VAL B N 1
ATOM 5753 C CA . VAL D 2 350 ? 167.348 -72.356 159.594 1.00 22.79 356 VAL B CA 1
ATOM 5754 C C . VAL D 2 350 ? 167.207 -73.718 160.247 1.00 25.75 356 VAL B C 1
ATOM 5755 O O . VAL D 2 350 ? 168.136 -74.521 160.217 1.00 26.14 356 VAL B O 1
ATOM 5759 N N . SER D 2 351 ? 166.052 -73.966 160.853 1.00 29.78 357 SER B N 1
ATOM 5760 C CA . SER D 2 351 ? 165.788 -75.241 161.497 1.00 33.04 357 SER B CA 1
ATOM 5761 C C . SER D 2 351 ? 166.044 -76.312 160.437 1.00 35.47 357 SER B C 1
ATOM 5762 O O . SER D 2 351 ? 165.787 -76.091 159.260 1.00 34.00 357 SER B O 1
ATOM 5765 N N . SER D 2 352 ? 166.571 -77.460 160.845 1.00 40.44 358 SER B N 1
ATOM 5766 C CA . SER D 2 352 ? 166.883 -78.525 159.896 1.00 45.88 358 SER B CA 1
ATOM 5767 C C . SER D 2 352 ? 165.640 -79.135 159.283 1.00 50.34 358 SER B C 1
ATOM 5768 O O . SER D 2 352 ? 165.696 -79.745 158.220 1.00 50.21 358 SER B O 1
ATOM 5771 N N . ARG D 2 353 ? 164.512 -78.982 159.957 1.00 57.40 359 ARG B N 1
ATOM 5772 C CA . ARG D 2 353 ? 163.261 -79.503 159.425 1.00 65.14 359 ARG B CA 1
ATOM 5773 C C . ARG D 2 353 ? 162.600 -78.449 158.492 1.00 69.75 359 ARG B C 1
ATOM 5774 O O . ARG D 2 353 ? 161.372 -78.387 158.357 1.00 69.73 359 ARG B O 1
ATOM 5782 N N . GLU D 2 354 ? 163.452 -77.632 157.857 1.00 75.22 360 GLU B N 1
ATOM 5783 C CA . GLU D 2 354 ? 163.064 -76.563 156.915 1.00 79.01 360 GLU B CA 1
ATOM 5784 C C . GLU D 2 354 ? 163.938 -76.642 155.643 1.00 81.46 360 GLU B C 1
ATOM 5785 O O . GLU D 2 354 ? 163.741 -75.871 154.694 1.00 81.85 360 GLU B O 1
ATOM 5791 N N . ASN D 2 355 ? 164.904 -77.572 155.665 1.00 83.77 361 ASN B N 1
ATOM 5792 C CA . ASN D 2 355 ? 165.871 -77.858 154.585 1.00 84.42 361 ASN B CA 1
ATOM 5793 C C . ASN D 2 355 ? 165.884 -76.931 153.374 1.00 84.45 361 ASN B C 1
ATOM 5794 O O . ASN D 2 355 ? 166.233 -75.748 153.558 1.00 84.46 361 ASN B O 1
ATOM 5800 N N . SER E 3 1 ? 157.809 -75.201 150.283 1.00 66.73 362 SER E N 1
ATOM 5801 C CA . SER E 3 1 ? 158.235 -75.681 151.638 1.00 66.93 362 SER E CA 1
ATOM 5802 C C . SER E 3 1 ? 159.757 -75.917 151.732 1.00 64.92 362 SER E C 1
ATOM 5803 O O . SER E 3 1 ? 160.403 -75.557 152.729 1.00 65.30 362 SER E O 1
ATOM 5806 N N . LYS E 3 2 ? 160.330 -76.529 150.701 1.00 60.52 363 LYS E N 1
ATOM 5807 C CA . LYS E 3 2 ? 161.759 -76.772 150.699 1.00 55.38 363 LYS E CA 1
ATOM 5808 C C . LYS E 3 2 ? 162.451 -75.415 150.575 1.00 53.07 363 LYS E C 1
ATOM 5809 O O . LYS E 3 2 ? 161.828 -74.423 150.193 1.00 52.34 363 LYS E O 1
ATOM 5815 N N . PHE E 3 3 ? 163.733 -75.367 150.914 1.00 50.28 364 PHE E N 1
ATOM 5816 C CA . PHE E 3 3 ? 164.500 -74.132 150.820 1.00 47.77 364 PHE E CA 1
ATOM 5817 C C . PHE E 3 3 ? 164.369 -73.528 149.420 1.00 45.33 364 PHE E C 1
ATOM 5818 O O . PHE E 3 3 ? 164.235 -72.312 149.265 1.00 45.02 364 PHE E O 1
ATOM 5826 N N . TRP E 3 4 ? 164.408 -74.388 148.406 1.00 42.20 365 TRP E N 1
ATOM 5827 C CA . TRP E 3 4 ? 164.309 -73.950 147.022 1.00 39.77 365 TRP E CA 1
ATOM 5828 C C . TRP E 3 4 ? 163.101 -73.064 146.778 1.00 40.58 365 TRP E C 1
ATOM 5829 O O . TRP E 3 4 ? 163.194 -72.049 146.088 1.00 40.14 365 TRP E O 1
ATOM 5840 N N . GLU E 3 5 ? 161.959 -73.470 147.321 1.00 41.72 366 GLU E N 1
ATOM 5841 C CA . GLU E 3 5 ? 160.737 -72.696 147.175 1.00 42.23 366 GLU E CA 1
ATOM 5842 C C . GLU E 3 5 ? 161.043 -71.271 147.631 1.00 40.19 366 GLU E C 1
ATOM 5843 O O . GLU E 3 5 ? 160.684 -70.303 146.963 1.00 38.89 366 GLU E O 1
ATOM 5849 N N . GLY E 3 6 ? 161.723 -71.164 148.770 1.00 38.60 367 GLY E N 1
ATOM 5850 C CA . GLY E 3 6 ? 162.088 -69.869 149.312 1.00 36.75 367 GLY E CA 1
ATOM 5851 C C . GLY E 3 6 ? 163.042 -69.124 148.401 1.00 35.75 367 GLY E C 1
ATOM 5852 O O . GLY E 3 6 ? 162.891 -67.923 148.170 1.00 36.08 367 GLY E O 1
ATOM 5853 N N . VAL E 3 7 ? 164.036 -69.839 147.885 1.00 34.21 368 VAL E N 1
ATOM 5854 C CA . VAL E 3 7 ? 165.013 -69.244 146.980 1.00 32.67 368 VAL E CA 1
ATOM 5855 C C . VAL E 3 7 ? 164.298 -68.690 145.756 1.00 31.95 368 VAL E C 1
ATOM 5856 O O . VAL E 3 7 ? 164.580 -67.587 145.305 1.00 30.88 368 VAL E O 1
ATOM 5860 N N . LEU E 3 8 ? 163.372 -69.480 145.227 1.00 31.85 369 LEU E N 1
ATOM 5861 C CA . LEU E 3 8 ? 162.600 -69.101 144.057 1.00 32.47 369 LEU E CA 1
ATOM 5862 C C . LEU E 3 8 ? 161.872 -67.792 144.289 1.00 34.28 369 LEU E C 1
ATOM 5863 O O . LEU E 3 8 ? 161.828 -66.932 143.409 1.00 34.15 369 LEU E O 1
ATOM 5868 N N . ARG E 3 9 ? 161.291 -67.660 145.478 1.00 36.57 370 ARG E N 1
ATOM 5869 C CA . ARG E 3 9 ? 160.562 -66.459 145.865 1.00 39.38 370 ARG E CA 1
ATOM 5870 C C . ARG E 3 9 ? 161.421 -65.230 145.598 1.00 39.55 370 ARG E C 1
ATOM 5871 O O . ARG E 3 9 ? 161.043 -64.344 144.830 1.00 39.91 370 ARG E O 1
ATOM 5879 N N . VAL E 3 10 ? 162.584 -65.193 146.242 1.00 39.39 371 VAL E N 1
ATOM 5880 C CA . VAL E 3 10 ? 163.527 -64.094 146.095 1.00 38.96 371 VAL E CA 1
ATOM 5881 C C . VAL E 3 10 ? 164.112 -64.028 144.685 1.00 40.07 371 VAL E C 1
ATOM 5882 O O . VAL E 3 10 ? 164.294 -62.953 144.131 1.00 39.68 371 VAL E O 1
ATOM 5886 N N . LEU E 3 11 ? 164.411 -65.188 144.114 1.00 42.39 372 LEU E N 1
ATOM 5887 C CA . LEU E 3 11 ? 164.988 -65.269 142.777 1.00 44.64 372 LEU E CA 1
ATOM 5888 C C . LEU E 3 11 ? 164.150 -64.524 141.753 1.00 47.29 372 LEU E C 1
ATOM 5889 O O . LEU E 3 11 ? 164.642 -64.125 140.695 1.00 47.33 372 LEU E O 1
ATOM 5894 N N . ASN E 3 12 ? 162.880 -64.327 142.066 1.00 51.01 373 ASN E N 1
ATOM 5895 C CA . ASN E 3 12 ? 162.012 -63.651 141.128 1.00 55.44 373 ASN E CA 1
ATOM 5896 C C . ASN E 3 12 ? 161.946 -62.149 141.334 1.00 57.11 373 ASN E C 1
ATOM 5897 O O . ASN E 3 12 ? 161.566 -61.413 140.427 1.00 58.31 373 ASN E O 1
ATOM 5902 N N . GLN E 3 13 ? 162.340 -61.687 142.515 1.00 58.73 374 GLN E N 1
ATOM 5903 C CA . GLN E 3 13 ? 162.366 -60.257 142.781 1.00 60.68 374 GLN E CA 1
ATOM 5904 C C . GLN E 3 13 ? 163.637 -59.678 142.149 1.00 62.50 374 GLN E C 1
ATOM 5905 O O . GLN E 3 13 ? 163.756 -58.470 141.957 1.00 62.71 374 GLN E O 1
ATOM 5911 N N . ILE E 3 14 ? 164.589 -60.553 141.836 1.00 64.88 375 ILE E N 1
ATOM 5912 C CA . ILE E 3 14 ? 165.842 -60.142 141.213 1.00 66.83 375 ILE E CA 1
ATOM 5913 C C . ILE E 3 14 ? 165.567 -59.889 139.730 1.00 69.00 375 ILE E C 1
ATOM 5914 O O . ILE E 3 14 ? 164.975 -60.727 139.042 1.00 68.85 375 ILE E O 1
ATOM 5919 N N . SER E 3 15 ? 166.012 -58.730 139.249 1.00 72.31 376 SER E N 1
ATOM 5920 C CA . SER E 3 15 ? 165.789 -58.310 137.864 1.00 74.72 376 SER E CA 1
ATOM 5921 C C . SER E 3 15 ? 166.928 -58.531 136.859 1.00 75.73 376 SER E C 1
ATOM 5922 O O . SER E 3 15 ? 166.679 -58.899 135.705 1.00 76.17 376 SER E O 1
ATOM 5925 N N . GLY E 3 16 ? 168.167 -58.304 137.287 1.00 76.04 377 GLY E N 1
ATOM 5926 C CA . GLY E 3 16 ? 169.294 -58.457 136.383 1.00 76.17 377 GLY E CA 1
ATOM 5927 C C . GLY E 3 16 ? 170.005 -57.121 136.291 1.00 76.65 377 GLY E C 1
ATOM 5928 O O . GLY E 3 16 ? 169.680 -56.207 137.054 1.00 77.41 377 GLY E O 1
ATOM 5929 N N . THR E 3 17 ? 170.951 -56.981 135.363 1.00 76.20 378 THR E N 1
ATOM 5930 C CA . THR E 3 17 ? 171.695 -55.725 135.245 1.00 75.74 378 THR E CA 1
ATOM 5931 C C . THR E 3 17 ? 172.047 -55.305 133.814 1.00 76.65 378 THR E C 1
ATOM 5932 O O . THR E 3 17 ? 172.262 -54.120 133.547 1.00 76.23 378 THR E O 1
ATOM 5936 N N . LEU E 3 18 ? 172.100 -56.268 132.898 1.00 77.55 379 LEU E N 1
ATOM 5937 C CA . LEU E 3 18 ? 172.455 -55.967 131.514 1.00 78.43 379 LEU E CA 1
ATOM 5938 C C . LEU E 3 18 ? 171.462 -56.461 130.465 1.00 79.32 379 LEU E C 1
ATOM 5939 O O . LEU E 3 18 ? 170.634 -57.337 130.727 1.00 79.39 379 LEU E O 1
ATOM 5944 N N . SER E 3 19 ? 171.573 -55.886 129.270 1.00 80.39 380 SER E N 1
ATOM 5945 C CA . SER E 3 19 ? 170.726 -56.230 128.132 1.00 81.13 380 SER E CA 1
ATOM 5946 C C . SER E 3 19 ? 171.462 -55.855 126.845 1.00 82.00 380 SER E C 1
ATOM 5947 O O . SER E 3 19 ? 172.120 -54.816 126.782 1.00 82.17 380 SER E O 1
ATOM 5950 N N . VAL E 3 20 ? 171.355 -56.704 125.827 1.00 82.99 381 VAL E N 1
ATOM 5951 C CA . VAL E 3 20 ? 172.016 -56.460 124.544 1.00 83.96 381 VAL E CA 1
ATOM 5952 C C . VAL E 3 20 ? 170.989 -56.168 123.441 1.00 84.74 381 VAL E C 1
ATOM 5953 O O . VAL E 3 20 ? 169.780 -56.262 123.672 1.00 84.63 381 VAL E O 1
ATOM 5957 N N . ILE E 3 21 ? 171.476 -55.808 122.251 1.00 85.68 382 ILE E N 1
ATOM 5958 C CA . ILE E 3 21 ? 170.610 -55.511 121.102 1.00 85.80 382 ILE E CA 1
ATOM 5959 C C . ILE E 3 21 ? 171.178 -56.064 119.784 1.00 85.91 382 ILE E C 1
ATOM 5960 O O . ILE E 3 21 ? 172.257 -55.594 119.359 1.00 86.01 382 ILE E O 1
ATOM 5965 N N . PRO E 3 22 ? 170.537 -56.961 119.188 1.00 84.76 383 PRO E N 1
ATOM 5966 N N . ARG F 2 45 ? 173.047 -42.263 136.074 1.00 46.33 51 ARG C N 1
ATOM 5967 C CA . ARG F 2 45 ? 173.106 -43.674 135.599 1.00 46.20 51 ARG C CA 1
ATOM 5968 C C . ARG F 2 45 ? 174.016 -44.533 136.485 1.00 43.73 51 ARG C C 1
ATOM 5969 O O . ARG F 2 45 ? 174.119 -45.749 136.299 1.00 44.84 51 ARG C O 1
ATOM 5977 N N . LEU F 2 46 ? 174.676 -43.898 137.448 1.00 39.24 52 LEU C N 1
ATOM 5978 C CA . LEU F 2 46 ? 175.568 -44.604 138.360 1.00 34.57 52 LEU C CA 1
ATOM 5979 C C . LEU F 2 46 ? 174.861 -44.811 139.692 1.00 33.05 52 LEU C C 1
ATOM 5980 O O . LEU F 2 46 ? 174.147 -43.928 140.152 1.00 33.28 52 LEU C O 1
ATOM 5985 N N . THR F 2 47 ? 175.047 -45.968 140.319 1.00 31.45 53 THR C N 1
ATOM 5986 C CA . THR F 2 47 ? 174.402 -46.209 141.604 1.00 29.75 53 THR C CA 1
ATOM 5987 C C . THR F 2 47 ? 174.998 -45.280 142.648 1.00 30.64 53 THR C C 1
ATOM 5988 O O . THR F 2 47 ? 176.044 -44.674 142.427 1.00 31.29 53 THR C O 1
ATOM 5992 N N . ASP F 2 48 ? 174.325 -45.161 143.782 1.00 31.96 54 ASP C N 1
ATOM 5993 C CA . ASP F 2 48 ? 174.792 -44.302 144.857 1.00 34.25 54 ASP C CA 1
ATOM 5994 C C . ASP F 2 48 ? 176.209 -44.661 145.266 1.00 32.39 54 ASP C C 1
ATOM 5995 O O . ASP F 2 48 ? 177.107 -43.816 145.264 1.00 31.57 54 ASP C O 1
ATOM 6000 N N . ALA F 2 49 ? 176.388 -45.928 145.624 1.00 30.40 55 ALA C N 1
ATOM 6001 C CA . ALA F 2 49 ? 177.676 -46.452 146.049 1.00 27.15 55 ALA C CA 1
ATOM 6002 C C . ALA F 2 49 ? 178.698 -46.360 144.926 1.00 25.31 55 ALA C C 1
ATOM 6003 O O . ALA F 2 49 ? 179.876 -46.112 145.171 1.00 25.90 55 ALA C O 1
ATOM 6005 N N . GLY F 2 50 ? 178.241 -46.569 143.696 1.00 23.39 56 GLY C N 1
ATOM 6006 C CA . GLY F 2 50 ? 179.134 -46.501 142.556 1.00 21.92 56 GLY C CA 1
ATOM 6007 C C . GLY F 2 50 ? 179.770 -45.131 142.465 1.00 21.37 56 GLY C C 1
ATOM 6008 O O . GLY F 2 50 ? 180.980 -44.995 142.251 1.00 21.50 56 GLY C O 1
ATOM 6009 N N . LEU F 2 51 ? 178.949 -44.100 142.625 1.00 19.66 57 LEU C N 1
ATOM 6010 C CA . LEU F 2 51 ? 179.457 -42.746 142.565 1.00 17.80 57 LEU C CA 1
ATOM 6011 C C . LEU F 2 51 ? 180.385 -42.466 143.746 1.00 17.30 57 LEU C C 1
ATOM 6012 O O . LEU F 2 51 ? 181.451 -41.873 143.577 1.00 17.16 57 LEU C O 1
ATOM 6017 N N . ALA F 2 52 ? 179.974 -42.892 144.938 1.00 16.47 58 ALA C N 1
ATOM 6018 C CA . ALA F 2 52 ? 180.772 -42.705 146.147 1.00 16.18 58 ALA C CA 1
ATOM 6019 C C . ALA F 2 52 ? 182.127 -43.400 145.977 1.00 17.30 58 ALA C C 1
ATOM 6020 O O . ALA F 2 52 ? 183.174 -42.895 146.403 1.00 16.34 58 ALA C O 1
ATOM 6022 N N . PHE F 2 53 ? 182.080 -44.570 145.346 1.00 17.85 59 PHE C N 1
ATOM 6023 C CA . PHE F 2 53 ? 183.254 -45.386 145.080 1.00 17.51 59 PHE C CA 1
ATOM 6024 C C . PHE F 2 53 ? 184.255 -44.595 144.248 1.00 17.53 59 PHE C C 1
ATOM 6025 O O . PHE F 2 53 ? 185.452 -44.594 144.532 1.00 18.29 59 PHE C O 1
ATOM 6033 N N . LEU F 2 54 ? 183.751 -43.916 143.226 1.00 17.64 60 LEU C N 1
ATOM 6034 C CA . LEU F 2 54 ? 184.586 -43.109 142.352 1.00 17.89 60 LEU C CA 1
ATOM 6035 C C . LEU F 2 54 ? 185.157 -41.912 143.104 1.00 18.19 60 LEU C C 1
ATOM 6036 O O . LEU F 2 54 ? 186.321 -41.557 142.932 1.00 18.48 60 LEU C O 1
ATOM 6041 N N . LYS F 2 55 ? 184.330 -41.288 143.937 1.00 18.41 61 LYS C N 1
ATOM 6042 C CA . LYS F 2 55 ? 184.755 -40.129 144.717 1.00 18.77 61 LYS C CA 1
ATOM 6043 C C . LYS F 2 55 ? 185.921 -40.491 145.619 1.00 19.68 61 LYS C C 1
ATOM 6044 O O . LYS F 2 55 ? 186.951 -39.817 145.626 1.00 19.63 61 LYS C O 1
ATOM 6050 N N . CYS F 2 56 ? 185.736 -41.559 146.388 1.00 20.66 62 CYS C N 1
ATOM 6051 C CA . CYS F 2 56 ? 186.746 -42.044 147.319 1.00 21.97 62 CYS C CA 1
ATOM 6052 C C . CYS F 2 56 ? 188.042 -42.386 146.592 1.00 21.26 62 CYS C C 1
ATOM 6053 O O . CYS F 2 56 ? 189.135 -42.015 147.025 1.00 21.65 62 CYS C O 1
ATOM 6056 N N . ALA F 2 57 ? 187.906 -43.086 145.475 1.00 20.61 63 ALA C N 1
ATOM 6057 C CA . ALA F 2 57 ? 189.049 -43.493 144.680 1.00 19.72 63 ALA C CA 1
ATOM 6058 C C . ALA F 2 57 ? 189.900 -42.339 144.161 1.00 20.42 63 ALA C C 1
ATOM 6059 O O . ALA F 2 57 ? 191.106 -42.316 144.379 1.00 21.76 63 ALA C O 1
ATOM 6061 N N . PHE F 2 58 ? 189.281 -41.369 143.495 1.00 20.38 64 PHE C N 1
ATOM 6062 C CA . PHE F 2 58 ? 190.039 -40.265 142.914 1.00 20.61 64 PHE C CA 1
ATOM 6063 C C . PHE F 2 58 ? 190.127 -38.917 143.633 1.00 21.92 64 PHE C C 1
ATOM 6064 O O . PHE F 2 58 ? 191.167 -38.263 143.573 1.00 22.72 64 PHE C O 1
ATOM 6072 N N . ALA F 2 59 ? 189.058 -38.482 144.293 1.00 22.48 65 ALA C N 1
ATOM 6073 C CA . ALA F 2 59 ? 189.079 -37.169 144.937 1.00 22.16 65 ALA C CA 1
ATOM 6074 C C . ALA F 2 59 ? 188.958 -37.145 146.454 1.00 22.75 65 ALA C C 1
ATOM 6075 O O . ALA F 2 59 ? 188.333 -36.247 147.011 1.00 22.86 65 ALA C O 1
ATOM 6077 N N . ALA F 2 60 ? 189.582 -38.108 147.121 1.00 23.19 66 ALA C N 1
ATOM 6078 C CA . ALA F 2 60 ? 189.533 -38.198 148.579 1.00 23.02 66 ALA C CA 1
ATOM 6079 C C . ALA F 2 60 ? 189.595 -36.877 149.378 1.00 22.65 66 ALA C C 1
ATOM 6080 O O . ALA F 2 60 ? 188.818 -36.675 150.319 1.00 22.25 66 ALA C O 1
ATOM 6082 N N . PRO F 2 61 ? 190.526 -35.970 149.024 1.00 22.25 67 PRO C N 1
ATOM 6083 C CA . PRO F 2 61 ? 190.655 -34.694 149.741 1.00 22.35 67 PRO C CA 1
ATOM 6084 C C . PRO F 2 61 ? 189.535 -33.673 149.582 1.00 22.98 67 PRO C C 1
ATOM 6085 O O . PRO F 2 61 ? 189.437 -32.728 150.361 1.00 23.94 67 PRO C O 1
ATOM 6089 N N . ASP F 2 62 ? 188.687 -33.864 148.583 1.00 23.84 68 ASP C N 1
ATOM 6090 C CA . ASP F 2 62 ? 187.605 -32.924 148.321 1.00 23.81 68 ASP C CA 1
ATOM 6091 C C . ASP F 2 62 ? 186.428 -32.946 149.294 1.00 22.79 68 ASP C C 1
ATOM 6092 O O . ASP F 2 62 ? 185.713 -31.956 149.421 1.00 22.30 68 ASP C O 1
ATOM 6097 N N . PHE F 2 63 ? 186.237 -34.055 149.997 1.00 22.05 69 PHE C N 1
ATOM 6098 C CA . PHE F 2 63 ? 185.097 -34.180 150.896 1.00 21.06 69 PHE C CA 1
ATOM 6099 C C . PHE F 2 63 ? 185.349 -34.066 152.386 1.00 20.88 69 PHE C C 1
ATOM 6100 O O . PHE F 2 63 ? 186.422 -34.396 152.881 1.00 22.90 69 PHE C O 1
ATOM 6108 N N . SER F 2 64 ? 184.334 -33.588 153.095 1.00 19.99 70 SER C N 1
ATOM 6109 C CA . SER F 2 64 ? 184.407 -33.426 154.535 1.00 19.27 70 SER C CA 1
ATOM 6110 C C . SER F 2 64 ? 184.248 -34.800 155.183 1.00 19.69 70 SER C C 1
ATOM 6111 O O . SER F 2 64 ? 185.085 -35.220 155.978 1.00 20.69 70 SER C O 1
ATOM 6114 N N . VAL F 2 65 ? 183.171 -35.496 154.843 1.00 19.81 71 VAL C N 1
ATOM 6115 C CA . VAL F 2 65 ? 182.929 -36.839 155.367 1.00 20.51 71 VAL C CA 1
ATOM 6116 C C . VAL F 2 65 ? 183.236 -37.798 154.211 1.00 22.71 71 VAL C C 1
ATOM 6117 O O . VAL F 2 65 ? 182.762 -37.583 153.097 1.00 23.06 71 VAL C O 1
ATOM 6121 N N . ASP F 2 66 ? 184.023 -38.846 154.446 1.00 24.82 72 ASP C N 1
ATOM 6122 C CA . ASP F 2 66 ? 184.330 -39.742 153.340 1.00 27.63 72 ASP C CA 1
ATOM 6123 C C . ASP F 2 66 ? 183.135 -40.513 152.808 1.00 27.91 72 ASP C C 1
ATOM 6124 O O . ASP F 2 66 ? 182.484 -41.256 153.540 1.00 27.99 72 ASP C O 1
ATOM 6129 N N . PRO F 2 67 ? 182.853 -40.363 151.504 1.00 28.21 73 PRO C N 1
ATOM 6130 C CA . PRO F 2 67 ? 181.733 -41.029 150.834 1.00 28.52 73 PRO C CA 1
ATOM 6131 C C . PRO F 2 67 ? 181.935 -42.514 150.539 1.00 29.41 73 PRO C C 1
ATOM 6132 O O . PRO F 2 67 ? 180.965 -43.244 150.357 1.00 29.89 73 PRO C O 1
ATOM 6136 N N . GLY F 2 68 ? 183.188 -42.954 150.489 1.00 30.15 74 GLY C N 1
ATOM 6137 C CA . GLY F 2 68 ? 183.478 -44.350 150.198 1.00 31.24 74 GLY C CA 1
ATOM 6138 C C . GLY F 2 68 ? 182.627 -45.390 150.914 1.00 31.80 74 GLY C C 1
ATOM 6139 O O . GLY F 2 68 ? 182.361 -45.276 152.111 1.00 31.40 74 GLY C O 1
ATOM 6140 N N . LYS F 2 69 ? 182.205 -46.413 150.171 1.00 32.55 75 LYS C N 1
ATOM 6141 C CA . LYS F 2 69 ? 181.388 -47.495 150.716 1.00 32.38 75 LYS C CA 1
ATOM 6142 C C . LYS F 2 69 ? 181.977 -48.857 150.359 1.00 31.55 75 LYS C C 1
ATOM 6143 O O . LYS F 2 69 ? 181.496 -49.894 150.820 1.00 32.31 75 LYS C O 1
ATOM 6149 N N . GLY F 2 70 ? 183.017 -48.851 149.532 1.00 29.47 76 GLY C N 1
ATOM 6150 C CA . GLY F 2 70 ? 183.629 -50.097 149.120 1.00 25.89 76 GLY C CA 1
ATOM 6151 C C . GLY F 2 70 ? 183.480 -50.314 147.626 1.00 23.62 76 GLY C C 1
ATOM 6152 O O . GLY F 2 70 ? 182.925 -49.476 146.915 1.00 23.46 76 GLY C O 1
ATOM 6153 N N . ILE F 2 71 ? 183.976 -51.443 147.143 1.00 21.60 77 ILE C N 1
ATOM 6154 C CA . ILE F 2 71 ? 183.901 -51.750 145.725 1.00 19.75 77 ILE C CA 1
ATOM 6155 C C . ILE F 2 71 ? 182.551 -52.367 145.361 1.00 20.29 77 ILE C C 1
ATOM 6156 O O . ILE F 2 71 ? 182.151 -53.399 145.920 1.00 20.15 77 ILE C O 1
ATOM 6161 N N . PRO F 2 72 ? 181.834 -51.732 144.413 1.00 20.37 78 PRO C N 1
ATOM 6162 C CA . PRO F 2 72 ? 180.518 -52.146 143.919 1.00 21.09 78 PRO C CA 1
ATOM 6163 C C . PRO F 2 72 ? 180.558 -53.263 142.884 1.00 21.93 78 PRO C C 1
ATOM 6164 O O . PRO F 2 72 ? 179.969 -53.143 141.804 1.00 22.17 78 PRO C O 1
ATOM 6168 N N . ASP F 2 73 ? 181.260 -54.342 143.201 1.00 21.83 79 ASP C N 1
ATOM 6169 C CA . ASP F 2 73 ? 181.319 -55.462 142.282 1.00 22.24 79 ASP C CA 1
ATOM 6170 C C . ASP F 2 73 ? 180.432 -56.590 142.796 1.00 22.27 79 ASP C C 1
ATOM 6171 O O . ASP F 2 73 ? 179.541 -56.366 143.622 1.00 21.41 79 ASP C O 1
ATOM 6176 N N . ASN F 2 74 ? 180.675 -57.804 142.319 1.00 22.69 80 ASN C N 1
ATOM 6177 C CA . ASN F 2 74 ? 179.853 -58.933 142.720 1.00 22.95 80 ASN C CA 1
ATOM 6178 C C . ASN F 2 74 ? 180.177 -59.569 144.066 1.00 22.03 80 ASN C C 1
ATOM 6179 O O . ASN F 2 74 ? 179.605 -60.606 144.401 1.00 22.03 80 ASN C O 1
ATOM 6184 N N . PHE F 2 75 ? 181.071 -58.961 144.843 1.00 20.59 81 PHE C N 1
ATOM 6185 C CA . PHE F 2 75 ? 181.416 -59.525 146.142 1.00 20.22 81 PHE C CA 1
ATOM 6186 C C . PHE F 2 75 ? 180.179 -59.648 147.020 1.00 21.39 81 PHE C C 1
ATOM 6187 O O . PHE F 2 75 ? 179.903 -60.716 147.565 1.00 21.61 81 PHE C O 1
ATOM 6195 N N . HIS F 2 76 ? 179.452 -58.545 147.174 1.00 23.18 82 HIS C N 1
ATOM 6196 C CA . HIS F 2 76 ? 178.210 -58.537 147.940 1.00 24.46 82 HIS C CA 1
ATOM 6197 C C . HIS F 2 76 ? 178.295 -59.401 149.201 1.00 24.14 82 HIS C C 1
ATOM 6198 O O . HIS F 2 76 ? 177.485 -60.317 149.395 1.00 24.53 82 HIS C O 1
ATOM 6205 N N . GLY F 2 77 ? 179.265 -59.110 150.062 1.00 22.46 83 GLY C N 1
ATOM 6206 C CA . GLY F 2 77 ? 179.412 -59.908 151.264 1.00 21.07 83 GLY C CA 1
ATOM 6207 C C . GLY F 2 77 ? 179.741 -59.131 152.517 1.00 20.49 83 GLY C C 1
ATOM 6208 O O . GLY F 2 77 ? 179.748 -57.903 152.511 1.00 21.08 83 GLY C O 1
ATOM 6209 N N . ARG F 2 78 ? 180.021 -59.857 153.596 1.00 20.02 84 ARG C N 1
ATOM 6210 C CA . ARG F 2 78 ? 180.348 -59.253 154.884 1.00 18.81 84 ARG C CA 1
ATOM 6211 C C . ARG F 2 78 ? 181.730 -58.628 154.816 1.00 19.10 84 ARG C C 1
ATOM 6212 O O . ARG F 2 78 ? 182.736 -59.335 154.685 1.00 20.39 84 ARG C O 1
ATOM 6220 N N . THR F 2 79 ? 181.770 -57.299 154.872 1.00 18.41 85 THR C N 1
ATOM 6221 C CA . THR F 2 79 ? 183.029 -56.567 154.834 1.00 18.72 85 THR C CA 1
ATOM 6222 C C . THR F 2 79 ? 183.061 -55.461 155.871 1.00 18.81 85 THR C C 1
ATOM 6223 O O . THR F 2 79 ? 182.037 -55.080 156.444 1.00 18.83 85 THR C O 1
ATOM 6227 N N . LEU F 2 80 ? 184.262 -54.972 156.130 1.00 18.25 86 LEU C N 1
ATOM 6228 C CA . LEU F 2 80 ? 184.444 -53.864 157.038 1.00 19.22 86 LEU C CA 1
ATOM 6229 C C . LEU F 2 80 ? 185.400 -52.978 156.262 1.00 20.22 86 LEU C C 1
ATOM 6230 O O . LEU F 2 80 ? 186.541 -53.361 156.012 1.00 21.36 86 LEU C O 1
ATOM 6235 N N . ALA F 2 81 ? 184.918 -51.814 155.841 1.00 20.22 87 ALA C N 1
ATOM 6236 C CA . ALA F 2 81 ? 185.740 -50.900 155.073 1.00 21.17 87 ALA C CA 1
ATOM 6237 C C . ALA F 2 81 ? 186.501 -49.965 155.989 1.00 22.34 87 ALA C C 1
ATOM 6238 O O . ALA F 2 81 ? 185.953 -49.003 156.529 1.00 23.28 87 ALA C O 1
ATOM 6240 N N . ILE F 2 82 ? 187.777 -50.268 156.160 1.00 22.79 88 ILE C N 1
ATOM 6241 C CA . ILE F 2 82 ? 188.648 -49.469 156.989 1.00 22.22 88 ILE C CA 1
ATOM 6242 C C . ILE F 2 82 ? 189.052 -48.250 156.181 1.00 21.78 88 ILE C C 1
ATOM 6243 O O . ILE F 2 82 ? 189.451 -48.351 155.022 1.00 21.76 88 ILE C O 1
ATOM 6248 N N . LYS F 2 83 ? 188.915 -47.089 156.794 1.00 21.09 89 LYS C N 1
ATOM 6249 C CA . LYS F 2 83 ? 189.271 -45.853 156.134 1.00 21.11 89 LYS C CA 1
ATOM 6250 C C . LYS F 2 83 ? 190.418 -45.235 156.919 1.00 21.90 89 LYS C C 1
ATOM 6251 O O . LYS F 2 83 ? 190.189 -44.478 157.861 1.00 22.43 89 LYS C O 1
ATOM 6257 N N . ASP F 2 84 ? 191.653 -45.574 156.559 1.00 22.09 90 ASP C N 1
ATOM 6258 C CA . ASP F 2 84 ? 192.798 -45.018 157.266 1.00 23.03 90 ASP C CA 1
ATOM 6259 C C . ASP F 2 84 ? 193.140 -43.659 156.688 1.00 22.75 90 ASP C C 1
ATOM 6260 O O . ASP F 2 84 ? 193.292 -43.503 155.476 1.00 22.99 90 ASP C O 1
ATOM 6265 N N . CYS F 2 85 ? 193.253 -42.672 157.567 1.00 22.64 91 CYS C N 1
ATOM 6266 C CA . CYS F 2 85 ? 193.545 -41.316 157.137 1.00 22.64 91 CYS C CA 1
ATOM 6267 C C . CYS F 2 85 ? 194.128 -40.454 158.258 1.00 22.89 91 CYS C C 1
ATOM 6268 O O . CYS F 2 85 ? 193.470 -40.220 159.277 1.00 23.98 91 CYS C O 1
ATOM 6271 N N . ASN F 2 86 ? 195.356 -39.975 158.067 1.00 21.55 92 ASN C N 1
ATOM 6272 C CA . ASN F 2 86 ? 196.001 -39.138 159.072 1.00 20.65 92 ASN C CA 1
ATOM 6273 C C . ASN F 2 86 ? 196.776 -38.000 158.435 1.00 21.48 92 ASN C C 1
ATOM 6274 O O . ASN F 2 86 ? 196.892 -37.927 157.213 1.00 22.97 92 ASN C O 1
ATOM 6279 N N . THR F 2 87 ? 197.323 -37.127 159.277 1.00 21.24 93 THR C N 1
ATOM 6280 C CA . THR F 2 87 ? 198.086 -35.971 158.823 1.00 20.45 93 THR C CA 1
ATOM 6281 C C . THR F 2 87 ? 199.292 -35.733 159.728 1.00 20.88 93 THR C C 1
ATOM 6282 O O . THR F 2 87 ? 199.134 -35.667 160.949 1.00 21.47 93 THR C O 1
ATOM 6286 N N . THR F 2 88 ? 200.489 -35.635 159.147 1.00 20.84 94 THR C N 1
ATOM 6287 C CA . THR F 2 88 ? 201.698 -35.330 159.930 1.00 22.46 94 THR C CA 1
ATOM 6288 C C . THR F 2 88 ? 202.468 -34.252 159.226 1.00 22.72 94 THR C C 1
ATOM 6289 O O . THR F 2 88 ? 202.076 -33.780 158.158 1.00 22.34 94 THR C O 1
ATOM 6293 N N . SER F 2 89 ? 203.585 -33.885 159.833 1.00 23.31 95 SER C N 1
ATOM 6294 C CA . SER F 2 89 ? 204.450 -32.889 159.260 1.00 24.39 95 SER C CA 1
ATOM 6295 C C . SER F 2 89 ? 205.783 -33.563 159.008 1.00 23.36 95 SER C C 1
ATOM 6296 O O . SER F 2 89 ? 206.248 -34.356 159.826 1.00 24.56 95 SER C O 1
ATOM 6299 N N . VAL F 2 90 ? 206.379 -33.274 157.860 1.00 22.31 96 VAL C N 1
ATOM 6300 C CA . VAL F 2 90 ? 207.681 -33.828 157.533 1.00 21.74 96 VAL C CA 1
ATOM 6301 C C . VAL F 2 90 ? 208.651 -32.671 157.309 1.00 22.49 96 VAL C C 1
ATOM 6302 O O . VAL F 2 90 ? 208.272 -31.598 156.823 1.00 22.46 96 VAL C O 1
ATOM 6306 N N . VAL F 2 91 ? 209.901 -32.894 157.691 1.00 22.75 97 VAL C N 1
ATOM 6307 C CA . VAL F 2 91 ? 210.945 -31.899 157.536 1.00 22.09 97 VAL C CA 1
ATOM 6308 C C . VAL F 2 91 ? 211.995 -32.571 156.667 1.00 22.20 97 VAL C C 1
ATOM 6309 O O . VAL F 2 91 ? 212.425 -33.686 156.963 1.00 24.32 97 VAL C O 1
ATOM 6313 N N . PHE F 2 92 ? 212.404 -31.913 155.591 1.00 20.85 98 PHE C N 1
ATOM 6314 C CA . PHE F 2 92 ? 213.391 -32.506 154.699 1.00 19.78 98 PHE C CA 1
ATOM 6315 C C . PHE F 2 92 ? 214.816 -32.067 154.982 1.00 19.24 98 PHE C C 1
ATOM 6316 O O . PHE F 2 92 ? 215.104 -30.876 155.074 1.00 20.09 98 PHE C O 1
ATOM 6324 N N . THR F 2 93 ? 215.708 -33.041 155.118 1.00 17.74 99 THR C N 1
ATOM 6325 C CA . THR F 2 93 ? 217.106 -32.756 155.403 1.00 16.62 99 THR C CA 1
ATOM 6326 C C . THR F 2 93 ? 217.802 -31.999 154.283 1.00 17.33 99 THR C C 1
ATOM 6327 O O . THR F 2 93 ? 217.771 -32.416 153.117 1.00 18.23 99 THR C O 1
ATOM 6331 N N . PRO F 2 94 ? 218.442 -30.870 154.621 1.00 16.67 100 PRO C N 1
ATOM 6332 C CA . PRO F 2 94 ? 219.134 -30.096 153.590 1.00 17.03 100 PRO C CA 1
ATOM 6333 C C . PRO F 2 94 ? 220.188 -30.946 152.896 1.00 17.67 100 PRO C C 1
ATOM 6334 O O . PRO F 2 94 ? 220.854 -31.771 153.519 1.00 17.32 100 PRO C O 1
ATOM 6338 N N . ASN F 2 95 ? 220.313 -30.748 151.594 1.00 18.65 101 ASN C N 1
ATOM 6339 C CA . ASN F 2 95 ? 221.268 -31.487 150.799 1.00 19.78 101 ASN C CA 1
ATOM 6340 C C . ASN F 2 95 ? 221.001 -32.991 150.787 1.00 20.96 101 ASN C C 1
ATOM 6341 O O . ASN F 2 95 ? 221.891 -33.797 151.070 1.00 21.72 101 ASN C O 1
ATOM 6346 N N . THR F 2 96 ? 219.769 -33.366 150.452 1.00 21.66 10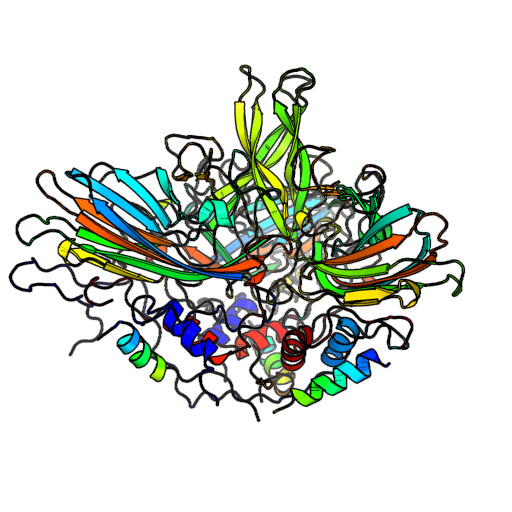2 THR C N 1
ATOM 6347 C CA . THR F 2 96 ? 219.387 -34.771 150.376 1.00 21.96 102 THR C CA 1
ATOM 6348 C C . THR F 2 96 ? 218.195 -34.942 149.463 1.00 22.29 102 THR C C 1
ATOM 6349 O O . THR F 2 96 ? 217.403 -34.018 149.251 1.00 22.72 102 THR C O 1
ATOM 6353 N N . ASP F 2 97 ? 218.075 -36.151 148.936 1.00 22.14 103 ASP C N 1
ATOM 6354 C CA . ASP F 2 97 ? 216.954 -36.516 148.101 1.00 21.67 103 ASP C CA 1
ATOM 6355 C C . ASP F 2 97 ? 216.149 -37.405 149.042 1.00 21.35 103 ASP C C 1
ATOM 6356 O O . ASP F 2 97 ? 216.635 -38.442 149.497 1.00 20.99 103 ASP C O 1
ATOM 6361 N N . THR F 2 98 ? 214.937 -36.977 149.376 1.00 20.56 104 THR C N 1
ATOM 6362 C CA . THR F 2 98 ? 214.094 -37.749 150.281 1.00 18.97 104 THR C CA 1
ATOM 6363 C C . THR F 2 98 ? 212.991 -38.459 149.512 1.00 18.12 104 THR C C 1
ATOM 6364 O O . THR F 2 98 ? 212.396 -37.891 148.592 1.00 17.31 104 THR C O 1
ATOM 6368 N N . TYR F 2 99 ? 212.728 -39.706 149.894 1.00 17.19 105 TYR C N 1
ATOM 6369 C CA . TYR F 2 99 ? 211.708 -40.511 149.239 1.00 16.41 105 TYR C CA 1
ATOM 6370 C C . TYR F 2 99 ? 210.583 -40.912 150.174 1.00 16.48 105 TYR C C 1
ATOM 6371 O O . TYR F 2 99 ? 210.813 -41.511 151.225 1.00 17.13 105 TYR C O 1
ATOM 6380 N N . ILE F 2 100 ? 209.362 -40.557 149.792 1.00 15.94 106 ILE C N 1
ATOM 6381 C CA . ILE F 2 100 ? 208.187 -40.929 150.559 1.00 15.51 106 ILE C CA 1
ATOM 6382 C C . ILE F 2 100 ? 207.465 -41.900 149.642 1.00 15.99 106 ILE C C 1
ATOM 6383 O O . ILE F 2 100 ? 206.940 -41.518 148.594 1.00 17.11 106 ILE C O 1
ATOM 6388 N N . VAL F 2 101 ? 207.460 -43.164 150.030 1.00 15.31 107 VAL C N 1
ATOM 6389 C CA . VAL F 2 101 ? 206.819 -44.187 149.234 1.00 14.00 107 VAL C CA 1
ATOM 6390 C C . VAL F 2 101 ? 205.524 -44.626 149.893 1.00 14.45 107 VAL C C 1
ATOM 6391 O O . VAL F 2 101 ? 205.522 -45.083 151.037 1.00 15.92 107 VAL C O 1
ATOM 6395 N N . VAL F 2 102 ? 204.421 -44.469 149.170 1.00 13.60 108 VAL C N 1
ATOM 6396 C CA . VAL F 2 102 ? 203.115 -44.862 149.680 1.00 12.62 108 VAL C CA 1
ATOM 6397 C C . VAL F 2 102 ? 202.725 -46.179 149.013 1.00 12.85 108 VAL C C 1
ATOM 6398 O O . VAL F 2 102 ? 202.203 -46.192 147.895 1.00 13.22 108 VAL C O 1
ATOM 6402 N N . ALA F 2 103 ? 202.997 -47.286 149.699 1.00 12.27 109 ALA C N 1
ATOM 6403 C CA . ALA F 2 103 ? 202.687 -48.604 149.161 1.00 12.15 109 ALA C CA 1
ATOM 6404 C C . ALA F 2 103 ? 201.502 -49.224 149.891 1.00 13.30 109 ALA C C 1
ATOM 6405 O O . ALA F 2 103 ? 201.274 -48.953 151.078 1.00 15.01 109 ALA C O 1
ATOM 6407 N N . PRO F 2 104 ? 200.739 -50.083 149.193 1.00 12.45 110 PRO C N 1
ATOM 6408 C CA . PRO F 2 104 ? 199.571 -50.734 149.789 1.00 11.40 110 PRO C CA 1
ATOM 6409 C C . PRO F 2 104 ? 199.878 -51.799 150.838 1.00 11.36 110 PRO C C 1
ATOM 6410 O O . PRO F 2 104 ? 199.526 -52.969 150.667 1.00 11.23 110 PRO C O 1
ATOM 6414 N N . VAL F 2 105 ? 200.542 -51.398 151.917 1.00 10.11 111 VAL C N 1
ATOM 6415 C CA . VAL F 2 105 ? 200.845 -52.326 152.999 1.00 10.42 111 VAL C CA 1
ATOM 6416 C C . VAL F 2 105 ? 199.890 -51.950 154.129 1.00 11.36 111 VAL C C 1
ATOM 6417 O O . VAL F 2 105 ? 200.081 -50.937 154.815 1.00 11.69 111 VAL C O 1
ATOM 6421 N N . PRO F 2 106 ? 198.836 -52.754 154.328 1.00 11.17 112 PRO C N 1
ATOM 6422 C CA . PRO F 2 106 ? 197.860 -52.469 155.384 1.00 11.72 112 PRO C CA 1
ATOM 6423 C C . PRO F 2 106 ? 198.494 -52.093 156.719 1.00 13.18 112 PRO C C 1
ATOM 6424 O O . PRO F 2 106 ? 199.372 -52.793 157.217 1.00 14.94 112 PRO C O 1
ATOM 6428 N N . GLY F 2 107 ? 198.056 -50.973 157.284 1.00 14.03 113 GLY C N 1
ATOM 6429 C CA . GLY F 2 107 ? 198.590 -50.544 158.563 1.00 15.32 113 GLY C CA 1
ATOM 6430 C C . GLY F 2 107 ? 199.721 -49.541 158.461 1.00 16.58 113 GLY C C 1
ATOM 6431 O O . GLY F 2 107 ? 200.136 -48.965 159.472 1.00 17.30 113 GLY C O 1
ATOM 6432 N N . PHE F 2 108 ? 200.226 -49.318 157.251 1.00 16.41 114 PHE C N 1
ATOM 6433 C CA . PHE F 2 108 ? 201.316 -48.371 157.078 1.00 16.59 114 PHE C CA 1
ATOM 6434 C C . PHE F 2 108 ? 200.965 -47.157 156.242 1.00 16.71 114 PHE C C 1
ATOM 6435 O O . PHE F 2 108 ? 200.448 -47.269 155.132 1.00 17.28 114 PHE C O 1
ATOM 6443 N N . ALA F 2 109 ? 201.251 -45.987 156.799 1.00 16.57 115 ALA C N 1
ATOM 6444 C CA . ALA F 2 109 ? 200.980 -44.728 156.133 1.00 16.31 115 ALA C CA 1
ATOM 6445 C C . ALA F 2 109 ? 201.894 -44.553 154.923 1.00 17.35 115 ALA C C 1
ATOM 6446 O O . ALA F 2 109 ? 201.428 -44.198 153.838 1.00 19.21 115 ALA C O 1
ATOM 6448 N N . TYR F 2 110 ? 203.191 -44.801 155.116 1.00 16.82 116 TYR C N 1
ATOM 6449 C CA . TYR F 2 110 ? 204.184 -44.679 154.046 1.00 15.88 116 TYR C CA 1
ATOM 6450 C C . TYR F 2 110 ? 205.566 -45.133 154.517 1.00 15.80 116 TYR C C 1
ATOM 6451 O O . TYR F 2 110 ? 205.792 -45.379 155.706 1.00 14.22 116 TYR C O 1
ATOM 6460 N N . PHE F 2 111 ? 206.491 -45.224 153.567 1.00 15.75 117 PHE C N 1
ATOM 6461 C CA . PHE F 2 111 ? 207.854 -45.638 153.851 1.00 16.01 117 PHE C CA 1
ATOM 6462 C C . PHE F 2 111 ? 208.783 -44.524 153.426 1.00 16.47 117 PHE C C 1
ATOM 6463 O O . PHE F 2 111 ? 208.589 -43.915 152.378 1.00 17.61 117 PHE C O 1
ATOM 6471 N N . ARG F 2 112 ? 209.788 -44.252 154.246 1.00 16.31 118 ARG C N 1
ATOM 6472 C CA . ARG F 2 112 ? 210.706 -43.170 153.952 1.00 16.05 118 ARG C CA 1
ATOM 6473 C C . ARG F 2 112 ? 212.163 -43.591 153.868 1.00 16.94 118 ARG C C 1
ATOM 6474 O O . ARG F 2 112 ? 212.598 -44.561 154.497 1.00 17.27 118 ARG C O 1
ATOM 6482 N N . ALA F 2 113 ? 212.905 -42.837 153.069 1.00 17.05 119 ALA C N 1
ATOM 6483 C CA . ALA F 2 113 ? 214.323 -43.049 152.863 1.00 17.01 119 ALA C CA 1
ATOM 6484 C C . ALA F 2 113 ? 214.903 -41.690 152.508 1.00 18.06 119 ALA C C 1
ATOM 6485 O O . ALA F 2 113 ? 214.267 -40.883 151.829 1.00 19.59 119 ALA C O 1
ATOM 6487 N N . GLU F 2 114 ? 216.110 -41.436 152.986 1.00 18.71 120 GLU C N 1
ATOM 6488 C CA . GLU F 2 114 ? 216.796 -40.183 152.737 1.00 18.44 120 GLU C CA 1
ATOM 6489 C C . GLU F 2 114 ? 218.182 -40.544 152.226 1.00 17.89 120 GLU C C 1
ATOM 6490 O O . GLU F 2 114 ? 218.824 -41.472 152.717 1.00 18.31 120 GLU C O 1
ATOM 6496 N N . VAL F 2 115 ? 218.655 -39.805 151.240 1.00 17.66 121 VAL C N 1
ATOM 6497 C CA . VAL F 2 115 ? 219.932 -40.135 150.639 1.00 15.71 121 VAL C CA 1
ATOM 6498 C C . VAL F 2 115 ? 220.602 -38.861 150.111 1.00 16.49 121 VAL C C 1
ATOM 6499 O O . VAL F 2 115 ? 219.959 -37.809 150.021 1.00 18.04 121 VAL C O 1
ATOM 6503 N N . ALA F 2 116 ? 221.892 -38.934 149.792 1.00 16.48 122 ALA C N 1
ATOM 6504 C CA . ALA F 2 116 ? 222.593 -37.764 149.260 1.00 15.51 122 ALA C CA 1
ATOM 6505 C C . ALA F 2 116 ? 221.949 -37.393 147.934 1.00 15.26 122 ALA C C 1
ATOM 6506 O O . ALA F 2 116 ? 221.514 -38.267 147.183 1.00 15.71 122 ALA C O 1
ATOM 6508 N N . VAL F 2 117 ? 221.884 -36.106 147.630 1.00 14.63 123 VAL C N 1
ATOM 6509 C CA . VAL F 2 117 ? 221.266 -35.705 146.372 1.00 13.20 123 VAL C CA 1
ATOM 6510 C C . VAL F 2 117 ? 221.899 -36.430 145.186 1.00 13.69 123 VAL C C 1
ATOM 6511 O O . VAL F 2 117 ? 223.097 -36.322 144.953 1.00 14.86 123 VAL C O 1
ATOM 6515 N N . GLY F 2 118 ? 221.094 -37.183 144.447 1.00 13.84 124 GLY C N 1
ATOM 6516 C CA . GLY F 2 118 ? 221.620 -37.899 143.302 1.00 14.02 124 GLY C CA 1
ATOM 6517 C C . GLY F 2 118 ? 221.925 -39.352 143.602 1.00 15.78 124 GLY C C 1
ATOM 6518 O O . GLY F 2 118 ? 222.056 -40.162 142.684 1.00 16.68 124 GLY C O 1
ATOM 6519 N N . ALA F 2 119 ? 222.031 -39.687 144.885 1.00 16.45 125 ALA C N 1
ATOM 6520 C CA . ALA F 2 119 ? 222.327 -41.052 145.309 1.00 17.26 125 ALA C CA 1
ATOM 6521 C C . ALA F 2 119 ? 221.151 -42.023 145.138 1.00 19.12 125 ALA C C 1
ATOM 6522 O O . ALA F 2 119 ? 220.023 -41.618 144.836 1.00 19.43 125 ALA C O 1
ATOM 6524 N N . GLN F 2 120 ? 221.423 -43.310 145.341 1.00 20.47 126 GLN C N 1
ATOM 6525 C CA . GLN F 2 120 ? 220.390 -44.330 145.217 1.00 21.56 126 GLN C CA 1
ATOM 6526 C C . GLN F 2 120 ? 219.876 -44.827 146.558 1.00 22.46 126 GLN C C 1
ATOM 6527 O O . GLN F 2 120 ? 220.627 -45.385 147.359 1.00 23.75 126 GLN C O 1
ATOM 6533 N N . PRO F 2 121 ? 218.576 -44.627 146.823 1.00 22.68 127 PRO C N 1
ATOM 6534 C CA . PRO F 2 121 ? 217.981 -45.076 148.085 1.00 22.09 127 PRO C CA 1
ATOM 6535 C C . PRO F 2 121 ? 217.965 -46.606 148.142 1.00 21.73 127 PRO C C 1
ATOM 6536 O O . PRO F 2 121 ? 217.922 -47.269 147.106 1.00 21.72 127 PRO C O 1
ATOM 6540 N N . THR F 2 122 ? 217.994 -47.172 149.342 1.00 21.23 128 THR C N 1
ATOM 6541 C CA . THR F 2 122 ? 217.981 -48.624 149.459 1.00 20.81 128 THR C CA 1
ATOM 6542 C C . THR F 2 122 ? 216.892 -49.131 150.389 1.00 20.06 128 THR C C 1
ATOM 6543 O O . THR F 2 122 ? 216.083 -49.988 150.017 1.00 19.45 128 THR C O 1
ATOM 6547 N N . THR F 2 123 ? 216.870 -48.594 151.601 1.00 18.55 129 THR C N 1
ATOM 6548 C CA . THR F 2 123 ? 215.893 -49.029 152.576 1.00 17.65 129 THR C CA 1
ATOM 6549 C C . THR F 2 123 ? 214.890 -47.960 152.951 1.00 17.24 129 THR C C 1
ATOM 6550 O O . THR F 2 123 ? 215.252 -46.864 153.394 1.00 17.63 129 THR C O 1
ATOM 6554 N N . PHE F 2 124 ? 213.620 -48.303 152.768 1.00 16.02 130 PHE C N 1
ATOM 6555 C CA . PHE F 2 124 ? 212.522 -47.410 153.083 1.00 14.78 130 PHE C CA 1
ATOM 6556 C C . PHE F 2 124 ? 211.847 -47.949 154.332 1.00 14.84 130 PHE C C 1
ATOM 6557 O O . PHE F 2 124 ? 211.306 -49.059 154.342 1.00 15.15 130 PHE C O 1
ATOM 6565 N N . VAL F 2 125 ? 211.913 -47.164 155.400 1.00 14.10 131 VAL C N 1
ATOM 6566 C CA . VAL F 2 125 ? 211.328 -47.568 156.663 1.00 13.80 131 VAL C CA 1
ATOM 6567 C C . VAL F 2 125 ? 209.903 -47.069 156.817 1.00 15.20 131 VAL C C 1
ATOM 6568 O O . VAL F 2 125 ? 209.611 -45.886 156.601 1.00 15.75 131 VAL C O 1
ATOM 6572 N N . GLY F 2 126 ? 209.023 -47.984 157.210 1.00 14.83 132 GLY C N 1
ATOM 6573 C CA . GLY F 2 126 ? 207.628 -47.644 157.365 1.00 14.55 132 GLY C CA 1
ATOM 6574 C C . GLY F 2 126 ? 207.219 -46.837 158.579 1.00 14.40 132 GLY C C 1
ATOM 6575 O O . GLY F 2 126 ? 207.798 -46.936 159.664 1.00 14.74 132 GLY C O 1
ATOM 6576 N N . VAL F 2 127 ? 206.203 -46.012 158.356 1.00 13.73 133 VAL C N 1
ATOM 6577 C CA . VAL F 2 127 ? 205.592 -45.182 159.383 1.00 11.38 133 VAL C CA 1
ATOM 6578 C C . VAL F 2 127 ? 204.192 -45.781 159.443 1.00 12.09 133 VAL C C 1
ATOM 6579 O O . VAL F 2 127 ? 203.415 -45.656 158.496 1.00 13.06 133 VAL C O 1
ATOM 6583 N N . PRO F 2 128 ? 203.855 -46.456 160.549 1.00 12.18 134 PRO C N 1
ATOM 6584 C CA . PRO F 2 128 ? 202.532 -47.071 160.671 1.00 13.09 134 PRO C CA 1
ATOM 6585 C C . PRO F 2 128 ? 201.408 -46.108 160.997 1.00 13.74 134 PRO C C 1
ATOM 6586 O O . PRO F 2 128 ? 201.637 -45.000 161.477 1.00 14.18 134 PRO C O 1
ATOM 6590 N N . TYR F 2 129 ? 200.186 -46.535 160.721 1.00 13.90 135 TYR C N 1
ATOM 6591 C CA . TYR F 2 129 ? 199.040 -45.714 161.047 1.00 14.37 135 TYR C CA 1
ATOM 6592 C C . TYR F 2 129 ? 198.835 -45.948 162.545 1.00 14.71 135 TYR C C 1
ATOM 6593 O O . TYR F 2 129 ? 199.048 -47.059 163.046 1.00 14.91 135 TYR C O 1
ATOM 6602 N N . PRO F 2 130 ? 198.455 -44.903 163.288 1.00 14.19 136 PRO C N 1
ATOM 6603 C CA . PRO F 2 130 ? 198.244 -45.082 164.728 1.00 15.10 136 PRO C CA 1
ATOM 6604 C C . PRO F 2 130 ? 197.199 -46.153 165.030 1.00 16.32 136 PRO C C 1
ATOM 6605 O O . PRO F 2 130 ? 197.114 -46.657 166.152 1.00 18.02 136 PRO C O 1
ATOM 6609 N N . THR F 2 131 ? 196.416 -46.501 164.016 1.00 16.16 137 THR C N 1
ATOM 6610 C CA . THR F 2 131 ? 195.356 -47.488 164.156 1.00 16.20 137 THR C CA 1
ATOM 6611 C C . THR F 2 131 ? 195.817 -48.936 164.058 1.00 16.34 137 THR C C 1
ATOM 6612 O O . THR F 2 131 ? 195.069 -49.851 164.404 1.00 16.64 137 THR C O 1
ATOM 6616 N N . TYR F 2 132 ? 197.039 -49.139 163.580 1.00 15.87 138 TYR C N 1
ATOM 6617 C CA . TYR F 2 132 ? 197.595 -50.477 163.403 1.00 15.55 138 TYR C CA 1
ATOM 6618 C C . TYR F 2 132 ? 197.246 -51.469 164.514 1.00 15.21 138 TYR C C 1
ATOM 6619 O O . TYR F 2 132 ? 196.642 -52.519 164.271 1.00 14.36 138 TYR C O 1
ATOM 6628 N N . ALA F 2 133 ? 197.642 -51.125 165.732 1.00 15.38 139 ALA C N 1
ATOM 6629 C CA . ALA F 2 133 ? 197.413 -51.962 166.896 1.00 14.68 139 ALA C CA 1
ATOM 6630 C C . ALA F 2 133 ? 196.003 -52.517 166.987 1.00 15.31 139 ALA C C 1
ATOM 6631 O O . ALA F 2 133 ? 195.822 -53.702 167.252 1.00 16.29 139 ALA C O 1
ATOM 6633 N N . THR F 2 134 ? 195.005 -51.666 166.775 1.00 16.06 140 THR C N 1
ATOM 6634 C CA . THR F 2 134 ? 193.609 -52.096 166.856 1.00 16.51 140 THR C CA 1
ATOM 6635 C C . THR F 2 134 ? 193.219 -53.036 165.726 1.00 16.17 140 THR C C 1
ATOM 6636 O O . THR F 2 134 ? 192.410 -53.943 165.915 1.00 16.64 140 THR C O 1
ATOM 6640 N N . ASN F 2 135 ? 193.801 -52.821 164.553 1.00 15.53 141 ASN C N 1
ATOM 6641 C CA . ASN F 2 135 ? 193.472 -53.633 163.395 1.00 15.59 141 ASN C CA 1
ATOM 6642 C C . ASN F 2 135 ? 194.227 -54.940 163.296 1.00 16.28 141 ASN C C 1
ATOM 6643 O O . ASN F 2 135 ? 193.631 -55.994 163.047 1.00 15.92 141 ASN C O 1
ATOM 6648 N N . PHE F 2 136 ? 195.537 -54.874 163.502 1.00 16.71 142 PHE C N 1
ATOM 6649 C CA . PHE F 2 136 ? 196.367 -56.051 163.349 1.00 17.13 142 PHE C CA 1
ATOM 6650 C C . PHE F 2 136 ? 197.055 -56.602 164.575 1.00 18.84 142 PHE C C 1
ATOM 6651 O O . PHE F 2 136 ? 197.888 -57.503 164.466 1.00 20.84 142 PHE C O 1
ATOM 6659 N N . GLY F 2 137 ? 196.703 -56.080 165.742 1.00 19.37 143 GLY C N 1
ATOM 6660 C CA . GLY F 2 137 ? 197.292 -56.582 166.968 1.00 20.37 143 GLY C CA 1
ATOM 6661 C C . GLY F 2 137 ? 198.552 -55.873 167.411 1.00 21.52 143 GLY C C 1
ATOM 6662 O O . GLY F 2 137 ? 199.124 -55.071 166.668 1.00 20.90 143 GLY C O 1
ATOM 6663 N N . ALA F 2 138 ? 198.980 -56.177 168.634 1.00 22.36 144 ALA C N 1
ATOM 6664 C CA . ALA F 2 138 ? 200.178 -55.577 169.204 1.00 22.87 144 ALA C CA 1
ATOM 6665 C C . ALA F 2 138 ? 201.057 -56.618 169.895 1.00 23.71 144 ALA C C 1
ATOM 6666 O O . ALA F 2 138 ? 200.738 -57.809 169.927 1.00 25.73 144 ALA C O 1
ATOM 6668 N N . GLY F 2 139 ? 202.169 -56.162 170.455 1.00 23.40 145 GLY C N 1
ATOM 6669 C CA . GLY F 2 139 ? 203.064 -57.078 171.126 1.00 23.48 145 GLY C CA 1
ATOM 6670 C C . GLY F 2 139 ? 203.888 -57.832 170.114 1.00 23.99 145 GLY C C 1
ATOM 6671 O O . GLY F 2 139 ? 203.830 -57.552 168.918 1.00 25.41 145 GLY C O 1
ATOM 6672 N N . SER F 2 140 ? 204.658 -58.796 170.591 1.00 24.26 146 SER C N 1
ATOM 6673 C CA . SER F 2 140 ? 205.507 -59.592 169.719 1.00 24.01 146 SER C CA 1
ATOM 6674 C C . SER F 2 140 ? 204.703 -60.339 168.667 1.00 24.20 146 SER C C 1
ATOM 6675 O O . SER F 2 140 ? 205.219 -60.679 167.607 1.00 23.76 146 SER C O 1
ATOM 6678 N N . GLN F 2 141 ? 203.436 -60.595 168.964 1.00 25.05 147 GLN C N 1
ATOM 6679 C CA . GLN F 2 141 ? 202.588 -61.332 168.039 1.00 25.49 147 GLN C CA 1
ATOM 6680 C C . GLN F 2 141 ? 201.942 -60.467 166.957 1.00 23.90 147 GLN C C 1
ATOM 6681 O O . GLN F 2 141 ? 201.316 -60.994 166.035 1.00 23.02 147 GLN C O 1
ATOM 6687 N N . ASN F 2 142 ? 202.110 -59.148 167.070 1.00 21.67 148 ASN C N 1
ATOM 6688 C CA . ASN F 2 142 ? 201.520 -58.198 166.131 1.00 19.65 148 ASN C CA 1
ATOM 6689 C C . ASN F 2 142 ? 201.553 -58.656 164.676 1.00 19.37 148 ASN C C 1
ATOM 6690 O O . ASN F 2 142 ? 202.605 -59.027 164.145 1.00 18.47 148 ASN C O 1
ATOM 6695 N N . GLY F 2 143 ? 200.380 -58.635 164.047 1.00 18.14 149 GLY C N 1
ATOM 6696 C CA . GLY F 2 143 ? 200.266 -59.034 162.660 1.00 17.22 149 GLY C CA 1
ATOM 6697 C C . GLY F 2 143 ? 199.899 -60.487 162.423 1.00 17.55 149 GLY C C 1
ATOM 6698 O O . GLY F 2 143 ? 199.364 -60.826 161.368 1.00 18.25 149 GLY C O 1
ATOM 6699 N N . LEU F 2 144 ? 200.161 -61.359 163.388 1.00 16.86 150 LEU C N 1
ATOM 6700 C CA . LEU F 2 144 ? 199.854 -62.771 163.195 1.00 16.09 150 LEU C CA 1
ATOM 6701 C C . LEU F 2 144 ? 198.382 -63.135 163.403 1.00 16.87 150 LEU C C 1
ATOM 6702 O O . LEU F 2 144 ? 197.631 -62.401 164.054 1.00 16.70 150 LEU C O 1
ATOM 6707 N N . PRO F 2 145 ? 197.956 -64.286 162.849 1.00 17.14 151 PRO C N 1
ATOM 6708 C CA . PRO F 2 145 ? 196.577 -64.786 162.936 1.00 17.44 151 PRO C CA 1
ATOM 6709 C C . PRO F 2 145 ? 195.931 -64.719 164.312 1.00 17.81 151 PRO C C 1
ATOM 6710 O O . PRO F 2 145 ? 194.709 -64.587 164.435 1.00 18.56 151 PRO C O 1
ATOM 6714 N N . ALA F 2 146 ? 196.749 -64.825 165.348 1.00 17.60 152 ALA C N 1
ATOM 6715 C CA . ALA F 2 146 ? 196.225 -64.799 166.696 1.00 17.43 152 ALA C CA 1
ATOM 6716 C C . ALA F 2 146 ? 195.694 -63.431 167.097 1.00 18.54 152 ALA C C 1
ATOM 6717 O O . ALA F 2 146 ? 194.709 -63.336 167.828 1.00 19.85 152 ALA C O 1
ATOM 6719 N N . VAL F 2 147 ? 196.327 -62.373 166.608 1.00 18.16 153 VAL C N 1
ATOM 6720 C CA . VAL F 2 147 ? 195.911 -61.028 166.974 1.00 17.52 153 VAL C CA 1
ATOM 6721 C C . VAL F 2 147 ? 195.321 -60.197 165.840 1.00 18.36 153 VAL C C 1
ATOM 6722 O O . VAL F 2 147 ? 194.716 -59.153 166.083 1.00 18.09 153 VAL C O 1
ATOM 6726 N N . ASN F 2 148 ? 195.505 -60.650 164.606 1.00 18.72 154 ASN C N 1
ATOM 6727 C CA . ASN F 2 148 ? 194.963 -59.941 163.453 1.00 18.88 154 ASN C CA 1
ATOM 6728 C C . ASN F 2 148 ? 193.435 -60.034 163.498 1.00 19.53 154 ASN C C 1
ATOM 6729 O O . ASN F 2 148 ? 192.887 -61.089 163.813 1.00 21.01 154 ASN C O 1
ATOM 6734 N N . ASN F 2 149 ? 192.743 -58.945 163.184 1.00 18.62 155 ASN C N 1
ATOM 6735 C CA . ASN F 2 149 ? 191.283 -58.962 163.202 1.00 17.58 155 ASN C CA 1
ATOM 6736 C C . ASN F 2 149 ? 190.657 -59.199 161.823 1.00 17.07 155 ASN C C 1
ATOM 6737 O O . ASN F 2 149 ? 189.440 -59.121 161.671 1.00 17.05 155 ASN C O 1
ATOM 6742 N N . TYR F 2 150 ? 191.485 -59.488 160.821 1.00 16.43 156 TYR C N 1
ATOM 6743 C CA . TYR F 2 150 ? 190.994 -59.724 159.465 1.00 15.67 156 TYR C CA 1
ATOM 6744 C C . TYR F 2 150 ? 191.668 -60.923 158.837 1.00 15.88 156 TYR C C 1
ATOM 6745 O O . TYR F 2 150 ? 192.720 -61.358 159.299 1.00 16.31 156 TYR C O 1
ATOM 6754 N N . SER F 2 151 ? 191.071 -61.447 157.771 1.00 15.20 157 SER C N 1
ATOM 6755 C CA . SER F 2 151 ? 191.627 -62.618 157.110 1.00 15.56 157 SER C CA 1
ATOM 6756 C C . SER F 2 151 ? 191.875 -62.413 155.625 1.00 16.12 157 SER C C 1
ATOM 6757 O O . SER F 2 151 ? 192.423 -63.294 154.956 1.00 17.24 157 SER C O 1
ATOM 6760 N N . LYS F 2 152 ? 191.476 -61.256 155.110 1.00 15.26 158 LYS C N 1
ATOM 6761 C CA . LYS F 2 152 ? 191.653 -60.950 153.696 1.00 14.90 158 LYS C CA 1
ATOM 6762 C C . LYS F 2 152 ? 191.428 -59.466 153.506 1.00 15.21 158 LYS C C 1
ATOM 6763 O O . LYS F 2 152 ? 190.667 -58.847 154.251 1.00 15.93 158 LYS C O 1
ATOM 6769 N N . PHE F 2 153 ? 192.077 -58.889 152.505 1.00 14.72 159 PHE C N 1
ATOM 6770 C CA . PHE F 2 153 ? 191.930 -57.463 152.262 1.00 14.45 159 PHE C CA 1
ATOM 6771 C C . PHE F 2 153 ? 192.128 -57.120 150.798 1.00 14.41 159 PHE C C 1
ATOM 6772 O O . PHE F 2 153 ? 192.700 -57.892 150.033 1.00 14.33 159 PHE C O 1
ATOM 6780 N N . ARG F 2 154 ? 191.648 -55.945 150.420 1.00 14.39 160 ARG C N 1
ATOM 6781 C CA . ARG F 2 154 ? 191.785 -55.456 149.061 1.00 13.98 160 ARG C CA 1
ATOM 6782 C C . ARG F 2 154 ? 191.599 -53.944 149.164 1.00 14.52 160 ARG C C 1
ATOM 6783 O O . ARG F 2 154 ? 190.767 -53.460 149.937 1.00 14.39 160 ARG C O 1
ATOM 6791 N N . TYR F 2 155 ? 192.408 -53.200 148.418 1.00 15.10 161 TYR C N 1
ATOM 6792 C CA . TYR F 2 155 ? 192.349 -51.745 148.454 1.00 16.08 161 TYR C CA 1
ATOM 6793 C C . TYR F 2 155 ? 191.322 -51.184 147.491 1.00 17.03 161 TYR C C 1
ATOM 6794 O O . TYR F 2 155 ? 191.324 -51.509 146.304 1.00 18.24 161 TYR C O 1
ATOM 6803 N N . ALA F 2 156 ? 190.440 -50.337 148.005 1.00 17.84 162 ALA C N 1
ATOM 6804 C CA . ALA F 2 156 ? 189.420 -49.716 147.175 1.00 18.36 162 ALA C CA 1
ATOM 6805 C C . ALA F 2 156 ? 189.941 -48.351 146.740 1.00 18.93 162 ALA C C 1
ATOM 6806 O O . ALA F 2 156 ? 189.485 -47.786 145.750 1.00 20.27 162 ALA C O 1
ATOM 6808 N N . SER F 2 157 ? 190.904 -47.825 147.490 1.00 19.14 163 SER C N 1
ATOM 6809 C CA . SER F 2 157 ? 191.497 -46.535 147.163 1.00 18.32 163 SER C CA 1
ATOM 6810 C C . SER F 2 157 ? 192.709 -46.242 148.041 1.00 16.98 163 SER C C 1
ATOM 6811 O O . SER F 2 157 ? 192.852 -46.803 149.127 1.00 16.34 163 SER C O 1
ATOM 6814 N N . MET F 2 158 ? 193.585 -45.378 147.541 1.00 15.84 164 MET C N 1
ATOM 6815 C CA . MET F 2 158 ? 194.787 -44.960 148.254 1.00 15.36 164 MET C CA 1
ATOM 6816 C C . MET F 2 158 ? 195.309 -43.698 147.577 1.00 14.95 164 MET C C 1
ATOM 6817 O O . MET F 2 158 ? 195.493 -43.666 146.358 1.00 14.95 164 MET C O 1
ATOM 6822 N N . ALA F 2 159 ? 195.527 -42.649 148.361 1.00 14.36 165 ALA C N 1
ATOM 6823 C CA . ALA F 2 159 ? 196.016 -41.393 147.808 1.00 14.63 165 ALA C CA 1
ATOM 6824 C C . ALA F 2 159 ? 196.866 -40.647 148.823 1.00 15.35 165 ALA C C 1
ATOM 6825 O O . ALA F 2 159 ? 196.849 -40.946 150.019 1.00 15.20 165 ALA C O 1
ATOM 6827 N N . CYS F 2 160 ? 197.604 -39.659 148.339 1.00 15.56 166 CYS C N 1
ATOM 6828 C CA . CYS F 2 160 ? 198.464 -38.895 149.210 1.00 15.27 166 CYS C CA 1
ATOM 6829 C C . CYS F 2 160 ? 198.646 -37.467 148.716 1.00 15.67 166 CYS C C 1
ATOM 6830 O O . CYS F 2 160 ? 198.739 -37.205 147.512 1.00 15.71 166 CYS C O 1
ATOM 6833 N N . GLY F 2 161 ? 198.685 -36.544 149.666 1.00 16.25 167 GLY C N 1
ATOM 6834 C CA . GLY F 2 161 ? 198.866 -35.148 149.336 1.00 15.49 167 GLY C CA 1
ATOM 6835 C C . GLY F 2 161 ? 200.020 -34.559 150.121 1.00 15.76 167 GLY C C 1
ATOM 6836 O O . GLY F 2 161 ? 200.139 -34.752 151.332 1.00 14.68 167 GLY C O 1
ATOM 6837 N N . LEU F 2 162 ? 200.888 -33.848 149.416 1.00 16.25 168 LEU C N 1
ATOM 6838 C CA . LEU F 2 162 ? 202.028 -33.203 150.037 1.00 16.44 168 LEU C CA 1
ATOM 6839 C C . LEU F 2 162 ? 201.788 -31.700 149.971 1.00 16.98 168 LEU C C 1
ATOM 6840 O O . LEU F 2 162 ? 201.788 -31.107 148.887 1.00 16.76 168 LEU C O 1
ATOM 6845 N N . TYR F 2 163 ? 201.575 -31.094 151.136 1.00 17.25 169 TYR C N 1
ATOM 6846 C CA . TYR F 2 163 ? 201.300 -29.665 151.229 1.00 18.16 169 TYR C CA 1
ATOM 6847 C C . TYR F 2 163 ? 202.452 -28.891 151.847 1.00 19.00 169 TYR C C 1
ATOM 6848 O O . TYR F 2 163 ? 202.560 -28.790 153.072 1.00 19.70 169 TYR C O 1
ATOM 6857 N N . PRO F 2 164 ? 203.326 -28.320 151.004 1.00 19.15 170 PRO C N 1
ATOM 6858 C CA . PRO F 2 164 ? 204.476 -27.557 151.495 1.00 19.27 170 PRO C CA 1
ATOM 6859 C C . PRO F 2 164 ? 204.080 -26.500 152.514 1.00 19.80 170 PRO C C 1
ATOM 6860 O O . PRO F 2 164 ? 203.055 -25.833 152.354 1.00 19.77 170 PRO C O 1
ATOM 6864 N N . THR F 2 165 ? 204.884 -26.363 153.569 1.00 20.01 171 THR C N 1
ATOM 6865 C CA . THR F 2 165 ? 204.612 -25.368 154.596 1.00 20.13 171 THR C CA 1
ATOM 6866 C C . THR F 2 165 ? 205.765 -24.396 154.814 1.00 19.43 171 THR C C 1
ATOM 6867 O O . THR F 2 165 ? 205.764 -23.658 155.790 1.00 19.99 171 THR C O 1
ATOM 6871 N N . SER F 2 166 ? 206.746 -24.389 153.915 1.00 19.14 172 SER C N 1
ATOM 6872 C CA . SER F 2 166 ? 207.866 -23.455 154.042 1.00 20.50 172 SER C CA 1
ATOM 6873 C C . SER F 2 166 ? 207.411 -22.108 153.499 1.00 20.79 172 SER C C 1
ATOM 6874 O O . SER F 2 166 ? 206.367 -22.027 152.865 1.00 21.40 172 SER C O 1
ATOM 6877 N N . ASN F 2 167 ? 208.172 -21.047 153.752 1.00 21.56 173 ASN C N 1
ATOM 6878 C CA . ASN F 2 167 ? 207.799 -19.750 153.208 1.00 22.26 173 ASN C CA 1
ATOM 6879 C C . ASN F 2 167 ? 208.344 -19.711 151.775 1.00 22.70 173 ASN C C 1
ATOM 6880 O O . ASN F 2 167 ? 209.174 -20.539 151.407 1.00 22.93 173 ASN C O 1
ATOM 6885 N N . MET F 2 168 ? 207.879 -18.769 150.962 1.00 23.34 174 MET C N 1
ATOM 6886 C CA . MET F 2 168 ? 208.324 -18.703 149.569 1.00 23.45 174 MET C CA 1
ATOM 6887 C C . MET F 2 168 ? 209.766 -18.265 149.342 1.00 23.15 174 MET C C 1
ATOM 6888 O O . MET F 2 168 ? 210.280 -18.388 148.232 1.00 23.47 174 MET C O 1
ATOM 6893 N N . MET F 2 169 ? 210.419 -17.773 150.388 1.00 22.92 175 MET C N 1
ATOM 6894 C CA . MET F 2 169 ? 211.783 -17.272 150.268 1.00 23.35 175 MET C CA 1
ATOM 6895 C C . MET F 2 169 ? 212.912 -18.185 150.725 1.00 23.49 175 MET C C 1
ATOM 6896 O O . MET F 2 169 ? 214.047 -18.018 150.296 1.00 24.46 175 MET C O 1
ATOM 6901 N N . GLN F 2 170 ? 212.606 -19.142 151.589 1.00 23.40 176 GLN C N 1
ATOM 6902 C CA . GLN F 2 170 ? 213.623 -20.026 152.138 1.00 23.30 176 GLN C CA 1
ATOM 6903 C C . GLN F 2 170 ? 213.684 -21.454 151.616 1.00 22.16 176 GLN C C 1
ATOM 6904 O O . GLN F 2 170 ? 214.707 -22.127 151.743 1.00 21.98 176 GLN C O 1
ATOM 6910 N N . PHE F 2 171 ? 212.580 -21.936 151.071 1.00 21.12 177 PHE C N 1
ATOM 6911 C CA . PHE F 2 171 ? 212.551 -23.284 150.533 1.00 19.71 177 PHE C CA 1
ATOM 6912 C C . PHE F 2 171 ? 213.370 -23.274 149.252 1.00 19.68 177 PHE C C 1
ATOM 6913 O O . PHE F 2 171 ? 213.838 -22.226 148.794 1.00 19.48 177 PHE C O 1
ATOM 6921 N N . SER F 2 172 ? 213.529 -24.454 148.676 1.00 19.05 178 SER C N 1
ATOM 6922 C CA . SER F 2 172 ? 214.212 -24.606 147.404 1.00 18.86 178 SER C CA 1
ATOM 6923 C C . SER F 2 172 ? 214.239 -26.071 147.078 1.00 18.54 178 SER C C 1
ATOM 6924 O O . SER F 2 172 ? 214.335 -26.905 147.976 1.00 19.75 178 SER C O 1
ATOM 6927 N N . GLY F 2 173 ? 214.135 -26.394 145.798 1.00 16.70 179 GLY C N 1
ATOM 6928 C CA . GLY F 2 173 ? 214.148 -27.789 145.435 1.00 16.09 179 GLY C CA 1
ATOM 6929 C C . GLY F 2 173 ? 212.962 -28.197 144.598 1.00 16.27 179 GLY C C 1
ATOM 6930 O O . GLY F 2 173 ? 212.283 -27.358 144.004 1.00 16.77 179 GLY C O 1
ATOM 6931 N N . SER F 2 174 ? 212.688 -29.495 144.590 1.00 16.26 180 SER C N 1
ATOM 6932 C CA . SER F 2 174 ? 211.619 -30.024 143.771 1.00 16.25 180 SER C CA 1
ATOM 6933 C C . SER F 2 174 ? 210.838 -31.180 144.371 1.00 16.82 180 SER C C 1
ATOM 6934 O O . SER F 2 174 ? 211.241 -31.791 145.362 1.00 17.49 180 SER C O 1
ATOM 6937 N N . VAL F 2 175 ? 209.711 -31.467 143.730 1.00 16.70 181 VAL C N 1
ATOM 6938 C CA . VAL F 2 175 ? 208.861 -32.584 144.094 1.00 17.03 181 VAL C CA 1
ATOM 6939 C C . VAL F 2 175 ? 208.684 -33.340 142.800 1.00 17.99 181 VAL C C 1
ATOM 6940 O O . VAL F 2 175 ? 208.511 -32.746 141.732 1.00 18.42 181 VAL C O 1
ATOM 6944 N N . GLN F 2 176 ? 208.728 -34.655 142.897 1.00 17.32 182 GLN C N 1
ATOM 6945 C CA . GLN F 2 176 ? 208.540 -35.473 141.733 1.00 15.52 182 GLN C CA 1
ATOM 6946 C C . GLN F 2 176 ? 207.732 -36.647 142.187 1.00 15.16 182 GLN C C 1
ATOM 6947 O O . GLN F 2 176 ? 207.955 -37.188 143.270 1.00 15.45 182 GLN C O 1
ATOM 6953 N N . VAL F 2 177 ? 206.770 -37.030 141.369 1.00 14.24 183 VAL C N 1
ATOM 6954 C CA . VAL F 2 177 ? 205.921 -38.135 141.727 1.00 13.68 183 VAL C CA 1
ATOM 6955 C C . VAL F 2 177 ? 205.785 -39.083 140.560 1.00 14.49 183 VAL C C 1
ATOM 6956 O O . VAL F 2 177 ? 205.849 -38.676 139.393 1.00 14.52 183 VAL C O 1
ATOM 6960 N N . TRP F 2 178 ? 205.636 -40.358 140.887 1.00 13.88 184 TRP C N 1
ATOM 6961 C CA . TRP F 2 178 ? 205.416 -41.372 139.880 1.00 14.88 184 TRP C CA 1
ATOM 6962 C C . TRP F 2 178 ? 204.973 -42.655 140.564 1.00 14.42 184 TRP C C 1
ATOM 6963 O O . TRP F 2 178 ? 205.058 -42.779 141.788 1.00 14.06 184 TRP C O 1
ATOM 6974 N N . ARG F 2 179 ? 204.456 -43.589 139.778 1.00 13.71 185 ARG C N 1
ATOM 6975 C CA . ARG F 2 179 ? 203.977 -44.836 140.331 1.00 14.22 185 ARG C CA 1
ATOM 6976 C C . ARG F 2 179 ? 204.803 -46.027 139.878 1.00 15.87 185 ARG C C 1
ATOM 6977 O O . ARG F 2 179 ? 205.260 -46.093 138.733 1.00 16.04 185 ARG C O 1
ATOM 6985 N N . VAL F 2 180 ? 204.985 -46.975 140.789 1.00 16.83 186 VAL C N 1
ATOM 6986 C CA . VAL F 2 180 ? 205.725 -48.186 140.488 1.00 16.87 186 VAL C CA 1
ATOM 6987 C C . VAL F 2 180 ? 204.797 -49.351 140.814 1.00 18.04 186 VAL C C 1
ATOM 6988 O O . VAL F 2 180 ? 203.997 -49.272 141.746 1.00 17.91 186 VAL C O 1
ATOM 6992 N N . ASP F 2 181 ? 204.883 -50.418 140.028 1.00 20.04 187 ASP C N 1
ATOM 6993 C CA . ASP F 2 181 ? 204.046 -51.590 140.249 1.00 21.85 187 ASP C CA 1
ATOM 6994 C C . ASP F 2 181 ? 204.772 -52.557 141.172 1.00 21.27 187 ASP C C 1
ATOM 6995 O O . ASP F 2 181 ? 205.483 -53.448 140.715 1.00 21.11 187 ASP C O 1
ATOM 7000 N N . LEU F 2 182 ? 204.601 -52.371 142.475 1.00 20.55 188 LEU C N 1
ATOM 7001 C CA . LEU F 2 182 ? 205.241 -53.247 143.441 1.00 18.97 188 LEU C CA 1
ATOM 7002 C C . LEU F 2 182 ? 204.413 -54.502 143.606 1.00 19.13 188 LEU C C 1
ATOM 7003 O O . LEU F 2 182 ? 203.208 -54.429 143.825 1.00 20.98 188 LEU C O 1
ATOM 7008 N N . ASN F 2 183 ? 205.066 -55.651 143.498 1.00 18.85 189 ASN C N 1
ATOM 7009 C CA . ASN F 2 183 ? 204.398 -56.929 143.654 1.00 18.16 189 ASN C CA 1
ATOM 7010 C C . ASN F 2 183 ? 205.301 -57.865 144.434 1.00 17.99 189 ASN C C 1
ATOM 7011 O O . ASN F 2 183 ? 206.521 -57.859 144.257 1.00 18.79 189 ASN C O 1
ATOM 7016 N N . LEU F 2 184 ? 204.704 -58.658 145.310 1.00 17.07 190 LEU C N 1
ATOM 7017 C CA . LEU F 2 184 ? 205.469 -59.617 146.084 1.00 16.13 190 LEU C CA 1
ATOM 7018 C C . LEU F 2 184 ? 205.854 -60.739 145.131 1.00 16.62 190 LEU C C 1
ATOM 7019 O O . LEU F 2 184 ? 205.218 -60.933 144.100 1.00 17.00 190 LEU C O 1
ATOM 7024 N N . SER F 2 185 ? 206.900 -61.474 145.466 1.00 17.66 191 SER C N 1
ATOM 7025 C CA . SER F 2 185 ? 207.324 -62.580 144.623 1.00 18.04 191 SER C CA 1
ATOM 7026 C C . SER F 2 185 ? 208.007 -63.618 145.495 1.00 18.02 191 SER C C 1
ATOM 7027 O O . SER F 2 185 ? 208.149 -63.432 146.704 1.00 17.68 191 SER C O 1
ATOM 7030 N N . GLU F 2 186 ? 208.429 -64.713 144.883 1.00 18.34 192 GLU C N 1
ATOM 7031 C CA . GLU F 2 186 ? 209.077 -65.758 145.642 1.00 18.72 192 GLU C CA 1
ATOM 7032 C C . GLU F 2 186 ? 210.341 -66.278 144.988 1.00 18.29 192 GLU C C 1
ATOM 7033 O O . GLU F 2 186 ? 210.545 -66.145 143.780 1.00 17.49 192 GLU C O 1
ATOM 7039 N N . ALA F 2 187 ? 211.198 -66.852 145.819 1.00 17.56 193 ALA C N 1
ATOM 7040 C CA . ALA F 2 187 ? 212.442 -67.453 145.373 1.00 16.76 193 ALA C CA 1
ATOM 7041 C C . ALA F 2 187 ? 212.505 -68.765 146.144 1.00 17.54 193 ALA C C 1
ATOM 7042 O O . ALA F 2 187 ? 212.185 -68.808 147.337 1.00 17.70 193 ALA C O 1
ATOM 7044 N N . VAL F 2 188 ? 212.870 -69.842 145.460 1.00 18.35 194 VAL C N 1
ATOM 7045 C CA . VAL F 2 188 ? 212.977 -71.140 146.117 1.00 18.56 194 VAL C CA 1
ATOM 7046 C C . VAL F 2 188 ? 214.450 -71.362 146.405 1.00 18.70 194 VAL C C 1
ATOM 7047 O O . VAL F 2 188 ? 215.276 -71.282 145.498 1.00 19.34 194 VAL C O 1
ATOM 7051 N N . ASN F 2 189 ? 214.773 -71.622 147.667 1.00 19.24 195 ASN C N 1
ATOM 7052 C CA . ASN F 2 189 ? 216.154 -71.835 148.085 1.00 20.04 195 ASN C CA 1
ATOM 7053 C C . ASN F 2 189 ? 216.259 -72.946 149.111 1.00 20.58 195 ASN C C 1
ATOM 7054 O O . ASN F 2 189 ? 215.270 -73.307 149.754 1.00 21.30 195 ASN C O 1
ATOM 7059 N N . PRO F 2 190 ? 217.471 -73.490 149.302 1.00 20.59 196 PRO C N 1
ATOM 7060 C CA . PRO F 2 190 ? 217.633 -74.571 150.271 1.00 20.22 196 PRO C CA 1
ATOM 7061 C C . PRO F 2 190 ? 217.703 -74.107 151.715 1.00 20.06 196 PRO C C 1
ATOM 7062 O O . PRO F 2 190 ? 218.118 -72.981 152.005 1.00 20.01 196 PRO C O 1
ATOM 7066 N N . ALA F 2 191 ? 217.271 -74.992 152.605 1.00 20.14 197 ALA C N 1
ATOM 7067 C CA . ALA F 2 191 ? 217.279 -74.750 154.041 1.00 20.90 197 ALA C CA 1
ATOM 7068 C C . ALA F 2 191 ? 217.564 -76.096 154.718 1.00 21.87 197 ALA C C 1
ATOM 7069 O O . ALA F 2 191 ? 217.290 -77.162 154.147 1.00 21.36 197 ALA C O 1
ATOM 7071 N N . VAL F 2 192 ? 218.116 -76.052 155.927 1.00 22.29 198 VAL C N 1
ATOM 7072 C CA . VAL F 2 192 ? 218.448 -77.276 156.640 1.00 23.78 198 VAL C CA 1
ATOM 7073 C C . VAL F 2 192 ? 217.236 -78.049 157.168 1.00 24.60 198 VAL C C 1
ATOM 7074 O O . VAL F 2 192 ? 216.383 -77.522 157.878 1.00 24.33 198 VAL C O 1
ATOM 7078 N N . THR F 2 193 ? 217.194 -79.322 156.809 1.00 25.99 199 THR C N 1
ATOM 7079 C CA . THR F 2 193 ? 216.124 -80.224 157.192 1.00 27.18 199 THR C CA 1
ATOM 7080 C C . THR F 2 193 ? 216.520 -81.039 158.424 1.00 29.23 199 THR C C 1
ATOM 7081 O O . THR F 2 193 ? 215.682 -81.366 159.269 1.00 29.13 199 THR C O 1
ATOM 7085 N N . ALA F 2 194 ? 217.810 -81.361 158.504 1.00 30.33 200 ALA C N 1
ATOM 7086 C CA . ALA F 2 194 ? 218.379 -82.127 159.605 1.00 30.10 200 ALA C CA 1
ATOM 7087 C C . ALA F 2 194 ? 219.832 -81.698 159.739 1.00 31.39 200 ALA C C 1
ATOM 7088 O O . ALA F 2 194 ? 220.517 -81.509 158.732 1.00 31.60 200 ALA C O 1
ATOM 7090 N N . ILE F 2 195 ? 220.305 -81.543 160.974 1.00 32.88 201 ILE C N 1
ATOM 7091 C CA . ILE F 2 195 ? 221.688 -81.121 161.214 1.00 33.99 201 ILE C CA 1
ATOM 7092 C C . ILE F 2 195 ? 222.667 -82.299 161.202 1.00 35.56 201 ILE C C 1
ATOM 7093 O O . ILE F 2 195 ? 223.862 -82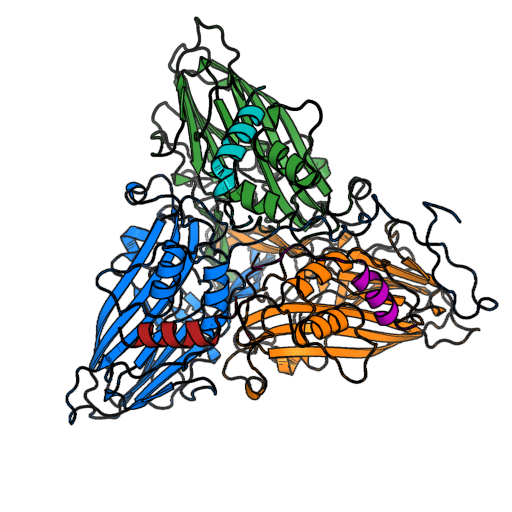.139 161.462 1.00 36.16 201 ILE C O 1
ATOM 7098 N N . THR F 2 196 ? 222.141 -83.472 160.865 1.00 36.75 202 THR C N 1
ATOM 7099 C CA . THR F 2 196 ? 222.899 -84.713 160.820 1.00 36.67 202 THR C CA 1
ATOM 7100 C C . THR F 2 196 ? 222.569 -85.494 159.558 1.00 38.09 202 THR C C 1
ATOM 7101 O O . THR F 2 196 ? 221.396 -85.693 159.230 1.00 39.84 202 THR C O 1
ATOM 7105 N N . PRO F 2 197 ? 223.595 -85.977 158.845 1.00 38.23 203 PRO C N 1
ATOM 7106 C CA . PRO F 2 197 ? 225.008 -85.812 159.182 1.00 38.10 203 PRO C CA 1
ATOM 7107 C C . PRO F 2 197 ? 225.579 -84.568 158.523 1.00 37.64 203 PRO C C 1
ATOM 7108 O O . PRO F 2 197 ? 225.210 -84.245 157.395 1.00 38.27 203 PRO C O 1
ATOM 7112 N N . ALA F 2 198 ? 226.481 -83.882 159.219 1.00 36.55 204 ALA C N 1
ATOM 7113 C CA . ALA F 2 198 ? 227.100 -82.672 158.686 1.00 35.73 204 ALA C CA 1
ATOM 7114 C C . ALA F 2 198 ? 227.528 -82.865 157.228 1.00 35.74 204 ALA C C 1
ATOM 7115 O O . ALA F 2 198 ? 227.895 -83.968 156.822 1.00 35.94 204 ALA C O 1
ATOM 7117 N N . PRO F 2 199 ? 227.474 -81.792 156.415 1.00 35.41 205 PRO C N 1
ATOM 7118 C CA . PRO F 2 199 ? 227.044 -80.433 156.773 1.00 35.14 205 PRO C CA 1
ATOM 7119 C C . PRO F 2 199 ? 225.522 -80.266 156.872 1.00 35.41 205 PRO C C 1
ATOM 7120 O O . PRO F 2 199 ? 225.012 -79.145 156.824 1.00 35.58 205 PRO C O 1
ATOM 7124 N N . GLY F 2 200 ? 224.805 -81.381 156.998 1.00 34.91 206 GLY C N 1
ATOM 7125 C CA . GLY F 2 200 ? 223.359 -81.331 157.124 1.00 33.33 206 GLY C CA 1
ATOM 7126 C C . GLY F 2 200 ? 222.586 -81.774 155.897 1.00 32.62 206 GLY C C 1
ATOM 7127 O O . GLY F 2 200 ? 223.147 -81.928 154.807 1.00 32.92 206 GLY C O 1
ATOM 7128 N N . VAL F 2 201 ? 221.287 -81.985 156.095 1.00 31.26 207 VAL C N 1
ATOM 7129 C CA . VAL F 2 201 ? 220.371 -82.393 155.035 1.00 29.52 207 VAL C CA 1
ATOM 7130 C C . VAL F 2 201 ? 219.561 -81.172 154.608 1.00 29.38 207 VAL C C 1
ATOM 7131 O O . VAL F 2 201 ? 219.127 -80.381 155.448 1.00 29.02 207 VAL C O 1
ATOM 7135 N N . PHE F 2 202 ? 219.345 -81.025 153.305 1.00 28.79 208 PHE C N 1
ATOM 7136 C CA . PHE F 2 202 ? 218.618 -79.872 152.793 1.00 28.19 208 PHE C CA 1
ATOM 7137 C C . PHE F 2 202 ? 217.391 -80.181 151.955 1.00 27.99 208 PHE C C 1
ATOM 7138 O O . PHE F 2 202 ? 217.190 -81.300 151.492 1.00 28.50 208 PHE C O 1
ATOM 7146 N N . ALA F 2 203 ? 216.575 -79.150 151.768 1.00 27.67 209 ALA C N 1
ATOM 7147 C CA . ALA F 2 203 ? 215.364 -79.221 150.965 1.00 26.19 209 ALA C CA 1
ATOM 7148 C C . ALA F 2 203 ? 215.124 -77.795 150.495 1.00 26.42 209 ALA C C 1
ATOM 7149 O O . ALA F 2 203 ? 215.632 -76.840 151.094 1.00 25.93 209 ALA C O 1
ATOM 7151 N N . ASN F 2 204 ? 214.361 -77.646 149.422 1.00 26.15 210 ASN C N 1
ATOM 7152 C CA . ASN F 2 204 ? 214.092 -76.326 148.896 1.00 26.60 210 ASN C CA 1
ATOM 7153 C C . ASN F 2 204 ? 212.768 -75.756 149.370 1.00 26.68 210 ASN C C 1
ATOM 7154 O O . ASN F 2 204 ? 211.700 -76.312 149.099 1.00 27.78 210 ASN C O 1
ATOM 7159 N N . PHE F 2 205 ? 212.856 -74.637 150.080 1.00 25.10 211 PHE C N 1
ATOM 7160 C CA . PHE F 2 205 ? 211.686 -73.957 150.602 1.00 24.10 211 PHE C CA 1
ATOM 7161 C C . PHE F 2 205 ? 211.535 -72.613 149.908 1.00 23.35 211 PHE C C 1
ATOM 7162 O O . PHE F 2 205 ? 212.455 -72.150 149.233 1.00 22.83 211 PHE C O 1
ATOM 7170 N N . VAL F 2 206 ? 210.376 -71.984 150.060 1.00 22.29 212 VAL C N 1
ATOM 7171 C CA . VAL F 2 206 ? 210.184 -70.698 149.416 1.00 22.10 212 VAL C CA 1
ATOM 7172 C C . VAL F 2 206 ? 210.384 -69.543 150.381 1.00 21.55 212 VAL C C 1
ATOM 7173 O O . VAL F 2 206 ? 209.993 -69.611 151.549 1.00 20.80 212 VAL C O 1
ATOM 7177 N N . ASP F 2 207 ? 211.034 -68.497 149.886 1.00 20.93 213 ASP C N 1
ATOM 7178 C CA . ASP F 2 207 ? 211.242 -67.300 150.672 1.00 21.97 213 ASP C CA 1
ATOM 7179 C C . ASP F 2 207 ? 210.492 -66.190 149.924 1.00 21.64 213 ASP C C 1
ATOM 7180 O O . ASP F 2 207 ? 210.204 -66.322 148.729 1.00 21.70 213 ASP C O 1
ATOM 7185 N N . LYS F 2 208 ? 210.155 -65.114 150.625 1.00 20.13 214 LYS C N 1
ATOM 7186 C CA . LYS F 2 208 ? 209.410 -64.018 150.021 1.00 19.14 214 LYS C CA 1
ATOM 7187 C C . LYS F 2 208 ? 210.294 -62.855 149.600 1.00 19.05 214 LYS C C 1
ATOM 7188 O O . LYS F 2 208 ? 211.265 -62.526 150.273 1.00 19.48 214 LYS C O 1
ATOM 7194 N N . ARG F 2 209 ? 209.956 -62.236 148.476 1.00 19.22 215 ARG C N 1
ATOM 7195 C CA . ARG F 2 209 ? 210.708 -61.090 147.974 1.00 18.89 215 ARG C CA 1
ATOM 7196 C C . ARG F 2 209 ? 209.718 -60.078 147.427 1.00 18.86 215 ARG C C 1
ATOM 7197 O O . ARG F 2 209 ? 208.503 -60.290 147.466 1.00 18.64 215 ARG C O 1
ATOM 7205 N N . ILE F 2 210 ? 210.242 -58.976 146.910 1.00 17.89 216 ILE C N 1
ATOM 7206 C CA . ILE F 2 210 ? 209.389 -57.959 146.338 1.00 16.93 216 ILE C CA 1
ATOM 7207 C C . ILE F 2 210 ? 210.032 -57.375 145.089 1.00 18.17 216 ILE C C 1
ATOM 7208 O O . ILE F 2 210 ? 211.210 -57.010 145.084 1.00 18.29 216 ILE C O 1
ATOM 7213 N N . ASN F 2 211 ? 209.241 -57.297 144.024 1.00 18.89 217 ASN C N 1
ATOM 7214 C CA . ASN F 2 211 ? 209.714 -56.769 142.755 1.00 18.82 217 ASN C CA 1
ATOM 7215 C C . ASN F 2 211 ? 209.215 -55.360 142.492 1.00 18.56 217 ASN C C 1
ATOM 7216 O O . ASN F 2 211 ? 208.086 -55.020 142.841 1.00 18.82 217 ASN C O 1
ATOM 7221 N N . GLY F 2 212 ? 210.064 -54.545 141.875 1.00 17.78 218 GLY C N 1
ATOM 7222 C CA . GLY F 2 212 ? 209.672 -53.190 141.548 1.00 16.92 218 GLY C CA 1
ATOM 7223 C C . GLY F 2 212 ? 210.430 -52.081 142.243 1.00 16.84 218 GLY C C 1
ATOM 7224 O O . GLY F 2 212 ? 210.538 -50.983 141.706 1.00 16.56 218 GLY C O 1
ATOM 7225 N N . LEU F 2 213 ? 210.959 -52.360 143.429 1.00 17.24 219 LEU C N 1
ATOM 7226 C CA . LEU F 2 213 ? 211.688 -51.350 144.193 1.00 17.28 219 LEU C CA 1
ATOM 7227 C C . LEU F 2 213 ? 212.788 -50.631 143.416 1.00 17.02 219 LEU C C 1
ATOM 7228 O O . LEU F 2 213 ? 213.004 -49.433 143.602 1.00 17.02 219 LEU C O 1
ATOM 7233 N N . ARG F 2 214 ? 213.483 -51.360 142.550 1.00 17.19 220 ARG C N 1
ATOM 7234 C CA . ARG F 2 214 ? 214.568 -50.773 141.773 1.00 17.27 220 ARG C CA 1
ATOM 7235 C C . ARG F 2 214 ? 214.143 -49.551 140.960 1.00 17.92 220 ARG C C 1
ATOM 7236 O O . ARG F 2 214 ? 214.982 -48.752 140.545 1.00 18.87 220 ARG C O 1
ATOM 7244 N N . GLY F 2 215 ? 212.840 -49.411 140.736 1.00 18.22 221 GLY C N 1
ATOM 7245 C CA . GLY F 2 215 ? 212.324 -48.282 139.980 1.00 17.58 221 GLY C CA 1
ATOM 7246 C C . GLY F 2 215 ? 212.301 -46.993 140.787 1.00 17.45 221 GLY C C 1
ATOM 7247 O O . GLY F 2 215 ? 211.988 -45.923 140.259 1.00 17.17 221 GLY C O 1
ATOM 7248 N N . ILE F 2 216 ? 212.617 -47.095 142.075 1.00 16.99 222 ILE C N 1
ATOM 7249 C CA . ILE F 2 216 ? 212.659 -45.923 142.942 1.00 17.10 222 ILE C CA 1
ATOM 7250 C C . ILE F 2 216 ? 214.100 -45.431 142.953 1.00 18.32 222 ILE C C 1
ATOM 7251 O O . ILE F 2 216 ? 214.932 -45.908 143.724 1.00 19.19 222 ILE C O 1
ATOM 7256 N N . ARG F 2 217 ? 214.384 -44.477 142.078 1.00 19.51 223 ARG C N 1
ATOM 7257 C CA . ARG F 2 217 ? 215.718 -43.925 141.944 1.00 20.60 223 ARG C CA 1
ATOM 7258 C C . ARG F 2 217 ? 215.605 -42.439 141.685 1.00 20.51 223 ARG C C 1
ATOM 7259 O O . ARG F 2 217 ? 214.511 -41.929 141.458 1.00 21.76 223 ARG C O 1
ATOM 7267 N N . PRO F 2 218 ? 216.738 -41.720 141.702 1.00 20.26 224 PRO C N 1
ATOM 7268 C CA . PRO F 2 218 ? 216.718 -40.274 141.460 1.00 19.30 224 PRO C CA 1
ATOM 7269 C C . PRO F 2 218 ? 216.265 -39.886 140.044 1.00 18.94 224 PRO C C 1
ATOM 7270 O O . PRO F 2 218 ? 215.752 -38.790 139.832 1.00 19.41 224 PRO C O 1
ATOM 7274 N N . LEU F 2 219 ? 216.450 -40.780 139.077 1.00 18.68 225 LEU C N 1
ATOM 7275 C CA . LEU F 2 219 ? 216.042 -40.494 137.701 1.00 18.24 225 LEU C CA 1
ATOM 7276 C C . LEU F 2 219 ? 214.587 -40.901 137.446 1.00 19.68 225 LEU C C 1
ATOM 7277 O O . LEU F 2 219 ? 214.288 -42.091 137.241 1.00 21.28 225 LEU C O 1
ATOM 7282 N N . ALA F 2 220 ? 213.691 -39.914 137.441 1.00 19.24 226 ALA C N 1
ATOM 7283 C CA . ALA F 2 220 ? 212.260 -40.163 137.238 1.00 17.95 226 ALA C CA 1
ATOM 7284 C C . ALA F 2 220 ? 211.907 -40.747 135.873 1.00 17.90 226 ALA C C 1
ATOM 7285 O O . ALA F 2 220 ? 212.349 -40.242 134.828 1.00 18.89 226 ALA C O 1
ATOM 7287 N N . PRO F 2 221 ? 211.080 -41.807 135.866 1.00 17.22 227 PRO C N 1
ATOM 7288 C CA . PRO F 2 221 ? 210.624 -42.505 134.656 1.00 17.50 227 PRO C CA 1
ATOM 7289 C C . PRO F 2 221 ? 209.735 -41.632 133.773 1.00 18.14 227 PRO C C 1
ATOM 7290 O O . PRO F 2 221 ? 209.259 -40.584 134.204 1.00 19.36 227 PRO C O 1
ATOM 7294 N N . ARG F 2 222 ? 209.510 -42.076 132.540 1.00 18.54 228 ARG C N 1
ATOM 7295 C CA . ARG F 2 222 ? 208.686 -41.334 131.584 1.00 18.04 228 ARG C CA 1
ATOM 7296 C C . ARG F 2 222 ? 207.403 -40.754 132.168 1.00 17.85 228 ARG C C 1
ATOM 7297 O O . ARG F 2 222 ? 207.147 -39.559 132.032 1.00 18.67 228 ARG C O 1
ATOM 7305 N N . ASP F 2 223 ? 206.600 -41.601 132.808 1.00 17.54 229 ASP C N 1
ATOM 7306 C CA . ASP F 2 223 ? 205.331 -41.176 133.403 1.00 16.71 229 ASP C CA 1
ATOM 7307 C C . ASP F 2 223 ? 205.536 -40.591 134.786 1.00 16.57 229 ASP C C 1
ATOM 7308 O O . ASP F 2 223 ? 205.555 -41.320 135.772 1.00 17.70 229 ASP C O 1
ATOM 7313 N N . ASN F 2 224 ? 205.662 -39.275 134.876 1.00 16.84 230 ASN C N 1
ATOM 7314 C CA . ASN F 2 224 ? 205.881 -38.657 136.177 1.00 17.05 230 ASN C CA 1
ATOM 7315 C C . ASN F 2 224 ? 205.363 -37.235 136.253 1.00 16.94 230 ASN C C 1
ATOM 7316 O O . ASN F 2 224 ? 204.922 -36.663 135.260 1.00 17.86 230 ASN C O 1
ATOM 7321 N N . TYR F 2 225 ? 205.412 -36.679 137.455 1.00 16.23 231 TYR C N 1
ATOM 7322 C CA . TYR F 2 225 ? 205.031 -35.301 137.668 1.00 15.67 231 TYR C CA 1
ATOM 7323 C C . TYR F 2 225 ? 206.280 -34.667 138.261 1.00 16.50 231 TYR C C 1
ATOM 7324 O O . TYR F 2 225 ? 206.847 -35.180 139.231 1.00 16.73 231 TYR C O 1
ATOM 7333 N N . SER F 2 226 ? 206.725 -33.567 137.671 1.00 16.73 232 SER C N 1
ATOM 7334 C CA . SER F 2 226 ? 207.906 -32.879 138.170 1.00 17.60 232 SER C CA 1
ATOM 7335 C C . SER F 2 226 ? 207.566 -31.414 138.378 1.00 17.61 232 SER C C 1
ATOM 7336 O O . SER F 2 226 ? 207.131 -30.733 137.452 1.00 18.25 232 SER C O 1
ATOM 7339 N N . GLY F 2 227 ? 207.755 -30.924 139.596 1.00 17.25 233 GLY C N 1
ATOM 7340 C CA . GLY F 2 227 ? 207.436 -29.537 139.844 1.00 17.49 233 GLY C CA 1
ATOM 7341 C C . GLY F 2 227 ? 208.249 -28.863 140.923 1.00 18.25 233 GLY C C 1
ATOM 7342 O O . GLY F 2 227 ? 209.068 -29.484 141.605 1.00 18.01 233 GLY C O 1
ATOM 7343 N N . ASN F 2 228 ? 208.019 -27.564 141.063 1.00 19.01 234 ASN C N 1
ATOM 7344 C CA . ASN F 2 228 ? 208.704 -26.777 142.070 1.00 18.33 234 ASN C CA 1
ATOM 7345 C C . ASN F 2 228 ? 208.243 -27.297 143.426 1.00 17.17 234 ASN C C 1
ATOM 7346 O O . ASN F 2 228 ? 207.049 -27.498 143.640 1.00 16.19 234 ASN C O 1
ATOM 7351 N N . PHE F 2 229 ? 209.178 -27.518 144.342 1.00 16.51 235 PHE C N 1
ATOM 7352 C CA . PHE F 2 229 ? 208.803 -28.045 145.648 1.00 15.90 235 PHE C CA 1
ATOM 7353 C C . PHE F 2 229 ? 207.619 -27.334 146.292 1.00 15.84 235 PHE C C 1
ATOM 7354 O O . PHE F 2 229 ? 206.647 -27.970 146.698 1.00 15.49 235 PHE C O 1
ATOM 7362 N N . ILE F 2 230 ? 207.713 -26.013 146.388 1.00 16.01 236 ILE C N 1
ATOM 7363 C CA . ILE F 2 230 ? 206.676 -25.196 147.007 1.00 15.49 236 ILE C CA 1
ATOM 7364 C C . ILE F 2 230 ? 205.256 -25.420 146.485 1.00 17.24 236 ILE C C 1
ATOM 7365 O O . ILE F 2 230 ? 204.289 -25.105 147.176 1.00 17.95 236 ILE C O 1
ATOM 7370 N N . ASP F 2 231 ? 205.118 -25.966 145.280 1.00 18.15 237 ASP C N 1
ATOM 7371 C CA . ASP F 2 231 ? 203.790 -26.208 144.722 1.00 18.84 237 ASP C CA 1
ATOM 7372 C C . ASP F 2 231 ? 203.139 -27.488 145.214 1.00 18.89 237 ASP C C 1
ATOM 7373 O O . ASP F 2 231 ? 201.979 -27.755 144.894 1.00 20.17 237 ASP C O 1
ATOM 7378 N N . GLY F 2 232 ? 203.886 -28.281 145.977 1.00 17.34 238 GLY C N 1
ATOM 7379 C CA . GLY F 2 232 ? 203.348 -29.521 146.502 1.00 16.05 238 GLY C CA 1
ATOM 7380 C C . GLY F 2 232 ? 202.928 -30.501 145.428 1.00 15.63 238 GLY C C 1
ATOM 7381 O O . GLY F 2 232 ? 203.243 -30.326 144.251 1.00 15.80 238 GLY C O 1
ATOM 7382 N N . ALA F 2 233 ? 202.213 -31.545 145.834 1.00 15.15 239 ALA C N 1
ATOM 7383 C CA . ALA F 2 233 ? 201.760 -32.549 144.887 1.00 14.38 239 ALA C CA 1
ATOM 7384 C C . ALA F 2 233 ? 200.729 -33.482 145.498 1.00 14.62 239 ALA C C 1
ATOM 7385 O O . ALA F 2 233 ? 200.785 -33.801 146.689 1.00 14.35 239 ALA C O 1
ATOM 7387 N N . TYR F 2 234 ? 199.782 -33.906 144.668 1.00 14.11 240 TYR C N 1
ATOM 7388 C CA . TYR F 2 234 ? 198.746 -34.829 145.092 1.00 13.61 240 TYR C CA 1
ATOM 7389 C C . TYR F 2 234 ? 198.465 -35.844 143.997 1.00 13.20 240 TYR C C 1
ATOM 7390 O O . TYR F 2 234 ? 198.574 -35.543 142.806 1.00 13.03 240 TYR C O 1
ATOM 7399 N N . THR F 2 235 ? 198.110 -37.053 144.410 1.00 12.33 241 THR C N 1
ATOM 7400 C CA . THR F 2 235 ? 197.736 -38.082 143.462 1.00 12.35 241 THR C CA 1
ATOM 7401 C C . THR F 2 235 ? 197.143 -39.300 144.141 1.00 13.05 241 THR C C 1
ATOM 7402 O O . THR F 2 235 ? 197.214 -39.456 145.363 1.00 12.81 241 THR C O 1
ATOM 7406 N N . PHE F 2 236 ? 196.544 -40.155 143.326 1.00 13.38 242 PHE C N 1
ATOM 7407 C CA . PHE F 2 236 ? 195.904 -41.370 143.798 1.00 13.97 242 PHE C CA 1
ATOM 7408 C C . PHE F 2 236 ? 196.604 -42.573 143.173 1.00 13.89 242 PHE C C 1
ATOM 7409 O O . PHE F 2 236 ? 197.234 -42.462 142.118 1.00 13.25 242 PHE C O 1
ATOM 7417 N N . ALA F 2 237 ? 196.489 -43.721 143.829 1.00 13.68 243 ALA C N 1
ATOM 7418 C CA . ALA F 2 237 ? 197.052 -44.959 143.307 1.00 13.65 243 ALA C CA 1
ATOM 7419 C C . ALA F 2 237 ? 195.835 -45.642 142.684 1.00 14.56 243 ALA C C 1
ATOM 7420 O O . ALA F 2 237 ? 194.704 -45.203 142.901 1.00 14.80 243 ALA C O 1
ATOM 7422 N N . PHE F 2 238 ? 196.036 -46.694 141.904 1.00 14.82 244 PHE C N 1
ATOM 7423 C CA . PHE F 2 238 ? 194.884 -47.365 141.323 1.00 15.02 244 PHE C CA 1
ATOM 7424 C C . PHE F 2 238 ? 195.121 -48.845 141.076 1.00 15.81 244 PHE C C 1
ATOM 7425 O O . PHE F 2 238 ? 196.261 -49.294 140.972 1.00 15.77 244 PHE C O 1
ATOM 7433 N N . ASP F 2 239 ? 194.027 -49.593 140.988 1.00 16.18 245 ASP C N 1
ATOM 7434 C CA . ASP F 2 239 ? 194.074 -51.033 140.796 1.00 17.22 245 ASP C CA 1
ATOM 7435 C C . ASP F 2 239 ? 194.980 -51.525 139.679 1.00 17.95 245 ASP C C 1
ATOM 7436 O O . ASP F 2 239 ? 194.852 -51.119 138.521 1.00 17.92 245 ASP C O 1
ATOM 7441 N N . LYS F 2 240 ? 195.895 -52.418 140.047 1.00 18.82 246 LYS C N 1
ATOM 7442 C CA . LYS F 2 240 ? 196.832 -52.998 139.104 1.00 19.01 246 LYS C CA 1
ATOM 7443 C C . LYS F 2 240 ? 196.565 -54.498 138.909 1.00 20.77 246 LYS C C 1
ATOM 7444 O O . LYS F 2 240 ? 197.275 -55.158 138.159 1.00 22.16 246 LYS C O 1
ATOM 7450 N N . SER F 2 241 ? 195.567 -55.044 139.608 1.00 22.75 247 SER C N 1
ATOM 7451 C CA . SER F 2 241 ? 195.163 -56.443 139.392 1.00 24.87 247 SER C CA 1
ATOM 7452 C C . SER F 2 241 ? 194.103 -56.177 138.327 1.00 28.31 247 SER C C 1
ATOM 7453 O O . SER F 2 241 ? 194.020 -55.043 137.829 1.00 32.95 247 SER C O 1
ATOM 7456 N N . THR F 2 242 ? 193.269 -57.130 137.947 1.00 27.76 248 THR C N 1
ATOM 7457 C CA . THR F 2 242 ? 192.314 -56.722 136.910 1.00 29.52 248 THR C CA 1
ATOM 7458 C C . THR F 2 242 ? 190.900 -56.469 137.435 1.00 29.67 248 THR C C 1
ATOM 7459 O O . THR F 2 242 ? 190.076 -55.799 136.799 1.00 28.80 248 THR C O 1
ATOM 7463 N N . ASP F 2 243 ? 190.662 -56.962 138.638 1.00 29.61 249 ASP C N 1
ATOM 7464 C CA . ASP F 2 243 ? 189.354 -56.912 139.238 1.00 28.20 249 ASP C CA 1
ATOM 7465 C C . ASP F 2 243 ? 189.376 -56.588 140.715 1.00 27.15 249 ASP C C 1
ATOM 7466 O O . ASP F 2 243 ? 188.528 -57.084 141.450 1.00 27.89 249 ASP C O 1
ATOM 7471 N N . PHE F 2 244 ? 190.318 -55.773 141.171 1.00 25.45 250 PHE C N 1
ATOM 7472 C CA . PHE F 2 244 ? 190.375 -55.487 142.601 1.00 24.48 250 PHE C CA 1
ATOM 7473 C C . PHE F 2 244 ? 190.451 -56.840 143.295 1.00 25.26 250 PHE C C 1
ATOM 7474 O O . PHE F 2 244 ? 189.559 -57.210 144.071 1.00 25.32 250 PHE C O 1
ATOM 7482 N N . GLU F 2 245 ? 191.512 -57.579 142.991 1.00 25.26 251 GLU C N 1
ATOM 7483 C CA . GLU F 2 245 ? 191.713 -58.899 143.554 1.00 25.92 251 GLU C CA 1
ATOM 7484 C C . GLU F 2 245 ? 191.958 -58.902 145.050 1.00 23.86 251 GLU C C 1
ATOM 7485 O O . GLU F 2 245 ? 192.665 -58.049 145.574 1.00 23.95 251 GLU C O 1
ATOM 7491 N N . TRP F 2 246 ? 191.369 -59.875 145.733 1.00 22.10 252 TRP C N 1
ATOM 7492 C CA . TRP F 2 246 ? 191.529 -59.999 147.173 1.00 20.45 252 TRP C CA 1
ATOM 7493 C C . TRP F 2 246 ? 192.929 -60.491 147.504 1.00 20.58 252 TRP C C 1
ATOM 7494 O O . TRP F 2 246 ? 193.478 -61.348 146.803 1.00 21.09 252 TRP C O 1
ATOM 7505 N N . CYS F 2 247 ? 193.501 -59.956 148.576 1.00 19.78 253 CYS C N 1
ATOM 7506 C CA . CYS F 2 247 ? 194.837 -60.344 148.991 1.00 19.06 253 CYS C CA 1
ATOM 7507 C C . CYS F 2 247 ? 194.851 -61.020 150.345 1.00 20.10 253 CYS C C 1
ATOM 7508 O O . CYS F 2 247 ? 194.040 -60.717 151.226 1.00 19.98 253 CYS C O 1
ATOM 7511 N N . ASP F 2 248 ? 195.789 -61.950 150.490 1.00 21.42 254 ASP C N 1
ATOM 7512 C CA . ASP F 2 248 ? 195.977 -62.692 151.723 1.00 21.29 254 ASP C CA 1
ATOM 7513 C C . ASP F 2 248 ? 197.081 -61.971 152.484 1.00 19.50 254 ASP C C 1
ATOM 7514 O O . ASP F 2 248 ? 197.896 -61.266 151.890 1.00 17.99 254 ASP C O 1
ATOM 7519 N N . PHE F 2 249 ? 197.106 -62.137 153.797 1.00 18.18 255 PHE C N 1
ATOM 7520 C CA . PHE F 2 249 ? 198.129 -61.490 154.597 1.00 16.94 255 PHE C CA 1
ATOM 7521 C C . PHE F 2 249 ? 199.434 -62.259 154.526 1.00 16.95 255 PHE C C 1
ATOM 7522 O O . PHE F 2 249 ? 199.439 -63.483 154.373 1.00 17.58 255 PHE C O 1
ATOM 7530 N N . VAL F 2 250 ? 200.539 -61.529 154.608 1.00 16.13 256 VAL C N 1
ATOM 7531 C CA . VAL F 2 250 ? 201.866 -62.132 154.644 1.00 15.53 256 VAL C CA 1
ATOM 7532 C C . VAL F 2 250 ? 202.647 -61.204 155.574 1.00 15.46 256 VAL C C 1
ATOM 7533 O O . VAL F 2 250 ? 203.106 -60.124 155.192 1.00 14.86 256 VAL C O 1
ATOM 7537 N N . ARG F 2 251 ? 202.716 -61.642 156.831 1.00 15.63 257 ARG C N 1
ATOM 7538 C CA . ARG F 2 251 ? 203.367 -60.933 157.925 1.00 16.02 257 ARG C CA 1
ATOM 7539 C C . ARG F 2 251 ? 204.875 -61.075 157.880 1.00 17.21 257 ARG C C 1
ATOM 7540 O O . ARG F 2 251 ? 205.407 -62.180 158.001 1.00 19.15 257 ARG C O 1
ATOM 7548 N N . SER F 2 252 ? 205.568 -59.956 157.730 1.00 16.91 258 SER C N 1
ATOM 7549 C CA . SER F 2 252 ? 207.014 -59.996 157.650 1.00 17.01 258 SER C CA 1
ATOM 7550 C C . SER F 2 252 ? 207.658 -58.729 158.183 1.00 17.47 258 SER C C 1
ATOM 7551 O O . SER F 2 252 ? 207.014 -57.688 158.284 1.00 17.88 258 SER C O 1
ATOM 7554 N N . LEU F 2 253 ? 208.938 -58.827 158.529 1.00 18.28 259 LEU C N 1
ATOM 7555 C CA . LEU F 2 253 ? 209.669 -57.679 159.039 1.00 18.91 259 LEU C CA 1
ATOM 7556 C C . LEU F 2 253 ? 210.113 -56.811 157.868 1.00 19.36 259 LEU C C 1
ATOM 7557 O O . LEU F 2 253 ? 210.242 -55.594 157.997 1.00 20.18 259 LEU C O 1
ATOM 7562 N N . GLU F 2 254 ? 210.364 -57.441 156.727 1.00 19.28 260 GLU C N 1
ATOM 7563 C CA . GLU F 2 254 ? 210.739 -56.690 155.546 1.00 20.47 260 GLU C CA 1
ATOM 7564 C C . GLU F 2 254 ? 210.265 -57.372 154.276 1.00 20.17 260 GLU C C 1
ATOM 7565 O O . GLU F 2 254 ? 209.936 -58.555 154.279 1.00 19.96 260 GLU C O 1
ATOM 7571 N N . PHE F 2 255 ? 210.186 -56.587 153.207 1.00 20.00 261 PHE C N 1
ATOM 7572 C CA . PHE F 2 255 ? 209.809 -57.059 151.879 1.00 19.09 261 PHE C CA 1
ATOM 7573 C C . PHE F 2 255 ? 211.015 -56.556 151.094 1.00 19.54 261 PHE C C 1
ATOM 7574 O O . PHE F 2 255 ? 211.061 -55.384 150.707 1.00 19.77 261 PHE C O 1
ATOM 7582 N N . SER F 2 256 ? 212.001 -57.428 150.885 1.00 18.90 262 SER C N 1
ATOM 7583 C CA . SER F 2 256 ? 213.222 -57.030 150.194 1.00 18.96 262 SER C CA 1
ATOM 7584 C C . SER F 2 256 ? 213.618 -57.859 148.974 1.00 19.07 262 SER C C 1
ATOM 7585 O O . SER F 2 256 ? 212.966 -58.851 148.628 1.00 18.63 262 SER C O 1
ATOM 7588 N N . GLU F 2 257 ? 214.683 -57.417 148.310 1.00 19.18 263 GLU C N 1
ATOM 7589 C CA . GLU F 2 257 ? 215.194 -58.101 147.132 1.00 19.77 263 GLU C CA 1
ATOM 7590 C C . GLU F 2 257 ? 215.905 -59.383 147.554 1.00 19.87 263 GLU C C 1
ATOM 7591 O O . GLU F 2 257 ? 216.014 -60.324 146.768 1.00 20.92 263 GLU C O 1
ATOM 7597 N N . SER F 2 258 ? 216.387 -59.409 148.796 1.00 19.64 264 SER C N 1
ATOM 7598 C CA . SER F 2 258 ? 217.103 -60.562 149.342 1.00 19.54 264 SER C CA 1
ATOM 7599 C C . SER F 2 258 ? 216.340 -61.232 150.480 1.00 19.93 264 SER C C 1
ATOM 7600 O O . SER F 2 258 ? 215.518 -60.601 151.135 1.00 20.37 264 SER C O 1
ATOM 7603 N N . ASN F 2 259 ? 216.618 -62.508 150.726 1.00 20.37 265 ASN C N 1
ATOM 7604 C CA . ASN F 2 259 ? 215.945 -63.222 151.808 1.00 20.76 265 ASN C CA 1
ATOM 7605 C C . ASN F 2 259 ? 216.821 -63.205 153.057 1.00 20.51 265 ASN C C 1
ATOM 7606 O O . ASN F 2 259 ? 216.551 -63.897 154.040 1.00 21.25 265 ASN C O 1
ATOM 7611 N N . VAL F 2 260 ? 217.877 -62.407 153.004 1.00 19.94 266 VAL C N 1
ATOM 7612 C CA . VAL F 2 260 ? 218.791 -62.280 154.123 1.00 19.99 266 VAL C CA 1
ATOM 7613 C C . VAL F 2 260 ? 218.495 -60.996 154.878 1.00 22.04 266 VAL C C 1
ATOM 7614 O O . VAL F 2 260 ? 218.720 -59.890 154.370 1.00 22.27 266 VAL C O 1
ATOM 7618 N N . LEU F 2 261 ? 217.990 -61.154 156.096 1.00 23.63 267 LEU C N 1
ATOM 7619 C CA . LEU F 2 261 ? 217.638 -60.023 156.933 1.00 24.88 267 LEU C CA 1
ATOM 7620 C C . LEU F 2 261 ? 218.753 -59.008 157.044 1.00 25.17 267 LEU C C 1
ATOM 7621 O O . LEU F 2 261 ? 219.922 -59.368 157.184 1.00 26.53 267 LEU C O 1
ATOM 7626 N N . GLY F 2 262 ? 218.379 -57.736 156.963 1.00 25.14 268 GLY C N 1
ATOM 7627 C CA . GLY F 2 262 ? 219.345 -56.664 157.089 1.00 24.87 268 GLY C CA 1
ATOM 7628 C C . GLY F 2 262 ? 220.331 -56.437 155.961 1.00 25.14 268 GLY C C 1
ATOM 7629 O O . GLY F 2 262 ? 221.104 -55.485 156.034 1.00 26.51 268 GLY C O 1
ATOM 7630 N N . ALA F 2 263 ? 220.321 -57.282 154.931 1.00 25.19 269 ALA C N 1
ATOM 7631 C CA . ALA F 2 263 ? 221.243 -57.125 153.802 1.00 24.57 269 ALA C CA 1
ATOM 7632 C C . ALA F 2 263 ? 221.366 -55.646 153.421 1.00 25.18 269 ALA C C 1
ATOM 7633 O O . ALA F 2 263 ? 220.444 -55.056 152.866 1.00 25.96 269 ALA C O 1
ATOM 7635 N N . ALA F 2 264 ? 222.518 -55.057 153.727 1.00 26.40 270 ALA C N 1
ATOM 7636 C CA . ALA F 2 264 ? 222.785 -53.640 153.477 1.00 26.72 270 ALA C CA 1
ATOM 7637 C C . ALA F 2 264 ? 222.520 -53.099 152.075 1.00 27.22 270 ALA C C 1
ATOM 7638 O O . ALA F 2 264 ? 222.032 -51.978 151.922 1.00 28.02 270 ALA C O 1
ATOM 7640 N N . THR F 2 265 ? 222.843 -53.878 151.053 1.00 26.99 271 THR C N 1
ATOM 7641 C CA . THR F 2 265 ? 222.645 -53.417 149.688 1.00 27.43 271 THR C CA 1
ATOM 7642 C C . THR F 2 265 ? 221.378 -53.921 149.013 1.00 26.89 271 THR C C 1
ATOM 7643 O O . THR F 2 265 ? 221.186 -53.704 147.813 1.00 28.11 271 THR C O 1
ATOM 7647 N N . ALA F 2 266 ? 220.522 -54.604 149.764 1.00 25.14 272 ALA C N 1
ATOM 7648 C CA . ALA F 2 266 ? 219.274 -55.092 149.193 1.00 23.51 272 ALA C CA 1
ATOM 7649 C C . ALA F 2 266 ? 218.235 -53.995 149.364 1.00 23.06 272 ALA C C 1
ATOM 7650 O O . ALA F 2 266 ? 218.081 -53.448 150.459 1.00 23.64 272 ALA C O 1
ATOM 7652 N N . MET F 2 267 ? 217.545 -53.646 148.284 1.00 21.64 273 MET C N 1
ATOM 7653 C CA . MET F 2 267 ? 216.515 -52.627 148.373 1.00 20.11 273 MET C CA 1
ATOM 7654 C C . MET F 2 267 ? 215.350 -53.257 149.146 1.00 19.70 273 MET C C 1
ATOM 7655 O O . MET F 2 267 ? 215.042 -54.440 148.959 1.00 19.37 273 MET C O 1
ATOM 7660 N N . LYS F 2 268 ? 214.707 -52.494 150.024 1.00 18.48 274 LYS C N 1
ATOM 7661 C CA . LYS F 2 268 ? 213.627 -53.087 150.800 1.00 18.27 274 LYS C CA 1
ATOM 7662 C C . LYS F 2 268 ? 212.684 -52.154 151.532 1.00 18.52 274 LYS C C 1
ATOM 7663 O O . LYS F 2 268 ? 213.005 -50.989 151.811 1.00 17.98 274 LYS C O 1
ATOM 7669 N N . LEU F 2 269 ? 211.511 -52.699 151.843 1.00 17.62 275 LEU C N 1
ATOM 7670 C CA . LEU F 2 269 ? 210.503 -51.988 152.617 1.00 17.61 275 LEU C CA 1
ATOM 7671 C C . LEU F 2 269 ? 210.732 -52.612 153.982 1.00 17.82 275 LEU C C 1
ATOM 7672 O O . LEU F 2 269 ? 210.739 -53.836 154.113 1.00 18.32 275 LEU C O 1
ATOM 7677 N N . LEU F 2 270 ? 210.925 -51.783 154.997 1.00 16.91 276 LEU C N 1
ATOM 7678 C CA . LEU F 2 270 ? 211.214 -52.316 156.309 1.00 15.46 276 LEU C CA 1
ATOM 7679 C C . LEU F 2 270 ? 210.353 -51.798 157.451 1.00 16.00 276 LEU C C 1
ATOM 7680 O O . LEU F 2 270 ? 210.216 -50.587 157.636 1.00 16.84 276 LEU C O 1
ATOM 7685 N N . ALA F 2 271 ? 209.780 -52.725 158.218 1.00 15.51 277 ALA C N 1
ATOM 7686 C CA . ALA F 2 271 ? 208.963 -52.367 159.372 1.00 15.64 277 ALA C CA 1
ATOM 7687 C C . ALA F 2 271 ? 209.898 -51.732 160.402 1.00 16.86 277 ALA C C 1
ATOM 7688 O O . ALA F 2 271 ? 211.017 -52.208 160.625 1.00 17.91 277 ALA C O 1
ATOM 7690 N N . PRO F 2 272 ? 209.447 -50.654 161.059 1.00 16.80 278 PRO C N 1
ATOM 7691 C CA . PRO F 2 272 ? 210.268 -49.970 162.057 1.00 16.19 278 PRO C CA 1
ATOM 7692 C C . PRO F 2 272 ? 210.451 -50.766 163.340 1.00 16.65 278 PRO C C 1
ATOM 7693 O O . PRO F 2 272 ? 209.715 -51.717 163.603 1.00 17.46 278 PRO C O 1
ATOM 7697 N N . GLY F 2 273 ? 211.439 -50.360 164.132 1.00 16.98 279 GLY C N 1
ATOM 7698 C CA . GLY F 2 273 ? 211.713 -51.009 165.401 1.00 17.48 279 GLY C CA 1
ATOM 7699 C C . GLY F 2 273 ? 211.806 -52.519 165.354 1.00 18.51 279 GLY C C 1
ATOM 7700 O O . GLY F 2 273 ? 211.320 -53.207 166.254 1.00 18.95 279 GLY C O 1
ATOM 7701 N N . GLY F 2 274 ? 212.427 -53.040 164.303 1.00 18.68 280 GLY C N 1
ATOM 7702 C CA . GLY F 2 274 ? 212.570 -54.477 164.182 1.00 18.89 280 GLY C CA 1
ATOM 7703 C C . GLY F 2 274 ? 211.275 -55.256 164.292 1.00 19.78 280 GLY C C 1
ATOM 7704 O O . GLY F 2 274 ? 211.298 -56.419 164.672 1.00 21.24 280 GLY C O 1
ATOM 7705 N N . GLY F 2 275 ? 210.148 -54.626 163.966 1.00 20.41 281 GLY C N 1
ATOM 7706 C CA . GLY F 2 275 ? 208.866 -55.310 164.024 1.00 20.63 281 GLY C CA 1
ATOM 7707 C C . GLY F 2 275 ? 208.421 -55.709 165.416 1.00 21.41 281 GLY C C 1
ATOM 7708 O O . GLY F 2 275 ? 207.612 -56.621 165.594 1.00 21.11 281 GLY C O 1
ATOM 7709 N N . THR F 2 276 ? 208.955 -55.021 166.412 1.00 21.87 282 THR C N 1
ATOM 7710 C CA . THR F 2 276 ? 208.611 -55.288 167.796 1.00 22.22 282 THR C CA 1
ATOM 7711 C C . THR F 2 276 ? 207.127 -55.066 168.047 1.00 22.52 282 THR C C 1
ATOM 7712 O O . THR F 2 276 ? 206.497 -55.818 168.796 1.00 23.11 282 THR C O 1
ATOM 7716 N N . ASP F 2 277 ? 206.583 -54.022 167.425 1.00 22.49 283 ASP C N 1
ATOM 7717 C CA . ASP F 2 277 ? 205.183 -53.663 167.598 1.00 22.53 283 ASP C CA 1
ATOM 7718 C C . ASP F 2 277 ? 204.384 -53.621 166.312 1.00 21.88 283 ASP C C 1
ATOM 7719 O O . ASP F 2 277 ? 203.175 -53.848 166.329 1.00 22.12 283 ASP C O 1
ATOM 7724 N N . THR F 2 278 ? 205.047 -53.312 165.203 1.00 20.61 284 THR C N 1
ATOM 7725 C CA . THR F 2 278 ? 204.369 -53.261 163.914 1.00 19.20 284 THR C CA 1
ATOM 7726 C C . THR F 2 278 ? 205.205 -53.920 162.837 1.00 18.19 284 THR C C 1
ATOM 7727 O O . THR F 2 278 ? 206.365 -53.565 162.639 1.00 19.01 284 THR C O 1
ATOM 7731 N N . THR F 2 279 ? 204.610 -54.881 162.142 1.00 17.02 285 THR C N 1
ATOM 7732 C CA . THR F 2 279 ? 205.295 -55.581 161.066 1.00 16.43 285 THR C CA 1
ATOM 7733 C C . THR F 2 279 ? 204.512 -55.422 159.765 1.00 15.98 285 THR C C 1
ATOM 7734 O O . THR F 2 279 ? 203.324 -55.097 159.781 1.00 15.62 285 THR C O 1
ATOM 7738 N N . LEU F 2 280 ? 205.185 -55.642 158.640 1.00 15.34 286 LEU C N 1
ATOM 7739 C CA . LEU F 2 280 ? 204.539 -55.552 157.337 1.00 14.50 286 LEU C CA 1
ATOM 7740 C C . LEU F 2 280 ? 203.434 -56.614 157.289 1.00 14.55 286 LEU C C 1
ATOM 7741 O O . LEU F 2 280 ? 203.653 -57.771 157.651 1.00 15.25 286 LEU C O 1
ATOM 7746 N N . THR F 2 281 ? 202.251 -56.219 156.836 1.00 14.52 287 THR C N 1
ATOM 7747 C CA . THR F 2 281 ? 201.094 -57.115 156.791 1.00 13.49 287 THR C CA 1
ATOM 7748 C C . THR F 2 281 ? 200.844 -57.785 155.443 1.00 14.17 287 THR C C 1
ATOM 7749 O O . THR F 2 281 ? 200.255 -58.871 155.368 1.00 13.70 287 THR C O 1
ATOM 7753 N N . GLY F 2 282 ? 201.275 -57.125 154.377 1.00 14.01 288 GLY C N 1
ATOM 7754 C CA . GLY F 2 282 ? 201.083 -57.673 153.054 1.00 14.37 288 GLY C CA 1
ATOM 7755 C C . GLY F 2 282 ? 201.173 -56.579 152.015 1.00 15.32 288 GLY C C 1
ATOM 7756 O O . GLY F 2 282 ? 201.518 -55.439 152.345 1.00 16.43 288 GLY C O 1
ATOM 7757 N N . LEU F 2 283 ? 200.869 -56.917 150.764 1.00 14.29 289 LEU C N 1
ATOM 7758 C CA . LEU F 2 283 ? 200.916 -55.948 149.680 1.00 13.95 289 LEU C CA 1
ATOM 7759 C C . LEU F 2 283 ? 199.622 -55.978 148.867 1.00 15.40 289 LEU C C 1
ATOM 7760 O O . LEU F 2 283 ? 199.245 -57.014 148.312 1.00 15.74 289 LEU C O 1
ATOM 7765 N N . GLY F 2 284 ? 198.956 -54.826 148.792 1.00 16.10 290 GLY C N 1
ATOM 7766 C CA . GLY F 2 284 ? 197.686 -54.722 148.085 1.00 16.23 290 GLY C CA 1
ATOM 7767 C C . GLY F 2 284 ? 197.646 -54.782 146.566 1.00 15.97 290 GLY C C 1
ATOM 7768 O O . GLY F 2 284 ? 198.666 -54.966 145.895 1.00 15.90 290 GLY C O 1
ATOM 7769 N N . ASN F 2 285 ? 196.439 -54.591 146.033 1.00 15.69 291 ASN C N 1
ATOM 7770 C CA . ASN F 2 285 ? 196.168 -54.647 144.597 1.00 15.59 291 ASN C CA 1
ATOM 7771 C C . ASN F 2 285 ? 196.369 -53.358 143.804 1.00 15.80 291 ASN C C 1
ATOM 7772 O O . ASN F 2 285 ? 196.179 -53.351 142.594 1.00 16.18 291 ASN C O 1
ATOM 7777 N N . VAL F 2 286 ? 196.728 -52.265 144.465 1.00 16.24 292 VAL C N 1
ATOM 7778 C CA . VAL F 2 286 ? 196.939 -51.012 143.746 1.00 16.42 292 VAL C CA 1
ATOM 7779 C C . VAL F 2 286 ? 198.431 -50.767 143.579 1.00 16.97 292 VAL C C 1
ATOM 7780 O O . VAL F 2 286 ? 199.250 -51.399 144.258 1.00 17.15 292 VAL C O 1
ATOM 7784 N N . ASN F 2 287 ? 198.791 -49.862 142.673 1.00 16.84 293 ASN C N 1
ATOM 7785 C CA . ASN F 2 287 ? 200.198 -49.561 142.469 1.00 17.38 293 ASN C CA 1
ATOM 7786 C C . ASN F 2 287 ? 200.717 -48.703 143.623 1.00 17.40 293 ASN C C 1
ATOM 7787 O O . ASN F 2 287 ? 199.952 -48.280 144.494 1.00 16.73 293 ASN C O 1
ATOM 7792 N N . THR F 2 288 ? 202.020 -48.451 143.622 1.00 17.16 294 THR C N 1
ATOM 7793 C CA . THR F 2 288 ? 202.652 -47.684 144.684 1.00 15.81 294 THR C CA 1
ATOM 7794 C C . THR F 2 288 ? 203.023 -46.280 144.252 1.00 15.40 294 THR C C 1
ATOM 7795 O O . THR F 2 288 ? 203.502 -46.069 143.136 1.00 15.74 294 THR C O 1
ATOM 7799 N N . LEU F 2 289 ? 202.808 -45.328 145.155 1.00 14.20 295 LEU C N 1
ATOM 7800 C CA . LEU F 2 289 ? 203.103 -43.925 144.897 1.00 13.60 295 LEU C CA 1
ATOM 7801 C C . LEU F 2 289 ? 204.507 -43.552 145.367 1.00 14.34 295 LEU C C 1
ATOM 7802 O O . LEU F 2 289 ? 204.905 -43.878 146.488 1.00 15.17 295 LEU C O 1
ATOM 7807 N N . VAL F 2 290 ? 205.253 -42.860 144.511 1.00 13.88 296 VAL C N 1
ATOM 7808 C CA . VAL F 2 290 ? 206.611 -42.442 144.849 1.00 13.04 296 VAL C CA 1
ATOM 7809 C C . VAL F 2 290 ? 206.752 -40.924 144.828 1.00 13.57 296 VAL C C 1
ATOM 7810 O O . VAL F 2 290 ? 206.558 -40.286 143.788 1.00 13.36 296 VAL C O 1
ATOM 7814 N N . TYR F 2 291 ? 207.090 -40.356 145.982 1.00 13.91 297 TYR C N 1
ATOM 7815 C CA . TYR F 2 291 ? 207.280 -38.917 146.112 1.00 14.96 297 TYR C CA 1
ATOM 7816 C C . TYR F 2 291 ? 208.751 -38.643 146.391 1.00 15.37 297 TYR C C 1
ATOM 7817 O O . TYR F 2 291 ? 209.270 -39.044 147.432 1.00 15.96 297 TYR C O 1
ATOM 7826 N N . LYS F 2 292 ? 209.419 -37.965 145.461 1.00 14.97 298 LYS C N 1
ATOM 7827 C CA . LYS F 2 292 ? 210.834 -37.643 145.613 1.00 14.38 298 LYS C CA 1
ATOM 7828 C C . LYS F 2 292 ? 211.041 -36.146 145.805 1.00 15.09 298 LYS C C 1
ATOM 7829 O O . LYS F 2 292 ? 210.709 -35.345 144.926 1.00 14.76 298 LYS C O 1
ATOM 7835 N N . ILE F 2 293 ? 211.598 -35.776 146.955 1.00 15.18 299 ILE C N 1
ATOM 7836 C CA . ILE F 2 293 ? 211.842 -34.374 147.264 1.00 15.39 299 ILE C CA 1
ATOM 7837 C C . ILE F 2 293 ? 213.328 -34.055 147.342 1.00 16.93 299 ILE C C 1
ATOM 7838 O O . ILE F 2 293 ? 214.037 -34.560 148.226 1.00 18.63 299 ILE C O 1
ATOM 7843 N N . SER F 2 294 ? 213.798 -33.213 146.426 1.00 16.97 300 SER C N 1
ATOM 7844 C CA . SER F 2 294 ? 215.202 -32.827 146.428 1.00 17.34 300 SER C CA 1
ATOM 7845 C C . SER F 2 294 ? 215.380 -31.497 147.160 1.00 17.93 300 SER C C 1
ATOM 7846 O O . SER F 2 294 ? 214.851 -30.462 146.750 1.00 17.82 300 SER C O 1
ATOM 7849 N N . THR F 2 295 ? 216.131 -31.541 148.254 1.00 18.33 301 THR C N 1
ATOM 7850 C CA . THR F 2 295 ? 216.375 -30.366 149.082 1.00 17.57 301 THR C CA 1
ATOM 7851 C C . THR F 2 295 ? 217.846 -29.982 149.040 1.00 17.98 301 THR C C 1
ATOM 7852 O O . THR F 2 295 ? 218.690 -30.687 149.588 1.00 18.66 301 THR C O 1
ATOM 7856 N N . PRO F 2 296 ? 218.178 -28.860 148.386 1.00 17.74 302 PRO C N 1
ATOM 7857 C CA . PRO F 2 296 ? 219.578 -28.438 148.318 1.00 17.27 302 PRO C CA 1
ATOM 7858 C C . PRO F 2 296 ? 220.095 -27.953 149.671 1.00 17.99 302 PRO C C 1
ATOM 7859 O O . PRO F 2 296 ? 219.335 -27.801 150.633 1.00 18.41 302 PRO C O 1
ATOM 7863 N N . THR F 2 297 ? 221.397 -27.713 149.736 1.00 18.30 303 THR C N 1
ATOM 7864 C CA . THR F 2 297 ? 222.017 -27.232 150.959 1.00 18.46 303 THR C CA 1
ATOM 7865 C C . THR F 2 297 ? 221.407 -25.880 151.303 1.00 19.19 303 THR C C 1
ATOM 7866 O O . THR F 2 297 ? 221.152 -25.069 150.412 1.00 19.65 303 THR C O 1
ATOM 7870 N N . GLY F 2 298 ? 221.167 -25.645 152.590 1.00 19.37 304 GLY C N 1
ATOM 7871 C CA . GLY F 2 298 ? 220.608 -24.373 153.009 1.0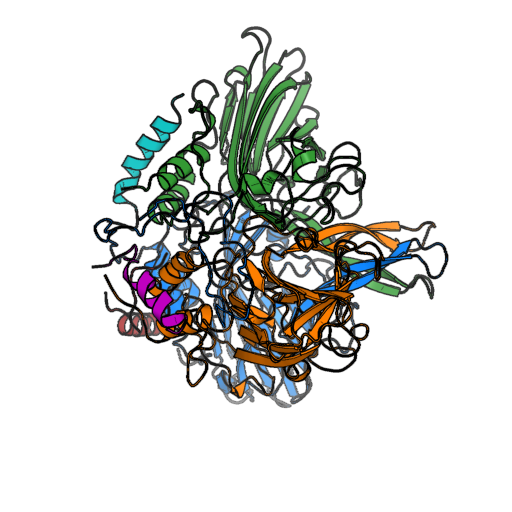0 19.31 304 GLY C CA 1
ATOM 7872 C C . GLY F 2 298 ? 219.119 -24.189 152.784 1.00 20.49 304 GLY C C 1
ATOM 7873 O O . GLY F 2 298 ? 218.531 -23.243 153.307 1.00 21.78 304 GLY C O 1
ATOM 7874 N N . ALA F 2 299 ? 218.498 -25.076 152.012 1.00 20.90 305 ALA C N 1
ATOM 7875 C CA . ALA F 2 299 ? 217.067 -24.969 151.745 1.00 19.82 305 ALA C CA 1
ATOM 7876 C C . ALA F 2 299 ? 216.274 -25.367 152.984 1.00 20.03 305 ALA C C 1
ATOM 7877 O O . ALA F 2 299 ? 216.677 -26.273 153.713 1.00 20.75 305 ALA C O 1
ATOM 7879 N N . VAL F 2 300 ? 215.161 -24.679 153.231 1.00 19.63 306 VAL C N 1
ATOM 7880 C CA . VAL F 2 300 ? 214.309 -24.998 154.374 1.00 18.57 306 VAL C CA 1
ATOM 7881 C C . VAL F 2 300 ? 212.968 -25.522 153.851 1.00 19.78 306 VAL C C 1
ATOM 7882 O O . VAL F 2 300 ? 212.039 -24.750 153.591 1.00 21.26 306 VAL C O 1
ATOM 7886 N N . ASN F 2 301 ? 212.886 -26.845 153.703 1.00 19.86 307 ASN C N 1
ATOM 7887 C CA . ASN F 2 301 ? 211.701 -27.524 153.179 1.00 19.65 307 ASN C CA 1
ATOM 7888 C C . ASN F 2 301 ? 210.884 -28.315 154.203 1.00 20.49 307 ASN C C 1
ATOM 7889 O O . ASN F 2 301 ? 211.398 -29.237 154.838 1.00 21.64 307 ASN C O 1
ATOM 7894 N N . THR F 2 302 ? 209.611 -27.960 154.348 1.00 21.16 308 THR C N 1
ATOM 7895 C CA . THR F 2 302 ? 208.700 -28.668 155.250 1.00 21.91 308 THR C CA 1
ATOM 7896 C C . THR F 2 302 ? 207.377 -28.812 154.540 1.00 21.94 308 THR C C 1
ATOM 7897 O O . THR F 2 302 ? 207.053 -28.040 153.633 1.00 22.41 308 THR C O 1
ATOM 7901 N N . ALA F 2 303 ? 206.595 -29.789 154.965 1.00 21.14 309 ALA C N 1
ATOM 7902 C CA . ALA F 2 303 ? 205.306 -29.990 154.346 1.00 19.93 309 ALA C CA 1
ATOM 7903 C C . ALA F 2 303 ? 204.392 -30.777 155.249 1.00 19.66 309 ALA C C 1
ATOM 7904 O O . ALA F 2 303 ? 204.836 -31.489 156.152 1.00 18.97 309 ALA C O 1
ATOM 7906 N N . ILE F 2 304 ? 203.100 -30.612 155.015 1.00 19.02 310 ILE C N 1
ATOM 7907 C CA . ILE F 2 304 ? 202.112 -31.357 155.751 1.00 17.77 310 ILE C CA 1
ATOM 7908 C C . ILE F 2 304 ? 201.906 -32.548 154.826 1.00 18.22 310 ILE C C 1
ATOM 7909 O O . ILE F 2 304 ? 201.820 -32.395 153.606 1.00 18.83 310 ILE C O 1
ATOM 7914 N N . LEU F 2 305 ? 201.875 -33.737 155.399 1.00 17.79 311 LEU C N 1
ATOM 7915 C CA . LEU F 2 305 ? 201.692 -34.930 154.605 1.00 17.24 311 LEU C CA 1
ATOM 7916 C C . LEU F 2 305 ? 200.383 -35.560 155.031 1.00 17.89 311 LEU C C 1
ATOM 7917 O O . LEU F 2 305 ? 200.185 -35.873 156.202 1.00 18.76 311 LEU C O 1
ATOM 7922 N N . ARG F 2 306 ? 199.480 -35.726 154.078 1.00 18.99 312 ARG C N 1
ATOM 7923 C CA . ARG F 2 306 ? 198.182 -36.307 154.364 1.00 19.32 312 ARG C CA 1
ATOM 7924 C C . ARG F 2 306 ? 197.999 -37.509 153.469 1.00 19.34 312 ARG C C 1
ATOM 7925 O O . ARG F 2 306 ? 198.257 -37.437 152.269 1.00 18.50 312 ARG C O 1
ATOM 7933 N N . THR F 2 307 ? 197.579 -38.624 154.054 1.00 20.71 313 THR C N 1
ATOM 7934 C CA . THR F 2 307 ? 197.350 -39.835 153.273 1.00 22.26 313 THR C CA 1
ATOM 7935 C C . THR F 2 307 ? 195.985 -40.397 153.596 1.00 22.07 313 THR C C 1
ATOM 7936 O O . THR F 2 307 ? 195.503 -40.287 154.722 1.00 22.03 313 THR C O 1
ATOM 7940 N N . TRP F 2 308 ? 195.370 -40.992 152.585 1.00 22.58 314 TRP C N 1
ATOM 7941 C CA . TRP F 2 308 ? 194.062 -41.600 152.722 1.00 23.27 314 TRP C CA 1
ATOM 7942 C C . TRP F 2 308 ? 194.124 -42.957 152.054 1.00 24.58 314 TRP C C 1
ATOM 7943 O O . TRP F 2 308 ? 195.012 -43.231 151.245 1.00 25.26 314 TRP C O 1
ATOM 7954 N N . ASN F 2 309 ? 193.165 -43.798 152.408 1.00 25.43 315 ASN C N 1
ATOM 7955 C CA . ASN F 2 309 ? 192.990 -45.086 151.769 1.00 26.41 315 ASN C CA 1
ATOM 7956 C C . ASN F 2 309 ? 191.824 -45.862 152.354 1.00 25.51 315 ASN C C 1
ATOM 7957 O O . ASN F 2 309 ? 191.587 -45.866 153.556 1.00 25.06 315 ASN C O 1
ATOM 7962 N N . CYS F 2 310 ? 191.051 -46.454 151.454 1.00 25.41 316 CYS C N 1
ATOM 7963 C CA . CYS F 2 310 ? 189.890 -47.235 151.816 1.00 25.63 316 CYS C CA 1
ATOM 7964 C C . CYS F 2 310 ? 190.202 -48.697 151.531 1.00 23.77 316 CYS C C 1
ATOM 7965 O O . CYS F 2 310 ? 190.550 -49.048 150.407 1.00 23.46 316 CYS C O 1
ATOM 7968 N N . ILE F 2 311 ? 190.086 -49.543 152.550 1.00 21.97 317 ILE C N 1
ATOM 7969 C CA . ILE F 2 311 ? 190.373 -50.963 152.395 1.00 20.22 317 ILE C CA 1
ATOM 7970 C C . ILE F 2 311 ? 189.220 -51.856 152.805 1.00 20.57 317 ILE C C 1
ATOM 7971 O O . ILE F 2 311 ? 188.716 -51.751 153.919 1.00 20.60 317 ILE C O 1
ATOM 7976 N N . GLU F 2 312 ? 188.805 -52.736 151.901 1.00 20.35 318 GLU C N 1
ATOM 7977 C CA . GLU F 2 312 ? 187.734 -53.670 152.204 1.00 20.85 318 GLU C CA 1
ATOM 7978 C C . GLU F 2 312 ? 188.420 -54.868 152.857 1.00 19.38 318 GLU C C 1
ATOM 7979 O O . GLU F 2 312 ? 189.390 -55.400 152.314 1.00 19.38 318 GLU C O 1
ATOM 7985 N N . LEU F 2 313 ? 187.934 -55.282 154.022 1.00 17.66 319 LEU C N 1
ATOM 7986 C CA . LEU F 2 313 ? 188.519 -56.426 154.715 1.00 16.84 319 LEU C CA 1
ATOM 7987 C C . LEU F 2 313 ? 187.475 -57.440 155.146 1.00 17.11 319 LEU C C 1
ATOM 7988 O O . LEU F 2 313 ? 186.342 -57.079 155.457 1.00 18.00 319 LEU C O 1
ATOM 7993 N N . GLN F 2 314 ? 187.857 -58.713 155.148 1.00 17.12 320 GLN C N 1
ATOM 7994 C CA . GLN F 2 314 ? 186.968 -59.777 155.595 1.00 17.28 320 GLN C CA 1
ATOM 7995 C C . GLN F 2 314 ? 187.293 -59.864 157.084 1.00 17.53 320 GLN C C 1
ATOM 7996 O O . GLN F 2 314 ? 188.362 -60.325 157.477 1.00 18.54 320 GLN C O 1
ATOM 8002 N N . PRO F 2 315 ? 186.352 -59.435 157.935 1.00 17.88 321 PRO C N 1
ATOM 8003 C CA . PRO F 2 315 ? 186.517 -59.417 159.388 1.00 18.62 321 PRO C CA 1
ATOM 8004 C C . PRO F 2 315 ? 186.402 -60.697 160.171 1.00 19.56 321 PRO C C 1
ATOM 8005 O O . PRO F 2 315 ? 185.663 -61.606 159.796 1.00 21.13 321 PRO C O 1
ATOM 8009 N N . TYR F 2 316 ? 187.149 -60.752 161.271 1.00 19.86 322 TYR C N 1
ATOM 8010 C CA . TYR F 2 316 ? 187.073 -61.885 162.172 1.00 20.04 322 TYR C CA 1
ATOM 8011 C C . TYR F 2 316 ? 185.732 -61.621 162.831 1.00 20.81 322 TYR C C 1
ATOM 8012 O O . TYR F 2 316 ? 185.355 -60.479 163.095 1.00 20.75 322 TYR C O 1
ATOM 8021 N N . THR F 2 317 ? 185.013 -62.689 163.091 1.00 21.89 323 THR C N 1
ATOM 8022 C CA . THR F 2 317 ? 183.706 -62.609 163.693 1.00 21.49 323 THR C CA 1
ATOM 8023 C C . THR F 2 317 ? 183.656 -62.033 165.116 1.00 22.60 323 THR C C 1
ATOM 8024 O O . THR F 2 317 ? 182.642 -61.471 165.529 1.00 23.42 323 THR C O 1
ATOM 8028 N N . ASP F 2 318 ? 184.760 -62.146 165.845 1.00 22.70 324 ASP C N 1
ATOM 8029 C CA . ASP F 2 318 ? 184.801 -61.749 167.247 1.00 22.20 324 ASP C CA 1
ATOM 8030 C C . ASP F 2 318 ? 185.354 -60.410 167.720 1.00 21.45 324 ASP C C 1
ATOM 8031 O O . ASP F 2 318 ? 185.302 -60.127 168.914 1.00 22.51 324 ASP C O 1
ATOM 8036 N N . SER F 2 319 ? 185.882 -59.581 166.835 1.00 19.75 325 SER C N 1
ATOM 8037 C CA . SER F 2 319 ? 186.431 -58.315 167.302 1.00 18.04 325 SER C CA 1
ATOM 8038 C C . SER F 2 319 ? 185.393 -57.217 167.517 1.00 17.60 325 SER C C 1
ATOM 8039 O O . SER F 2 319 ? 184.260 -57.303 167.049 1.00 17.75 325 SER C O 1
ATOM 8042 N N . ALA F 2 320 ? 185.795 -56.175 168.235 1.00 17.66 326 ALA C N 1
ATOM 8043 C CA . ALA F 2 320 ? 184.913 -55.049 168.505 1.00 16.77 326 ALA C CA 1
ATOM 8044 C C . ALA F 2 320 ? 184.559 -54.352 167.189 1.00 16.20 326 ALA C C 1
ATOM 8045 O O . ALA F 2 320 ? 183.523 -53.693 167.069 1.00 17.01 326 ALA C O 1
ATOM 8047 N N . LEU F 2 321 ? 185.426 -54.517 166.199 1.00 15.65 327 LEU C N 1
ATOM 8048 C CA . LEU F 2 321 ? 185.228 -53.900 164.898 1.00 15.61 327 LEU C CA 1
ATOM 8049 C C . LEU F 2 321 ? 184.130 -54.565 164.086 1.00 15.39 327 LEU C C 1
ATOM 8050 O O . LEU F 2 321 ? 183.495 -53.922 163.249 1.00 16.51 327 LEU C O 1
ATOM 8055 N N . PHE F 2 322 ? 183.908 -55.851 164.322 1.00 14.48 328 PHE C N 1
ATOM 8056 C CA . PHE F 2 322 ? 182.880 -56.558 163.577 1.00 14.77 328 PHE C CA 1
ATOM 8057 C C . PHE F 2 322 ? 181.540 -55.834 163.680 1.00 15.72 328 PHE C C 1
ATOM 8058 O O . PHE F 2 322 ? 180.750 -55.805 162.735 1.00 15.00 328 PHE C O 1
ATOM 8066 N N . GLN F 2 323 ? 181.296 -55.249 164.844 1.00 17.00 329 GLN C N 1
ATOM 8067 C CA . GLN F 2 323 ? 180.070 -54.515 165.092 1.00 17.45 329 GLN C CA 1
ATOM 8068 C C . GLN F 2 323 ? 179.782 -53.514 163.976 1.00 16.90 329 GLN C C 1
ATOM 8069 O O . GLN F 2 323 ? 178.628 -53.291 163.613 1.00 17.68 329 GLN C O 1
ATOM 8075 N N . PHE F 2 324 ? 180.834 -52.927 163.418 1.00 15.69 330 PHE C N 1
ATOM 8076 C CA . PHE F 2 324 ? 180.675 -51.935 162.362 1.00 14.82 330 PHE C CA 1
ATOM 8077 C C . PHE F 2 324 ? 180.795 -52.469 160.945 1.00 14.20 330 PHE C C 1
ATOM 8078 O O . PHE F 2 324 ? 180.997 -51.711 160.005 1.00 13.94 330 PHE C O 1
ATOM 8086 N N . SER F 2 325 ? 180.670 -53.777 160.786 1.00 14.27 331 SER C N 1
ATOM 8087 C CA . SER F 2 325 ? 180.755 -54.372 159.460 1.00 14.04 331 SER C CA 1
ATOM 8088 C C . SER F 2 325 ? 179.351 -54.435 158.866 1.00 14.95 331 SER C C 1
ATOM 8089 O O . SER F 2 325 ? 178.354 -54.151 159.546 1.00 16.09 331 SER C O 1
ATOM 8092 N N . GLY F 2 326 ? 179.276 -54.812 157.597 1.00 14.01 332 GLY C N 1
ATOM 8093 C CA . GLY F 2 326 ? 177.994 -54.899 156.935 1.00 14.52 332 GLY C CA 1
ATOM 8094 C C . GLY F 2 326 ? 178.133 -55.538 155.571 1.00 15.94 332 GLY C C 1
ATOM 8095 O O . GLY F 2 326 ? 179.136 -56.190 155.273 1.00 15.80 332 GLY C O 1
ATOM 8096 N N . VAL F 2 327 ? 177.127 -55.339 154.728 1.00 16.74 333 VAL C N 1
ATOM 8097 C CA . VAL F 2 327 ? 177.133 -55.920 153.398 1.00 16.16 333 VAL C CA 1
ATOM 8098 C C . VAL F 2 327 ? 177.826 -55.044 152.363 1.00 17.14 333 VAL C C 1
ATOM 8099 O O . VAL F 2 327 ? 177.624 -53.833 152.323 1.00 17.72 333 VAL C O 1
ATOM 8103 N N . SER F 2 328 ? 178.658 -55.674 151.538 1.00 18.35 334 SER C N 1
ATOM 8104 C CA . SER F 2 328 ? 179.374 -54.999 150.463 1.00 18.75 334 SER C CA 1
ATOM 8105 C C . SER F 2 328 ? 178.306 -54.282 149.617 1.00 18.53 334 SER C C 1
ATOM 8106 O O . SER F 2 328 ? 177.151 -54.718 149.565 1.00 18.71 334 SER C O 1
ATOM 8109 N N . PRO F 2 329 ? 178.667 -53.164 148.963 1.00 17.90 335 PRO C N 1
ATOM 8110 C CA . PRO F 2 329 ? 177.680 -52.450 148.142 1.00 17.71 335 PRO C CA 1
ATOM 8111 C C . PRO F 2 329 ? 177.135 -53.260 146.965 1.00 18.15 335 PRO C C 1
ATOM 8112 O O . PRO F 2 329 ? 177.760 -54.215 146.498 1.00 18.58 335 PRO C O 1
ATOM 8116 N N . PRO F 2 330 ? 175.943 -52.889 146.477 1.00 18.27 336 PRO C N 1
ATOM 8117 C CA . PRO F 2 330 ? 175.348 -53.602 145.346 1.00 17.83 336 PRO C CA 1
ATOM 8118 C C . PRO F 2 330 ? 176.131 -53.407 144.050 1.00 18.60 336 PRO C C 1
ATOM 8119 O O . PRO F 2 330 ? 176.763 -52.366 143.826 1.00 19.79 336 PRO C O 1
ATOM 8123 N N . PHE F 2 331 ? 176.072 -54.434 143.210 1.00 18.62 337 PHE C N 1
ATOM 8124 C CA . PHE F 2 331 ? 176.740 -54.488 141.917 1.00 18.13 337 PHE C CA 1
ATOM 8125 C C . PHE F 2 331 ? 176.434 -53.299 141.006 1.00 18.98 337 PHE C C 1
ATOM 8126 O O . PHE F 2 331 ? 175.273 -52.995 140.724 1.00 19.79 337 PHE C O 1
ATOM 8134 N N . ASP F 2 332 ? 177.490 -52.636 140.545 1.00 18.77 338 ASP C N 1
ATOM 8135 C CA . ASP F 2 332 ? 177.372 -51.487 139.657 1.00 17.95 338 ASP C CA 1
ATOM 8136 C C . ASP F 2 332 ? 178.489 -51.610 138.622 1.00 18.43 338 ASP C C 1
ATOM 8137 O O . ASP F 2 332 ? 179.526 -50.944 138.712 1.00 18.03 338 ASP C O 1
ATOM 8142 N N . PRO F 2 333 ? 178.280 -52.467 137.613 1.00 18.52 339 PRO C N 1
ATOM 8143 C CA . PRO F 2 333 ? 179.256 -52.707 136.547 1.00 18.91 339 PRO C CA 1
ATOM 8144 C C . PRO F 2 333 ? 179.684 -51.444 135.819 1.00 19.29 339 PRO C C 1
ATOM 8145 O O . PRO F 2 333 ? 180.805 -51.360 135.313 1.00 20.48 339 PRO C O 1
ATOM 8149 N N . LEU F 2 334 ? 178.791 -50.464 135.768 1.00 18.95 340 LEU C N 1
ATOM 8150 C CA . LEU F 2 334 ? 179.089 -49.206 135.101 1.00 18.98 340 LEU C CA 1
ATOM 8151 C C . LEU F 2 334 ? 180.160 -48.445 135.866 1.00 18.72 340 LEU C C 1
ATOM 8152 O O . LEU F 2 334 ? 181.129 -47.961 135.283 1.00 18.25 340 LEU C O 1
ATOM 8157 N N . ALA F 2 335 ? 179.972 -48.339 137.177 1.00 18.07 341 ALA C N 1
ATOM 8158 C CA . ALA F 2 335 ? 180.926 -47.642 138.020 1.00 17.84 341 ALA C CA 1
ATOM 8159 C C . ALA F 2 335 ? 182.290 -48.321 137.901 1.00 18.38 341 ALA C C 1
ATOM 8160 O O . ALA F 2 335 ? 183.331 -47.660 137.875 1.00 19.21 341 ALA C O 1
ATOM 8162 N N . LEU F 2 336 ? 182.286 -49.646 137.816 1.00 18.32 342 LEU C N 1
ATOM 8163 C CA . LEU F 2 336 ? 183.539 -50.379 137.704 1.00 18.32 342 LEU C CA 1
ATOM 8164 C C . LEU F 2 336 ? 184.214 -50.049 136.385 1.00 19.23 342 LEU C C 1
ATOM 8165 O O . LEU F 2 336 ? 185.380 -49.657 136.352 1.00 18.67 342 LEU C O 1
ATOM 8170 N N . GLU F 2 337 ? 183.473 -50.196 135.296 1.00 20.91 343 GLU C N 1
ATOM 8171 C CA . GLU F 2 337 ? 184.014 -49.901 133.982 1.00 22.79 343 GLU C CA 1
ATOM 8172 C C . GLU F 2 337 ? 184.533 -48.466 133.914 1.00 22.08 343 GLU C C 1
ATOM 8173 O O . GLU F 2 337 ? 185.562 -48.191 133.297 1.00 22.50 343 GLU C O 1
ATOM 8179 N N . CYS F 2 338 ? 183.817 -47.555 134.559 1.00 21.41 344 CYS C N 1
ATOM 8180 C CA . CYS F 2 338 ? 184.193 -46.146 134.576 1.00 20.66 344 CYS C CA 1
ATOM 8181 C C . CYS F 2 338 ? 185.504 -45.916 135.283 1.00 19.30 344 CYS C C 1
ATOM 8182 O O . CYS F 2 338 ? 186.341 -45.136 134.832 1.00 18.98 344 CYS C O 1
ATOM 8185 N N . TYR F 2 339 ? 185.657 -46.581 136.418 1.00 18.03 345 TYR C N 1
ATOM 8186 C CA . TYR F 2 339 ? 186.861 -46.460 137.213 1.00 16.94 345 TYR C CA 1
ATOM 8187 C C . TYR F 2 339 ? 188.072 -46.888 136.391 1.00 16.43 345 TYR C C 1
ATOM 8188 O O . TYR F 2 339 ? 189.051 -46.150 136.271 1.00 16.18 345 TYR C O 1
ATOM 8197 N N . HIS F 2 340 ? 187.992 -48.083 135.820 1.00 15.54 346 HIS C N 1
ATOM 8198 C CA . HIS F 2 340 ? 189.081 -48.624 135.032 1.00 15.52 346 HIS C CA 1
ATOM 8199 C C . HIS F 2 340 ? 189.377 -47.807 133.803 1.00 16.57 346 HIS C C 1
ATOM 8200 O O . HIS F 2 340 ? 190.490 -47.834 133.285 1.00 17.86 346 HIS C O 1
ATOM 8207 N N . ASN F 2 341 ? 188.383 -47.077 133.325 1.00 17.42 347 ASN C N 1
ATOM 8208 C CA . ASN F 2 341 ? 188.597 -46.235 132.166 1.00 18.21 347 ASN C CA 1
ATOM 8209 C C . ASN F 2 341 ? 189.309 -44.975 132.664 1.00 18.04 347 ASN C C 1
ATOM 8210 O O . ASN F 2 341 ? 190.416 -44.650 132.236 1.00 18.38 347 ASN C O 1
ATOM 8215 N N . LEU F 2 342 ? 188.662 -44.297 133.602 1.00 17.23 348 LEU C N 1
ATOM 8216 C CA . LEU F 2 342 ? 189.165 -43.073 134.198 1.00 16.49 348 LEU C CA 1
ATOM 8217 C C . LEU F 2 342 ? 190.582 -43.114 134.755 1.00 17.11 348 LEU C C 1
ATOM 8218 O O . LEU F 2 342 ? 191.323 -42.138 134.627 1.00 17.55 348 LEU C O 1
ATOM 8223 N N . LYS F 2 343 ? 190.964 -44.223 135.385 1.00 17.22 349 LYS C N 1
ATOM 8224 C CA . LYS F 2 343 ? 192.290 -44.309 135.994 1.00 16.28 349 LYS C CA 1
ATOM 8225 C C . LYS F 2 343 ? 193.452 -43.927 135.084 1.00 16.49 349 LYS C C 1
ATOM 8226 O O . LYS F 2 343 ? 194.507 -43.534 135.566 1.00 17.32 349 LYS C O 1
ATOM 8232 N N . MET F 2 344 ? 193.257 -44.000 133.775 1.00 16.98 350 MET C N 1
ATOM 8233 C CA . MET F 2 344 ? 194.325 -43.660 132.836 1.00 17.91 350 MET C CA 1
ATOM 8234 C C . MET F 2 344 ? 194.315 -42.205 132.370 1.00 18.38 350 MET C C 1
ATOM 8235 O O . MET F 2 344 ? 195.309 -41.710 131.842 1.00 18.18 350 MET C O 1
ATOM 8240 N N . ARG F 2 345 ? 193.196 -41.523 132.580 1.00 19.77 351 ARG C N 1
ATOM 8241 C CA . ARG F 2 345 ? 193.020 -40.159 132.093 1.00 20.67 351 ARG C CA 1
ATOM 8242 C C . ARG F 2 345 ? 193.457 -38.945 132.894 1.00 20.16 351 ARG C C 1
ATOM 8243 O O . ARG F 2 345 ? 193.060 -37.826 132.565 1.00 20.82 351 ARG C O 1
ATOM 8251 N N . PHE F 2 346 ? 194.268 -39.130 133.924 1.00 19.26 352 PHE C N 1
ATOM 8252 C CA . PHE F 2 346 ? 194.707 -37.978 134.699 1.00 18.17 352 PHE C CA 1
ATOM 8253 C C . PHE F 2 346 ? 196.217 -37.875 134.734 1.00 17.22 352 PHE C C 1
ATOM 8254 O O . PHE F 2 346 ? 196.916 -38.865 134.543 1.00 18.12 352 PHE C O 1
ATOM 8262 N N . PRO F 2 347 ? 196.744 -36.664 134.956 1.00 16.13 353 PRO C N 1
ATOM 8263 C CA . PRO F 2 347 ? 198.196 -36.493 135.015 1.00 15.45 353 PRO C CA 1
ATOM 8264 C C . PRO F 2 347 ? 198.699 -37.390 136.132 1.00 15.82 353 PRO C C 1
ATOM 8265 O O . PRO F 2 347 ? 197.953 -37.684 137.070 1.00 16.41 353 PRO C O 1
ATOM 8269 N N . VAL F 2 348 ? 199.947 -37.836 136.046 1.00 16.01 354 VAL C N 1
ATOM 8270 C CA . VAL F 2 348 ? 200.484 -38.707 137.087 1.00 15.18 354 VAL C CA 1
ATOM 8271 C C . VAL F 2 348 ? 200.291 -38.093 138.482 1.00 15.90 354 VAL C C 1
ATOM 8272 O O . VAL F 2 348 ? 200.075 -38.804 139.459 1.00 16.62 354 VAL C O 1
ATOM 8276 N N . ALA F 2 349 ? 200.355 -36.771 138.567 1.00 16.14 355 ALA C N 1
ATOM 8277 C CA . ALA F 2 349 ? 200.144 -36.074 139.829 1.00 16.81 355 ALA C CA 1
ATOM 8278 C C . ALA F 2 349 ? 199.828 -34.626 139.496 1.00 18.45 355 ALA C C 1
ATOM 8279 O O . ALA F 2 349 ? 199.985 -34.196 138.349 1.00 18.72 355 ALA C O 1
ATOM 8281 N N . VAL F 2 350 ? 199.362 -33.878 140.489 1.00 19.98 356 VAL C N 1
ATOM 8282 C CA . VAL F 2 350 ? 199.027 -32.472 140.285 1.00 21.40 356 VAL C CA 1
ATOM 8283 C C . VAL F 2 350 ? 199.513 -31.667 141.474 1.00 23.57 356 VAL C C 1
ATOM 8284 O O . VAL F 2 350 ? 199.718 -32.216 142.555 1.00 23.60 356 VAL C O 1
ATOM 8288 N N . SER F 2 351 ? 199.712 -30.370 141.282 1.00 26.62 357 SER C N 1
ATOM 8289 C CA . SER F 2 351 ? 200.175 -29.548 142.382 1.00 31.32 357 SER C CA 1
ATOM 8290 C C . SER F 2 351 ? 199.117 -29.592 143.480 1.00 34.92 357 SER C C 1
ATOM 8291 O O . SER F 2 351 ? 197.948 -29.858 143.213 1.00 34.36 357 SER C O 1
ATOM 8294 N N . SER F 2 352 ? 199.536 -29.339 144.715 1.00 40.16 358 SER C N 1
ATOM 8295 C CA . SER F 2 352 ? 198.630 -29.371 145.850 1.00 45.66 358 SER C CA 1
ATOM 8296 C C . SER F 2 352 ? 197.667 -28.188 145.878 1.00 50.80 358 SER C C 1
ATOM 8297 O O . SER F 2 352 ? 196.682 -28.215 146.609 1.00 51.18 358 SER C O 1
ATOM 8300 N N . ARG F 2 353 ? 197.945 -27.147 145.095 1.00 57.28 359 ARG C N 1
ATOM 8301 C CA . ARG F 2 353 ? 197.054 -25.984 145.059 1.00 63.58 359 ARG C CA 1
ATOM 8302 C C . ARG F 2 353 ? 195.800 -26.285 144.232 1.00 67.39 359 ARG C C 1
ATOM 8303 O O . ARG F 2 353 ? 195.093 -25.365 143.818 1.00 67.97 359 ARG C O 1
ATOM 8311 N N . GLU F 2 354 ? 195.528 -27.575 144.011 1.00 72.13 360 GLU C N 1
ATOM 8312 C CA . GLU F 2 354 ? 194.373 -28.028 143.219 1.00 76.47 360 GLU C CA 1
ATOM 8313 C C . GLU F 2 354 ? 194.097 -29.543 143.339 1.00 78.65 360 GLU C C 1
ATOM 8314 O O . GLU F 2 354 ? 193.927 -30.232 142.323 1.00 78.61 360 GLU C O 1
ATOM 8320 N N . ASN F 2 355 ? 194.039 -30.051 144.572 1.00 80.76 361 ASN C N 1
ATOM 8321 C CA . ASN F 2 355 ? 193.801 -31.478 144.828 1.00 81.10 361 ASN C CA 1
ATOM 8322 C C . ASN F 2 355 ? 192.361 -31.942 144.588 1.00 80.95 361 ASN C C 1
ATOM 8323 O O . ASN F 2 355 ? 191.534 -31.125 144.132 1.00 81.70 361 ASN C O 1
ATOM 8329 N N . SER G 3 1 ? 188.025 -29.402 147.278 1.00 58.60 362 SER F N 1
ATOM 8330 C CA . SER G 3 1 ? 188.776 -28.745 146.164 1.00 57.90 362 SER F CA 1
ATOM 8331 C C . SER G 3 1 ? 188.134 -28.968 144.789 1.00 56.18 362 SER F C 1
ATOM 8332 O O . SER G 3 1 ? 186.912 -29.093 144.671 1.00 56.07 362 SER F O 1
ATOM 8335 N N . LYS G 3 2 ? 188.963 -29.041 143.754 1.00 53.71 363 LYS F N 1
ATOM 8336 C CA . LYS G 3 2 ? 188.453 -29.196 142.403 1.00 50.62 363 LYS F CA 1
ATOM 8337 C C . LYS G 3 2 ? 188.799 -30.491 141.676 1.00 47.45 363 LYS F C 1
ATOM 8338 O O . LYS G 3 2 ? 188.599 -30.581 140.466 1.00 47.00 363 LYS F O 1
ATOM 8344 N N . PHE G 3 3 ? 189.310 -31.494 142.379 1.00 44.36 364 PHE F N 1
ATOM 8345 C CA . PHE G 3 3 ? 189.656 -32.730 141.687 1.00 41.48 364 PHE F CA 1
ATOM 8346 C C . PHE G 3 3 ? 188.421 -33.481 141.229 1.00 38.17 364 PHE F C 1
ATOM 8347 O O . PHE G 3 3 ? 188.406 -34.057 140.138 1.00 37.19 364 PHE F O 1
ATOM 8355 N N . TRP G 3 4 ? 187.384 -33.473 142.056 1.00 34.39 365 TRP F N 1
ATOM 8356 C CA . TRP G 3 4 ? 186.159 -34.156 141.698 1.00 31.74 365 TRP F CA 1
ATOM 8357 C C . TRP G 3 4 ? 185.569 -33.543 140.426 1.00 31.56 365 TRP F C 1
ATOM 8358 O O . TRP G 3 4 ? 185.036 -34.250 139.569 1.00 30.20 365 TRP F O 1
ATOM 8369 N N . GLU G 3 5 ? 185.671 -32.224 140.302 1.00 32.02 366 GLU F N 1
ATOM 8370 C CA . GLU G 3 5 ? 185.164 -31.531 139.124 1.00 33.28 366 GLU F CA 1
ATOM 8371 C C . GLU G 3 5 ? 185.881 -32.092 137.915 1.00 31.29 366 GLU F C 1
ATOM 8372 O O . GLU G 3 5 ? 185.265 -32.374 136.890 1.00 31.74 366 GLU F O 1
ATOM 8378 N N . GLY G 3 6 ? 187.194 -32.240 138.046 1.00 29.13 367 GLY F N 1
ATOM 8379 C CA . GLY G 3 6 ? 187.989 -32.784 136.963 1.00 26.04 367 GLY F CA 1
ATOM 8380 C C . GLY G 3 6 ? 187.519 -34.179 136.605 1.00 23.80 367 GLY F C 1
ATOM 8381 O O . GLY G 3 6 ? 187.413 -34.516 135.429 1.00 23.83 367 GLY F O 1
ATOM 8382 N N . VAL G 3 7 ? 187.235 -34.992 137.619 1.00 21.79 368 VAL F N 1
ATOM 8383 C CA . VAL G 3 7 ? 186.761 -36.352 137.391 1.00 20.52 368 VAL F CA 1
ATOM 8384 C C . VAL G 3 7 ? 185.441 -36.294 136.631 1.00 21.02 368 VAL F C 1
ATOM 8385 O O . VAL G 3 7 ? 185.236 -37.011 135.646 1.00 20.60 368 VAL F O 1
ATOM 8389 N N . LEU G 3 8 ? 184.547 -35.430 137.104 1.00 20.76 369 LEU F N 1
ATOM 8390 C CA . LEU G 3 8 ? 183.243 -35.244 136.482 1.00 19.67 369 LEU F CA 1
ATOM 8391 C C . LEU G 3 8 ? 183.403 -34.821 135.024 1.00 20.75 369 LEU F C 1
ATOM 8392 O O . LEU G 3 8 ? 182.684 -35.297 134.149 1.00 20.06 369 LEU F O 1
ATOM 8397 N N . ARG G 3 9 ? 184.351 -33.921 134.779 1.00 22.73 370 ARG F N 1
ATOM 8398 C CA . ARG G 3 9 ? 184.627 -33.432 133.438 1.00 25.26 370 ARG F CA 1
ATOM 8399 C C . ARG G 3 9 ? 185.058 -34.579 132.532 1.00 25.51 370 ARG F C 1
ATOM 8400 O O . ARG G 3 9 ? 184.480 -34.787 131.466 1.00 25.38 370 ARG F O 1
ATOM 8408 N N . VAL G 3 10 ? 186.077 -35.321 132.962 1.00 25.89 371 VAL F N 1
ATOM 8409 C CA . VAL G 3 10 ? 186.581 -36.452 132.186 1.00 26.12 371 VAL F CA 1
ATOM 8410 C C . VAL G 3 10 ? 185.489 -37.499 132.019 1.00 26.87 371 VAL F C 1
ATOM 8411 O O . VAL G 3 10 ? 185.399 -38.159 130.991 1.00 26.39 371 VAL F O 1
ATOM 8415 N N . LEU G 3 11 ? 184.668 -37.651 133.048 1.00 28.18 372 LEU F N 1
ATOM 8416 C CA . LEU G 3 11 ? 183.582 -38.610 133.016 1.00 30.15 372 LEU F CA 1
ATOM 8417 C C . LEU G 3 11 ? 182.666 -38.356 131.825 1.00 33.07 372 LEU F C 1
ATOM 8418 O O . LEU G 3 11 ? 182.209 -39.295 131.177 1.00 33.93 372 LEU F O 1
ATOM 8423 N N . ASN G 3 12 ? 182.395 -37.086 131.535 1.00 36.39 373 ASN F N 1
ATOM 8424 C CA . ASN G 3 12 ? 181.535 -36.743 130.408 1.00 39.89 373 ASN F CA 1
ATOM 8425 C C . ASN G 3 12 ? 182.222 -37.057 129.105 1.00 40.15 373 ASN F C 1
ATOM 8426 O O . ASN G 3 12 ? 181.618 -37.632 128.207 1.00 41.58 373 ASN F O 1
ATOM 8431 N N . GLN G 3 13 ? 183.489 -36.678 129.004 1.00 39.96 374 GLN F N 1
ATOM 8432 C CA . GLN G 3 13 ? 184.260 -36.927 127.799 1.00 40.50 374 GLN F CA 1
ATOM 8433 C C . GLN G 3 13 ? 184.306 -38.406 127.401 1.00 41.71 374 GLN F C 1
ATOM 8434 O O . GLN G 3 13 ? 184.194 -38.732 126.222 1.00 42.17 374 GLN F O 1
ATOM 8440 N N . ILE G 3 14 ? 184.455 -39.302 128.374 1.00 43.08 375 ILE F N 1
ATOM 8441 C CA . ILE G 3 14 ? 184.516 -40.734 128.076 1.00 44.37 375 ILE F CA 1
ATOM 8442 C C . ILE G 3 14 ? 183.139 -41.387 128.002 1.00 46.61 375 ILE F C 1
ATOM 8443 O O . ILE G 3 14 ? 183.038 -42.603 127.849 1.00 46.72 375 ILE F O 1
ATOM 8448 N N . SER G 3 15 ? 182.086 -40.579 128.100 1.00 49.30 376 SER F N 1
ATOM 8449 C CA . SER G 3 15 ? 180.707 -41.071 128.067 1.00 52.08 376 SER F CA 1
ATOM 8450 C C . SER G 3 15 ? 180.329 -41.957 126.880 1.00 53.03 376 SER F C 1
ATOM 8451 O O . SER G 3 15 ? 179.696 -43.003 127.055 1.00 53.70 376 SER F O 1
ATOM 8454 N N . GLY G 3 16 ? 180.698 -41.538 125.674 1.00 53.45 377 GLY F N 1
ATOM 8455 C CA . GLY G 3 16 ? 180.371 -42.332 124.503 1.00 53.45 377 GLY F CA 1
ATOM 8456 C C . GLY G 3 16 ? 181.274 -43.538 124.307 1.00 53.64 377 GLY F C 1
ATOM 8457 O O . GLY G 3 16 ? 180.969 -44.419 123.510 1.00 54.34 377 GLY F O 1
ATOM 8458 N N . THR G 3 17 ? 182.384 -43.576 125.039 1.00 53.32 378 THR F N 1
ATOM 8459 C CA . THR G 3 17 ? 183.360 -44.662 124.955 1.00 52.95 378 THR F CA 1
ATOM 8460 C C . THR G 3 17 ? 182.883 -45.989 125.541 1.00 52.46 378 THR F C 1
ATOM 8461 O O . THR G 3 17 ? 183.024 -47.039 124.917 1.00 53.30 378 THR F O 1
ATOM 8465 N N . LEU G 3 18 ? 182.329 -45.931 126.747 1.00 51.37 379 LEU F N 1
ATOM 8466 C CA . LEU G 3 18 ? 181.862 -47.112 127.462 1.00 50.02 379 LEU F CA 1
ATOM 8467 C C . LEU G 3 18 ? 181.122 -48.168 126.642 1.00 50.62 379 LEU F C 1
ATOM 8468 O O . LEU G 3 18 ? 180.427 -47.855 125.675 1.00 50.41 379 LEU F O 1
ATOM 8473 N N . SER G 3 19 ? 181.295 -49.425 127.049 1.00 51.79 380 SER F N 1
ATOM 8474 C CA . SER G 3 19 ? 180.684 -50.581 126.395 1.00 52.84 380 SER F CA 1
ATOM 8475 C C . SER G 3 19 ? 179.179 -50.641 126.626 1.00 55.18 380 SER F C 1
ATOM 8476 O O . SER G 3 19 ? 178.499 -51.535 126.124 1.00 55.26 380 SER F O 1
ATOM 8479 N N . VAL G 3 20 ? 178.670 -49.686 127.394 1.00 58.19 381 VAL F N 1
ATOM 8480 C CA . VAL G 3 20 ? 177.250 -49.611 127.703 1.00 61.28 381 VAL F CA 1
ATOM 8481 C C . VAL G 3 20 ? 176.647 -48.350 127.071 1.00 64.31 381 VAL F C 1
ATOM 8482 O O . VAL G 3 20 ? 177.151 -47.244 127.278 1.00 64.98 381 VAL F O 1
ATOM 8486 N N . ILE G 3 21 ? 175.572 -48.527 126.299 1.00 67.61 382 ILE F N 1
ATOM 8487 C CA . ILE G 3 21 ? 174.877 -47.423 125.617 1.00 69.92 382 ILE F CA 1
ATOM 8488 C C . ILE G 3 21 ? 174.026 -46.554 126.556 1.00 71.01 382 ILE F C 1
ATOM 8489 O O . ILE G 3 21 ? 173.960 -45.327 126.302 1.00 71.36 382 ILE F O 1
ATOM 8494 N N . PRO G 3 22 ? 173.430 -47.105 127.517 1.00 71.71 383 PRO F N 1
#

Nearest PDB structures (foldseek):
  1f8v-assembly1_A  TM=1.003E+00  e=9.827E-75  Pariacoto virus
  1f8v-assembly1_B  TM=9.978E-01  e=1.025E-64  Pariacoto virus
  4fsj-assembly1_A  TM=8.839E-01  e=1.534E-34  Flock House virus
  4ftb-assembly1_A  TM=8.746E-01  e=1.452E-34  Flock House virus
  4fte-assembly1_B  TM=9.027E-01  e=1.326E-32  Flock House virus

Solvent-accessible surface area: 34525 Å² total

Radius of gyration: 28.74 Å; Cα contacts (8 Å, |Δi|>4): 3013; chains: 6; bounding box: 76×80×78 Å

Organism: Pariacoto virus (NCBI:txid103782)